Protein 7YVB (pdb70)

Foldseek 3Di:
DCVVVVVVVVVVLVVLVVVLVVLVVLVVQFAKDWDKDWFAPDWAFAFKKKKFWLAFFAQVLVVVCVVPPPCVVVVLLCLLLVWAAEPCNLVSLDVLLVCQQPPVVSVSGGDDCLQWWLFKAAQNHGDDLVQWDWDQFRSRGIMTMGQQCPVDNTHTDPDFDLNHFIKTKTFSNRDDHDPPDDGDDSPVDDRHPAGFMWMAGFHHQADGQSVPRTDTDHFQKAKEKAKAKAKEAADPPPSDPADQAFDPQPHTGGDALVLLVLVVLQVVLCVQAVEGDSNGGHRPDPPHGHQSHPNCSVVLSVPPDPPNDTHHYDCSPRNVSSVVSVVVVVVDVPCCCVSPHHHHSIGMDIDIDMDIGRDDPLVCLLVVLVVSCVVRDPDPCVGLSNQLNVLSVCLVPVCPDQDPVNVVSSVSSSVSNRNTIYMYGYTHNGRTYTYTYMDRPQDPVNSCVVSVVVCVVSVVVVVVCVVVPPD/DCVVVVVVVVVVLVVLVVVLVVLVVLVVQFAKDWDKDWFAPDWAFAFKKKKFWLAFFAQVLVVVCVVPPPCVVVVLLVLLLPFAAEPCNLVSLDVLLVCQQPPVVSVSGGDDCLQWWLFKAAQNHGDDLVQWDWDQFRSRGIMTMGQQCPVDNTHTDPDFDLNHFIKTKTFSNRDDHDPPDDGDDSPVDDRHPAGFMWMAGFHHQADGQSVPRTDTDHFQKAKEKAKAKAKEAADPPPSDPADQAFDPQPHTGGDALVLLVLVVLQVVLCVQAVEGDSNGGHRPDPPHGHQSHPNCSVVLSVPPDPPNDTHHYDCSPRNVSSVVSVVVVVVDVPCCCVSPHHHHSIGMDIDIDMDIGRDDPLVCLLVVLVVSCVVRDPDPCVGLSNQLNVLSVCLVPVCPDQDPVNVVSSVSSSVSNRNTIYMYGYTHNGRTYTYTYMDRPQDPVNSCVVSVVVCVVSVVVVVVCVVVPPD/DCVVVVVVVVVVLVVLVVVLVVLVVLVVQFAKDWDKDWFAPDWAFAFKKKKFWLAFFAQVLVVVCVVPPPCVVVVLLVLLLVWAAEPCNLVSLDVLLVCQQPPVVSVSGGDDCLQWWLFKAAQNHGDDLVQWDWDQFRSRGIMTMGQQCPVDNTHTDPDFDLNHFIKTKTFSNRDDHDPPDDGDDSPVDDRHPAGFMWMAGFHHQADGQSVPRTDTDHFQKAKEKAKAKAKEAADPPPSDPADQAFDPQPHTGGDALVLLVLVVLQVVLCVQAVEGDSNGGHRPDPPHGHQSHPNCSVVLSVPPDPPNDTHHYDCSPRNVSSVVSVVVVVVDVPCCCVSPHHHHSIGMDIDIDMDIGRDDPLVCLLVVLVVSCVVRDPDPCVGLSNQLNVLSVCLVPVCPDQDPVNVVSSVSSSVSNRNTIYMYGYTHNGRTYTYTYMDRPQDPVNSCVVSVVVCVVSVVVVVVCVVVPPD/DDDD/DDDD/DDDD

Organism: Aplysia californica (NCBI:txid6500)

Structure (mmCIF, N/CA/C/O backbone):
data_7YVB
#
_entry.id   7YVB
#
_cell.length_a   1.00
_cell.length_b   1.00
_cell.length_c   1.00
_cell.angle_alpha   90.00
_cell.angle_beta   90.00
_cell.angle_gamma   90.00
#
_symmetry.space_group_name_H-M   'P 1'
#
loop_
_entity.id
_entity.type
_entity.pdbx_description
1 polymer 'FMRFamide-gated Na+ channel'
2 polymer 'Phe-Met-Arg-Phe-amide, PHENYLALANINE AMIDE'
3 branched 2-acetamido-2-deoxy-beta-D-glucopyranose-(1-4)-2-acetamido-2-deoxy-beta-D-glucopyranose
4 non-polymer 2-acetamido-2-deoxy-beta-D-glucopyranose
#
loop_
_atom_site.group_PDB
_atom_site.id
_atom_site.type_symbol
_atom_site.label_atom_id
_atom_site.label_alt_id
_atom_site.label_comp_id
_atom_site.label_asym_id
_atom_site.label_entity_id
_atom_site.label_seq_id
_atom_site.pdbx_PDB_ins_code
_atom_site.Cartn_x
_atom_site.Cartn_y
_atom_site.Cartn_z
_atom_site.occupancy
_atom_site.B_iso_or_equiv
_atom_site.auth_seq_id
_atom_site.auth_comp_id
_atom_site.auth_asym_id
_atom_site.auth_atom_id
_atom_site.pdbx_PDB_model_num
ATOM 1 N N . ARG A 1 91 ? 146.362 128.178 77.368 1.00 127.98 91 ARG A N 1
ATOM 2 C CA . ARG A 1 91 ? 146.542 129.046 78.526 1.00 127.98 91 ARG A CA 1
ATOM 3 C C . ARG A 1 91 ? 145.501 128.745 79.597 1.00 127.98 91 ARG A C 1
ATOM 4 O O . ARG A 1 91 ? 145.703 129.042 80.775 1.00 127.98 91 ARG A O 1
ATOM 12 N N . LYS A 1 92 ? 144.382 128.153 79.176 1.00 127.24 92 LYS A N 1
ATOM 13 C CA . LYS A 1 92 ? 143.293 127.848 80.096 1.00 127.24 92 LYS A CA 1
ATOM 14 C C . LYS A 1 92 ? 143.650 126.756 81.096 1.00 127.24 92 LYS A C 1
ATOM 15 O O . LYS A 1 92 ? 142.934 126.595 82.089 1.00 127.24 92 LYS A O 1
ATOM 21 N N . VAL A 1 93 ? 144.723 125.999 80.856 1.00 124.84 93 VAL A N 1
ATOM 22 C CA . VAL A 1 93 ? 145.141 124.976 81.811 1.00 124.84 93 VAL A CA 1
ATOM 23 C C . VAL A 1 93 ? 145.589 125.618 83.118 1.00 124.84 93 VAL A C 1
ATOM 24 O O . VAL A 1 93 ? 145.217 125.169 84.210 1.00 124.84 93 VAL A O 1
ATOM 28 N N . ILE A 1 94 ? 146.394 126.679 83.027 1.00 122.92 94 ILE A N 1
ATOM 29 C CA . ILE A 1 94 ? 146.808 127.407 84.223 1.00 122.92 94 ILE A CA 1
ATOM 30 C C . ILE A 1 94 ? 145.593 127.996 84.925 1.00 122.92 94 ILE A C 1
ATOM 31 O O . ILE A 1 94 ? 145.498 127.976 86.160 1.00 122.92 94 ILE A O 1
ATOM 36 N N . TRP A 1 95 ? 144.649 128.532 84.148 1.00 123.40 95 TRP A N 1
ATOM 37 C CA . TRP A 1 95 ? 143.417 129.067 84.717 1.00 123.40 95 TRP A CA 1
ATOM 38 C C . TRP A 1 95 ? 142.683 128.005 85.523 1.00 123.40 95 TRP A C 1
ATOM 39 O O . TRP A 1 95 ? 142.303 128.235 86.678 1.00 123.40 95 TRP A O 1
ATOM 50 N N . ALA A 1 96 ? 142.486 126.826 84.930 1.00 121.79 96 ALA A N 1
ATOM 51 C CA . ALA A 1 96 ? 141.768 125.759 85.617 1.00 121.79 96 ALA A CA 1
ATOM 52 C C . ALA A 1 96 ? 142.506 125.311 86.871 1.00 121.79 96 ALA A C 1
ATOM 53 O O . ALA A 1 96 ? 141.886 125.102 87.919 1.00 121.79 96 ALA A O 1
ATOM 55 N N . LEU A 1 97 ? 143.831 125.161 86.788 1.00 118.10 97 LEU A N 1
ATOM 56 C CA . LEU A 1 97 ? 144.589 124.692 87.945 1.00 118.10 97 LEU A CA 1
ATOM 57 C C . LEU A 1 97 ? 144.534 125.694 89.093 1.00 118.10 97 LEU A C 1
ATOM 58 O O . LEU A 1 97 ? 144.315 125.315 90.252 1.00 118.10 97 LEU A O 1
ATOM 63 N N . MET A 1 98 ? 144.725 126.983 88.796 1.00 118.85 98 MET A N 1
ATOM 64 C CA . MET A 1 98 ? 144.699 127.973 89.868 1.00 118.85 98 MET A CA 1
ATOM 65 C C . MET A 1 98 ? 143.294 128.125 90.438 1.00 118.85 98 MET A C 1
ATOM 66 O O . MET A 1 98 ? 143.129 128.316 91.648 1.00 118.85 98 MET A O 1
ATOM 71 N N . VAL A 1 99 ? 142.267 128.023 89.589 1.00 116.27 99 VAL A N 1
ATOM 72 C CA . VAL A 1 99 ? 140.896 128.089 90.080 1.00 116.27 99 VAL A CA 1
ATOM 73 C C . VAL A 1 99 ? 140.599 126.902 90.986 1.00 116.27 99 VAL A C 1
ATOM 74 O O . VAL A 1 99 ? 139.959 127.051 92.030 1.00 116.27 99 VAL A O 1
ATOM 78 N N . ILE A 1 100 ? 141.060 125.709 90.606 1.00 115.17 100 ILE A N 1
ATOM 79 C CA . ILE A 1 100 ? 140.846 124.523 91.430 1.00 115.17 100 ILE A CA 1
ATOM 80 C C . ILE A 1 100 ? 141.551 124.669 92.772 1.00 115.17 100 ILE A C 1
ATOM 81 O O . ILE A 1 100 ? 140.988 124.341 93.825 1.00 115.17 100 ILE A O 1
ATOM 86 N N . ILE A 1 101 ? 142.793 125.159 92.759 1.00 111.84 101 ILE A N 1
ATOM 87 C CA . ILE A 1 101 ? 143.533 125.332 94.008 1.00 111.84 101 ILE A CA 1
ATOM 88 C C . ILE A 1 101 ? 142.830 126.345 94.906 1.00 111.84 101 ILE A C 1
ATOM 89 O O . ILE A 1 101 ? 142.656 126.120 96.111 1.00 111.84 101 ILE A O 1
ATOM 94 N N . GLY A 1 102 ? 142.406 127.471 94.328 1.00 108.69 102 GLY A N 1
ATOM 95 C CA . GLY A 1 102 ? 141.698 128.469 95.110 1.00 108.69 102 GLY A CA 1
ATOM 96 C C . GLY A 1 102 ? 140.381 127.958 95.656 1.00 108.69 102 GLY A C 1
ATOM 97 O O . GLY A 1 102 ? 140.013 128.256 96.794 1.00 108.69 102 GLY A O 1
ATOM 98 N N . PHE A 1 103 ? 139.652 127.182 94.853 1.00 108.92 103 PHE A N 1
ATOM 99 C CA . PHE A 1 103 ? 138.391 126.613 95.312 1.00 108.92 103 PHE A CA 1
ATOM 100 C C . PHE A 1 103 ? 138.613 125.648 96.463 1.00 108.92 103 PHE A C 1
ATOM 101 O O . PHE A 1 103 ? 137.875 125.675 97.452 1.00 108.92 103 PHE A O 1
ATOM 109 N N . THR A 1 104 ? 139.621 124.781 96.349 1.00 105.98 104 THR A N 1
ATOM 110 C CA . THR A 1 104 ? 139.912 123.854 97.435 1.00 105.98 104 THR A CA 1
ATOM 111 C C . THR A 1 104 ? 140.298 124.603 98.702 1.00 105.98 104 THR A C 1
ATOM 112 O O . THR A 1 104 ? 139.832 124.264 99.795 1.00 105.98 104 THR A O 1
ATOM 116 N N . ALA A 1 105 ? 141.131 125.638 98.573 1.00 103.34 105 ALA A N 1
ATOM 117 C CA . ALA A 1 105 ? 141.519 126.421 99.742 1.00 103.34 105 ALA A CA 1
ATOM 118 C C . ALA A 1 105 ? 140.307 127.085 100.386 1.00 103.34 105 ALA A C 1
ATOM 119 O O . ALA A 1 105 ? 140.115 127.009 101.606 1.00 103.34 105 ALA A O 1
ATOM 121 N N . ALA A 1 106 ? 139.466 127.729 99.573 1.00 102.06 106 ALA A N 1
ATOM 122 C CA . ALA A 1 106 ? 138.312 128.442 100.108 1.00 102.06 106 ALA A CA 1
ATOM 123 C C . ALA A 1 106 ? 137.316 127.490 100.756 1.00 102.06 106 ALA A C 1
ATOM 124 O O . ALA A 1 106 ? 136.771 127.787 101.825 1.00 102.06 106 ALA A O 1
ATOM 126 N N . THR A 1 107 ? 137.064 126.336 100.134 1.00 101.67 107 THR A N 1
ATOM 127 C CA . THR A 1 107 ? 136.090 125.417 100.706 1.00 101.67 107 THR A CA 1
ATOM 128 C C . THR A 1 107 ? 136.643 124.698 101.928 1.00 101.67 107 THR A C 1
ATOM 129 O O . THR A 1 107 ? 135.877 124.376 102.839 1.00 101.67 107 THR A O 1
ATOM 133 N N . LEU A 1 108 ? 137.957 124.465 101.993 1.00 99.69 108 LEU A N 1
ATOM 134 C CA . LEU A 1 108 ? 138.537 123.933 103.220 1.00 99.69 108 LEU A CA 1
ATOM 135 C C . LEU A 1 108 ? 138.458 124.956 104.343 1.00 99.69 108 LEU A C 1
ATOM 136 O O . LEU A 1 108 ? 138.202 124.600 105.498 1.00 99.69 108 LEU A O 1
ATOM 141 N N . GLN A 1 109 ? 138.660 126.235 104.020 1.00 97.22 109 GLN A N 1
ATOM 142 C CA . GLN A 1 109 ? 138.489 127.292 105.011 1.00 97.22 109 GLN A CA 1
ATOM 143 C C . GLN A 1 109 ? 137.048 127.361 105.506 1.00 97.22 109 GLN A C 1
ATOM 144 O O . GLN A 1 109 ? 136.798 127.482 106.714 1.00 97.22 109 GLN A O 1
ATOM 150 N N . LEU A 1 110 ? 136.086 127.276 104.586 1.00 97.50 110 LEU A N 1
ATOM 151 C CA . LEU A 1 110 ? 134.680 127.298 104.976 1.00 97.50 110 LEU A CA 1
ATOM 152 C C . LEU A 1 110 ? 134.323 126.076 105.813 1.00 97.50 110 LEU A C 1
ATOM 153 O O . LEU A 1 110 ? 133.549 126.175 106.772 1.00 97.50 110 LEU A O 1
ATOM 158 N N . SER A 1 111 ? 134.867 124.912 105.456 1.00 97.62 111 SER A N 1
ATOM 159 C CA . SER A 1 111 ? 134.631 123.713 106.248 1.00 97.62 111 SER A CA 1
ATOM 160 C C . SER A 1 111 ? 135.234 123.850 107.637 1.00 97.62 111 SER A C 1
ATOM 161 O O . SER A 1 111 ? 134.640 123.406 108.622 1.00 97.62 111 SER A O 1
ATOM 164 N N . LEU A 1 112 ? 136.411 124.469 107.736 1.00 94.29 112 LEU A N 1
ATOM 165 C CA . LEU A 1 112 ? 137.011 124.697 109.044 1.00 94.29 112 LEU A CA 1
ATOM 166 C C . LEU A 1 112 ? 136.131 125.611 109.886 1.00 94.29 112 LEU A C 1
ATOM 167 O O . LEU A 1 112 ? 135.945 125.375 111.085 1.00 94.29 112 LEU A O 1
ATOM 172 N N . LEU A 1 113 ? 135.573 126.657 109.271 1.00 93.43 113 LEU A N 1
ATOM 173 C CA . LEU A 1 113 ? 134.695 127.561 110.013 1.00 93.43 113 LEU A CA 1
ATOM 174 C C . LEU A 1 113 ? 133.427 126.852 110.477 1.00 93.43 113 LEU A C 1
ATOM 175 O O . LEU A 1 113 ? 133.013 126.986 111.636 1.00 93.43 113 LEU A O 1
ATOM 180 N N . VAL A 1 114 ? 132.783 126.101 109.581 1.00 93.87 114 VAL A N 1
ATOM 181 C CA . VAL A 1 114 ? 131.542 125.442 109.971 1.00 93.87 114 VAL A CA 1
ATOM 182 C C . VAL A 1 114 ? 131.824 124.339 110.985 1.00 93.87 114 VAL A C 1
ATOM 183 O O . VAL A 1 114 ? 130.967 124.016 111.814 1.00 93.87 114 VAL A O 1
ATOM 187 N N . ARG A 1 115 ? 133.025 123.757 110.956 1.00 93.98 115 ARG A N 1
ATOM 188 C CA . ARG A 1 115 ? 133.414 122.812 111.995 1.00 93.98 115 ARG A CA 1
ATOM 189 C C . ARG A 1 115 ? 133.595 123.518 113.331 1.00 93.98 115 ARG A C 1
ATOM 190 O O . ARG A 1 115 ? 133.156 123.013 114.371 1.00 93.98 115 ARG A O 1
ATOM 198 N N . LYS A 1 116 ? 134.248 124.682 113.321 1.00 90.56 116 LYS A N 1
ATOM 199 C CA . LYS A 1 116 ? 134.392 125.466 114.543 1.00 90.56 116 LYS A CA 1
ATOM 200 C C . LYS A 1 116 ? 133.032 125.800 115.133 1.00 90.56 116 LYS A C 1
ATOM 201 O O . LYS A 1 116 ? 132.852 125.788 116.356 1.00 90.56 116 LYS A O 1
ATOM 207 N N . TYR A 1 117 ? 132.060 126.102 114.277 1.00 88.22 117 TYR A N 1
ATOM 208 C CA . TYR A 1 117 ? 130.702 126.314 114.763 1.00 88.22 117 TYR A CA 1
ATOM 209 C C . TYR A 1 117 ? 130.068 125.017 115.247 1.00 88.22 117 TYR A C 1
ATOM 210 O O . TYR A 1 117 ? 129.243 125.040 116.167 1.00 88.22 117 TYR A O 1
ATOM 219 N N . LEU A 1 118 ? 130.426 123.885 114.637 1.00 92.09 118 LEU A N 1
ATOM 220 C CA . LEU A 1 118 ? 129.802 122.615 114.997 1.00 92.09 118 LEU A CA 1
ATOM 221 C C . LEU A 1 118 ? 130.139 122.221 116.428 1.00 92.09 118 LEU A C 1
ATOM 222 O O . LEU A 1 118 ? 129.290 121.684 117.148 1.00 92.09 118 LEU A O 1
ATOM 227 N N . GLN A 1 119 ? 131.374 122.461 116.855 1.00 88.06 119 GLN A N 1
ATOM 228 C CA . GLN A 1 119 ? 131.725 122.326 118.265 1.00 88.06 119 GLN A CA 1
ATOM 229 C C . GLN A 1 119 ? 131.211 123.568 118.981 1.00 88.06 119 GLN A C 1
ATOM 230 O O . GLN A 1 119 ? 131.837 124.629 118.946 1.00 88.06 119 GLN A O 1
ATOM 236 N N . PHE A 1 120 ? 130.057 123.440 119.634 1.00 83.65 120 PHE A N 1
ATOM 237 C CA . PHE A 1 120 ? 129.375 124.587 120.231 1.00 83.65 120 PHE A CA 1
ATOM 238 C C . PHE A 1 120 ? 130.137 125.019 121.480 1.00 83.65 120 PHE A C 1
ATOM 239 O O . PHE A 1 120 ? 129.751 124.744 122.617 1.00 83.65 120 PHE A O 1
ATOM 247 N N . GLN A 1 121 ? 131.250 125.710 121.253 1.00 79.79 121 GLN A N 1
ATOM 248 C CA . GLN A 1 121 ? 132.036 126.248 122.348 1.00 79.79 121 GLN A CA 1
ATOM 249 C C . GLN A 1 121 ? 131.304 127.415 123.003 1.00 79.79 121 GLN A C 1
ATOM 250 O O . GLN A 1 121 ? 130.463 128.078 122.392 1.00 79.79 121 GLN A O 1
ATOM 256 N N . VAL A 1 122 ? 131.634 127.658 124.270 1.00 68.07 122 VAL A N 1
ATOM 257 C CA . VAL A 1 122 ? 131.105 128.791 125.011 1.00 68.07 122 VAL A CA 1
ATOM 258 C C . VAL A 1 122 ? 132.257 129.488 125.713 1.00 68.07 122 VAL A C 1
ATOM 259 O O . VAL A 1 122 ? 133.305 128.898 125.981 1.00 68.07 122 VAL A O 1
ATOM 263 N N . VAL A 1 123 ? 132.051 130.766 126.008 1.00 62.59 123 VAL A N 1
ATOM 264 C CA . VAL A 1 123 ? 133.022 131.577 126.732 1.00 62.59 123 VAL A CA 1
ATOM 265 C C . VAL A 1 123 ? 132.284 132.362 127.805 1.00 62.59 123 VAL A C 1
ATOM 266 O O . VAL A 1 123 ? 131.192 132.881 127.561 1.00 62.59 123 VAL A O 1
ATOM 270 N N . GLU A 1 124 ? 132.865 132.437 128.995 1.00 62.87 124 GLU A N 1
ATOM 271 C CA . GLU A 1 124 ? 132.274 133.195 130.085 1.00 62.87 124 GLU A CA 1
ATOM 272 C C . GLU A 1 124 ? 132.780 134.626 130.016 1.00 62.87 124 GLU A C 1
ATOM 273 O O . GLU A 1 124 ? 133.990 134.865 130.064 1.00 62.87 124 GLU A O 1
ATOM 279 N N . LEU A 1 125 ? 131.857 135.571 129.893 1.00 62.02 125 LEU A N 1
ATOM 280 C CA . LEU A 1 125 ? 132.173 136.992 129.869 1.00 62.02 125 LEU A CA 1
ATOM 281 C C . LEU A 1 125 ? 131.703 137.612 131.176 1.00 62.02 125 LEU A C 1
ATOM 282 O O . LEU A 1 125 ? 130.531 137.480 131.542 1.00 62.02 125 LEU A O 1
ATOM 287 N N . SER A 1 126 ? 132.610 138.275 131.882 1.00 60.38 126 SER A N 1
ATOM 288 C CA . SER A 1 126 ? 132.291 138.907 133.154 1.00 60.38 126 SER A CA 1
ATOM 289 C C . SER A 1 126 ? 132.126 140.403 132.947 1.00 60.38 126 SER A C 1
ATOM 290 O O . SER A 1 126 ? 133.012 141.058 132.391 1.00 60.38 126 SER A O 1
ATOM 293 N N . GLU A 1 127 ? 130.997 140.941 133.392 1.00 62.09 127 GLU A N 1
ATOM 294 C CA . GLU A 1 127 ? 130.785 142.380 133.352 1.00 62.09 127 GLU A CA 1
ATOM 295 C C . GLU A 1 127 ? 130.080 142.825 134.621 1.00 62.09 127 GLU A C 1
ATOM 296 O O . GLU A 1 127 ? 129.260 142.100 135.184 1.00 62.09 127 GLU A O 1
ATOM 302 N N . ILE A 1 128 ? 130.403 144.032 135.066 1.00 56.96 128 ILE A N 1
ATOM 303 C CA . ILE A 1 128 ? 129.821 144.593 136.278 1.00 56.96 128 ILE A CA 1
ATOM 304 C C . ILE A 1 128 ? 128.606 145.421 135.878 1.00 56.96 128 ILE A C 1
ATOM 305 O O . ILE A 1 128 ? 128.743 146.500 135.298 1.00 56.96 128 ILE A O 1
ATOM 310 N N . LYS A 1 129 ? 127.414 144.913 136.182 1.00 57.19 129 LYS A N 1
ATOM 311 C CA . LYS A 1 129 ? 126.169 145.619 135.908 1.00 57.19 129 LYS A CA 1
ATOM 312 C C . LYS A 1 129 ? 125.792 146.417 137.148 1.00 57.19 129 LYS A C 1
ATOM 313 O O . LYS A 1 129 ? 125.488 145.841 138.197 1.00 57.19 129 LYS A O 1
ATOM 319 N N . ASP A 1 130 ? 125.808 147.740 137.032 1.00 63.54 130 ASP A N 1
ATOM 320 C CA . ASP A 1 130 ? 125.535 148.617 138.159 1.00 63.54 130 ASP A CA 1
ATOM 321 C C . ASP A 1 130 ? 124.095 149.104 138.204 1.00 63.54 130 ASP A C 1
ATOM 322 O O . ASP A 1 130 ? 123.749 149.884 139.096 1.00 63.54 130 ASP A O 1
ATOM 327 N N . SER A 1 131 ? 123.248 148.668 137.271 1.00 67.04 131 SER A N 1
ATOM 328 C CA . SER A 1 131 ? 121.871 149.131 137.206 1.00 67.04 131 SER A CA 1
ATOM 329 C C . SER A 1 131 ? 120.833 148.042 137.416 1.00 67.04 131 SER A C 1
ATOM 330 O O . SER A 1 131 ? 119.674 148.373 137.686 1.00 67.04 131 SER A O 1
ATOM 333 N N . MET A 1 132 ? 121.199 146.772 137.299 1.00 62.25 132 MET A N 1
ATOM 334 C CA . MET A 1 132 ? 120.217 145.713 137.466 1.00 62.25 132 MET A CA 1
ATOM 335 C C . MET A 1 132 ? 119.843 145.573 138.940 1.00 62.25 132 MET A C 1
ATOM 336 O O . MET A 1 132 ? 120.695 145.741 139.818 1.00 62.25 132 MET A O 1
ATOM 341 N N . PRO A 1 133 ? 118.580 145.281 139.244 1.00 56.55 133 PRO A N 1
ATOM 342 C CA . PRO A 1 133 ? 118.174 145.158 140.647 1.00 56.55 133 PRO A CA 1
ATOM 343 C C . PRO A 1 133 ? 118.779 143.921 141.286 1.00 56.55 133 PRO A C 1
ATOM 344 O O . PRO A 1 133 ? 118.794 142.837 140.699 1.00 56.55 133 PRO A O 1
ATOM 348 N N . VAL A 1 134 ? 119.276 144.091 142.503 1.00 44.66 134 VAL A N 1
ATOM 349 C CA . VAL A 1 134 ? 119.943 143.017 143.224 1.00 44.66 134 VAL A CA 1
ATOM 350 C C . VAL A 1 134 ? 118.923 142.305 144.093 1.00 44.66 134 VAL A C 1
ATOM 351 O O . VAL A 1 134 ? 118.180 142.941 144.849 1.00 44.66 134 VAL A O 1
ATOM 355 N N . GLU A 1 135 ? 118.887 140.984 143.988 1.00 42.26 135 GLU A N 1
ATOM 356 C CA . GLU A 1 135 ? 117.962 140.170 144.757 1.00 42.26 135 GLU A CA 1
ATOM 357 C C . GLU A 1 135 ? 118.613 139.823 146.087 1.00 42.26 135 GLU A C 1
ATOM 358 O O . GLU A 1 135 ? 119.663 139.174 146.115 1.00 42.26 135 GLU A O 1
ATOM 364 N N . TYR A 1 136 ? 118.004 140.263 147.180 1.00 30.74 136 TYR A N 1
ATOM 365 C CA . TYR A 1 136 ? 118.568 139.972 148.486 1.00 30.74 136 TYR A CA 1
ATOM 366 C C . TYR A 1 136 ? 118.568 138.467 148.724 1.00 30.74 136 TYR A C 1
ATOM 367 O O . TYR A 1 136 ? 117.582 137.789 148.416 1.00 30.74 136 TYR A O 1
ATOM 376 N N . PRO A 1 137 ? 119.647 137.913 149.265 1.00 27.11 137 PRO A N 1
ATOM 377 C CA . PRO A 1 137 ? 119.745 136.458 149.390 1.00 27.11 137 PRO A CA 1
ATOM 378 C C . PRO A 1 137 ? 118.772 135.873 150.388 1.00 27.11 137 PRO A C 1
ATOM 379 O O . PRO A 1 137 ? 117.993 136.582 151.028 1.00 27.11 137 PRO A O 1
ATOM 383 N N . SER A 1 138 ? 118.827 134.559 150.520 1.00 27.61 138 SER A N 1
ATOM 384 C CA . SER A 1 138 ? 118.098 133.843 151.547 1.00 27.61 138 SER A CA 1
ATOM 385 C C . SER A 1 138 ? 119.074 133.512 152.663 1.00 27.61 138 SER A C 1
ATOM 386 O O . SER A 1 138 ? 120.157 132.973 152.408 1.00 27.61 138 SER A O 1
ATOM 389 N N . VAL A 1 139 ? 118.706 133.855 153.891 1.00 23.75 139 VAL A N 1
ATOM 390 C CA . VAL A 1 139 ? 119.613 133.764 155.027 1.00 23.75 139 VAL A CA 1
ATOM 391 C C . VAL A 1 139 ? 119.060 132.727 155.988 1.00 23.75 139 VAL A C 1
ATOM 392 O O . VAL A 1 139 ? 118.011 132.938 156.601 1.00 23.75 139 VAL A O 1
ATOM 396 N N . THR A 1 140 ? 119.770 131.620 156.146 1.00 25.08 140 THR A N 1
ATOM 397 C CA . THR A 1 140 ? 119.371 130.562 157.062 1.00 25.08 140 THR A CA 1
ATOM 398 C C . THR A 1 140 ? 120.259 130.622 158.293 1.00 25.08 140 THR A C 1
ATOM 399 O O . THR A 1 140 ? 121.466 130.399 158.197 1.00 25.08 140 THR A O 1
ATOM 403 N N . ILE A 1 141 ? 119.668 130.915 159.441 1.00 24.15 141 ILE A N 1
ATOM 404 C CA . ILE A 1 141 ? 120.394 130.931 160.701 1.00 24.15 141 ILE A CA 1
ATOM 405 C C . ILE A 1 141 ? 120.072 129.655 161.458 1.00 24.15 141 ILE A C 1
ATOM 406 O O . ILE A 1 141 ? 118.911 129.236 161.535 1.00 24.15 141 ILE A O 1
ATOM 411 N N . CYS A 1 142 ? 121.105 129.021 161.987 1.00 31.11 142 CYS A N 1
ATOM 412 C CA . CYS A 1 142 ? 120.988 127.789 162.736 1.00 31.11 142 CYS A CA 1
ATOM 413 C C . CYS A 1 142 ? 121.730 128.025 164.038 1.00 31.11 142 CYS A C 1
ATOM 414 O O . CYS A 1 142 ? 122.658 128.830 164.084 1.00 31.11 142 CYS A O 1
ATOM 417 N N . ASN A 1 143 ? 121.337 127.341 165.096 1.00 29.33 143 ASN A N 1
ATOM 418 C CA . ASN A 1 143 ? 122.115 127.406 166.321 1.00 29.33 143 ASN A CA 1
ATOM 419 C C . ASN A 1 143 ? 123.141 126.283 166.294 1.00 29.33 143 ASN A C 1
ATOM 420 O O . ASN A 1 143 ? 122.783 125.118 166.109 1.00 29.33 143 ASN A O 1
ATOM 425 N N . ILE A 1 144 ? 124.416 126.639 166.464 1.00 27.33 144 ILE A N 1
ATOM 426 C CA . ILE A 1 144 ? 125.477 125.644 166.351 1.00 27.33 144 ILE A CA 1
ATOM 427 C C . ILE A 1 144 ? 125.293 124.549 167.385 1.00 27.33 144 ILE A C 1
ATOM 428 O O . ILE A 1 144 ? 125.599 123.380 167.128 1.00 27.33 144 ILE A O 1
ATOM 433 N N . GLU A 1 145 ? 124.778 124.896 168.559 1.00 31.93 145 GLU A N 1
ATOM 434 C CA . GLU A 1 145 ? 124.373 123.892 169.527 1.00 31.93 145 GLU A CA 1
ATOM 435 C C . GLU A 1 145 ? 122.929 123.512 169.244 1.00 31.93 145 GLU A C 1
ATOM 436 O O . GLU A 1 145 ? 122.032 124.343 169.444 1.00 31.93 145 GLU A O 1
ATOM 442 N N . PRO A 1 146 ? 122.656 122.300 168.780 1.00 30.79 146 PRO A N 1
ATOM 443 C CA . PRO A 1 146 ? 121.295 121.956 168.358 1.00 30.79 146 PRO A CA 1
ATOM 444 C C . PRO A 1 146 ? 120.321 121.925 169.518 1.00 30.79 146 PRO A C 1
ATOM 445 O O . PRO A 1 146 ? 119.250 122.533 169.464 1.00 30.79 146 PRO A O 1
ATOM 449 N N . ILE A 1 147 ? 120.689 121.212 170.572 1.00 33.59 147 ILE A N 1
ATOM 450 C CA . ILE A 1 147 ? 119.829 121.096 171.737 1.00 33.59 147 ILE A CA 1
ATOM 451 C C . ILE A 1 147 ? 119.938 122.356 172.586 1.00 33.59 147 ILE A C 1
ATOM 452 O O . ILE A 1 147 ? 120.882 123.138 172.472 1.00 33.59 147 ILE A O 1
ATOM 457 N N . SER A 1 148 ? 118.950 122.553 173.451 1.00 37.31 148 SER A N 1
ATOM 458 C CA . SER A 1 148 ? 118.955 123.648 174.410 1.00 37.31 148 SER A CA 1
ATOM 459 C C . SER A 1 148 ? 118.986 123.053 175.805 1.00 37.31 148 SER A C 1
ATOM 460 O O . SER A 1 148 ? 118.108 122.263 176.163 1.00 37.31 148 SER A O 1
ATOM 463 N N . LEU A 1 149 ? 119.992 123.434 176.591 1.00 43.94 149 LEU A N 1
ATOM 464 C CA . LEU A 1 149 ? 120.116 122.885 177.934 1.00 43.94 149 LEU A CA 1
ATOM 465 C C . LEU A 1 149 ? 118.975 123.342 178.831 1.00 43.94 149 LEU A C 1
ATOM 466 O O . LEU A 1 149 ? 118.644 122.658 179.805 1.00 43.94 149 LEU A O 1
ATOM 471 N N . ARG A 1 150 ? 118.364 124.486 178.523 1.00 49.05 150 ARG A N 1
ATOM 472 C CA . ARG A 1 150 ? 117.243 124.965 179.323 1.00 49.05 150 ARG A CA 1
ATOM 473 C C . ARG A 1 150 ? 116.046 124.031 179.209 1.00 49.05 150 ARG A C 1
ATOM 474 O O . ARG A 1 150 ? 115.446 123.646 180.219 1.00 49.05 150 ARG A O 1
ATOM 482 N N . LYS A 1 151 ? 115.680 123.656 177.982 1.00 46.05 151 LYS A N 1
ATOM 483 C CA . LYS A 1 151 ? 114.550 122.754 177.798 1.00 46.05 151 LYS A CA 1
ATOM 484 C C . LYS A 1 151 ? 114.859 121.383 178.378 1.00 46.05 151 LYS A C 1
ATOM 485 O O . LYS A 1 151 ? 113.974 120.714 178.920 1.00 46.05 151 LYS A O 1
ATOM 491 N N . ILE A 1 152 ? 116.120 120.964 178.291 1.00 48.14 152 ILE A N 1
ATOM 492 C CA . ILE A 1 152 ? 116.541 119.694 178.870 1.00 48.14 152 ILE A CA 1
ATOM 493 C C . ILE A 1 152 ? 116.349 119.705 180.382 1.00 48.14 152 ILE A C 1
ATOM 494 O O . ILE A 1 152 ? 115.781 118.770 180.966 1.00 48.14 152 ILE A O 1
ATOM 499 N N . ARG A 1 153 ? 116.812 120.771 181.038 1.00 57.72 153 ARG A N 1
ATOM 500 C CA . ARG A 1 153 ? 116.658 120.888 182.483 1.00 57.72 153 ARG A CA 1
ATOM 501 C C . ARG A 1 153 ? 115.190 120.954 182.874 1.00 57.72 153 ARG A C 1
ATOM 502 O O . ARG A 1 153 ? 114.773 120.335 183.861 1.00 57.72 153 ARG A O 1
ATOM 510 N N . LYS A 1 154 ? 114.391 121.698 182.107 1.00 63.14 154 LYS A N 1
ATOM 511 C CA . LYS A 1 154 ? 112.957 121.748 182.362 1.00 63.14 154 LYS A CA 1
ATOM 512 C C . LYS A 1 154 ? 112.343 120.360 182.276 1.00 63.14 154 LYS A C 1
ATOM 513 O O . LYS A 1 154 ? 111.493 119.995 183.096 1.00 63.14 154 LYS A O 1
ATOM 519 N N . ALA A 1 155 ? 112.758 119.576 181.280 1.00 67.75 155 ALA A N 1
ATOM 520 C CA . ALA A 1 155 ? 112.227 118.230 181.121 1.00 67.75 155 ALA A CA 1
ATOM 521 C C . ALA A 1 155 ? 112.581 117.344 182.308 1.00 67.75 155 ALA A C 1
ATOM 522 O O . ALA A 1 155 ? 111.726 116.609 182.812 1.00 67.75 155 ALA A O 1
ATOM 524 N N . TYR A 1 156 ? 113.833 117.396 182.774 1.00 68.18 156 TYR A N 1
ATOM 525 C CA . TYR A 1 156 ? 114.175 116.617 183.967 1.00 68.18 156 TYR A CA 1
ATOM 526 C C . TYR A 1 156 ? 113.397 117.074 185.196 1.00 68.18 156 TYR A C 1
ATOM 527 O O . TYR A 1 156 ? 112.988 116.242 186.014 1.00 68.18 156 TYR A O 1
ATOM 536 N N . ASN A 1 157 ? 113.194 118.383 185.362 1.00 77.12 157 ASN A N 1
ATOM 537 C CA . ASN A 1 157 ? 112.392 118.840 186.496 1.00 77.12 157 ASN A CA 1
ATOM 538 C C . ASN A 1 157 ? 110.962 118.320 186.414 1.00 77.12 157 ASN A C 1
ATOM 539 O O . ASN A 1 157 ? 110.317 118.108 187.448 1.00 77.12 157 ASN A O 1
ATOM 544 N N . LYS A 1 158 ? 110.452 118.114 185.205 1.00 82.79 158 LYS A N 1
ATOM 545 C CA . LYS A 1 158 ? 109.178 117.448 184.991 1.00 82.79 158 LYS A CA 1
ATOM 546 C C . LYS A 1 158 ? 109.426 115.955 184.776 1.00 82.79 158 LYS A C 1
ATOM 547 O O . LYS A 1 158 ? 110.516 115.441 185.038 1.00 82.79 158 LYS A O 1
ATOM 553 N N . ASN A 1 159 ? 108.410 115.232 184.306 1.00 92.84 159 ASN A N 1
ATOM 554 C CA . ASN A 1 159 ? 108.531 113.793 184.102 1.00 92.84 159 ASN A CA 1
ATOM 555 C C . ASN A 1 159 ? 108.185 113.394 182.672 1.00 92.84 159 ASN A C 1
ATOM 556 O O . ASN A 1 159 ? 107.615 112.325 182.443 1.00 92.84 159 ASN A O 1
ATOM 561 N N . GLU A 1 160 ? 108.519 114.240 181.698 1.00 87.93 160 GLU A N 1
ATOM 562 C CA . GLU A 1 160 ? 108.346 113.905 180.291 1.00 87.93 160 GLU A CA 1
ATOM 563 C C . GLU A 1 160 ? 109.673 113.664 179.586 1.00 87.93 160 GLU A C 1
ATOM 564 O O . GLU A 1 160 ? 109.696 113.506 178.361 1.00 87.93 160 GLU A O 1
ATOM 570 N N . SER A 1 161 ? 110.776 113.632 180.327 1.00 69.60 161 SER A N 1
ATOM 571 C CA . SER A 1 161 ? 112.090 113.356 179.770 1.00 69.60 161 SER A CA 1
ATOM 572 C C . SER A 1 161 ? 112.436 111.877 179.801 1.00 69.60 161 SER A C 1
ATOM 573 O O . SER A 1 161 ? 113.563 111.513 179.451 1.00 69.60 161 SER A O 1
ATOM 576 N N . GLN A 1 162 ? 111.492 111.025 180.211 1.00 64.13 162 GLN A N 1
ATOM 577 C CA . GLN A 1 162 ? 111.784 109.610 180.415 1.00 64.13 162 GLN A CA 1
ATOM 578 C C . GLN A 1 162 ? 112.429 108.992 179.184 1.00 64.13 162 GLN A C 1
ATOM 579 O O . GLN A 1 162 ? 113.446 108.297 179.287 1.00 64.13 162 GLN A O 1
ATOM 585 N N . ASN A 1 163 ? 111.866 109.263 178.003 1.00 58.96 163 ASN A N 1
ATOM 586 C CA . ASN A 1 163 ? 112.446 108.741 176.772 1.00 58.96 163 ASN A CA 1
ATOM 587 C C . ASN A 1 163 ? 113.920 109.098 176.681 1.00 58.96 163 ASN A C 1
ATOM 588 O O . ASN A 1 163 ? 114.776 108.220 176.520 1.00 58.96 163 ASN A O 1
ATOM 593 N N . LEU A 1 164 ? 114.238 110.382 176.842 1.00 52.25 164 LEU A N 1
ATOM 594 C CA . LEU A 1 164 ? 115.634 110.796 176.868 1.00 52.25 164 LEU A CA 1
ATOM 595 C C . LEU A 1 164 ? 116.390 110.064 177.966 1.00 52.25 164 LEU A C 1
ATOM 596 O O . LEU A 1 164 ? 117.457 109.489 177.723 1.00 52.25 164 LEU A O 1
ATOM 601 N N . LYS A 1 165 ? 115.824 110.031 179.175 1.00 59.06 165 LYS A N 1
ATOM 602 C CA . LYS A 1 165 ? 116.475 109.309 180.260 1.00 59.06 165 LYS A CA 1
ATOM 603 C C . LYS A 1 165 ? 116.635 107.840 179.919 1.00 59.06 165 LYS A C 1
ATOM 604 O O . LYS A 1 165 ? 117.607 107.207 180.344 1.00 59.06 165 LYS A O 1
ATOM 610 N N . ASP A 1 166 ? 115.696 107.279 179.158 1.00 56.43 166 ASP A N 1
ATOM 611 C CA . ASP A 1 166 ? 115.877 105.922 178.665 1.00 56.43 166 ASP A CA 1
ATOM 612 C C . ASP A 1 166 ? 116.957 105.884 177.596 1.00 56.43 166 ASP A C 1
ATOM 613 O O . ASP A 1 166 ? 117.875 105.056 177.654 1.00 56.43 166 ASP A O 1
ATOM 618 N N . TRP A 1 167 ? 116.890 106.812 176.640 1.00 46.35 167 TRP A N 1
ATOM 619 C CA . TRP A 1 167 ? 117.783 106.766 175.489 1.00 46.35 167 TRP A CA 1
ATOM 620 C C . TRP A 1 167 ? 119.240 106.828 175.920 1.00 46.35 167 TRP A C 1
ATOM 621 O O . TRP A 1 167 ? 120.050 105.983 175.524 1.00 46.35 167 TRP A O 1
ATOM 632 N N . LEU A 1 168 ? 119.588 107.812 176.749 1.00 47.90 168 LEU A N 1
ATOM 633 C CA . LEU A 1 168 ? 120.931 107.849 177.314 1.00 47.90 168 LEU A CA 1
ATOM 634 C C . LEU A 1 168 ? 121.254 106.529 177.992 1.00 47.90 168 LEU A C 1
ATOM 635 O O . LEU A 1 168 ? 122.262 105.886 177.678 1.00 47.90 168 LEU A O 1
ATOM 640 N N . ASN A 1 169 ? 120.359 106.073 178.872 1.00 58.46 169 ASN A N 1
ATOM 641 C CA . ASN A 1 169 ? 120.591 104.829 179.592 1.00 58.46 169 ASN A CA 1
ATOM 642 C C . ASN A 1 169 ? 120.793 103.668 178.637 1.00 58.46 169 ASN A C 1
ATOM 643 O O . ASN A 1 169 ? 121.457 102.686 178.981 1.00 58.46 169 ASN A O 1
ATOM 648 N N . PHE A 1 170 ? 120.269 103.786 177.426 1.00 49.24 170 PHE A N 1
ATOM 649 C CA . PHE A 1 170 ? 120.440 102.733 176.434 1.00 49.24 170 PHE A CA 1
ATOM 650 C C . PHE A 1 170 ? 121.740 102.891 175.674 1.00 49.24 170 PHE A C 1
ATOM 651 O O . PHE A 1 170 ? 122.521 101.948 175.570 1.00 49.24 170 PHE A O 1
ATOM 659 N N . THR A 1 171 ? 121.983 104.084 175.147 1.00 49.01 171 THR A N 1
ATOM 660 C CA . THR A 1 171 ? 123.178 104.309 174.340 1.00 49.01 171 THR A CA 1
ATOM 661 C C . THR A 1 171 ? 124.469 104.180 175.136 1.00 49.01 171 THR A C 1
ATOM 662 O O . THR A 1 171 ? 125.542 104.030 174.556 1.00 49.01 171 THR A O 1
ATOM 666 N N . GLN A 1 172 ? 124.378 104.246 176.458 1.00 53.15 172 GLN A N 1
ATOM 667 C CA . GLN A 1 172 ? 125.580 104.186 177.282 1.00 53.15 172 GLN A CA 1
ATOM 668 C C . GLN A 1 172 ? 125.702 102.871 178.045 1.00 53.15 172 GLN A C 1
ATOM 669 O O . GLN A 1 172 ? 126.581 102.727 178.892 1.00 53.15 172 GLN A O 1
ATOM 675 N N . THR A 1 173 ? 124.828 101.915 177.753 1.00 60.85 173 THR A N 1
ATOM 676 C CA . THR A 1 173 ? 124.914 100.609 178.405 1.00 60.85 173 THR A CA 1
ATOM 677 C C . THR A 1 173 ? 125.302 99.512 177.427 1.00 60.85 173 THR A C 1
ATOM 678 O O . THR A 1 173 ? 126.029 98.588 177.784 1.00 60.85 173 THR A O 1
ATOM 682 N N . PHE A 1 174 ? 124.818 99.609 176.196 1.00 62.67 174 PHE A N 1
ATOM 683 C CA . PHE A 1 174 ? 125.141 98.606 175.192 1.00 62.67 174 PHE A CA 1
ATOM 684 C C . PHE A 1 174 ? 126.266 99.092 174.297 1.00 62.67 174 PHE A C 1
ATOM 685 O O . PHE A 1 174 ? 126.429 100.292 174.096 1.00 62.67 174 PHE A O 1
ATOM 693 N N . HIS A 1 175 ? 127.050 98.163 173.767 1.00 70.98 175 HIS A N 1
ATOM 694 C CA . HIS A 1 175 ? 128.127 98.537 172.867 1.00 70.98 175 HIS A CA 1
ATOM 695 C C . HIS A 1 175 ? 127.595 98.677 171.456 1.00 70.98 175 HIS A C 1
ATOM 696 O O . HIS A 1 175 ? 126.830 97.835 170.992 1.00 70.98 175 HIS A O 1
ATOM 703 N N . PHE A 1 176 ? 127.994 99.740 170.772 1.00 64.92 176 PHE A N 1
ATOM 704 C CA . PHE A 1 176 ? 127.554 99.944 169.402 1.00 64.92 176 PHE A CA 1
ATOM 705 C C . PHE A 1 176 ? 128.730 100.288 168.518 1.00 64.92 176 PHE A C 1
ATOM 706 O O . PHE A 1 176 ? 129.662 100.956 168.959 1.00 64.92 176 PHE A O 1
ATOM 714 N N . LYS A 1 177 ? 128.700 99.839 167.271 1.00 65.00 177 LYS A N 1
ATOM 715 C CA . LYS A 1 177 ? 129.749 100.220 166.342 1.00 65.00 177 LYS A CA 1
ATOM 716 C C . LYS A 1 177 ? 129.578 101.702 166.079 1.00 65.00 177 LYS A C 1
ATOM 717 O O . LYS A 1 177 ? 128.481 102.235 166.247 1.00 65.00 177 LYS A O 1
ATOM 723 N N . ASP A 1 178 ? 130.645 102.381 165.676 1.00 57.00 178 ASP A N 1
ATOM 724 C CA . ASP A 1 178 ? 130.560 103.821 165.493 1.00 57.00 178 ASP A CA 1
ATOM 725 C C . ASP A 1 178 ? 129.983 104.404 166.762 1.00 57.00 178 ASP A C 1
ATOM 726 O O . ASP A 1 178 ? 129.024 105.171 166.726 1.00 57.00 178 ASP A O 1
ATOM 731 N N . MET A 1 179 ? 130.535 104.042 167.836 1.00 52.85 179 MET A N 1
ATOM 732 C CA . MET A 1 179 ? 130.080 104.485 169.147 1.00 52.85 179 MET A CA 1
ATOM 733 C C . MET A 1 179 ? 129.991 106.002 169.209 1.00 52.85 179 MET A C 1
ATOM 734 O O . MET A 1 179 ? 129.142 106.550 169.923 1.00 52.85 179 MET A O 1
ATOM 739 N N . SER A 1 180 ? 130.847 106.693 168.457 1.00 43.38 180 SER A N 1
ATOM 740 C CA . SER A 1 180 ? 130.816 108.149 168.436 1.00 43.38 180 SER A CA 1
ATOM 741 C C . SER A 1 180 ? 129.545 108.677 167.792 1.00 43.38 180 SER A C 1
ATOM 742 O O . SER A 1 180 ? 129.091 109.772 168.137 1.00 43.38 180 SER A O 1
ATOM 745 N N . PHE A 1 181 ? 128.965 107.932 166.851 1.00 43.91 181 PHE A N 1
ATOM 746 C CA . PHE A 1 181 ? 127.745 108.402 166.204 1.00 43.91 181 PHE A CA 1
ATOM 747 C C . PHE A 1 181 ? 126.567 108.391 167.166 1.00 43.91 181 PHE A C 1
ATOM 748 O O . PHE A 1 181 ? 125.825 109.373 167.260 1.00 43.91 181 PHE A O 1
ATOM 756 N N . MET A 1 182 ? 126.364 107.290 167.881 1.00 46.91 182 MET A N 1
ATOM 757 C CA . MET A 1 182 ? 125.226 107.209 168.781 1.00 46.91 182 MET A CA 1
ATOM 758 C C . MET A 1 182 ? 125.549 107.643 170.199 1.00 46.91 182 MET A C 1
ATOM 759 O O . MET A 1 182 ? 124.699 107.509 171.083 1.00 46.91 182 MET A O 1
ATOM 764 N N . ASN A 1 183 ? 126.747 108.158 170.438 1.00 45.22 183 ASN A N 1
ATOM 765 C CA . ASN A 1 183 ? 126.965 109.041 171.570 1.00 45.22 183 ASN A CA 1
ATOM 766 C C . ASN A 1 183 ? 126.767 110.499 171.195 1.00 45.22 183 ASN A C 1
ATOM 767 O O . ASN A 1 183 ? 127.095 111.383 171.989 1.00 45.22 183 ASN A O 1
ATOM 772 N N . SER A 1 184 ? 126.250 110.766 170.001 1.00 37.38 184 SER A N 1
ATOM 773 C CA . SER A 1 184 ? 126.047 112.119 169.520 1.00 37.38 184 SER A CA 1
ATOM 774 C C . SER A 1 184 ? 124.571 112.486 169.595 1.00 37.38 184 SER A C 1
ATOM 775 O O . SER A 1 184 ? 123.731 111.720 170.069 1.00 37.38 184 SER A O 1
ATOM 778 N N . ILE A 1 185 ? 124.257 113.685 169.111 1.00 35.68 185 ILE A N 1
ATOM 779 C CA . ILE A 1 185 ? 122.893 114.188 169.159 1.00 35.68 185 ILE A CA 1
ATOM 780 C C . ILE A 1 185 ? 122.113 113.821 167.902 1.00 35.68 185 ILE A C 1
ATOM 781 O O . ILE A 1 185 ? 120.879 113.727 167.952 1.00 35.68 185 ILE A O 1
ATOM 786 N N . ARG A 1 186 ? 122.799 113.586 166.783 1.00 39.10 186 ARG A N 1
ATOM 787 C CA . ARG A 1 186 ? 122.115 113.176 165.563 1.00 39.10 186 ARG A CA 1
ATOM 788 C C . ARG A 1 186 ? 121.413 111.840 165.747 1.00 39.10 186 ARG A C 1
ATOM 789 O O . ARG A 1 186 ? 120.292 111.648 165.266 1.00 39.10 186 ARG A O 1
ATOM 797 N N . ALA A 1 187 ? 122.061 110.898 166.429 1.00 39.46 187 ALA A N 1
ATOM 798 C CA . ALA A 1 187 ? 121.413 109.624 166.711 1.00 39.46 187 ALA A CA 1
ATOM 799 C C . ALA A 1 187 ? 120.218 109.811 167.630 1.00 39.46 187 ALA A C 1
ATOM 800 O O . ALA A 1 187 ? 119.199 109.128 167.484 1.00 39.46 187 ALA A O 1
ATOM 802 N N . PHE A 1 188 ? 120.331 110.725 168.594 1.00 38.39 188 PHE A N 1
ATOM 803 C CA . PHE A 1 188 ? 119.196 111.039 169.451 1.00 38.39 188 PHE A CA 1
ATOM 804 C C . PHE A 1 188 ? 118.026 111.554 168.629 1.00 38.39 188 PHE A C 1
ATOM 805 O O . PHE A 1 188 ? 116.872 111.197 168.884 1.00 38.39 188 PHE A O 1
ATOM 813 N N . TYR A 1 189 ? 118.305 112.397 167.637 1.00 38.36 189 TYR A N 1
ATOM 814 C CA . TYR A 1 189 ? 117.252 112.859 166.742 1.00 38.36 189 TYR A CA 1
ATOM 815 C C . TYR A 1 189 ? 116.657 111.702 165.954 1.00 38.36 189 TYR A C 1
ATOM 816 O O . TYR A 1 189 ? 115.434 111.565 165.854 1.00 38.36 189 TYR A O 1
ATOM 825 N N . GLU A 1 190 ? 117.513 110.855 165.388 1.00 42.59 190 GLU A N 1
ATOM 826 C CA . GLU A 1 190 ? 117.035 109.818 164.481 1.00 42.59 190 GLU A CA 1
ATOM 827 C C . GLU A 1 190 ? 116.192 108.779 165.205 1.00 42.59 190 GLU A C 1
ATOM 828 O O . GLU A 1 190 ? 115.139 108.371 164.705 1.00 42.59 190 GLU A O 1
ATOM 834 N N . ASN A 1 191 ? 116.629 108.338 166.382 1.00 44.92 191 ASN A N 1
ATOM 835 C CA . ASN A 1 191 ? 115.947 107.228 167.031 1.00 44.92 191 ASN A CA 1
ATOM 836 C C . ASN A 1 191 ? 114.734 107.670 167.828 1.00 44.92 191 ASN A C 1
ATOM 837 O O . ASN A 1 191 ? 113.901 106.829 168.179 1.00 44.92 191 ASN A O 1
ATOM 842 N N . LEU A 1 192 ? 114.619 108.960 168.125 1.00 41.13 192 LEU A N 1
ATOM 843 C CA . LEU A 1 192 ? 113.396 109.511 168.703 1.00 41.13 192 LEU A CA 1
ATOM 844 C C . LEU A 1 192 ? 113.311 110.980 168.291 1.00 41.13 192 LEU A C 1
ATOM 845 O O . LEU A 1 192 ? 113.927 111.850 168.910 1.00 41.13 192 LEU A O 1
ATOM 850 N N . GLY A 1 193 ? 112.562 111.235 167.222 1.00 43.56 193 GLY A N 1
ATOM 851 C CA . GLY A 1 193 ? 112.492 112.551 166.620 1.00 43.56 193 GLY A CA 1
ATOM 852 C C . GLY A 1 193 ? 111.690 113.575 167.391 1.00 43.56 193 GLY A C 1
ATOM 853 O O . GLY A 1 193 ? 112.093 114.736 167.485 1.00 43.56 193 GLY A O 1
ATOM 854 N N . SER A 1 194 ? 110.547 113.160 167.941 1.00 43.83 194 SER A N 1
ATOM 855 C CA . SER A 1 194 ? 109.668 114.105 168.619 1.00 43.83 194 SER A CA 1
ATOM 856 C C . SER A 1 194 ? 110.357 114.741 169.817 1.00 43.83 194 SER A C 1
ATOM 857 O O . SER A 1 194 ? 110.248 115.953 170.037 1.00 43.83 194 SER A O 1
ATOM 860 N N . ASP A 1 195 ? 111.075 113.940 170.604 1.00 44.24 195 ASP A N 1
ATOM 861 C CA . ASP A 1 195 ? 111.792 114.491 171.746 1.00 44.24 195 ASP A CA 1
ATOM 862 C C . ASP A 1 195 ? 112.906 115.424 171.293 1.00 44.24 195 ASP A C 1
ATOM 863 O O . ASP A 1 195 ? 113.162 116.451 171.932 1.00 44.24 195 ASP A O 1
ATOM 868 N N . ALA A 1 196 ? 113.565 115.095 170.182 1.00 38.21 196 ALA A N 1
ATOM 869 C CA . ALA A 1 196 ? 114.586 115.985 169.642 1.00 38.21 196 ALA A CA 1
ATOM 870 C C . ALA A 1 196 ? 113.990 117.327 169.245 1.00 38.21 196 ALA A C 1
ATOM 871 O O . ALA A 1 196 ? 114.591 118.377 169.492 1.00 38.21 196 ALA A O 1
ATOM 873 N N . LYS A 1 197 ? 112.812 117.314 168.620 1.00 40.73 197 LYS A N 1
ATOM 874 C CA . LYS A 1 197 ? 112.129 118.569 168.325 1.00 40.73 197 LYS A CA 1
ATOM 875 C C . LYS A 1 197 ? 111.797 119.321 169.605 1.00 40.73 197 LYS A C 1
ATOM 876 O O . LYS A 1 197 ? 111.979 120.540 169.686 1.00 40.73 197 LYS A O 1
ATOM 882 N N . LYS A 1 198 ? 111.309 118.607 170.619 1.00 40.50 198 LYS A N 1
ATOM 883 C CA . LYS A 1 198 ? 110.954 119.247 171.879 1.00 40.50 198 LYS A CA 1
ATOM 884 C C . LYS A 1 198 ? 112.164 119.814 172.604 1.00 40.50 198 LYS A C 1
ATOM 885 O O . LYS A 1 198 ? 111.999 120.666 173.482 1.00 40.50 198 LYS A O 1
ATOM 891 N N . ILE A 1 199 ? 113.368 119.361 172.265 1.00 36.46 199 ILE A N 1
ATOM 892 C CA . ILE A 1 199 ? 114.577 119.818 172.940 1.00 36.46 199 ILE A CA 1
ATOM 893 C C . ILE A 1 199 ? 115.255 120.916 172.127 1.00 36.46 199 ILE A C 1
ATOM 894 O O . ILE A 1 199 ? 115.954 121.772 172.679 1.00 36.46 199 ILE A O 1
ATOM 899 N N . SER A 1 200 ? 115.028 120.925 170.817 1.00 34.69 200 SER A N 1
ATOM 900 C CA . SER A 1 200 ? 115.724 121.858 169.946 1.00 34.69 200 SER A CA 1
ATOM 901 C C . SER A 1 200 ? 115.309 123.299 170.243 1.00 34.69 200 SER A C 1
ATOM 902 O O . SER A 1 200 ? 114.365 123.566 170.988 1.00 34.69 200 SER A O 1
ATOM 905 N N . HIS A 1 201 ? 116.033 124.237 169.637 1.00 32.85 201 HIS A N 1
ATOM 906 C CA . HIS A 1 201 ? 115.821 125.660 169.878 1.00 32.85 201 HIS A CA 1
ATOM 907 C C . HIS A 1 201 ? 114.623 126.197 169.099 1.00 32.85 201 HIS A C 1
ATOM 908 O O . HIS A 1 201 ? 114.313 125.719 168.006 1.00 32.85 201 HIS A O 1
ATOM 915 N N . ASP A 1 202 ? 113.953 127.199 169.669 1.00 38.17 202 ASP A N 1
ATOM 916 C CA . ASP A 1 202 ? 112.846 127.897 169.029 1.00 38.17 202 ASP A CA 1
ATOM 917 C C . ASP A 1 202 ? 113.273 129.315 168.659 1.00 38.17 202 ASP A C 1
ATOM 918 O O . ASP A 1 202 ? 114.043 129.951 169.381 1.00 38.17 202 ASP A O 1
ATOM 923 N N . LEU A 1 203 ? 112.759 129.806 167.523 1.00 31.84 203 LEU A N 1
ATOM 924 C CA . LEU A 1 203 ? 113.216 131.080 166.968 1.00 31.84 203 LEU A CA 1
ATOM 925 C C . LEU A 1 203 ? 112.877 132.254 167.870 1.00 31.84 203 LEU A C 1
ATOM 926 O O . LEU A 1 203 ? 113.717 133.146 168.067 1.00 31.84 203 LEU A O 1
ATOM 931 N N . ARG A 1 204 ? 111.662 132.254 168.428 1.00 37.60 204 ARG A N 1
ATOM 932 C CA . ARG A 1 204 ? 111.343 133.118 169.558 1.00 37.60 204 ARG A CA 1
ATOM 933 C C . ARG A 1 204 ? 112.509 133.221 170.529 1.00 37.60 204 ARG A C 1
ATOM 934 O O . ARG A 1 204 ? 113.050 134.308 170.748 1.00 37.60 204 ARG A O 1
ATOM 942 N N . ASP A 1 205 ? 112.946 132.097 171.091 1.00 37.53 205 ASP A N 1
ATOM 943 C CA . ASP A 1 205 ? 113.992 132.190 172.105 1.00 37.53 205 ASP A CA 1
ATOM 944 C C . ASP A 1 205 ? 115.332 132.551 171.488 1.00 37.53 205 ASP A C 1
ATOM 945 O O . ASP A 1 205 ? 116.181 133.162 172.146 1.00 37.53 205 ASP A O 1
ATOM 950 N N . LEU A 1 206 ? 115.503 132.215 170.216 1.00 29.68 206 LEU A N 1
ATOM 951 C CA . LEU A 1 206 ? 116.763 132.391 169.519 1.00 29.68 206 LEU A CA 1
ATOM 952 C C . LEU A 1 206 ? 116.901 133.808 168.984 1.00 29.68 206 LEU A C 1
ATOM 953 O O . LEU A 1 206 ? 117.842 134.526 169.330 1.00 29.68 206 LEU A O 1
ATOM 958 N N . LEU A 1 207 ? 115.962 134.227 168.145 1.00 31.08 207 LEU A N 1
ATOM 959 C CA . LEU A 1 207 ? 116.000 135.553 167.547 1.00 31.08 207 LEU A CA 1
ATOM 960 C C . LEU A 1 207 ? 115.361 136.549 168.496 1.00 31.08 207 LEU A C 1
ATOM 961 O O . LEU A 1 207 ? 114.169 136.449 168.801 1.00 31.08 207 LEU A O 1
ATOM 966 N N . ILE A 1 208 ? 116.148 137.509 168.961 1.00 35.05 208 ILE A N 1
ATOM 967 C CA . ILE A 1 208 ? 115.640 138.420 169.969 1.00 35.05 208 ILE A CA 1
ATOM 968 C C . ILE A 1 208 ? 115.219 139.752 169.352 1.00 35.05 208 ILE A C 1
ATOM 969 O O . ILE A 1 208 ? 114.331 140.423 169.883 1.00 35.05 208 ILE A O 1
ATOM 974 N N . HIS A 1 209 ? 115.837 140.150 168.241 1.00 31.40 209 HIS A N 1
ATOM 975 C CA . HIS A 1 209 ? 115.450 141.378 167.550 1.00 31.40 209 HIS A CA 1
ATOM 976 C C . HIS A 1 209 ? 115.828 141.264 166.083 1.00 31.40 209 HIS A C 1
ATOM 977 O O . HIS A 1 209 ? 116.948 140.874 165.768 1.00 31.40 209 HIS A O 1
ATOM 984 N N . CYS A 1 210 ? 114.904 141.599 165.191 1.00 32.17 210 CYS A N 1
ATOM 985 C CA . CYS A 1 210 ? 115.167 141.521 163.762 1.00 32.17 210 CYS A CA 1
ATOM 986 C C . CYS A 1 210 ? 114.766 142.824 163.093 1.00 32.17 210 CYS A C 1
ATOM 987 O O . CYS A 1 210 ? 113.765 143.441 163.465 1.00 32.17 210 CYS A O 1
ATOM 990 N N . ARG A 1 211 ? 115.545 143.233 162.095 1.00 32.28 211 ARG A N 1
ATOM 991 C CA . ARG A 1 211 ? 115.304 144.512 161.433 1.00 32.28 211 ARG A CA 1
ATOM 992 C C . ARG A 1 211 ? 115.843 144.427 160.015 1.00 32.28 211 ARG A C 1
ATOM 993 O O . ARG A 1 211 ? 117.051 144.303 159.823 1.00 32.28 211 ARG A O 1
ATOM 1001 N N . PHE A 1 212 ? 114.957 144.497 159.031 1.00 29.52 212 PHE A N 1
ATOM 1002 C CA . PHE A 1 212 ? 115.334 144.366 157.633 1.00 29.52 212 PHE A CA 1
ATOM 1003 C C . PHE A 1 212 ? 114.909 145.617 156.881 1.00 29.52 212 PHE A C 1
ATOM 1004 O O . PHE A 1 212 ? 113.754 146.039 156.983 1.00 29.52 212 PHE A O 1
ATOM 1012 N N . ASN A 1 213 ? 115.839 146.195 156.122 1.00 30.85 213 ASN A N 1
ATOM 1013 C CA . ASN A 1 213 ? 115.564 147.375 155.303 1.00 30.85 213 ASN A CA 1
ATOM 1014 C C . ASN A 1 213 ? 114.938 148.493 156.128 1.00 30.85 213 ASN A C 1
ATOM 1015 O O . ASN A 1 213 ? 113.968 149.129 155.716 1.00 30.85 213 ASN A O 1
ATOM 1020 N N . ARG A 1 214 ? 115.487 148.716 157.319 1.00 33.24 214 ARG A N 1
ATOM 1021 C CA . ARG A 1 214 ? 115.050 149.765 158.237 1.00 33.24 214 ARG A CA 1
ATOM 1022 C C . ARG A 1 214 ? 113.618 149.570 158.715 1.00 33.24 214 ARG A C 1
ATOM 1023 O O . ARG A 1 214 ? 113.023 150.487 159.286 1.00 33.24 214 ARG A O 1
ATOM 1031 N N . GLU A 1 215 ? 113.049 148.391 158.500 1.00 36.26 215 GLU A N 1
ATOM 1032 C CA . GLU A 1 215 ? 111.716 148.062 158.978 1.00 36.26 215 GLU A CA 1
ATOM 1033 C C . GLU A 1 215 ? 111.799 146.859 159.902 1.00 36.26 215 GLU A C 1
ATOM 1034 O O . GLU A 1 215 ? 112.536 145.908 159.632 1.00 36.26 215 GLU A O 1
ATOM 1040 N N . GLU A 1 216 ? 111.044 146.908 160.994 1.00 40.32 216 GLU A N 1
ATOM 1041 C CA . GLU A 1 216 ? 111.060 145.819 161.957 1.00 40.32 216 GLU A CA 1
ATOM 1042 C C . GLU A 1 216 ? 110.514 144.543 161.335 1.00 40.32 216 GLU A C 1
ATOM 1043 O O . GLU A 1 216 ? 109.522 144.563 160.603 1.00 40.32 216 GLU A O 1
ATOM 1049 N N . CYS A 1 217 ? 111.173 143.429 161.628 1.00 40.84 217 CYS A N 1
ATOM 1050 C CA . CYS A 1 217 ? 110.717 142.113 161.217 1.00 40.84 217 CYS A CA 1
ATOM 1051 C C . CYS A 1 217 ? 110.666 141.211 162.437 1.00 40.84 217 CYS A C 1
ATOM 1052 O O . CYS A 1 217 ? 111.414 141.398 163.399 1.00 40.84 217 CYS A O 1
ATOM 1055 N N . THR A 1 218 ? 109.770 140.239 162.396 1.00 38.86 218 THR A N 1
ATOM 1056 C CA . THR A 1 218 ? 109.537 139.348 163.520 1.00 38.86 218 THR A CA 1
ATOM 1057 C C . THR A 1 218 ? 109.870 137.919 163.108 1.00 38.86 218 THR A C 1
ATOM 1058 O O . THR A 1 218 ? 110.400 137.668 162.025 1.00 38.86 218 THR A O 1
ATOM 1062 N N . THR A 1 219 ? 109.547 136.974 163.989 1.00 40.52 219 THR A N 1
ATOM 1063 C CA . THR A 1 219 ? 109.733 135.566 163.676 1.00 40.52 219 THR A CA 1
ATOM 1064 C C . THR A 1 219 ? 108.834 135.098 162.543 1.00 40.52 219 THR A C 1
ATOM 1065 O O . THR A 1 219 ? 109.055 134.006 162.012 1.00 40.52 219 THR A O 1
ATOM 1069 N N . GLU A 1 220 ? 107.831 135.889 162.165 1.00 46.50 220 GLU A N 1
ATOM 1070 C CA . GLU A 1 220 ? 106.933 135.520 161.081 1.00 46.50 220 GLU A CA 1
ATOM 1071 C C . GLU A 1 220 ? 107.584 135.623 159.711 1.00 46.50 220 GLU A C 1
ATOM 1072 O O . GLU A 1 220 ? 106.975 135.195 158.728 1.00 46.50 220 GLU A O 1
ATOM 1078 N N . ASN A 1 221 ? 108.782 136.190 159.618 1.00 41.66 221 ASN A N 1
ATOM 1079 C CA . ASN A 1 221 ? 109.500 136.291 158.356 1.00 41.66 221 ASN A CA 1
ATOM 1080 C C . ASN A 1 221 ? 110.492 135.160 158.150 1.00 41.66 221 ASN A C 1
ATOM 1081 O O . ASN A 1 221 ? 111.183 135.140 157.129 1.00 41.66 221 ASN A O 1
ATOM 1086 N N . PHE A 1 222 ? 110.574 134.224 159.089 1.00 31.61 222 PHE A N 1
ATOM 1087 C CA . PHE A 1 222 ? 111.499 133.105 159.019 1.00 31.61 222 PHE A CA 1
ATOM 1088 C C . PHE A 1 222 ? 110.710 131.811 158.918 1.00 31.61 222 PHE A C 1
ATOM 1089 O O . PHE A 1 222 ? 109.837 131.548 159.750 1.00 31.61 222 PHE A O 1
ATOM 1097 N N . THR A 1 223 ? 111.017 131.009 157.908 1.00 34.62 223 THR A N 1
ATOM 1098 C CA . THR A 1 223 ? 110.429 129.687 157.776 1.00 34.62 223 THR A CA 1
ATOM 1099 C C . THR A 1 223 ? 111.317 128.677 158.483 1.00 34.62 223 THR A C 1
ATOM 1100 O O . THR A 1 223 ? 112.523 128.624 158.234 1.00 34.62 223 THR A O 1
ATOM 1104 N N . SER A 1 224 ? 110.724 127.897 159.376 1.00 35.74 224 SER A N 1
ATOM 1105 C CA . SER A 1 224 ? 111.481 126.880 160.081 1.00 35.74 224 SER A CA 1
ATOM 1106 C C . SER A 1 224 ? 111.757 125.691 159.171 1.00 35.74 224 SER A C 1
ATOM 1107 O O . SER A 1 224 ? 111.023 125.420 158.219 1.00 35.74 224 SER A O 1
ATOM 1110 N N . SER A 1 225 ? 112.838 124.984 159.474 1.00 32.36 225 SER A N 1
ATOM 1111 C CA . SER A 1 225 ? 113.186 123.751 158.787 1.00 32.36 225 SER A CA 1
ATOM 1112 C C . SER A 1 225 ? 114.093 122.966 159.718 1.00 32.36 225 SER A C 1
ATOM 1113 O O . SER A 1 225 ? 114.583 123.490 160.720 1.00 32.36 225 SER A O 1
ATOM 1116 N N . PHE A 1 226 ? 114.314 121.703 159.385 1.00 33.91 226 PHE A N 1
ATOM 1117 C CA . PHE A 1 226 ? 115.095 120.836 160.250 1.00 33.91 226 PHE A CA 1
ATOM 1118 C C . PHE A 1 226 ? 116.329 120.315 159.535 1.00 33.91 226 PHE A C 1
ATOM 1119 O O . PHE A 1 226 ? 116.309 120.058 158.328 1.00 33.91 226 PHE A O 1
ATOM 1127 N N . ASP A 1 227 ? 117.397 120.170 160.308 1.00 33.45 227 ASP A N 1
ATOM 1128 C CA . ASP A 1 227 ? 118.674 119.664 159.825 1.00 33.45 227 ASP A CA 1
ATOM 1129 C C . ASP A 1 227 ? 119.332 118.929 160.979 1.00 33.45 227 ASP A C 1
ATOM 1130 O O . ASP A 1 227 ? 119.542 119.517 162.045 1.00 33.45 227 ASP A O 1
ATOM 1135 N N . GLY A 1 228 ? 119.633 117.650 160.774 1.00 31.78 228 GLY A N 1
ATOM 1136 C CA . GLY A 1 228 ? 120.364 116.907 161.784 1.00 31.78 228 GLY A CA 1
ATOM 1137 C C . GLY A 1 228 ? 121.713 117.547 162.055 1.00 31.78 228 GLY A C 1
ATOM 1138 O O . GLY A 1 228 ? 122.410 117.972 161.135 1.00 31.78 228 GLY A O 1
ATOM 1139 N N . ASN A 1 229 ? 122.057 117.630 163.345 1.00 33.88 229 ASN A N 1
ATOM 1140 C CA . ASN A 1 229 ? 123.237 118.241 163.968 1.00 33.88 229 ASN A CA 1
ATOM 1141 C C . ASN A 1 229 ? 123.141 119.763 163.951 1.00 33.88 229 ASN A C 1
ATOM 1142 O O . ASN A 1 229 ? 123.975 120.452 164.543 1.00 33.88 229 ASN A O 1
ATOM 1147 N N . TYR A 1 230 ? 122.130 120.289 163.272 1.00 30.31 230 TYR A N 1
ATOM 1148 C CA . TYR A 1 230 ? 121.785 121.707 163.283 1.00 30.31 230 TYR A CA 1
ATOM 1149 C C . TYR A 1 230 ? 120.278 121.832 163.430 1.00 30.31 230 TYR A C 1
ATOM 1150 O O . TYR A 1 230 ? 119.613 122.503 162.642 1.00 30.31 230 TYR A O 1
ATOM 1159 N N . PHE A 1 231 ? 119.732 121.173 164.455 1.00 29.32 231 PHE A N 1
ATOM 1160 C CA . PHE A 1 231 ? 118.339 120.740 164.486 1.00 29.32 231 PHE A CA 1
ATOM 1161 C C . PHE A 1 231 ? 117.365 121.722 163.851 1.00 29.32 231 PHE A C 1
ATOM 1162 O O . PHE A 1 231 ? 116.766 121.425 162.816 1.00 29.32 231 PHE A O 1
ATOM 1170 N N . ASN A 1 232 ? 117.245 122.918 164.407 1.00 29.19 232 ASN A N 1
ATOM 1171 C CA . ASN A 1 232 ? 116.303 123.904 163.899 1.00 29.19 232 ASN A CA 1
ATOM 1172 C C . ASN A 1 232 ? 117.053 124.967 163.115 1.00 29.19 232 ASN A C 1
ATOM 1173 O O . ASN A 1 232 ? 117.995 125.575 163.632 1.00 29.19 232 ASN A O 1
ATOM 1178 N N . CYS A 1 233 ? 116.637 125.189 161.873 1.00 31.11 233 CYS A N 1
ATOM 1179 C CA . CYS A 1 233 ? 117.263 126.171 161.002 1.00 31.11 233 CYS A CA 1
ATOM 1180 C C . CYS A 1 233 ? 116.177 127.050 160.410 1.00 31.11 233 CYS A C 1
ATOM 1181 O O . CYS A 1 233 ? 115.240 126.544 159.789 1.00 31.11 233 CYS A O 1
ATOM 1184 N N . PHE A 1 234 ? 116.302 128.357 160.595 1.00 26.83 234 PHE A N 1
ATOM 1185 C CA . PHE A 1 234 ? 115.253 129.299 160.240 1.00 26.83 234 PHE A CA 1
ATOM 1186 C C . PHE A 1 234 ? 115.721 130.174 159.091 1.00 26.83 234 PHE A C 1
ATOM 1187 O O . PHE A 1 234 ? 116.798 130.769 159.159 1.00 26.83 234 PHE A O 1
ATOM 1195 N N . THR A 1 235 ? 114.906 130.258 158.047 1.00 28.81 235 THR A N 1
ATOM 1196 C CA . THR A 1 235 ? 115.286 130.899 156.797 1.00 28.81 235 THR A CA 1
ATOM 1197 C C . THR A 1 235 ? 114.501 132.191 156.622 1.00 28.81 235 THR A C 1
ATOM 1198 O O . THR A 1 235 ? 113.273 132.169 156.495 1.00 28.81 235 THR A O 1
ATOM 1202 N N . PHE A 1 236 ? 115.214 133.310 156.623 1.00 27.33 236 PHE A N 1
ATOM 1203 C CA . PHE A 1 236 ? 114.667 134.586 156.200 1.00 27.33 236 PHE A CA 1
ATOM 1204 C C . PHE A 1 236 ? 114.790 134.714 154.693 1.00 27.33 236 PHE A C 1
ATOM 1205 O O . PHE A 1 236 ? 115.800 134.315 154.105 1.00 27.33 236 PHE A O 1
ATOM 1213 N N . ASN A 1 237 ? 113.762 135.295 154.074 1.00 32.45 237 ASN A N 1
ATOM 1214 C CA . ASN A 1 237 ? 113.688 135.430 152.622 1.00 32.45 237 ASN A CA 1
ATOM 1215 C C . ASN A 1 237 ? 113.792 134.062 151.954 1.00 32.45 237 ASN A C 1
ATOM 1216 O O . ASN A 1 237 ? 114.540 133.863 150.997 1.00 32.45 237 ASN A O 1
ATOM 1221 N N . GLY A 1 238 ? 113.028 133.111 152.475 1.00 44.28 238 GLY A N 1
ATOM 1222 C CA . GLY A 1 238 ? 113.064 131.754 151.981 1.00 44.28 238 GLY A CA 1
ATOM 1223 C C . GLY A 1 238 ? 112.305 131.507 150.704 1.00 44.28 238 GLY A C 1
ATOM 1224 O O . GLY A 1 238 ? 112.321 130.384 150.195 1.00 44.28 238 GLY A O 1
ATOM 1225 N N . GLY A 1 239 ? 111.634 132.521 150.166 1.00 56.35 239 GLY A N 1
ATOM 1226 C CA . GLY A 1 239 ? 110.903 132.369 148.928 1.00 56.35 239 GLY A CA 1
ATOM 1227 C C . GLY A 1 239 ? 109.537 131.739 149.057 1.00 56.35 239 GLY A C 1
ATOM 1228 O O . GLY A 1 239 ? 108.913 131.444 148.032 1.00 56.35 239 GLY A O 1
ATOM 1229 N N . GLN A 1 240 ? 109.051 131.521 150.277 1.00 61.29 240 GLN A N 1
ATOM 1230 C CA . GLN A 1 240 ? 107.749 130.906 150.505 1.00 61.29 240 GLN A CA 1
ATOM 1231 C C . GLN A 1 240 ? 106.717 131.883 151.047 1.00 61.29 240 GLN A C 1
ATOM 1232 O O . GLN A 1 240 ? 105.614 131.979 150.504 1.00 61.29 240 GLN A O 1
ATOM 1238 N N . LEU A 1 241 ? 107.046 132.605 152.121 1.00 68.30 241 LEU A N 1
ATOM 1239 C CA . LEU A 1 241 ? 106.095 133.549 152.701 1.00 68.30 241 LEU A CA 1
ATOM 1240 C C . LEU A 1 241 ? 105.786 134.689 151.740 1.00 68.30 241 LEU A C 1
ATOM 1241 O O . LEU A 1 241 ? 104.622 135.065 151.562 1.00 68.30 241 LEU A O 1
ATOM 1246 N N . ARG A 1 242 ? 106.814 135.254 151.120 1.00 76.51 242 ARG A N 1
ATOM 1247 C CA . ARG A 1 242 ? 106.673 136.306 150.128 1.00 76.51 242 ARG A CA 1
ATOM 1248 C C . ARG A 1 242 ? 107.386 135.873 148.856 1.00 76.51 242 ARG A C 1
ATOM 1249 O O . ARG A 1 242 ? 108.150 134.906 148.848 1.00 76.51 242 ARG A O 1
ATOM 1257 N N . ASP A 1 243 ? 107.120 136.586 147.762 1.00 79.74 243 ASP A N 1
ATOM 1258 C CA . ASP A 1 243 ? 107.685 136.175 146.483 1.00 79.74 243 ASP A CA 1
ATOM 1259 C C . ASP A 1 243 ? 109.211 136.224 146.497 1.00 79.74 243 ASP A C 1
ATOM 1260 O O . ASP A 1 243 ? 109.854 135.170 146.480 1.00 79.74 243 ASP A O 1
ATOM 1265 N N . GLN A 1 244 ? 109.794 137.418 146.588 1.00 62.82 244 GLN A N 1
ATOM 1266 C CA . GLN A 1 244 ? 111.234 137.616 146.706 1.00 62.82 244 GLN A CA 1
ATOM 1267 C C . GLN A 1 244 ? 111.476 138.983 147.322 1.00 62.82 244 GLN A C 1
ATOM 1268 O O . GLN A 1 244 ? 110.589 139.839 147.346 1.00 62.82 244 GLN A O 1
ATOM 1274 N N . LEU A 1 245 ? 112.693 139.177 147.814 1.00 46.15 245 LEU A N 1
ATOM 1275 C CA . LEU A 1 245 ? 113.100 140.424 148.441 1.00 46.15 245 LEU A CA 1
ATOM 1276 C C . LEU A 1 245 ? 114.229 141.056 147.645 1.00 46.15 245 LEU A C 1
ATOM 1277 O O . LEU A 1 245 ? 115.088 140.353 147.105 1.00 46.15 245 LEU A O 1
ATOM 1282 N N . GLN A 1 246 ? 114.220 142.380 147.561 1.00 44.14 246 GLN A N 1
ATOM 1283 C CA . GLN A 1 246 ? 115.220 143.098 146.792 1.00 44.14 246 GLN A CA 1
ATOM 1284 C C . GLN A 1 246 ? 115.897 144.169 147.636 1.00 44.14 246 GLN A C 1
ATOM 1285 O O . GLN A 1 246 ? 115.256 144.858 148.434 1.00 44.14 246 GLN A O 1
ATOM 1291 N N . MET A 1 247 ? 117.201 144.305 147.435 1.00 39.89 247 MET A N 1
ATOM 1292 C CA . MET A 1 247 ? 117.989 145.421 147.941 1.00 39.89 247 MET A CA 1
ATOM 1293 C C . MET A 1 247 ? 118.114 146.491 146.872 1.00 39.89 247 MET A C 1
ATOM 1294 O O . MET A 1 247 ? 118.623 146.237 145.776 1.00 39.89 247 MET A O 1
ATOM 1299 N N . HIS A 1 248 ? 117.611 147.677 147.192 1.00 43.34 248 HIS A N 1
ATOM 1300 C CA . HIS A 1 248 ? 117.849 148.878 146.417 1.00 43.34 248 HIS A CA 1
ATOM 1301 C C . HIS A 1 248 ? 118.818 149.815 147.120 1.00 43.34 248 HIS A C 1
ATOM 1302 O O . HIS A 1 248 ? 118.992 150.955 146.683 1.00 43.34 248 HIS A O 1
ATOM 1309 N N . ALA A 1 249 ? 119.442 149.364 148.206 1.00 36.85 249 ALA A N 1
ATOM 1310 C CA . ALA A 1 249 ? 120.321 150.209 148.998 1.00 36.85 249 ALA A CA 1
ATOM 1311 C C . ALA A 1 249 ? 121.381 149.345 149.662 1.00 36.85 249 ALA A C 1
ATOM 1312 O O . ALA A 1 249 ? 121.104 148.226 150.097 1.00 36.85 249 ALA A O 1
ATOM 1314 N N . THR A 1 250 ? 122.592 149.880 149.749 1.00 35.81 250 THR A N 1
ATOM 1315 C CA . THR A 1 250 ? 123.729 149.158 150.292 1.00 35.81 250 THR A CA 1
ATOM 1316 C C . THR A 1 250 ? 123.910 149.480 151.770 1.00 35.81 250 THR A C 1
ATOM 1317 O O . THR A 1 250 ? 123.134 150.219 152.378 1.00 35.81 250 THR A O 1
ATOM 1321 N N . GLY A 1 251 ? 124.958 148.911 152.353 1.00 28.46 251 GLY A N 1
ATOM 1322 C CA . GLY A 1 251 ? 125.345 149.228 153.703 1.00 28.46 251 GLY A CA 1
ATOM 1323 C C . GLY A 1 251 ? 124.604 148.406 154.730 1.00 28.46 251 GLY A C 1
ATOM 1324 O O . GLY A 1 251 ? 123.543 147.840 154.462 1.00 28.46 251 GLY A O 1
ATOM 1325 N N . PRO A 1 252 ? 125.157 148.331 155.941 1.00 27.40 252 PRO A N 1
ATOM 1326 C CA . PRO A 1 252 ? 124.507 147.546 156.996 1.00 27.40 252 PRO A CA 1
ATOM 1327 C C . PRO A 1 252 ? 123.231 148.168 157.513 1.00 27.40 252 PRO A C 1
ATOM 1328 O O . PRO A 1 252 ? 122.465 147.481 158.198 1.00 27.40 252 PRO A O 1
ATOM 1332 N N . GLU A 1 253 ? 122.983 149.446 157.231 1.00 35.03 253 GLU A N 1
ATOM 1333 C CA . GLU A 1 253 ? 121.728 150.053 157.654 1.00 35.03 253 GLU A CA 1
ATOM 1334 C C . GLU A 1 253 ? 120.556 149.493 156.865 1.00 35.03 253 GLU A C 1
ATOM 1335 O O . GLU A 1 253 ? 119.497 149.204 157.433 1.00 35.03 253 GLU A O 1
ATOM 1341 N N . ASN A 1 254 ? 120.727 149.333 155.556 1.00 33.96 254 ASN A N 1
ATOM 1342 C CA . ASN A 1 254 ? 119.686 148.794 154.689 1.00 33.96 254 ASN A CA 1
ATOM 1343 C C . ASN A 1 254 ? 120.000 147.323 154.444 1.00 33.96 254 ASN A C 1
ATOM 1344 O O . ASN A 1 254 ? 120.476 146.923 153.384 1.00 33.96 254 ASN A O 1
ATOM 1349 N N . GLY A 1 255 ? 119.725 146.512 155.454 1.00 29.32 255 GLY A N 1
ATOM 1350 C CA . GLY A 1 255 ? 120.032 145.098 155.376 1.00 29.32 255 GLY A CA 1
ATOM 1351 C C . GLY A 1 255 ? 119.510 144.402 156.607 1.00 29.32 255 GLY A C 1
ATOM 1352 O O . GLY A 1 255 ? 118.955 145.026 157.514 1.00 29.32 255 GLY A O 1
ATOM 1353 N N . LEU A 1 256 ? 119.689 143.088 156.627 1.00 24.50 256 LEU A N 1
ATOM 1354 C CA . LEU A 1 256 ? 119.200 142.302 157.749 1.00 24.50 256 LEU A CA 1
ATOM 1355 C C . LEU A 1 256 ? 120.071 142.545 158.971 1.00 24.50 256 LEU A C 1
ATOM 1356 O O . LEU A 1 256 ? 121.297 142.547 158.878 1.00 24.50 256 LEU A O 1
ATOM 1361 N N . SER A 1 257 ? 119.438 142.772 160.116 1.00 26.58 257 SER A N 1
ATOM 1362 C CA . SER A 1 257 ? 120.136 142.890 161.386 1.00 26.58 257 SER A CA 1
ATOM 1363 C C . SER A 1 257 ? 119.417 142.014 162.392 1.00 26.58 257 SER A C 1
ATOM 1364 O O . SER A 1 257 ? 118.214 142.178 162.611 1.00 26.58 257 SER A O 1
ATOM 1367 N N . LEU A 1 258 ? 120.151 141.092 163.001 1.00 27.23 258 LEU A N 1
ATOM 1368 C CA . LEU A 1 258 ? 119.586 140.098 163.901 1.00 27.23 258 LEU A CA 1
ATOM 1369 C C . LEU A 1 258 ? 120.360 140.141 165.204 1.00 27.23 258 LEU A C 1
ATOM 1370 O O . LEU A 1 258 ? 121.539 139.788 165.236 1.00 27.23 258 LEU A O 1
ATOM 1375 N N . ILE A 1 259 ? 119.710 140.570 166.274 1.00 30.01 259 ILE A N 1
ATOM 1376 C CA . ILE A 1 259 ? 120.217 140.339 167.614 1.00 30.01 259 ILE A CA 1
ATOM 1377 C C . ILE A 1 259 ? 119.689 138.977 168.035 1.00 30.01 259 ILE A C 1
ATOM 1378 O O . ILE A 1 259 ? 118.482 138.802 168.220 1.00 30.01 259 ILE A O 1
ATOM 1383 N N . ILE A 1 260 ? 120.597 138.016 168.165 1.00 25.50 260 ILE A N 1
ATOM 1384 C CA . ILE A 1 260 ? 120.280 136.616 168.401 1.00 25.50 260 ILE A CA 1
ATOM 1385 C C . ILE A 1 260 ? 120.905 136.211 169.722 1.00 25.50 260 ILE A C 1
ATOM 1386 O O . ILE A 1 260 ? 122.085 136.485 169.962 1.00 25.50 260 ILE A O 1
ATOM 1391 N N . SER A 1 261 ? 120.126 135.558 170.570 1.00 28.30 261 SER A N 1
ATOM 1392 C CA . SER A 1 261 ? 120.655 134.940 171.774 1.00 28.30 261 SER A CA 1
ATOM 1393 C C . SER A 1 261 ? 120.836 133.458 171.495 1.00 28.30 261 SER A C 1
ATOM 1394 O O . SER A 1 261 ? 119.859 132.750 171.242 1.00 28.30 261 SER A O 1
ATOM 1397 N N . ILE A 1 262 ? 122.085 132.988 171.540 1.00 29.57 262 ILE A N 1
ATOM 1398 C CA . ILE A 1 262 ? 122.351 131.569 171.318 1.00 29.57 262 ILE A CA 1
ATOM 1399 C C . ILE A 1 262 ? 121.823 130.703 172.444 1.00 29.57 262 ILE A C 1
ATOM 1400 O O . ILE A 1 262 ? 121.926 129.473 172.362 1.00 29.57 262 ILE A O 1
ATOM 1405 N N . GLU A 1 263 ? 121.262 131.307 173.489 1.00 38.49 263 GLU A N 1
ATOM 1406 C CA . GLU A 1 263 ? 120.626 130.581 174.583 1.00 38.49 263 GLU A CA 1
ATOM 1407 C C . GLU A 1 263 ? 121.583 129.568 175.195 1.00 38.49 263 GLU A C 1
ATOM 1408 O O . GLU A 1 263 ? 121.194 128.469 175.590 1.00 38.49 263 GLU A O 1
ATOM 1414 N N . LYS A 1 264 ? 122.852 129.945 175.272 1.00 39.88 264 LYS A N 1
ATOM 1415 C CA . LYS A 1 264 ? 123.864 129.099 175.891 1.00 39.88 264 LYS A CA 1
ATOM 1416 C C . LYS A 1 264 ? 123.595 129.085 177.386 1.00 39.88 264 LYS A C 1
ATOM 1417 O O . LYS A 1 264 ? 123.957 130.015 178.109 1.00 39.88 264 LYS A O 1
ATOM 1423 N N . ASP A 1 265 ? 122.929 128.038 177.852 1.00 54.46 265 ASP A N 1
ATOM 1424 C CA . ASP A 1 265 ? 122.515 127.927 179.239 1.00 54.46 265 ASP A CA 1
ATOM 1425 C C . ASP A 1 265 ? 123.397 126.910 179.943 1.00 54.46 265 ASP A C 1
ATOM 1426 O O . ASP A 1 265 ? 123.797 125.906 179.347 1.00 54.46 265 ASP A O 1
ATOM 1431 N N . GLU A 1 266 ? 123.703 127.177 181.204 1.00 62.93 266 GLU A N 1
ATOM 1432 C CA . GLU A 1 266 ? 124.570 126.279 181.945 1.00 62.93 266 GLU A CA 1
ATOM 1433 C C . GLU A 1 266 ? 123.890 124.923 182.117 1.00 62.93 266 GLU A C 1
ATOM 1434 O O . GLU A 1 266 ? 122.669 124.856 182.299 1.00 62.93 266 GLU A O 1
ATOM 1440 N N . PRO A 1 267 ? 124.639 123.830 182.050 1.00 58.66 267 PRO A N 1
ATOM 1441 C CA . PRO A 1 267 ? 124.017 122.501 182.080 1.00 58.66 267 PRO A CA 1
ATOM 1442 C C . PRO A 1 267 ? 123.495 122.115 183.451 1.00 58.66 267 PRO A C 1
ATOM 1443 O O . PRO A 1 267 ? 123.510 122.921 184.385 1.00 58.66 267 PRO A O 1
ATOM 1447 N N . LEU A 1 268 ? 123.029 120.876 183.573 1.00 58.43 268 LEU A N 1
ATOM 1448 C CA . LEU A 1 268 ? 122.594 120.363 184.856 1.00 58.43 268 LEU A CA 1
ATOM 1449 C C . LEU A 1 268 ? 123.785 120.274 185.806 1.00 58.43 268 LEU A C 1
ATOM 1450 O O . LEU A 1 268 ? 124.934 120.190 185.367 1.00 58.43 268 LEU A O 1
ATOM 1455 N N . PRO A 1 269 ? 123.534 120.305 187.116 1.00 61.17 269 PRO A N 1
ATOM 1456 C CA . PRO A 1 269 ? 124.647 120.389 188.078 1.00 61.17 269 PRO A CA 1
ATOM 1457 C C . PRO A 1 269 ? 125.706 119.309 187.922 1.00 61.17 269 PRO A C 1
ATOM 1458 O O . PRO A 1 269 ? 126.893 119.592 188.118 1.00 61.17 269 PRO A O 1
ATOM 1462 N N . GLY A 1 270 ? 125.321 118.084 187.578 1.00 49.96 270 GLY A N 1
ATOM 1463 C CA . GLY A 1 270 ? 126.297 117.020 187.458 1.00 49.96 270 GLY A CA 1
ATOM 1464 C C . GLY A 1 270 ? 126.313 116.369 186.094 1.00 49.96 270 GLY A C 1
ATOM 1465 O O . GLY A 1 270 ? 126.465 115.150 185.982 1.00 49.96 270 GLY A O 1
ATOM 1466 N N . THR A 1 271 ? 126.162 117.171 185.048 1.00 44.74 271 THR A N 1
ATOM 1467 C CA . THR A 1 271 ? 126.011 116.667 183.693 1.00 44.74 271 THR A CA 1
ATOM 1468 C C . THR A 1 271 ? 127.019 117.338 182.775 1.00 44.74 271 THR A C 1
ATOM 1469 O O . THR A 1 271 ? 127.254 118.544 182.873 1.00 44.74 271 THR A O 1
ATOM 1473 N N . TYR A 1 272 ? 127.621 116.547 181.891 1.00 37.55 272 TYR A N 1
ATOM 1474 C CA . TYR A 1 272 ? 128.516 117.062 180.870 1.00 37.55 272 TYR A CA 1
ATOM 1475 C C . TYR A 1 272 ? 128.215 116.364 179.554 1.00 37.55 272 TYR A C 1
ATOM 1476 O O . TYR A 1 272 ? 127.904 115.173 179.526 1.00 37.55 272 TYR A O 1
ATOM 1485 N N . GLY A 1 273 ? 128.301 117.118 178.467 1.00 32.44 273 GLY A N 1
ATOM 1486 C CA . GLY A 1 273 ? 128.072 116.547 177.162 1.00 32.44 273 GLY A CA 1
ATOM 1487 C C . GLY A 1 273 ? 129.249 115.731 176.678 1.00 32.44 273 GLY A C 1
ATOM 1488 O O . GLY A 1 273 ? 130.363 115.849 177.176 1.00 32.44 273 GLY A O 1
ATOM 1489 N N . VAL A 1 274 ? 128.989 114.888 175.686 1.00 32.86 274 VAL A N 1
ATOM 1490 C CA . VAL A 1 274 ? 130.001 114.013 175.111 1.00 32.86 274 VAL A CA 1
ATOM 1491 C C . VAL A 1 274 ? 130.515 114.660 173.837 1.00 32.86 274 VAL A C 1
ATOM 1492 O O . VAL A 1 274 ? 129.743 114.914 172.906 1.00 32.86 274 VAL A O 1
ATOM 1496 N N . TYR A 1 275 ? 131.817 114.921 173.785 1.00 31.63 275 TYR A N 1
ATOM 1497 C CA . TYR A 1 275 ? 132.417 115.523 172.604 1.00 31.63 275 TYR A CA 1
ATOM 1498 C C . TYR A 1 275 ? 132.525 114.475 171.506 1.00 31.63 275 TYR A C 1
ATOM 1499 O O . TYR A 1 275 ? 133.296 113.518 171.626 1.00 31.63 275 TYR A O 1
ATOM 1508 N N . ASN A 1 276 ? 131.756 114.656 170.439 1.00 32.42 276 ASN A N 1
ATOM 1509 C CA . ASN A 1 276 ? 131.801 113.769 169.282 1.00 32.42 276 ASN A CA 1
ATOM 1510 C C . ASN A 1 276 ? 132.995 114.185 168.438 1.00 32.42 276 ASN A C 1
ATOM 1511 O O . ASN A 1 276 ? 132.936 115.171 167.702 1.00 32.42 276 ASN A O 1
ATOM 1516 N N . PHE A 1 277 ? 134.084 113.431 168.539 1.00 33.88 277 PHE A N 1
ATOM 1517 C CA . PHE A 1 277 ? 135.320 113.794 167.862 1.00 33.88 277 PHE A CA 1
ATOM 1518 C C . PHE A 1 277 ? 135.314 113.466 166.380 1.00 33.88 277 PHE A C 1
ATOM 1519 O O . PHE A 1 277 ? 136.232 113.884 165.670 1.00 33.88 277 PHE A O 1
ATOM 1527 N N . GLU A 1 278 ? 134.316 112.731 165.895 1.00 36.93 278 GLU A N 1
ATOM 1528 C CA . GLU A 1 278 ? 134.112 112.550 164.466 1.00 36.93 278 GLU A CA 1
ATOM 1529 C C . GLU A 1 278 ? 133.220 113.632 163.876 1.00 36.93 278 GLU A C 1
ATOM 1530 O O . GLU A 1 278 ? 132.588 113.420 162.834 1.00 36.93 278 GLU A O 1
ATOM 1536 N N . ASN A 1 279 ? 133.160 114.792 164.524 1.00 34.62 279 ASN A N 1
ATOM 1537 C CA . ASN A 1 279 ? 132.293 115.894 164.123 1.00 34.62 279 ASN A CA 1
ATOM 1538 C C . ASN A 1 279 ? 133.121 117.167 164.194 1.00 34.62 279 ASN A C 1
ATOM 1539 O O . ASN A 1 279 ? 133.518 117.589 165.284 1.00 34.62 279 ASN A O 1
ATOM 1544 N N . ASN A 1 280 ? 133.384 117.774 163.043 1.00 31.10 280 ASN A N 1
ATOM 1545 C CA . ASN A 1 280 ? 134.292 118.907 162.955 1.00 31.10 280 ASN A CA 1
ATOM 1546 C C . ASN A 1 280 ? 133.608 120.253 163.140 1.00 31.10 280 ASN A C 1
ATOM 1547 O O . ASN A 1 280 ? 134.290 121.280 163.111 1.00 31.10 280 ASN A O 1
ATOM 1552 N N . ILE A 1 281 ? 132.290 120.287 163.331 1.00 32.34 281 ILE A N 1
ATOM 1553 C CA . ILE A 1 281 ? 131.573 121.558 163.346 1.00 32.34 281 ILE A CA 1
ATOM 1554 C C . ILE A 1 281 ? 130.795 121.809 164.624 1.00 32.34 281 ILE A C 1
ATOM 1555 O O . ILE A 1 281 ? 130.477 122.973 164.923 1.00 32.34 281 ILE A O 1
ATOM 1560 N N . LEU A 1 282 ? 130.452 120.801 165.409 1.00 32.04 282 LEU A N 1
ATOM 1561 C CA . LEU A 1 282 ? 129.568 121.007 166.543 1.00 32.04 282 LEU A CA 1
ATOM 1562 C C . LEU A 1 282 ? 130.383 121.327 167.792 1.00 32.04 282 LEU A C 1
ATOM 1563 O O . LEU A 1 282 ? 131.587 121.584 167.729 1.00 32.04 282 LEU A O 1
ATOM 1568 N N . HIS A 1 283 ? 129.715 121.323 168.946 1.00 30.54 283 HIS A N 1
ATOM 1569 C CA . HIS A 1 283 ? 130.340 121.603 170.237 1.00 30.54 283 HIS A CA 1
ATOM 1570 C C . HIS A 1 283 ? 130.943 122.998 170.274 1.00 30.54 283 HIS A C 1
ATOM 1571 O O . HIS A 1 283 ? 131.956 123.234 170.930 1.00 30.54 283 HIS A O 1
ATOM 1578 N N . SER A 1 284 ? 130.314 123.927 169.569 1.00 26.55 284 SER A N 1
ATOM 1579 C CA . SER A 1 284 ? 130.764 125.303 169.486 1.00 26.55 284 SER A CA 1
ATOM 1580 C C . SER A 1 284 ? 129.593 126.228 169.777 1.00 26.55 284 SER A C 1
ATOM 1581 O O . SER A 1 284 ? 128.438 125.885 169.520 1.00 26.55 284 SER A O 1
ATOM 1584 N N . ALA A 1 285 ? 129.891 127.396 170.333 1.00 26.35 285 ALA A N 1
ATOM 1585 C CA . ALA A 1 285 ? 128.878 128.404 170.611 1.00 26.35 285 ALA A CA 1
ATOM 1586 C C . ALA A 1 285 ? 128.849 129.415 169.481 1.00 26.35 285 ALA A C 1
ATOM 1587 O O . ALA A 1 285 ? 129.891 129.946 169.089 1.00 26.35 285 ALA A O 1
ATOM 1589 N N . GLY A 1 286 ? 127.664 129.677 168.962 1.00 26.59 286 GLY A N 1
ATOM 1590 C CA . GLY A 1 286 ? 127.522 130.666 167.920 1.00 26.59 286 GLY A CA 1
ATOM 1591 C C . GLY A 1 286 ? 126.304 130.366 167.076 1.00 26.59 286 GLY A C 1
ATOM 1592 O O . GLY A 1 286 ? 125.449 129.565 167.441 1.00 26.59 286 GLY A O 1
ATOM 1593 N N . VAL A 1 287 ? 126.257 131.033 165.934 1.00 23.80 287 VAL A N 1
ATOM 1594 C CA . VAL A 1 287 ? 125.174 130.881 164.976 1.00 23.80 287 VAL A CA 1
ATOM 1595 C C . VAL A 1 287 ? 125.783 130.503 163.638 1.00 23.80 287 VAL A C 1
ATOM 1596 O O . VAL A 1 287 ? 126.741 131.136 163.188 1.00 23.80 287 VAL A O 1
ATOM 1600 N N . ARG A 1 288 ? 125.249 129.460 163.019 1.00 26.31 288 ARG A N 1
ATOM 1601 C CA . ARG A 1 288 ? 125.681 129.035 161.696 1.00 26.31 288 ARG A CA 1
ATOM 1602 C C . ARG A 1 288 ? 124.792 129.724 160.671 1.00 26.31 288 ARG A C 1
ATOM 1603 O O . ARG A 1 288 ? 123.586 129.480 160.627 1.00 26.31 288 ARG A O 1
ATOM 1611 N N . VAL A 1 289 ? 125.377 130.585 159.849 1.00 24.11 289 VAL A N 1
ATOM 1612 C CA . VAL A 1 289 ? 124.637 131.405 158.904 1.00 24.11 289 VAL A CA 1
ATOM 1613 C C . VAL A 1 289 ? 124.936 130.903 157.504 1.00 24.11 289 VAL A C 1
ATOM 1614 O O . VAL A 1 289 ? 126.100 130.706 157.145 1.00 24.11 289 VAL A O 1
ATOM 1618 N N . VAL A 1 290 ? 123.890 130.694 156.716 1.00 23.19 290 VAL A N 1
ATOM 1619 C CA . VAL A 1 290 ? 124.017 130.343 155.311 1.00 23.19 290 VAL A CA 1
ATOM 1620 C C . VAL A 1 290 ? 123.413 131.478 154.508 1.00 23.19 290 VAL A C 1
ATOM 1621 O O . VAL A 1 290 ? 122.210 131.739 154.606 1.00 23.19 290 VAL A O 1
ATOM 1625 N N . VAL A 1 291 ? 124.239 132.152 153.724 1.00 25.46 291 VAL A N 1
ATOM 1626 C CA . VAL A 1 291 ? 123.784 133.185 152.807 1.00 25.46 291 VAL A CA 1
ATOM 1627 C C . VAL A 1 291 ? 123.769 132.538 151.432 1.00 25.46 291 VAL A C 1
ATOM 1628 O O . VAL A 1 291 ? 124.806 132.417 150.778 1.00 25.46 291 VAL A O 1
ATOM 1632 N N . HIS A 1 292 ? 122.597 132.102 150.993 1.00 26.52 292 HIS A N 1
ATOM 1633 C CA . HIS A 1 292 ? 122.488 131.323 149.774 1.00 26.52 292 HIS A CA 1
ATOM 1634 C C . HIS A 1 292 ? 121.496 131.970 148.822 1.00 26.52 292 HIS A C 1
ATOM 1635 O O . HIS A 1 292 ? 120.782 132.908 149.176 1.00 26.52 292 HIS A O 1
ATOM 1642 N N . ALA A 1 293 ? 121.487 131.474 147.592 1.00 31.64 293 ALA A N 1
ATOM 1643 C CA . ALA A 1 293 ? 120.632 132.050 146.570 1.00 31.64 293 ALA A CA 1
ATOM 1644 C C . ALA A 1 293 ? 119.176 131.977 147.016 1.00 31.64 293 ALA A C 1
ATOM 1645 O O . ALA A 1 293 ? 118.755 130.968 147.591 1.00 31.64 293 ALA A O 1
ATOM 1647 N N . PRO A 1 294 ? 118.389 133.005 146.736 1.00 34.38 294 PRO A N 1
ATOM 1648 C CA . PRO A 1 294 ? 116.994 132.981 147.178 1.00 34.38 294 PRO A CA 1
ATOM 1649 C C . PRO A 1 294 ? 116.234 131.815 146.559 1.00 34.38 294 PRO A C 1
ATOM 1650 O O . PRO A 1 294 ? 116.363 131.558 145.366 1.00 34.38 294 PRO A O 1
ATOM 1654 N N . GLY A 1 295 ? 115.443 131.123 147.372 1.00 37.11 295 GLY A N 1
ATOM 1655 C CA . GLY A 1 295 ? 114.665 129.991 146.903 1.00 37.11 295 GLY A CA 1
ATOM 1656 C C . GLY A 1 295 ? 115.444 128.697 146.752 1.00 37.11 295 GLY A C 1
ATOM 1657 O O . GLY A 1 295 ? 114.937 127.729 146.189 1.00 37.11 295 GLY A O 1
ATOM 1658 N N . SER A 1 296 ? 116.669 128.669 147.262 1.00 32.75 296 SER A N 1
ATOM 1659 C CA . SER A 1 296 ? 117.513 127.483 147.166 1.00 32.75 296 SER A CA 1
ATOM 1660 C C . SER A 1 296 ? 117.698 126.879 148.542 1.00 32.75 296 SER A C 1
ATOM 1661 O O . SER A 1 296 ? 117.854 127.603 149.517 1.00 32.75 296 SER A O 1
ATOM 1664 N N . MET A 1 297 ? 117.665 125.555 148.632 1.00 36.77 297 MET A N 1
ATOM 1665 C CA . MET A 1 297 ? 117.810 124.901 149.925 1.00 36.77 297 MET A CA 1
ATOM 1666 C C . MET A 1 297 ? 119.165 125.184 150.549 1.00 36.77 297 MET A C 1
ATOM 1667 O O . MET A 1 297 ? 120.195 125.118 149.887 1.00 36.77 297 MET A O 1
ATOM 1672 N N . PRO A 1 298 ? 119.148 125.500 151.836 1.00 32.93 298 PRO A N 1
ATOM 1673 C CA . PRO A 1 298 ? 120.366 125.792 152.588 1.00 32.93 298 PRO A CA 1
ATOM 1674 C C . PRO A 1 298 ? 121.171 124.544 152.911 1.00 32.93 298 PRO A C 1
ATOM 1675 O O . PRO A 1 298 ? 120.604 123.468 153.076 1.00 32.93 298 PRO A O 1
ATOM 1679 N N . SER A 1 299 ? 122.485 124.696 152.997 1.00 33.88 299 SER A N 1
ATOM 1680 C CA . SER A 1 299 ? 123.378 123.596 153.351 1.00 33.88 299 SER A CA 1
ATOM 1681 C C . SER A 1 299 ? 124.174 124.066 154.556 1.00 33.88 299 SER A C 1
ATOM 1682 O O . SER A 1 299 ? 125.340 124.462 154.429 1.00 33.88 299 SER A O 1
ATOM 1685 N N . PRO A 1 300 ? 123.566 124.050 155.743 1.00 30.30 300 PRO A N 1
ATOM 1686 C CA . PRO A 1 300 ? 124.235 124.641 156.912 1.00 30.30 300 PRO A CA 1
ATOM 1687 C C . PRO A 1 300 ? 125.590 124.030 157.199 1.00 30.30 300 PRO A C 1
ATOM 1688 O O . PRO A 1 300 ? 126.505 124.738 157.636 1.00 30.30 300 PRO A O 1
ATOM 1692 N N . VAL A 1 301 ? 125.749 122.733 156.958 1.00 28.81 301 VAL A N 1
ATOM 1693 C CA . VAL A 1 301 ? 127.041 122.095 157.175 1.00 28.81 301 VAL A CA 1
ATOM 1694 C C . VAL A 1 301 ? 128.033 122.539 156.110 1.00 28.81 301 VAL A C 1
ATOM 1695 O O . VAL A 1 301 ? 129.066 123.144 156.413 1.00 28.81 301 VAL A O 1
ATOM 1699 N N . ASP A 1 302 ? 127.719 122.271 154.844 1.00 32.37 302 ASP A N 1
ATOM 1700 C CA . ASP A 1 302 ? 128.697 122.471 153.782 1.00 32.37 302 ASP A CA 1
ATOM 1701 C C . ASP A 1 302 ? 128.899 123.946 153.460 1.00 32.37 302 ASP A C 1
ATOM 1702 O O . ASP A 1 302 ? 130.034 124.389 153.254 1.00 32.37 302 ASP A O 1
ATOM 1707 N N . HIS A 1 303 ? 127.820 124.723 153.410 1.00 30.56 303 HIS A N 1
ATOM 1708 C CA . HIS A 1 303 ? 127.887 126.085 152.905 1.00 30.56 303 HIS A CA 1
ATOM 1709 C C . HIS A 1 303 ? 127.773 127.154 153.978 1.00 30.56 303 HIS A C 1
ATOM 1710 O O . HIS A 1 303 ? 127.947 128.336 153.668 1.00 30.56 303 HIS A O 1
ATOM 1717 N N . GLY A 1 304 ? 127.486 126.786 155.212 1.00 26.46 304 GLY A N 1
ATOM 1718 C CA . GLY A 1 304 ? 127.360 127.777 156.251 1.00 26.46 304 GLY A CA 1
ATOM 1719 C C . GLY A 1 304 ? 128.698 128.254 156.771 1.00 26.46 304 GLY A C 1
ATOM 1720 O O . GLY A 1 304 ? 129.724 127.591 156.647 1.00 26.46 304 GLY A O 1
ATOM 1721 N N . PHE A 1 305 ? 128.674 129.443 157.356 1.00 24.55 305 PHE A N 1
ATOM 1722 C CA . PHE A 1 305 ? 129.803 129.999 158.079 1.00 24.55 305 PHE A CA 1
ATOM 1723 C C . PHE A 1 305 ? 129.336 130.357 159.478 1.00 24.55 305 PHE A C 1
ATOM 1724 O O . PHE A 1 305 ? 128.224 130.850 159.660 1.00 24.55 305 PHE A O 1
ATOM 1732 N N . ASP A 1 306 ? 130.170 130.091 160.467 1.00 28.44 306 ASP A N 1
ATOM 1733 C CA . ASP A 1 306 ? 129.767 130.250 161.852 1.00 28.44 306 ASP A CA 1
ATOM 1734 C C . ASP A 1 306 ? 130.165 131.618 162.389 1.00 28.44 306 ASP A C 1
ATOM 1735 O O . ASP A 1 306 ? 131.069 132.275 161.871 1.00 28.44 306 ASP A O 1
ATOM 1740 N N . ILE A 1 307 ? 129.458 132.046 163.429 1.00 29.01 307 ILE A N 1
ATOM 1741 C CA . ILE A 1 307 ? 129.553 133.406 163.947 1.00 29.01 307 ILE A CA 1
ATOM 1742 C C . ILE A 1 307 ? 129.513 133.363 165.468 1.00 29.01 307 ILE A C 1
ATOM 1743 O O . ILE A 1 307 ? 128.648 132.689 166.041 1.00 29.01 307 ILE A O 1
ATOM 1748 N N . PRO A 1 308 ? 130.410 134.064 166.155 1.00 44.12 308 PRO A N 1
ATOM 1749 C CA . PRO A 1 308 ? 130.574 133.862 167.589 1.00 44.12 308 PRO A CA 1
ATOM 1750 C C . PRO A 1 308 ? 129.662 134.770 168.391 1.00 44.12 308 PRO A C 1
ATOM 1751 O O . PRO A 1 308 ? 129.278 135.851 167.926 1.00 44.12 308 PRO A O 1
ATOM 1755 N N . PRO A 1 309 ? 129.293 134.364 169.601 1.00 31.18 309 PRO A N 1
ATOM 1756 C CA . PRO A 1 309 ? 128.524 135.249 170.476 1.00 31.18 309 PRO A CA 1
ATOM 1757 C C . PRO A 1 309 ? 129.388 136.369 171.026 1.00 31.18 309 PRO A C 1
ATOM 1758 O O . PRO A 1 309 ? 130.616 136.292 171.056 1.00 31.18 309 PRO A O 1
ATOM 1762 N N . GLY A 1 310 ? 128.720 137.427 171.471 1.00 31.03 310 GLY A N 1
ATOM 1763 C CA . GLY A 1 310 ? 129.416 138.566 172.022 1.00 31.03 310 GLY A CA 1
ATOM 1764 C C . GLY A 1 310 ? 130.088 139.451 171.006 1.00 31.03 310 GLY A C 1
ATOM 1765 O O . GLY A 1 310 ? 130.879 140.316 171.390 1.00 31.03 310 GLY A O 1
ATOM 1766 N N . TYR A 1 311 ? 129.811 139.257 169.725 1.00 44.12 311 TYR A N 1
ATOM 1767 C CA . TYR A 1 311 ? 130.386 140.081 168.679 1.00 44.12 311 TYR A CA 1
ATOM 1768 C C . TYR A 1 311 ? 129.306 140.439 167.678 1.00 44.12 311 TYR A C 1
ATOM 1769 O O . TYR A 1 311 ? 128.512 139.587 167.279 1.00 44.12 311 TYR A O 1
ATOM 1778 N N . SER A 1 312 ? 129.278 141.705 167.287 1.00 44.12 312 SER A N 1
ATOM 1779 C CA . SER A 1 312 ? 128.496 142.132 166.138 1.00 44.12 312 SER A CA 1
ATOM 1780 C C . SER A 1 312 ? 129.299 141.799 164.895 1.00 44.12 312 SER A C 1
ATOM 1781 O O . SER A 1 312 ? 130.351 142.394 164.652 1.00 44.12 312 SER A O 1
ATOM 1784 N N . SER A 1 313 ? 128.829 140.831 164.125 1.00 29.05 313 SER A N 1
ATOM 1785 C CA . SER A 1 313 ? 129.504 140.395 162.917 1.00 29.05 313 SER A CA 1
ATOM 1786 C C . SER A 1 313 ? 128.722 140.890 161.713 1.00 29.05 313 SER A C 1
ATOM 1787 O O . SER A 1 313 ? 127.519 140.637 161.598 1.00 29.05 313 SER A O 1
ATOM 1790 N N . SER A 1 314 ? 129.401 141.614 160.838 1.00 26.20 314 SER A N 1
ATOM 1791 C CA . SER A 1 314 ? 128.811 142.188 159.644 1.00 26.20 314 SER A CA 1
ATOM 1792 C C . SER A 1 314 ? 129.298 141.389 158.448 1.00 26.20 314 SER A C 1
ATOM 1793 O O . SER A 1 314 ? 130.507 141.252 158.238 1.00 26.20 314 SER A O 1
ATOM 1796 N N . VAL A 1 315 ? 128.357 140.860 157.686 1.00 23.87 315 VAL A N 1
ATOM 1797 C CA . VAL A 1 315 ? 128.611 140.073 156.495 1.00 23.87 315 VAL A CA 1
ATOM 1798 C C . VAL A 1 315 ? 128.203 140.943 155.319 1.00 23.87 315 VAL A C 1
ATOM 1799 O O . VAL A 1 315 ? 127.014 141.081 155.009 1.00 23.87 315 VAL A O 1
ATOM 1803 N N . GLY A 1 316 ? 129.191 141.552 154.668 1.00 28.49 316 GLY A N 1
ATOM 1804 C CA . GLY A 1 316 ? 128.939 142.330 153.477 1.00 28.49 316 GLY A CA 1
ATOM 1805 C C . GLY A 1 316 ? 128.986 141.419 152.272 1.00 28.49 316 GLY A C 1
ATOM 1806 O O . GLY A 1 316 ? 129.918 140.627 152.119 1.00 28.49 316 GLY A O 1
ATOM 1807 N N . LEU A 1 317 ? 127.980 141.532 151.417 1.00 27.33 317 LEU A N 1
ATOM 1808 C CA . LEU A 1 317 ? 127.815 140.630 150.291 1.00 27.33 317 LEU A CA 1
ATOM 1809 C C . LEU A 1 317 ? 128.033 141.367 148.982 1.00 27.33 317 LEU A C 1
ATOM 1810 O O . LEU A 1 317 ? 127.568 142.496 148.808 1.00 27.33 317 LEU A O 1
ATOM 1815 N N . LYS A 1 318 ? 128.745 140.724 148.070 1.00 30.67 318 LYS A N 1
ATOM 1816 C CA . LYS A 1 318 ? 128.840 141.166 146.687 1.00 30.67 318 LYS A CA 1
ATOM 1817 C C . LYS A 1 318 ? 128.162 140.118 145.821 1.00 30.67 318 LYS A C 1
ATOM 1818 O O . LYS A 1 318 ? 128.517 138.936 145.880 1.00 30.67 318 LYS A O 1
ATOM 1824 N N . ALA A 1 319 ? 127.191 140.550 145.023 1.00 36.34 319 ALA A N 1
ATOM 1825 C CA . ALA A 1 319 ? 126.334 139.628 144.290 1.00 36.34 319 ALA A CA 1
ATOM 1826 C C . ALA A 1 319 ? 126.966 139.230 142.963 1.00 36.34 319 ALA A C 1
ATOM 1827 O O . ALA A 1 319 ? 127.392 140.090 142.183 1.00 36.34 319 ALA A O 1
ATOM 1829 N N . LEU A 1 320 ? 127.030 137.924 142.712 1.00 40.25 320 LEU A N 1
ATOM 1830 C CA . LEU A 1 320 ? 127.523 137.365 141.464 1.00 40.25 320 LEU A CA 1
ATOM 1831 C C . LEU A 1 320 ? 126.386 136.634 140.781 1.00 40.25 320 LEU A C 1
ATOM 1832 O O . LEU A 1 320 ? 125.791 135.729 141.368 1.00 40.25 320 LEU A O 1
ATOM 1837 N N . LEU A 1 321 ? 126.124 136.981 139.533 1.00 47.88 321 LEU A N 1
ATOM 1838 C CA . LEU A 1 321 ? 125.071 136.350 138.752 1.00 47.88 321 LEU A CA 1
ATOM 1839 C C . LEU A 1 321 ? 125.723 135.573 137.622 1.00 47.88 321 LEU A C 1
ATOM 1840 O O . LEU A 1 321 ? 126.282 136.169 136.701 1.00 47.88 321 LEU A O 1
ATOM 1845 N N . HIS A 1 322 ? 125.655 134.255 137.687 1.00 52.98 322 HIS A N 1
ATOM 1846 C CA . HIS A 1 322 ? 126.227 133.398 136.661 1.00 52.98 322 HIS A CA 1
ATOM 1847 C C . HIS A 1 322 ? 125.082 132.861 135.811 1.00 52.98 322 HIS A C 1
ATOM 1848 O O . HIS A 1 322 ? 124.287 132.040 136.274 1.00 52.98 322 HIS A O 1
ATOM 1855 N N . THR A 1 323 ? 124.995 133.331 134.573 1.00 54.13 323 THR A N 1
ATOM 1856 C CA . THR A 1 323 ? 123.970 132.881 133.644 1.00 54.13 323 THR A CA 1
ATOM 1857 C C . THR A 1 323 ? 124.606 131.944 132.631 1.00 54.13 323 THR A C 1
ATOM 1858 O O . THR A 1 323 ? 125.636 132.274 132.034 1.00 54.13 323 THR A O 1
ATOM 1862 N N . ARG A 1 324 ? 124.006 130.775 132.456 1.00 52.86 324 ARG A N 1
ATOM 1863 C CA . ARG A 1 324 ? 124.533 129.751 131.574 1.00 52.86 324 ARG A CA 1
ATOM 1864 C C . ARG A 1 324 ? 123.663 129.631 130.333 1.00 52.86 324 ARG A C 1
ATOM 1865 O O . ARG A 1 324 ? 122.598 130.242 130.223 1.00 52.86 324 ARG A O 1
ATOM 1873 N N . LEU A 1 325 ? 124.136 128.826 129.391 1.00 61.81 325 LEU A N 1
ATOM 1874 C CA . LEU A 1 325 ? 123.457 128.613 128.125 1.00 61.81 325 LEU A CA 1
ATOM 1875 C C . LEU A 1 325 ? 122.794 127.246 128.119 1.00 61.81 325 LEU A C 1
ATOM 1876 O O . LEU A 1 325 ? 123.391 126.251 128.539 1.00 61.81 325 LEU A O 1
ATOM 1881 N N . SER A 1 326 ? 121.557 127.206 127.643 1.00 69.10 326 SER A N 1
ATOM 1882 C CA . SER A 1 326 ? 120.818 125.961 127.508 1.00 69.10 326 SER A CA 1
ATOM 1883 C C . SER A 1 326 ? 121.279 125.242 126.242 1.00 69.10 326 SER A C 1
ATOM 1884 O O . SER A 1 326 ? 122.319 125.561 125.661 1.00 69.10 326 SER A O 1
ATOM 1887 N N . GLU A 1 327 ? 120.516 124.243 125.816 1.00 79.34 327 GLU A N 1
ATOM 1888 C CA . GLU A 1 327 ? 120.826 123.552 124.575 1.00 79.34 327 GLU A CA 1
ATOM 1889 C C . GLU A 1 327 ? 120.795 124.541 123.412 1.00 79.34 327 GLU A C 1
ATOM 1890 O O . GLU A 1 327 ? 119.978 125.470 123.409 1.00 79.34 327 GLU A O 1
ATOM 1896 N N . PRO A 1 328 ? 121.662 124.374 122.403 1.00 78.04 328 PRO A N 1
ATOM 1897 C CA . PRO A 1 328 ? 122.622 123.277 122.274 1.00 78.04 328 PRO A CA 1
ATOM 1898 C C . PRO A 1 328 ? 123.996 123.580 122.860 1.00 78.04 328 PRO A C 1
ATOM 1899 O O . PRO A 1 328 ? 124.857 122.702 122.871 1.00 78.04 328 PRO A O 1
ATOM 1903 N N . TYR A 1 329 ? 124.200 124.810 123.332 1.00 76.42 329 TYR A N 1
ATOM 1904 C CA . TYR A 1 329 ? 125.516 125.193 123.831 1.00 76.42 329 TYR A CA 1
ATOM 1905 C C . TYR A 1 329 ? 125.833 124.503 125.150 1.00 76.42 329 TYR A C 1
ATOM 1906 O O . TYR A 1 329 ? 126.966 124.059 125.368 1.00 76.42 329 TYR A O 1
ATOM 1915 N N . GLY A 1 330 ? 124.852 124.403 126.038 1.00 75.96 330 GLY A N 1
ATOM 1916 C CA . GLY A 1 330 ? 125.039 123.708 127.293 1.00 75.96 330 GLY A CA 1
ATOM 1917 C C . GLY A 1 330 ? 123.878 122.787 127.595 1.00 75.96 330 GLY A C 1
ATOM 1918 O O . GLY A 1 330 ? 123.128 122.413 126.690 1.00 75.96 330 GLY A O 1
ATOM 1919 N N . ASN A 1 331 ? 123.713 122.414 128.863 1.00 74.38 331 ASN A N 1
ATOM 1920 C CA . ASN A 1 331 ? 122.598 121.552 129.230 1.00 74.38 331 ASN A CA 1
ATOM 1921 C C . ASN A 1 331 ? 121.913 121.999 130.517 1.00 74.38 331 ASN A C 1
ATOM 1922 O O . ASN A 1 331 ? 121.207 121.199 131.136 1.00 74.38 331 ASN A O 1
ATOM 1927 N N . CYS A 1 332 ? 122.086 123.253 130.923 1.00 67.53 332 CYS A N 1
ATOM 1928 C CA . CYS A 1 332 ? 121.388 123.769 132.090 1.00 67.53 332 CYS A CA 1
ATOM 1929 C C . CYS A 1 332 ? 119.887 123.820 131.841 1.00 67.53 332 CYS A C 1
ATOM 1930 O O . CYS A 1 332 ? 119.427 123.936 130.704 1.00 67.53 332 CYS A O 1
ATOM 1933 N N . THR A 1 333 ? 119.119 123.733 132.925 1.00 66.01 333 THR A N 1
ATOM 1934 C CA . THR A 1 333 ? 117.675 123.903 132.860 1.00 66.01 333 THR A CA 1
ATOM 1935 C C . THR A 1 333 ? 117.211 124.785 134.006 1.00 66.01 333 THR A C 1
ATOM 1936 O O . THR A 1 333 ? 117.829 124.838 135.070 1.00 66.01 333 THR A O 1
ATOM 1940 N N . GLU A 1 334 ? 116.100 125.474 133.770 1.00 69.32 334 GLU A N 1
ATOM 1941 C CA . GLU A 1 334 ? 115.450 126.290 134.792 1.00 69.32 334 GLU A CA 1
ATOM 1942 C C . GLU A 1 334 ? 114.433 125.473 135.579 1.00 69.32 334 GLU A C 1
ATOM 1943 O O . GLU A 1 334 ? 113.274 125.854 135.725 1.00 69.32 334 GLU A O 1
ATOM 1949 N N . ASP A 1 335 ? 114.872 124.332 136.096 1.00 64.75 335 ASP A N 1
ATOM 1950 C CA . ASP A 1 335 ? 113.999 123.431 136.829 1.00 64.75 335 ASP A CA 1
ATOM 1951 C C . ASP A 1 335 ? 113.994 123.811 138.307 1.00 64.75 335 ASP A C 1
ATOM 1952 O O . ASP A 1 335 ? 114.497 124.864 138.706 1.00 64.75 335 ASP A O 1
ATOM 1957 N N . SER A 1 336 ? 113.413 122.951 139.137 1.00 57.91 336 SER A N 1
ATOM 1958 C CA . SER A 1 336 ? 113.352 123.180 140.572 1.00 57.91 336 SER A CA 1
ATOM 1959 C C . SER A 1 336 ? 113.521 121.852 141.286 1.00 57.91 336 SER A C 1
ATOM 1960 O O . SER A 1 336 ? 112.898 120.857 140.905 1.00 57.91 336 SER A O 1
ATOM 1963 N N . LEU A 1 337 ? 114.364 121.837 142.312 1.00 55.12 337 LEU A N 1
ATOM 1964 C CA . LEU A 1 337 ? 114.576 120.626 143.081 1.00 55.12 337 LEU A CA 1
ATOM 1965 C C . LEU A 1 337 ? 113.345 120.313 143.921 1.00 55.12 337 LEU A C 1
ATOM 1966 O O . LEU A 1 337 ? 112.528 121.187 144.221 1.00 55.12 337 LEU A O 1
ATOM 1971 N N . GLU A 1 338 ? 113.211 119.045 144.304 1.00 60.77 338 GLU A N 1
ATOM 1972 C CA . GLU A 1 338 ? 112.032 118.610 145.042 1.00 60.77 338 GLU A CA 1
ATOM 1973 C C . GLU A 1 338 ? 112.283 118.518 146.542 1.00 60.77 338 GLU A C 1
ATOM 1974 O O . GLU A 1 338 ? 111.640 119.233 147.314 1.00 60.77 338 GLU A O 1
ATOM 1980 N N . GLY A 1 339 ? 113.218 117.671 146.964 1.00 61.65 339 GLY A N 1
ATOM 1981 C CA . GLY A 1 339 ? 113.495 117.520 148.384 1.00 61.65 339 GLY A CA 1
ATOM 1982 C C . GLY A 1 339 ? 112.230 117.362 149.198 1.00 61.65 339 GLY A C 1
ATOM 1983 O O . GLY A 1 339 ? 111.297 116.650 148.813 1.00 61.65 339 GLY A O 1
ATOM 1984 N N . ILE A 1 340 ? 112.193 118.037 150.346 1.00 63.37 340 ILE A N 1
ATOM 1985 C CA . ILE A 1 340 ? 110.942 118.181 151.082 1.00 63.37 340 ILE A CA 1
ATOM 1986 C C . ILE A 1 340 ? 110.029 119.182 150.392 1.00 63.37 340 ILE A C 1
ATOM 1987 O O . ILE A 1 340 ? 108.828 118.944 150.227 1.00 63.37 340 ILE A O 1
ATOM 1992 N N . GLN A 1 341 ? 110.589 120.313 149.973 1.00 58.31 341 GLN A N 1
ATOM 1993 C CA . GLN A 1 341 ? 109.824 121.401 149.388 1.00 58.31 341 GLN A CA 1
ATOM 1994 C C . GLN A 1 341 ? 110.549 121.920 148.158 1.00 58.31 341 GLN A C 1
ATOM 1995 O O . GLN A 1 341 ? 111.774 121.827 148.058 1.00 58.31 341 GLN A O 1
ATOM 2001 N N . THR A 1 342 ? 109.781 122.476 147.225 1.00 53.31 342 THR A N 1
ATOM 2002 C CA . THR A 1 342 ? 110.335 122.948 145.963 1.00 53.31 342 THR A CA 1
ATOM 2003 C C . THR A 1 342 ? 111.416 123.997 146.185 1.00 53.31 342 THR A C 1
ATOM 2004 O O . THR A 1 342 ? 111.135 125.100 146.664 1.00 53.31 342 THR A O 1
ATOM 2008 N N . TYR A 1 343 ? 112.652 123.659 145.839 1.00 47.53 343 TYR A N 1
ATOM 2009 C CA . TYR A 1 343 ? 113.792 124.549 145.978 1.00 47.53 343 TYR A CA 1
ATOM 2010 C C . TYR A 1 343 ? 114.251 125.015 144.606 1.00 47.53 343 TYR A C 1
ATOM 2011 O O . TYR A 1 343 ? 114.135 124.287 143.617 1.00 47.53 343 TYR A O 1
ATOM 2020 N N . ARG A 1 344 ? 114.775 126.234 144.549 1.00 45.95 344 ARG A N 1
ATOM 2021 C CA . ARG A 1 344 ? 115.420 126.690 143.329 1.00 45.95 344 ARG A CA 1
ATOM 2022 C C . ARG A 1 344 ? 116.659 125.849 143.071 1.00 45.95 344 ARG A C 1
ATOM 2023 O O . ARG A 1 344 ? 117.411 125.525 143.993 1.00 45.95 344 ARG A O 1
ATOM 2031 N N . ASN A 1 345 ? 116.868 125.485 141.812 1.00 51.34 345 ASN A N 1
ATOM 2032 C CA . ASN A 1 345 ? 117.897 124.508 141.493 1.00 51.34 345 ASN A CA 1
ATOM 2033 C C . ASN A 1 345 ? 119.288 125.091 141.699 1.00 51.34 345 ASN A C 1
ATOM 2034 O O . ASN A 1 345 ? 119.604 126.172 141.195 1.00 51.34 345 ASN A O 1
ATOM 2039 N N . THR A 1 346 ? 120.111 124.372 142.453 1.00 46.67 346 THR A N 1
ATOM 2040 C CA . THR A 1 346 ? 121.543 124.605 142.522 1.00 46.67 346 THR A CA 1
ATOM 2041 C C . THR A 1 346 ? 122.239 123.262 142.386 1.00 46.67 346 THR A C 1
ATOM 2042 O O . THR A 1 346 ? 121.720 122.235 142.827 1.00 46.67 346 THR A O 1
ATOM 2046 N N . PHE A 1 347 ? 123.413 123.274 141.757 1.00 49.13 347 PHE A N 1
ATOM 2047 C CA . PHE A 1 347 ? 124.075 122.016 141.433 1.00 49.13 347 PHE A CA 1
ATOM 2048 C C . PHE A 1 347 ? 124.421 121.225 142.686 1.00 49.13 347 PHE A C 1
ATOM 2049 O O . PHE A 1 347 ? 124.207 120.009 142.738 1.00 49.13 347 PHE A O 1
ATOM 2057 N N . PHE A 1 348 ? 124.958 121.895 143.706 1.00 41.44 348 PHE A N 1
ATOM 2058 C CA . PHE A 1 348 ? 125.346 121.186 144.919 1.00 41.44 348 PHE A CA 1
ATOM 2059 C C . PHE A 1 348 ? 124.137 120.596 145.630 1.00 41.44 348 PHE A C 1
ATOM 2060 O O . PHE A 1 348 ? 124.186 119.461 146.117 1.00 41.44 348 PHE A O 1
ATOM 2068 N N . ALA A 1 349 ? 123.051 121.361 145.722 1.00 42.63 349 ALA A N 1
ATOM 2069 C CA . ALA A 1 349 ? 121.859 120.862 146.392 1.00 42.63 349 ALA A CA 1
ATOM 2070 C C . ALA A 1 349 ? 121.292 119.656 145.664 1.00 42.63 349 ALA A C 1
ATOM 2071 O O . ALA A 1 349 ? 120.846 118.688 146.292 1.00 42.63 349 ALA A O 1
ATOM 2073 N N . CYS A 1 350 ? 121.306 119.692 144.335 1.00 51.75 350 CYS A N 1
ATOM 2074 C CA . CYS A 1 350 ? 120.833 118.547 143.574 1.00 51.75 350 CYS A CA 1
ATOM 2075 C C . CYS A 1 350 ? 121.747 117.346 143.752 1.00 51.75 350 CYS A C 1
ATOM 2076 O O . CYS A 1 350 ? 121.278 116.204 143.785 1.00 51.75 350 CYS A O 1
ATOM 2079 N N . LEU A 1 351 ? 123.056 117.579 143.846 1.00 47.91 351 LEU A N 1
ATOM 2080 C CA . LEU A 1 351 ? 123.967 116.479 144.133 1.00 47.91 351 LEU A CA 1
ATOM 2081 C C . LEU A 1 351 ? 123.652 115.854 145.482 1.00 47.91 351 LEU A C 1
ATOM 2082 O O . LEU A 1 351 ? 123.668 114.629 145.623 1.00 47.91 351 LEU A O 1
ATOM 2087 N N . GLN A 1 352 ? 123.366 116.682 146.486 1.00 44.64 352 GLN A N 1
ATOM 2088 C CA . GLN A 1 352 ? 122.999 116.148 147.794 1.00 44.64 352 GLN A CA 1
ATOM 2089 C C . GLN A 1 352 ? 121.709 115.345 147.721 1.00 44.64 352 GLN A C 1
ATOM 2090 O O . GLN A 1 352 ? 121.598 114.275 148.330 1.00 44.64 352 GLN A O 1
ATOM 2096 N N . LEU A 1 353 ? 120.721 115.842 146.977 1.00 48.28 353 LEU A N 1
ATOM 2097 C CA . LEU A 1 353 ? 119.465 115.109 146.856 1.00 48.28 353 LEU A CA 1
ATOM 2098 C C . LEU A 1 353 ? 119.662 113.778 146.144 1.00 48.28 353 LEU A C 1
ATOM 2099 O O . LEU A 1 353 ? 119.084 112.763 146.546 1.00 48.28 353 LEU A O 1
ATOM 2104 N N . CYS A 1 354 ? 120.470 113.754 145.081 1.00 56.26 354 CYS A N 1
ATOM 2105 C CA . CYS A 1 354 ? 120.670 112.490 144.382 1.00 56.26 354 CYS A CA 1
ATOM 2106 C C . CYS A 1 354 ? 121.543 111.546 145.195 1.00 56.26 354 CYS A C 1
ATOM 2107 O O . CYS A 1 354 ? 121.391 110.328 145.089 1.00 56.26 354 CYS A O 1
ATOM 2110 N N . LYS A 1 355 ? 122.433 112.081 146.034 1.00 46.63 355 LYS A N 1
ATOM 2111 C CA . LYS A 1 355 ? 123.134 111.238 146.996 1.00 46.63 355 LYS A CA 1
ATOM 2112 C C . LYS A 1 355 ? 122.157 110.601 147.967 1.00 46.63 355 LYS A C 1
ATOM 2113 O O . LYS A 1 355 ? 122.268 109.413 148.283 1.00 46.63 355 LYS A O 1
ATOM 2119 N N . GLN A 1 356 ? 121.196 111.382 148.457 1.00 44.99 356 GLN A N 1
ATOM 2120 C CA . GLN A 1 356 ? 120.200 110.837 149.370 1.00 44.99 356 GLN A CA 1
ATOM 2121 C C . GLN A 1 356 ? 119.360 109.768 148.687 1.00 44.99 356 GLN A C 1
ATOM 2122 O O . GLN A 1 356 ? 119.040 108.740 149.289 1.00 44.99 356 GLN A O 1
ATOM 2128 N N . ARG A 1 357 ? 118.995 109.993 147.425 1.00 53.45 357 ARG A N 1
ATOM 2129 C CA . ARG A 1 357 ? 118.223 108.994 146.692 1.00 53.45 357 ARG A CA 1
ATOM 2130 C C . ARG A 1 357 ? 119.034 107.725 146.450 1.00 53.45 357 ARG A C 1
ATOM 2131 O O . ARG A 1 357 ? 118.510 106.612 146.578 1.00 53.45 357 ARG A O 1
ATOM 2139 N N . ARG A 1 358 ? 120.313 107.869 146.096 1.00 53.23 358 ARG A N 1
ATOM 2140 C CA . ARG A 1 358 ? 121.174 106.702 145.936 1.00 53.23 358 ARG A CA 1
ATOM 2141 C C . ARG A 1 358 ? 121.305 105.942 147.243 1.00 53.23 358 ARG A C 1
ATOM 2142 O O . ARG A 1 358 ? 121.334 104.707 147.254 1.00 53.23 358 ARG A O 1
ATOM 2150 N N . LEU A 1 359 ? 121.409 106.664 148.353 1.00 50.58 359 LEU A N 1
ATOM 2151 C CA . LEU A 1 359 ? 121.485 106.018 149.654 1.00 50.58 359 LEU A CA 1
ATOM 2152 C C . LEU A 1 359 ? 120.190 105.289 149.979 1.00 50.58 359 LEU A C 1
ATOM 2153 O O . LEU A 1 359 ? 120.215 104.197 150.553 1.00 50.58 359 LEU A O 1
ATOM 2158 N N . ILE A 1 360 ? 119.050 105.881 149.620 1.00 51.88 360 ILE A N 1
ATOM 2159 C CA . ILE A 1 360 ? 117.757 105.240 149.833 1.00 51.88 360 ILE A CA 1
ATOM 2160 C C . ILE A 1 360 ? 117.636 103.976 148.993 1.00 51.88 360 ILE A C 1
ATOM 2161 O O . ILE A 1 360 ? 117.007 102.998 149.411 1.00 51.88 360 ILE A O 1
ATOM 2166 N N . ARG A 1 361 ? 118.218 103.974 147.797 1.00 56.48 361 ARG A N 1
ATOM 2167 C CA . ARG A 1 361 ? 118.134 102.793 146.946 1.00 56.48 361 ARG A CA 1
ATOM 2168 C C . ARG A 1 361 ? 119.077 101.689 147.412 1.00 56.48 361 ARG A C 1
ATOM 2169 O O . ARG A 1 361 ? 118.663 100.536 147.563 1.00 56.48 361 ARG A O 1
ATOM 2177 N N . GLU A 1 362 ? 120.351 102.023 147.637 1.00 59.55 362 GLU A N 1
ATOM 2178 C CA . GLU A 1 362 ? 121.344 101.003 147.969 1.00 59.55 362 GLU A CA 1
ATOM 2179 C C . GLU A 1 362 ? 121.019 100.324 149.293 1.00 59.55 362 GLU A C 1
ATOM 2180 O O . GLU A 1 362 ? 120.966 99.092 149.376 1.00 59.55 362 GLU A O 1
ATOM 2186 N N . CYS A 1 363 ? 120.806 101.110 150.340 1.00 61.32 363 CYS A N 1
ATOM 2187 C CA . CYS A 1 363 ? 120.306 100.607 151.608 1.00 61.32 363 CYS A CA 1
ATOM 2188 C C . CYS A 1 363 ? 118.920 101.181 151.852 1.00 61.32 363 CYS A C 1
ATOM 2189 O O . CYS A 1 363 ? 118.593 102.270 151.379 1.00 61.32 363 CYS A O 1
ATOM 2192 N N . LYS A 1 364 ? 118.107 100.455 152.609 1.00 64.03 364 LYS A N 1
ATOM 2193 C CA . LYS A 1 364 ? 116.699 100.808 152.709 1.00 64.03 364 LYS A CA 1
ATOM 2194 C C . LYS A 1 364 ? 116.470 101.872 153.773 1.00 64.03 364 LYS A C 1
ATOM 2195 O O . LYS A 1 364 ? 115.376 101.970 154.336 1.00 64.03 364 LYS A O 1
ATOM 2201 N N . CYS A 1 365 ? 117.496 102.669 154.061 1.00 54.00 365 CYS A N 1
ATOM 2202 C CA . CYS A 1 365 ? 117.360 103.736 155.042 1.00 54.00 365 CYS A CA 1
ATOM 2203 C C . CYS A 1 365 ? 117.777 105.080 154.460 1.00 54.00 365 CYS A C 1
ATOM 2204 O O . CYS A 1 365 ? 118.066 105.190 153.266 1.00 54.00 365 CYS A O 1
ATOM 2207 N N . LYS A 1 366 ? 117.819 106.103 155.307 1.00 47.96 366 LYS A N 1
ATOM 2208 C CA . LYS A 1 366 ? 118.033 107.479 154.892 1.00 47.96 366 LYS A CA 1
ATOM 2209 C C . LYS A 1 366 ? 118.967 108.151 155.887 1.00 47.96 366 LYS A C 1
ATOM 2210 O O . LYS A 1 366 ? 118.989 107.799 157.067 1.00 47.96 366 LYS A O 1
ATOM 2216 N N . SER A 1 367 ? 119.747 109.116 155.412 1.00 43.06 367 SER A N 1
ATOM 2217 C CA . SER A 1 367 ? 120.723 109.789 156.256 1.00 43.06 367 SER A CA 1
ATOM 2218 C C . SER A 1 367 ? 120.211 111.152 156.690 1.00 43.06 367 SER A C 1
ATOM 2219 O O . SER A 1 367 ? 119.669 111.911 155.883 1.00 43.06 367 SER A O 1
ATOM 2222 N N . SER A 1 368 ? 120.391 111.456 157.973 1.00 42.48 368 SER A N 1
ATOM 2223 C CA . SER A 1 368 ? 120.048 112.773 158.486 1.00 42.48 368 SER A CA 1
ATOM 2224 C C . SER A 1 368 ? 121.091 113.824 158.138 1.00 42.48 368 SER A C 1
ATOM 2225 O O . SER A 1 368 ? 120.816 115.019 158.277 1.00 42.48 368 SER A O 1
ATOM 2228 N N . ALA A 1 369 ? 122.279 113.408 157.696 1.00 43.13 369 ALA A N 1
ATOM 2229 C CA . ALA A 1 369 ? 123.266 114.370 157.221 1.00 43.13 369 ALA A CA 1
ATOM 2230 C C . ALA A 1 369 ? 122.834 114.998 155.904 1.00 43.13 369 ALA A C 1
ATOM 2231 O O . ALA A 1 369 ? 123.052 116.193 155.676 1.00 43.13 369 ALA A O 1
ATOM 2233 N N . LEU A 1 370 ? 122.229 114.212 155.030 1.00 42.36 370 LEU A N 1
ATOM 2234 C CA . LEU A 1 370 ? 121.785 114.662 153.720 1.00 42.36 370 LEU A CA 1
ATOM 2235 C C . LEU A 1 370 ? 120.400 115.281 153.820 1.00 42.36 370 LEU A C 1
ATOM 2236 O O . LEU A 1 370 ? 119.711 115.136 154.831 1.00 42.36 370 LEU A O 1
ATOM 2241 N N . PRO A 1 371 ? 119.966 116.009 152.791 1.00 45.02 371 PRO A N 1
ATOM 2242 C CA . PRO A 1 371 ? 118.617 116.585 152.819 1.00 45.02 371 PRO A CA 1
ATOM 2243 C C . PRO A 1 371 ? 117.549 115.517 152.994 1.00 45.02 371 PRO A C 1
ATOM 2244 O O . PRO A 1 371 ? 117.650 114.415 152.453 1.00 45.02 371 PRO A O 1
ATOM 2248 N N . ASP A 1 372 ? 116.520 115.857 153.762 1.00 55.10 372 ASP A N 1
ATOM 2249 C CA . ASP A 1 372 ? 115.430 114.929 154.013 1.00 55.10 372 ASP A CA 1
ATOM 2250 C C . ASP A 1 372 ? 114.593 114.738 152.754 1.00 55.10 372 ASP A C 1
ATOM 2251 O O . ASP A 1 372 ? 114.534 115.609 151.883 1.00 55.10 372 ASP A O 1
ATOM 2256 N N . LEU A 1 373 ? 113.942 113.580 152.660 1.00 57.63 373 LEU A N 1
ATOM 2257 C CA . LEU A 1 373 ? 113.170 113.258 151.467 1.00 57.63 373 LEU A CA 1
ATOM 2258 C C . LEU A 1 373 ? 111.750 112.825 151.803 1.00 57.63 373 LEU A C 1
ATOM 2259 O O . LEU A 1 373 ? 110.837 113.009 150.992 1.00 57.63 373 LEU A O 1
ATOM 2264 N N . SER A 1 374 ? 111.557 112.249 152.989 1.00 66.15 374 SER A N 1
ATOM 2265 C CA . SER A 1 374 ? 110.242 111.814 153.459 1.00 66.15 374 SER A CA 1
ATOM 2266 C C . SER A 1 374 ? 109.593 110.847 152.467 1.00 66.15 374 SER A C 1
ATOM 2267 O O . SER A 1 374 ? 108.548 111.122 151.875 1.00 66.15 374 SER A O 1
ATOM 2270 N N . VAL A 1 375 ? 110.241 109.701 152.290 1.00 71.70 375 VAL A N 1
ATOM 2271 C CA . VAL A 1 375 ? 109.761 108.644 151.409 1.00 71.70 375 VAL A CA 1
ATOM 2272 C C . VAL A 1 375 ? 109.323 107.476 152.279 1.00 71.70 375 VAL A C 1
ATOM 2273 O O . VAL A 1 375 ? 110.124 106.933 153.048 1.00 71.70 375 VAL A O 1
ATOM 2277 N N . GLU A 1 376 ? 108.056 107.096 152.172 1.00 84.51 376 GLU A N 1
ATOM 2278 C CA . GLU A 1 376 ? 107.563 105.935 152.895 1.00 84.51 376 GLU A CA 1
ATOM 2279 C C . GLU A 1 376 ? 107.999 104.661 152.184 1.00 84.51 376 GLU A C 1
ATOM 2280 O O . GLU A 1 376 ? 108.005 104.595 150.952 1.00 84.51 376 GLU A O 1
ATOM 2286 N N . ASN A 1 377 ? 108.381 103.650 152.959 1.00 83.11 377 ASN A N 1
ATOM 2287 C CA . ASN A 1 377 ? 108.398 103.716 154.415 1.00 83.11 377 ASN A CA 1
ATOM 2288 C C . ASN A 1 377 ? 109.828 103.852 154.925 1.00 83.11 377 ASN A C 1
ATOM 2289 O O . ASN A 1 377 ? 110.186 103.291 155.959 1.00 83.11 377 ASN A O 1
ATOM 2294 N N . ILE A 1 378 ? 110.645 104.597 154.180 1.00 66.58 378 ILE A N 1
ATOM 2295 C CA . ILE A 1 378 ? 112.060 104.722 154.504 1.00 66.58 378 ILE A CA 1
ATOM 2296 C C . ILE A 1 378 ? 112.224 105.549 155.770 1.00 66.58 378 ILE A C 1
ATOM 2297 O O . ILE A 1 378 ? 111.624 106.621 155.916 1.00 66.58 378 ILE A O 1
ATOM 2302 N N . THR A 1 379 ? 113.041 105.054 156.690 1.00 58.32 379 THR A N 1
ATOM 2303 C CA . THR A 1 379 ? 113.373 105.753 157.920 1.00 58.32 379 THR A CA 1
ATOM 2304 C C . THR A 1 379 ? 114.848 106.136 157.899 1.00 58.32 379 THR A C 1
ATOM 2305 O O . THR A 1 379 ? 115.559 105.908 156.919 1.00 58.32 379 THR A O 1
ATOM 2309 N N . PHE A 1 380 ? 115.307 106.724 158.997 1.00 47.53 380 PHE A N 1
ATOM 2310 C CA . PHE A 1 380 ? 116.684 107.179 159.086 1.00 47.53 380 PHE A CA 1
ATOM 2311 C C . PHE A 1 380 ? 117.634 106.007 159.271 1.00 47.53 380 PHE A C 1
ATOM 2312 O O . PHE A 1 380 ? 117.325 105.042 159.973 1.00 47.53 380 PHE A O 1
ATOM 2320 N N . CYS A 1 381 ? 118.794 106.089 158.627 1.00 52.84 381 CYS A N 1
ATOM 2321 C CA . CYS A 1 381 ? 119.870 105.163 158.936 1.00 52.84 381 CYS A CA 1
ATOM 2322 C C . CYS A 1 381 ? 120.342 105.392 160.362 1.00 52.84 381 CYS A C 1
ATOM 2323 O O . CYS A 1 381 ? 120.340 106.515 160.867 1.00 52.84 381 CYS A O 1
ATOM 2326 N N . GLY A 1 382 ? 120.754 104.315 161.015 1.00 49.09 382 GLY A N 1
ATOM 2327 C CA . GLY A 1 382 ? 121.082 104.420 162.417 1.00 49.09 382 GLY A CA 1
ATOM 2328 C C . GLY A 1 382 ? 119.884 104.468 163.329 1.00 49.09 382 GLY A C 1
ATOM 2329 O O . GLY A 1 382 ? 120.003 104.931 164.466 1.00 49.09 382 GLY A O 1
ATOM 2330 N N . VAL A 1 383 ? 118.727 104.019 162.861 1.00 48.35 383 VAL A N 1
ATOM 2331 C CA . VAL A 1 383 ? 117.561 103.847 163.716 1.00 48.35 383 VAL A CA 1
ATOM 2332 C C . VAL A 1 383 ? 117.545 102.409 164.203 1.00 48.35 383 VAL A C 1
ATOM 2333 O O . VAL A 1 383 ? 117.451 101.475 163.401 1.00 48.35 383 VAL A O 1
ATOM 2337 N N . ILE A 1 384 ? 117.656 102.227 165.513 1.00 51.42 384 ILE A N 1
ATOM 2338 C CA . ILE A 1 384 ? 117.460 100.914 166.114 1.00 51.42 384 ILE A CA 1
ATOM 2339 C C . ILE A 1 384 ? 115.975 100.798 166.424 1.00 51.42 384 ILE A C 1
ATOM 2340 O O . ILE A 1 384 ? 115.501 101.387 167.405 1.00 51.42 384 ILE A O 1
ATOM 2345 N N . PRO A 1 385 ? 115.207 100.067 165.614 1.00 55.88 385 PRO A N 1
ATOM 2346 C CA . PRO A 1 385 ? 113.744 100.114 165.750 1.00 55.88 385 PRO A CA 1
ATOM 2347 C C . PRO A 1 385 ? 113.238 99.680 167.110 1.00 55.88 385 PRO A C 1
ATOM 2348 O O . PRO A 1 385 ? 112.242 100.231 167.593 1.00 55.88 385 PRO A O 1
ATOM 2352 N N . ASP A 1 386 ? 113.894 98.716 167.748 1.00 60.96 386 ASP A N 1
ATOM 2353 C CA . ASP A 1 386 ? 113.443 98.175 169.023 1.00 60.96 386 ASP A CA 1
ATOM 2354 C C . ASP A 1 386 ? 114.351 98.592 170.174 1.00 60.96 386 ASP A C 1
ATOM 2355 O O . ASP A 1 386 ? 114.496 97.855 171.152 1.00 60.96 386 ASP A O 1
ATOM 2360 N N . TRP A 1 387 ? 114.970 99.770 170.072 1.00 52.33 387 TRP A N 1
ATOM 2361 C CA . TRP A 1 387 ? 115.905 100.190 171.109 1.00 52.33 387 TRP A CA 1
ATOM 2362 C C . TRP A 1 387 ? 115.215 100.328 172.457 1.00 52.33 387 TRP A C 1
ATOM 2363 O O . TRP A 1 387 ? 115.824 100.044 173.492 1.00 52.33 387 TRP A O 1
ATOM 2374 N N . LYS A 1 388 ? 113.952 100.755 172.470 1.00 59.71 388 LYS A N 1
ATOM 2375 C CA . LYS A 1 388 ? 113.207 100.781 173.723 1.00 59.71 388 LYS A CA 1
ATOM 2376 C C . LYS A 1 388 ? 113.046 99.378 174.289 1.00 59.71 388 LYS A C 1
ATOM 2377 O O . LYS A 1 388 ? 113.173 99.169 175.500 1.00 59.71 388 LYS A O 1
ATOM 2383 N N . ASP A 1 389 ? 112.765 98.402 173.424 1.00 68.31 389 ASP A N 1
ATOM 2384 C CA . ASP A 1 389 ? 112.640 97.023 173.881 1.00 68.31 389 ASP A CA 1
ATOM 2385 C C . ASP A 1 389 ? 113.984 96.464 174.326 1.00 68.31 389 ASP A C 1
ATOM 2386 O O . ASP A 1 389 ? 114.050 95.680 175.278 1.00 68.31 389 ASP A O 1
ATOM 2391 N N . ILE A 1 390 ? 115.065 96.841 173.643 1.00 65.09 390 ILE A N 1
ATOM 2392 C CA . ILE A 1 390 ? 116.389 96.373 174.037 1.00 65.09 390 ILE A CA 1
ATOM 2393 C C . ILE A 1 390 ? 116.762 96.926 175.406 1.00 65.09 390 ILE A C 1
ATOM 2394 O O . ILE A 1 390 ? 117.250 96.196 176.277 1.00 65.09 390 ILE A O 1
ATOM 2399 N N . ARG A 1 391 ? 116.539 98.224 175.617 1.00 65.94 391 ARG A N 1
ATOM 2400 C CA . ARG A 1 391 ? 116.837 98.821 176.914 1.00 65.94 391 ARG A CA 1
ATOM 2401 C C . ARG A 1 391 ? 115.972 98.211 178.005 1.00 65.94 391 ARG A C 1
ATOM 2402 O O . ARG A 1 391 ? 116.461 97.908 179.099 1.00 65.94 391 ARG A O 1
ATOM 2410 N N . ARG A 1 392 ? 114.684 98.021 177.729 1.00 77.84 392 ARG A N 1
ATOM 2411 C CA . ARG A 1 392 ? 113.820 97.341 178.680 1.00 77.84 392 ARG A CA 1
ATOM 2412 C C . ARG A 1 392 ? 114.174 95.864 178.688 1.00 77.84 392 ARG A C 1
ATOM 2413 O O . ARG A 1 392 ? 113.651 95.080 177.891 1.00 77.84 392 ARG A O 1
ATOM 2421 N N . ASN A 1 393 ? 115.053 95.476 179.606 1.00 89.99 393 ASN A N 1
ATOM 2422 C CA . ASN A 1 393 ? 115.620 94.132 179.638 1.00 89.99 393 ASN A CA 1
ATOM 2423 C C . ASN A 1 393 ? 114.584 93.140 180.175 1.00 89.99 393 ASN A C 1
ATOM 2424 O O . ASN A 1 393 ? 114.755 92.498 181.211 1.00 89.99 393 ASN A O 1
ATOM 2429 N N . VAL A 1 394 ? 113.477 93.037 179.434 1.00 92.18 394 VAL A N 1
ATOM 2430 C CA . VAL A 1 394 ? 112.363 92.193 179.858 1.00 92.18 394 VAL A CA 1
ATOM 2431 C C . VAL A 1 394 ? 112.782 90.729 179.888 1.00 92.18 394 VAL A C 1
ATOM 2432 O O . VAL A 1 394 ? 112.373 89.968 180.773 1.00 92.18 394 VAL A O 1
ATOM 2436 N N . THR A 1 395 ? 113.602 90.313 178.930 1.00 96.12 395 THR A N 1
ATOM 2437 C CA . THR A 1 395 ? 114.208 88.992 178.917 1.00 96.12 395 THR A CA 1
ATOM 2438 C C . THR A 1 395 ? 115.714 89.159 178.786 1.00 96.12 395 THR A C 1
ATOM 2439 O O . THR A 1 395 ? 116.191 89.938 177.956 1.00 96.12 395 THR A O 1
ATOM 2443 N N . GLY A 1 396 ? 116.459 88.429 179.609 1.00 94.51 396 GLY A N 1
ATOM 2444 C CA . GLY A 1 396 ? 117.875 88.695 179.760 1.00 94.51 396 GLY A CA 1
ATOM 2445 C C . GLY A 1 396 ? 118.790 88.148 178.683 1.00 94.51 396 GLY A C 1
ATOM 2446 O O . GLY A 1 396 ? 119.860 87.619 178.996 1.00 94.51 396 GLY A O 1
ATOM 2447 N N . GLU A 1 397 ? 118.402 88.268 177.417 1.00 93.00 397 GLU A N 1
ATOM 2448 C CA . GLU A 1 397 ? 119.300 87.905 176.330 1.00 93.00 397 GLU A CA 1
ATOM 2449 C C . GLU A 1 397 ? 120.217 89.051 175.931 1.00 93.00 397 GLU A C 1
ATOM 2450 O O . GLU A 1 397 ? 121.082 88.864 175.070 1.00 93.00 397 GLU A O 1
ATOM 2456 N N . TYR A 1 398 ? 120.047 90.224 176.532 1.00 84.41 398 TYR A N 1
ATOM 2457 C CA . TYR A 1 398 ? 120.851 91.400 176.214 1.00 84.41 398 TYR A CA 1
ATOM 2458 C C . TYR A 1 398 ? 121.832 91.612 177.362 1.00 84.41 398 TYR A C 1
ATOM 2459 O O . TYR A 1 398 ? 121.528 92.278 178.350 1.00 84.41 398 TYR A O 1
ATOM 2468 N N . LYS A 1 399 ? 123.021 91.033 177.224 1.00 88.55 399 LYS A N 1
ATOM 2469 C CA . LYS A 1 399 ? 124.041 91.158 178.254 1.00 88.55 399 LYS A CA 1
ATOM 2470 C C . LYS A 1 399 ? 124.562 92.586 178.334 1.00 88.55 399 LYS A C 1
ATOM 2471 O O . LYS A 1 399 ? 124.472 93.362 177.380 1.00 88.55 399 LYS A O 1
ATOM 2477 N N . MET A 1 400 ? 125.095 92.933 179.501 1.00 89.19 400 MET A N 1
ATOM 2478 C CA . MET A 1 400 ? 125.693 94.245 179.688 1.00 89.19 400 MET A CA 1
ATOM 2479 C C . MET A 1 400 ? 126.842 94.445 178.710 1.00 89.19 400 MET A C 1
ATOM 2480 O O . MET A 1 400 ? 127.634 93.532 178.462 1.00 89.19 400 MET A O 1
ATOM 2485 N N . ASN A 1 401 ? 126.916 95.646 178.140 1.00 82.58 401 ASN A N 1
ATOM 2486 C CA . ASN A 1 401 ? 127.961 96.034 177.197 1.00 82.58 401 ASN A CA 1
ATOM 2487 C C . ASN A 1 401 ? 127.964 95.165 175.941 1.00 82.58 401 ASN A C 1
ATOM 2488 O O . ASN A 1 401 ? 128.986 95.060 175.257 1.00 82.58 401 ASN A O 1
ATOM 2493 N N . GLN A 1 402 ? 126.836 94.541 175.617 1.00 77.08 402 GLN A N 1
ATOM 2494 C CA . GLN A 1 402 ? 126.755 93.702 174.430 1.00 77.08 402 GLN A CA 1
ATOM 2495 C C . GLN A 1 402 ? 126.681 94.556 173.170 1.00 77.08 402 GLN A C 1
ATOM 2496 O O . GLN A 1 402 ? 126.089 95.636 173.158 1.00 77.08 402 GLN A O 1
ATOM 2502 N N . THR A 1 403 ? 127.296 94.061 172.100 1.00 69.61 403 THR A N 1
ATOM 2503 C CA . THR A 1 403 ? 127.237 94.755 170.823 1.00 69.61 403 THR A CA 1
ATOM 2504 C C . THR A 1 403 ? 125.828 94.706 170.248 1.00 69.61 403 THR A C 1
ATOM 2505 O O . THR A 1 403 ? 125.125 93.698 170.362 1.00 69.61 403 THR A O 1
ATOM 2509 N N . ILE A 1 404 ? 125.417 95.804 169.633 1.00 61.21 404 ILE A N 1
ATOM 2510 C CA . ILE A 1 404 ? 124.124 95.922 168.965 1.00 61.21 404 ILE A CA 1
ATOM 2511 C C . ILE A 1 404 ? 124.388 96.077 167.473 1.00 61.21 404 ILE A C 1
ATOM 2512 O O . ILE A 1 404 ? 125.222 96.905 167.089 1.00 61.21 404 ILE A O 1
ATOM 2517 N N . PRO A 1 405 ? 123.716 95.307 166.606 1.00 62.14 405 PRO A N 1
ATOM 2518 C CA . PRO A 1 405 ? 124.139 95.216 165.200 1.00 62.14 405 PRO A CA 1
ATOM 2519 C C . PRO A 1 405 ? 124.210 96.538 164.449 1.00 62.14 405 PRO A C 1
ATOM 2520 O O . PRO A 1 405 ? 125.287 96.912 163.974 1.00 62.14 405 PRO A O 1
ATOM 2524 N N . THR A 1 406 ? 123.094 97.256 164.348 1.00 60.59 406 THR A N 1
ATOM 2525 C CA . THR A 1 406 ? 123.000 98.490 163.564 1.00 60.59 406 THR A CA 1
ATOM 2526 C C . THR A 1 406 ? 123.530 98.281 162.144 1.00 60.59 406 THR A C 1
ATOM 2527 O O . THR A 1 406 ? 124.513 98.887 161.718 1.00 60.59 406 THR A O 1
ATOM 2531 N N . ILE A 1 407 ? 122.855 97.391 161.415 1.00 58.15 407 ILE A N 1
ATOM 2532 C CA . ILE A 1 407 ? 123.264 97.081 160.049 1.00 58.15 407 ILE A CA 1
ATOM 2533 C C . ILE A 1 407 ? 123.065 98.284 159.138 1.00 58.15 407 ILE A C 1
ATOM 2534 O O . ILE A 1 407 ? 123.924 98.598 158.303 1.00 58.15 407 ILE A O 1
ATOM 2539 N N . SER A 1 408 ? 121.930 98.971 159.275 1.00 55.42 408 SER A N 1
ATOM 2540 C CA . SER A 1 408 ? 121.629 100.091 158.391 1.00 55.42 408 SER A CA 1
ATOM 2541 C C . SER A 1 408 ? 122.640 101.215 158.558 1.00 55.42 408 SER A C 1
ATOM 2542 O O . SER A 1 408 ? 123.027 101.860 157.578 1.00 55.42 408 SER A O 1
ATOM 2545 N N . LEU A 1 409 ? 123.076 101.471 159.792 1.00 52.22 409 LEU A N 1
ATOM 2546 C CA . LEU A 1 409 ? 124.082 102.503 160.016 1.00 52.22 409 LEU A CA 1
ATOM 2547 C C . LEU A 1 409 ? 125.393 102.154 159.325 1.00 52.22 409 LEU A C 1
ATOM 2548 O O . LEU A 1 409 ? 126.028 103.017 158.709 1.00 52.22 409 LEU A O 1
ATOM 2553 N N . ALA A 1 410 ? 125.815 100.892 159.413 1.00 55.76 410 ALA A N 1
ATOM 2554 C CA . ALA A 1 410 ? 127.044 100.479 158.746 1.00 55.76 410 ALA A CA 1
ATOM 2555 C C . ALA A 1 410 ? 126.917 100.589 157.234 1.00 55.76 410 ALA A C 1
ATOM 2556 O O . ALA A 1 410 ? 127.857 101.021 156.556 1.00 55.76 410 ALA A O 1
ATOM 2558 N N . CYS A 1 411 ? 125.767 100.197 156.683 1.00 58.53 411 CYS A N 1
ATOM 2559 C CA . CYS A 1 411 ? 125.577 100.306 155.240 1.00 58.53 411 CYS A CA 1
ATOM 2560 C C . CYS A 1 411 ? 125.588 101.762 154.795 1.00 58.53 411 CYS A C 1
ATOM 2561 O O . CYS A 1 411 ? 126.158 102.098 153.749 1.00 58.53 411 CYS A O 1
ATOM 2564 N N . GLU A 1 412 ? 124.956 102.640 155.575 1.00 56.37 412 GLU A N 1
ATOM 2565 C CA . GLU A 1 412 ? 124.985 104.063 155.265 1.00 56.37 412 GLU A CA 1
ATOM 2566 C C . GLU A 1 412 ? 126.402 104.606 155.323 1.00 56.37 412 GLU A C 1
ATOM 2567 O O . GLU A 1 412 ? 126.797 105.410 154.476 1.00 56.37 412 GLU A O 1
ATOM 2573 N N . ALA A 1 413 ? 127.181 104.183 156.319 1.00 54.28 413 ALA A N 1
ATOM 2574 C CA . ALA A 1 413 ? 128.569 104.621 156.398 1.00 54.28 413 ALA A CA 1
ATOM 2575 C C . ALA A 1 413 ? 129.359 104.152 155.186 1.00 54.28 413 ALA A C 1
ATOM 2576 O O . ALA A 1 413 ? 130.156 104.910 154.625 1.00 54.28 413 ALA A O 1
ATOM 2578 N N . ARG A 1 414 ? 129.138 102.909 154.758 1.00 52.28 414 ARG A N 1
ATOM 2579 C CA . ARG A 1 414 ? 129.838 102.384 153.590 1.00 52.28 414 ARG A CA 1
ATOM 2580 C C . ARG A 1 414 ? 129.502 103.187 152.340 1.00 52.28 414 ARG A C 1
ATOM 2581 O O . ARG A 1 414 ? 130.397 103.609 151.595 1.00 52.28 414 ARG A O 1
ATOM 2589 N N . VAL A 1 415 ? 128.211 103.415 152.098 1.00 50.39 415 VAL A N 1
ATOM 2590 C CA . VAL A 1 415 ? 127.807 104.125 150.890 1.00 50.39 415 VAL A CA 1
ATOM 2591 C C . VAL A 1 415 ? 128.267 105.575 150.940 1.00 50.39 415 VAL A C 1
ATOM 2592 O O . VAL A 1 415 ? 128.689 106.139 149.926 1.00 50.39 415 VAL A O 1
ATOM 2596 N N . GLN A 1 416 ? 128.196 106.204 152.115 1.00 53.01 416 GLN A N 1
ATOM 2597 C CA . GLN A 1 416 ? 128.658 107.579 152.245 1.00 53.01 416 GLN A CA 1
ATOM 2598 C C . GLN A 1 416 ? 130.156 107.683 152.012 1.00 53.01 416 GLN A C 1
ATOM 2599 O O . GLN A 1 416 ? 130.624 108.632 151.381 1.00 53.01 416 GLN A O 1
ATOM 2605 N N . LYS A 1 417 ? 130.929 106.723 152.523 1.00 49.76 417 LYS A N 1
ATOM 2606 C CA . LYS A 1 417 ? 132.362 106.714 152.257 1.00 49.76 417 LYS A CA 1
ATOM 2607 C C . LYS A 1 417 ? 132.639 106.567 150.769 1.00 49.76 417 LYS A C 1
ATOM 2608 O O . LYS A 1 417 ? 133.481 107.281 150.210 1.00 49.76 417 LYS A O 1
ATOM 2614 N N . GLN A 1 418 ? 131.926 105.654 150.108 1.00 52.39 418 GLN A N 1
ATOM 2615 C CA . GLN A 1 418 ? 132.144 105.447 148.681 1.00 52.39 418 GLN A CA 1
ATOM 2616 C C . GLN A 1 418 ? 131.774 106.690 147.881 1.00 52.39 418 GLN A C 1
ATOM 2617 O O . GLN A 1 418 ? 132.441 107.023 146.895 1.00 52.39 418 GLN A O 1
ATOM 2623 N N . LEU A 1 419 ? 130.719 107.392 148.291 1.00 48.38 419 LEU A N 1
ATOM 2624 C CA . LEU A 1 419 ? 130.308 108.602 147.587 1.00 48.38 419 LEU A CA 1
ATOM 2625 C C . LEU A 1 419 ? 131.250 109.767 147.864 1.00 48.38 419 LEU A C 1
ATOM 2626 O O . LEU A 1 419 ? 131.498 110.591 146.979 1.00 48.38 419 LEU A O 1
ATOM 2631 N N . ASN A 1 420 ? 131.773 109.858 149.086 1.00 47.31 420 ASN A N 1
ATOM 2632 C CA . ASN A 1 420 ? 132.649 110.962 149.449 1.00 47.31 420 ASN A CA 1
ATOM 2633 C C . ASN A 1 420 ? 134.047 110.795 148.881 1.00 47.31 420 ASN A C 1
ATOM 2634 O O . ASN A 1 420 ? 134.738 111.792 148.653 1.00 47.31 420 ASN A O 1
ATOM 2639 N N . ASN A 1 421 ? 134.488 109.561 148.656 1.00 50.87 421 ASN A N 1
ATOM 2640 C CA . ASN A 1 421 ? 135.819 109.310 148.130 1.00 50.87 421 ASN A CA 1
ATOM 2641 C C . ASN A 1 421 ? 135.824 109.056 146.630 1.00 50.87 421 ASN A C 1
ATOM 2642 O O . ASN A 1 421 ? 136.860 108.666 146.084 1.00 50.87 421 ASN A O 1
ATOM 2647 N N . ASP A 1 422 ? 134.700 109.268 145.951 1.00 55.32 422 ASP A N 1
ATOM 2648 C CA . ASP A 1 422 ? 134.634 109.035 144.510 1.00 55.32 422 ASP A CA 1
ATOM 2649 C C . ASP A 1 422 ? 133.537 109.904 143.922 1.00 55.32 422 ASP A C 1
ATOM 2650 O O . ASP A 1 422 ? 132.384 109.818 144.353 1.00 55.32 422 ASP A O 1
ATOM 2655 N N . ARG A 1 423 ? 133.886 110.724 142.936 1.00 55.15 423 ARG A N 1
ATOM 2656 C CA . ARG A 1 423 ? 132.950 111.653 142.320 1.00 55.15 423 ARG A CA 1
ATOM 2657 C C . ARG A 1 423 ? 132.275 111.087 141.080 1.00 55.15 423 ARG A C 1
ATOM 2658 O O . ARG A 1 423 ? 131.571 111.827 140.387 1.00 55.15 423 ARG A O 1
ATOM 2666 N N . SER A 1 424 ? 132.481 109.805 140.775 1.00 61.03 424 SER A N 1
ATOM 2667 C CA . SER A 1 424 ? 131.897 109.238 139.565 1.00 61.03 424 SER A CA 1
ATOM 2668 C C . SER A 1 424 ? 130.377 109.231 139.621 1.00 61.03 424 SER A C 1
ATOM 2669 O O . SER A 1 424 ? 129.720 109.237 138.574 1.00 61.03 424 SER A O 1
ATOM 2672 N N . TYR A 1 425 ? 129.799 109.217 140.823 1.00 58.85 425 TYR A N 1
ATOM 2673 C CA . TYR A 1 425 ? 128.348 109.263 140.944 1.00 58.85 425 TYR A CA 1
ATOM 2674 C C . TYR A 1 425 ? 127.769 110.563 140.408 1.00 58.85 425 TYR A C 1
ATOM 2675 O O . TYR A 1 425 ? 126.581 110.606 140.073 1.00 58.85 425 TYR A O 1
ATOM 2684 N N . GLU A 1 426 ? 128.576 111.624 140.332 1.00 64.20 426 GLU A N 1
ATOM 2685 C CA . GLU A 1 426 ? 128.053 112.929 139.944 1.00 64.20 426 GLU A CA 1
ATOM 2686 C C . GLU A 1 426 ? 127.469 112.914 138.541 1.00 64.20 426 GLU A C 1
ATOM 2687 O O . GLU A 1 426 ? 126.598 113.730 138.227 1.00 64.20 426 GLU A O 1
ATOM 2693 N N . THR A 1 427 ? 127.938 112.013 137.684 1.00 67.40 427 THR A N 1
ATOM 2694 C CA . THR A 1 427 ? 127.422 111.918 136.327 1.00 67.40 427 THR A CA 1
ATOM 2695 C C . THR A 1 427 ? 126.308 110.892 136.183 1.00 67.40 427 THR A C 1
ATOM 2696 O O . THR A 1 427 ? 125.695 110.817 135.114 1.00 67.40 427 THR A O 1
ATOM 2700 N N . GLU A 1 428 ? 126.027 110.106 137.223 1.00 69.43 428 GLU A N 1
ATOM 2701 C CA . GLU A 1 428 ? 124.939 109.139 137.146 1.00 69.43 428 GLU A CA 1
ATOM 2702 C C . GLU A 1 428 ? 123.596 109.808 137.412 1.00 69.43 428 GLU A C 1
ATOM 2703 O O . GLU A 1 428 ? 122.715 109.820 136.546 1.00 69.43 428 GLU A O 1
ATOM 2709 N N . CYS A 1 429 ? 123.457 110.396 138.594 1.00 74.45 429 CYS A N 1
ATOM 2710 C CA . CYS A 1 429 ? 122.237 111.121 138.908 1.00 74.45 429 CYS A CA 1
ATOM 2711 C C . CYS A 1 429 ? 122.186 112.355 138.037 1.00 74.45 429 CYS A C 1
ATOM 2712 O O . CYS A 1 429 ? 121.214 113.109 138.072 1.00 74.45 429 CYS A O 1
ATOM 2715 N N . GLY A 1 430 ? 123.235 112.567 137.251 1.00 77.16 430 GLY A N 1
ATOM 2716 C CA . GLY A 1 430 ? 123.268 113.701 136.344 1.00 77.16 430 GLY A CA 1
ATOM 2717 C C . GLY A 1 430 ? 122.899 115.035 136.949 1.00 77.16 430 GLY A C 1
ATOM 2718 O O . GLY A 1 430 ? 123.699 115.619 137.680 1.00 77.16 430 GLY A O 1
ATOM 2719 N N . CYS A 1 431 ? 121.701 115.526 136.647 1.00 78.90 431 CYS A N 1
ATOM 2720 C CA . CYS A 1 431 ? 121.272 116.843 137.125 1.00 78.90 431 CYS A CA 1
ATOM 2721 C C . CYS A 1 431 ? 122.110 117.915 136.440 1.00 78.90 431 CYS A C 1
ATOM 2722 O O . CYS A 1 431 ? 123.160 117.617 135.872 1.00 78.90 431 CYS A O 1
ATOM 2725 N N . TYR A 1 432 ? 121.659 119.162 136.477 1.00 71.37 432 TYR A N 1
ATOM 2726 C CA . TYR A 1 432 ? 122.373 120.205 135.749 1.00 71.37 432 TYR A CA 1
ATOM 2727 C C . TYR A 1 432 ? 122.515 121.498 136.521 1.00 71.37 432 TYR A C 1
ATOM 2728 O O . TYR A 1 432 ? 121.734 121.778 137.428 1.00 71.37 432 TYR A O 1
ATOM 2737 N N . GLN A 1 433 ? 123.510 122.294 136.155 1.00 57.28 433 GLN A N 1
ATOM 2738 C CA . GLN A 1 433 ? 123.684 123.584 136.794 1.00 57.28 433 GLN A CA 1
ATOM 2739 C C . GLN A 1 433 ? 122.485 124.453 136.485 1.00 57.28 433 GLN A C 1
ATOM 2740 O O . GLN A 1 433 ? 121.934 124.384 135.391 1.00 57.28 433 GLN A O 1
ATOM 2746 N N . PRO A 1 434 ? 122.067 125.277 137.449 1.00 55.05 434 PRO A N 1
ATOM 2747 C CA . PRO A 1 434 ? 120.973 126.197 137.143 1.00 55.05 434 PRO A CA 1
ATOM 2748 C C . PRO A 1 434 ? 121.400 127.162 136.051 1.00 55.05 434 PRO A C 1
ATOM 2749 O O . PRO A 1 434 ? 122.474 127.753 136.153 1.00 55.05 434 PRO A O 1
ATOM 2753 N N . CYS A 1 435 ? 120.423 127.338 134.951 1.00 59.70 435 CYS A N 1
ATOM 2754 C CA . CYS A 1 435 ? 120.768 128.272 133.886 1.00 59.70 435 CYS A CA 1
ATOM 2755 C C . CYS A 1 435 ? 121.137 129.638 134.446 1.00 59.70 435 CYS A C 1
ATOM 2756 O O . CYS A 1 435 ? 122.041 130.301 133.928 1.00 59.70 435 CYS A O 1
ATOM 2759 N N . SER A 1 436 ? 120.455 130.075 135.499 1.00 53.29 436 SER A N 1
ATOM 2760 C CA . SER A 1 436 ? 120.771 131.324 136.178 1.00 53.29 436 SER A CA 1
ATOM 2761 C C . SER A 1 436 ? 121.004 131.027 137.649 1.00 53.29 436 SER A C 1
ATOM 2762 O O . SER A 1 436 ? 120.121 130.488 138.324 1.00 53.29 436 SER A O 1
ATOM 2765 N N . GLU A 1 437 ? 122.183 131.383 138.144 1.00 49.57 437 GLU A N 1
ATOM 2766 C CA . GLU A 1 437 ? 122.569 131.124 139.519 1.00 49.57 437 GLU A CA 1
ATOM 2767 C C . GLU A 1 437 ? 123.044 132.421 140.153 1.00 49.57 437 GLU A C 1
ATOM 2768 O O . GLU A 1 437 ? 123.627 133.276 139.485 1.00 49.57 437 GLU A O 1
ATOM 2774 N N . THR A 1 438 ? 122.783 132.569 141.446 1.00 39.38 438 THR A N 1
ATOM 2775 C CA . THR A 1 438 ? 123.218 133.739 142.195 1.00 39.38 438 THR A CA 1
ATOM 2776 C C . THR A 1 438 ? 124.074 133.279 143.363 1.00 39.38 438 THR A C 1
ATOM 2777 O O . THR A 1 438 ? 123.633 132.464 144.179 1.00 39.38 438 THR A O 1
ATOM 2781 N N . SER A 1 439 ? 125.290 133.792 143.437 1.00 34.48 439 SER A N 1
ATOM 2782 C CA . SER A 1 439 ? 126.210 133.524 144.528 1.00 34.48 439 SER A CA 1
ATOM 2783 C C . SER A 1 439 ? 126.629 134.847 145.154 1.00 34.48 439 SER A C 1
ATOM 2784 O O . SER A 1 439 ? 126.317 135.924 144.649 1.00 34.48 439 SER A O 1
ATOM 2787 N N . TYR A 1 440 ? 127.341 134.764 146.272 1.00 30.99 440 TYR A N 1
ATOM 2788 C CA . TYR A 1 440 ? 127.729 135.958 147.004 1.00 30.99 440 TYR A CA 1
ATOM 2789 C C . TYR A 1 440 ? 129.143 135.804 147.528 1.00 30.99 440 TYR A C 1
ATOM 2790 O O . TYR A 1 440 ? 129.462 134.799 148.168 1.00 30.99 440 TYR A O 1
ATOM 2799 N N . LEU A 1 441 ? 129.984 136.792 147.252 1.00 32.06 441 LEU A N 1
ATOM 2800 C CA . LEU A 1 441 ? 131.234 136.924 147.986 1.00 32.06 441 LEU A CA 1
ATOM 2801 C C . LEU A 1 441 ? 130.936 137.617 149.304 1.00 32.06 441 LEU A C 1
ATOM 2802 O O . LEU A 1 441 ? 130.509 138.775 149.315 1.00 32.06 441 LEU A O 1
ATOM 2807 N N . LYS A 1 442 ? 131.137 136.913 150.407 1.00 29.58 442 LYS A N 1
ATOM 2808 C CA . LYS A 1 442 ? 130.872 137.468 151.721 1.00 29.58 442 LYS A CA 1
ATOM 2809 C C . LYS A 1 442 ? 132.177 137.856 152.396 1.00 29.58 442 LYS A C 1
ATOM 2810 O O . LYS A 1 442 ? 133.157 137.108 152.367 1.00 29.58 442 LYS A O 1
ATOM 2816 N N . SER A 1 443 ? 132.191 139.052 152.968 1.00 27.89 443 SER A N 1
ATOM 2817 C CA . SER A 1 443 ? 133.285 139.521 153.808 1.00 27.89 443 SER A CA 1
ATOM 2818 C C . SER A 1 443 ? 132.716 139.697 155.205 1.00 27.89 443 SER A C 1
ATOM 2819 O O . SER A 1 443 ? 131.832 140.533 155.419 1.00 27.89 443 SER A O 1
ATOM 2822 N N . VAL A 1 444 ? 133.200 138.891 156.142 1.00 24.61 444 VAL A N 1
ATOM 2823 C CA . VAL A 1 444 ? 132.709 138.887 157.511 1.00 24.61 444 VAL A CA 1
ATOM 2824 C C . VAL A 1 444 ? 133.713 139.629 158.374 1.00 24.61 444 VAL A C 1
ATOM 2825 O O . VAL A 1 444 ? 134.902 139.295 158.385 1.00 24.61 444 VAL A O 1
ATOM 2829 N N . SER A 1 445 ? 133.237 140.636 159.095 1.00 23.69 445 SER A N 1
ATOM 2830 C CA . SER A 1 445 ? 134.072 141.404 160.004 1.00 23.69 445 SER A CA 1
ATOM 2831 C C . SER A 1 445 ? 133.336 141.548 161.321 1.00 23.69 445 SER A C 1
ATOM 2832 O O . SER A 1 445 ? 132.179 141.967 161.339 1.00 23.69 445 SER A O 1
ATOM 2835 N N . LEU A 1 446 ? 133.996 141.209 162.415 1.00 26.23 446 LEU A N 1
ATOM 2836 C CA . LEU A 1 446 ? 133.345 141.197 163.711 1.00 26.23 446 LEU A CA 1
ATOM 2837 C C . LEU A 1 446 ? 133.878 142.326 164.579 1.00 26.23 446 LEU A C 1
ATOM 2838 O O . LEU A 1 446 ? 134.964 142.858 164.351 1.00 26.23 446 LEU A O 1
ATOM 2843 N N . SER A 1 447 ? 133.082 142.695 165.576 1.00 30.49 447 SER A N 1
ATOM 2844 C CA . SER A 1 447 ? 133.465 143.734 166.515 1.00 30.49 447 SER A CA 1
ATOM 2845 C C . SER A 1 447 ? 132.856 143.417 167.871 1.00 30.49 447 SER A C 1
ATOM 2846 O O . SER A 1 447 ? 131.868 142.693 167.971 1.00 30.49 447 SER A O 1
ATOM 2849 N N . TYR A 1 448 ? 133.457 143.966 168.916 1.00 44.12 448 TYR A N 1
ATOM 2850 C CA . TYR A 1 448 ? 133.032 143.660 170.276 1.00 44.12 448 TYR A CA 1
ATOM 2851 C C . TYR A 1 448 ? 131.685 144.316 170.547 1.00 44.12 448 TYR A C 1
ATOM 2852 O O . TYR A 1 448 ? 131.573 145.544 170.535 1.00 44.12 448 TYR A O 1
ATOM 2861 N N . TRP A 1 449 ? 130.665 143.502 170.798 1.00 24.37 449 TRP A N 1
ATOM 2862 C CA . TRP A 1 449 ? 129.313 143.993 170.965 1.00 24.37 449 TRP A CA 1
ATOM 2863 C C . TRP A 1 449 ? 128.614 143.236 172.083 1.00 24.37 449 TRP A C 1
ATOM 2864 O O . TRP A 1 449 ? 128.840 142.031 172.249 1.00 24.37 449 TRP A O 1
ATOM 2875 N N . PRO A 1 450 ? 127.764 143.909 172.867 1.00 41.66 450 PRO A N 1
ATOM 2876 C CA . PRO A 1 450 ? 127.572 145.358 172.845 1.00 41.66 450 PRO A CA 1
ATOM 2877 C C . PRO A 1 450 ? 128.468 146.058 173.850 1.00 41.66 450 PRO A C 1
ATOM 2878 O O . PRO A 1 450 ? 128.938 145.413 174.781 1.00 41.66 450 PRO A O 1
ATOM 2882 N N . LEU A 1 451 ? 128.708 147.353 173.664 1.00 28.97 451 LEU A N 1
ATOM 2883 C CA . LEU A 1 451 ? 129.431 148.114 174.670 1.00 28.97 451 LEU A CA 1
ATOM 2884 C C . LEU A 1 451 ? 128.738 148.020 176.016 1.00 28.97 451 LEU A C 1
ATOM 2885 O O . LEU A 1 451 ? 127.511 147.964 176.108 1.00 28.97 451 LEU A O 1
ATOM 2890 N N . GLU A 1 452 ? 129.549 148.004 177.071 1.00 33.12 452 GLU A N 1
ATOM 2891 C CA . GLU A 1 452 ? 129.018 147.979 178.424 1.00 33.12 452 GLU A CA 1
ATOM 2892 C C . GLU A 1 452 ? 128.150 149.194 178.707 1.00 33.12 452 GLU A C 1
ATOM 2893 O O . GLU A 1 452 ? 127.295 149.145 179.596 1.00 33.12 452 GLU A O 1
ATOM 2899 N N . PHE A 1 453 ? 128.356 150.281 177.965 1.00 34.86 453 PHE A N 1
ATOM 2900 C CA . PHE A 1 453 ? 127.525 151.469 178.111 1.00 34.86 453 PHE A CA 1
ATOM 2901 C C . PHE A 1 453 ? 126.078 151.184 177.728 1.00 34.86 453 PHE A C 1
ATOM 2902 O O . PHE A 1 453 ? 125.147 151.633 178.404 1.00 34.86 453 PHE A O 1
ATOM 2910 N N . TYR A 1 454 ? 125.869 150.438 176.648 1.00 29.67 454 TYR A N 1
ATOM 2911 C CA . TYR A 1 454 ? 124.540 150.245 176.086 1.00 29.67 454 TYR A CA 1
ATOM 2912 C C . TYR A 1 454 ? 123.898 148.923 176.479 1.00 29.67 454 TYR A C 1
ATOM 2913 O O . TYR A 1 454 ? 122.792 148.628 176.014 1.00 29.67 454 TYR A O 1
ATOM 2922 N N . GLN A 1 455 ? 124.550 148.130 177.326 1.00 32.56 455 GLN A N 1
ATOM 2923 C CA . GLN A 1 455 ? 124.026 146.808 177.646 1.00 32.56 455 GLN A CA 1
ATOM 2924 C C . GLN A 1 455 ? 122.725 146.894 178.434 1.00 32.56 455 GLN A C 1
ATOM 2925 O O . GLN A 1 455 ? 121.804 146.104 178.205 1.00 32.56 455 GLN A O 1
ATOM 2931 N N . LEU A 1 456 ? 122.627 147.840 179.368 1.00 37.66 456 LEU A N 1
ATOM 2932 C CA . LEU A 1 456 ? 121.392 147.975 180.133 1.00 37.66 456 LEU A CA 1
ATOM 2933 C C . LEU A 1 456 ? 120.231 148.402 179.249 1.00 37.66 456 LEU A C 1
ATOM 2934 O O . LEU A 1 456 ? 119.130 147.844 179.343 1.00 37.66 456 LEU A O 1
ATOM 2939 N N . SER A 1 457 ? 120.452 149.400 178.394 1.00 37.75 457 SER A N 1
ATOM 2940 C CA . SER A 1 457 ? 119.381 149.864 177.523 1.00 37.75 457 SER A CA 1
ATOM 2941 C C . SER A 1 457 ? 118.975 148.778 176.547 1.00 37.75 457 SER A C 1
ATOM 2942 O O . SER A 1 457 ? 117.807 148.689 176.159 1.00 37.75 457 SER A O 1
ATOM 2945 N N . ALA A 1 458 ? 119.928 147.946 176.133 1.00 37.69 458 ALA A N 1
ATOM 2946 C CA . ALA A 1 458 ? 119.567 146.776 175.350 1.00 37.69 458 ALA A CA 1
ATOM 2947 C C . ALA A 1 458 ? 118.659 145.851 176.149 1.00 37.69 458 ALA A C 1
ATOM 2948 O O . ALA A 1 458 ? 117.493 145.643 175.783 1.00 37.69 458 ALA A O 1
ATOM 2950 N N . LEU A 1 459 ? 119.148 145.359 177.288 1.00 43.31 459 LEU A N 1
ATOM 2951 C CA . LEU A 1 459 ? 118.428 144.338 178.042 1.00 43.31 459 LEU A CA 1
ATOM 2952 C C . LEU A 1 459 ? 117.020 144.796 178.390 1.00 43.31 459 LEU A C 1
ATOM 2953 O O . LEU A 1 459 ? 116.080 143.988 178.401 1.00 43.31 459 LEU A O 1
ATOM 2958 N N . GLU A 1 460 ? 116.853 146.090 178.674 1.00 49.17 460 GLU A N 1
ATOM 2959 C CA . GLU A 1 460 ? 115.522 146.601 178.977 1.00 49.17 460 GLU A CA 1
ATOM 2960 C C . GLU A 1 460 ? 114.553 146.314 177.842 1.00 49.17 460 GLU A C 1
ATOM 2961 O O . GLU A 1 460 ? 113.456 145.794 178.073 1.00 49.17 460 GLU A O 1
ATOM 2967 N N . ARG A 1 461 ? 114.942 146.615 176.604 1.00 51.95 461 ARG A N 1
ATOM 2968 C CA . ARG A 1 461 ? 114.017 146.386 175.502 1.00 51.95 461 ARG A CA 1
ATOM 2969 C C . ARG A 1 461 ? 113.859 144.902 175.214 1.00 51.95 461 ARG A C 1
ATOM 2970 O O . ARG A 1 461 ? 112.759 144.448 174.864 1.00 51.95 461 ARG A O 1
ATOM 2978 N N . PHE A 1 462 ? 114.939 144.123 175.345 1.00 53.28 462 PHE A N 1
ATOM 2979 C CA . PHE A 1 462 ? 114.785 142.696 175.068 1.00 53.28 462 PHE A CA 1
ATOM 2980 C C . PHE A 1 462 ? 113.761 142.072 176.010 1.00 53.28 462 PHE A C 1
ATOM 2981 O O . PHE A 1 462 ? 112.907 141.286 175.577 1.00 53.28 462 PHE A O 1
ATOM 2989 N N . PHE A 1 463 ? 113.803 142.433 177.295 1.00 63.60 463 PHE A N 1
ATOM 2990 C CA . PHE A 1 463 ? 112.727 142.024 178.196 1.00 63.60 463 PHE A CA 1
ATOM 2991 C C . PHE A 1 463 ? 111.382 142.596 177.780 1.00 63.60 463 PHE A C 1
ATOM 2992 O O . PHE A 1 463 ? 110.399 141.857 177.658 1.00 63.60 463 PHE A O 1
ATOM 3000 N N . SER A 1 464 ? 111.314 143.909 177.556 1.00 62.96 464 SER A N 1
ATOM 3001 C CA . SER A 1 464 ? 110.024 144.552 177.337 1.00 62.96 464 SER A CA 1
ATOM 3002 C C . SER A 1 464 ? 109.317 143.964 176.124 1.00 62.96 464 SER A C 1
ATOM 3003 O O . SER A 1 464 ? 108.096 144.095 175.982 1.00 62.96 464 SER A O 1
ATOM 3006 N N . GLN A 1 465 ? 110.068 143.318 175.233 1.00 67.80 465 GLN A N 1
ATOM 3007 C CA . GLN A 1 465 ? 109.425 142.766 174.047 1.00 67.80 465 GLN A CA 1
ATOM 3008 C C . GLN A 1 465 ? 109.240 141.253 174.138 1.00 67.80 465 GLN A C 1
ATOM 3009 O O . GLN A 1 465 ? 108.244 140.725 173.631 1.00 67.80 465 GLN A O 1
ATOM 3015 N N . LYS A 1 466 ? 110.167 140.523 174.775 1.00 75.60 466 LYS A N 1
ATOM 3016 C CA . LYS A 1 466 ? 110.187 139.078 174.576 1.00 75.60 466 LYS A CA 1
ATOM 3017 C C . LYS A 1 466 ? 110.077 138.203 175.819 1.00 75.60 466 LYS A C 1
ATOM 3018 O O . LYS A 1 466 ? 109.668 137.044 175.684 1.00 75.60 466 LYS A O 1
ATOM 3024 N N . ASN A 1 467 ? 110.425 138.682 177.009 1.00 90.80 467 ASN A N 1
ATOM 3025 C CA . ASN A 1 467 ? 110.520 137.780 178.155 1.00 90.80 467 ASN A CA 1
ATOM 3026 C C . ASN A 1 467 ? 109.593 138.207 179.285 1.00 90.80 467 ASN A C 1
ATOM 3027 O O . ASN A 1 467 ? 109.900 139.177 179.999 1.00 90.80 467 ASN A O 1
ATOM 3032 N N . PRO A 1 468 ? 108.457 137.533 179.485 1.00 107.72 468 PRO A N 1
ATOM 3033 C CA . PRO A 1 468 ? 107.630 137.814 180.666 1.00 107.72 468 PRO A CA 1
ATOM 3034 C C . PRO A 1 468 ? 107.886 136.865 181.831 1.00 107.72 468 PRO A C 1
ATOM 3035 O O . PRO A 1 468 ? 107.368 137.086 182.929 1.00 107.72 468 PRO A O 1
ATOM 3039 N N . THR A 1 469 ? 108.672 135.812 181.617 1.00 113.31 469 THR A N 1
ATOM 3040 C CA . THR A 1 469 ? 108.788 134.733 182.596 1.00 113.31 469 THR A CA 1
ATOM 3041 C C . THR A 1 469 ? 110.258 134.359 182.768 1.00 113.31 469 THR A C 1
ATOM 3042 O O . THR A 1 469 ? 111.158 135.074 182.317 1.00 113.31 469 THR A O 1
ATOM 3046 N N . ASP A 1 470 ? 110.491 133.224 183.435 1.00 105.69 470 ASP A N 1
ATOM 3047 C CA . ASP A 1 470 ? 111.826 132.641 183.603 1.00 105.69 470 ASP A CA 1
ATOM 3048 C C . ASP A 1 470 ? 112.780 133.586 184.331 1.00 105.69 470 ASP A C 1
ATOM 3049 O O . ASP A 1 470 ? 113.735 134.103 183.749 1.00 105.69 470 ASP A O 1
ATOM 3054 N N . GLN A 1 471 ? 112.508 133.832 185.613 1.00 103.23 471 GLN A N 1
ATOM 3055 C CA . GLN A 1 471 ? 113.409 134.614 186.452 1.00 103.23 471 GLN A CA 1
ATOM 3056 C C . GLN A 1 471 ? 114.805 134.003 186.479 1.00 103.23 471 GLN A C 1
ATOM 3057 O O . GLN A 1 471 ? 115.802 134.728 186.570 1.00 103.23 471 GLN A O 1
ATOM 3063 N N . GLN A 1 472 ? 114.892 132.676 186.402 1.00 100.14 472 GLN A N 1
ATOM 3064 C CA . GLN A 1 472 ? 116.184 131.992 186.331 1.00 100.14 472 GLN A CA 1
ATOM 3065 C C . GLN A 1 472 ? 116.690 132.015 184.889 1.00 100.14 472 GLN A C 1
ATOM 3066 O O . GLN A 1 472 ? 116.825 130.993 184.215 1.00 100.14 472 GLN A O 1
ATOM 3072 N N . HIS A 1 473 ? 117.019 133.358 184.370 1.00 72.34 473 HIS A N 1
ATOM 3073 C CA . HIS A 1 473 ? 117.541 133.543 183.019 1.00 72.34 473 HIS A CA 1
ATOM 3074 C C . HIS A 1 473 ? 118.737 134.481 183.026 1.00 72.34 473 HIS A C 1
ATOM 3075 O O . HIS A 1 473 ? 118.848 135.342 183.898 1.00 72.34 473 HIS A O 1
ATOM 3082 N N . PHE A 1 474 ? 119.634 134.323 182.059 1.00 64.90 474 PHE A N 1
ATOM 3083 C CA . PHE A 1 474 ? 120.843 135.143 182.030 1.00 64.90 474 PHE A CA 1
ATOM 3084 C C . PHE A 1 474 ? 120.513 136.622 181.885 1.00 64.90 474 PHE A C 1
ATOM 3085 O O . PHE A 1 474 ? 121.073 137.455 182.592 1.00 64.90 474 PHE A O 1
ATOM 3093 N N . MET A 1 475 ? 119.601 136.950 180.979 1.00 62.32 475 MET A N 1
ATOM 3094 C CA . MET A 1 475 ? 119.242 138.343 180.764 1.00 62.32 475 MET A CA 1
ATOM 3095 C C . MET A 1 475 ? 118.687 138.928 182.047 1.00 62.32 475 MET A C 1
ATOM 3096 O O . MET A 1 475 ? 118.921 140.095 182.353 1.00 62.32 475 MET A O 1
ATOM 3101 N N . LYS A 1 476 ? 117.936 138.055 182.784 1.00 62.60 476 LYS A N 1
ATOM 3102 C CA . LYS A 1 476 ? 117.445 138.661 184.013 1.00 62.60 476 LYS A CA 1
ATOM 3103 C C . LYS A 1 476 ? 118.523 138.907 185.052 1.00 62.60 476 LYS A C 1
ATOM 3104 O O . LYS A 1 476 ? 118.541 139.980 185.663 1.00 62.60 476 LYS A O 1
ATOM 3110 N N . ILE A 1 477 ? 119.417 137.942 185.263 1.00 57.58 477 ILE A N 1
ATOM 3111 C CA . ILE A 1 477 ? 120.496 138.154 186.210 1.00 57.58 477 ILE A CA 1
ATOM 3112 C C . ILE A 1 477 ? 121.412 139.284 185.745 1.00 57.58 477 ILE A C 1
ATOM 3113 O O . ILE A 1 477 ? 121.843 140.111 186.555 1.00 57.58 477 ILE A O 1
ATOM 3118 N N . ALA A 1 478 ? 121.726 139.349 184.455 1.00 52.95 478 ALA A N 1
ATOM 3119 C CA . ALA A 1 478 ? 122.497 140.468 183.933 1.00 52.95 478 ALA A CA 1
ATOM 3120 C C . ALA A 1 478 ? 121.785 141.803 184.093 1.00 52.95 478 ALA A C 1
ATOM 3121 O O . ALA A 1 478 ? 122.425 142.797 184.469 1.00 52.95 478 ALA A O 1
ATOM 3123 N N . GLN A 1 479 ? 120.480 141.849 183.825 1.00 55.15 479 GLN A N 1
ATOM 3124 C CA . GLN A 1 479 ? 119.742 143.096 183.964 1.00 55.15 479 GLN A CA 1
ATOM 3125 C C . GLN A 1 479 ? 119.671 143.551 185.411 1.00 55.15 479 GLN A C 1
ATOM 3126 O O . GLN A 1 479 ? 119.676 144.755 185.670 1.00 55.15 479 GLN A O 1
ATOM 3132 N N . ASP A 1 480 ? 119.607 142.619 186.362 1.00 56.41 480 ASP A N 1
ATOM 3133 C CA . ASP A 1 480 ? 119.643 143.014 187.766 1.00 56.41 480 ASP A CA 1
ATOM 3134 C C . ASP A 1 480 ? 120.931 143.753 188.104 1.00 56.41 480 ASP A C 1
ATOM 3135 O O . ASP A 1 480 ? 120.890 144.823 188.727 1.00 56.41 480 ASP A O 1
ATOM 3140 N N . PHE A 1 481 ? 122.074 143.207 187.685 1.00 51.48 481 PHE A N 1
ATOM 3141 C CA . PHE A 1 481 ? 123.363 143.850 187.903 1.00 51.48 481 PHE A CA 1
ATOM 3142 C C . PHE A 1 481 ? 123.412 145.225 187.259 1.00 51.48 481 PHE A C 1
ATOM 3143 O O . PHE A 1 481 ? 123.790 146.210 187.906 1.00 51.48 481 PHE A O 1
ATOM 3151 N N . LEU A 1 482 ? 123.025 145.308 185.989 1.00 47.19 482 LEU A N 1
ATOM 3152 C CA . LEU A 1 482 ? 123.120 146.582 185.290 1.00 47.19 482 LEU A CA 1
ATOM 3153 C C . LEU A 1 482 ? 122.175 147.620 185.884 1.00 47.19 482 LEU A C 1
ATOM 3154 O O . LEU A 1 482 ? 122.531 148.800 185.985 1.00 47.19 482 LEU A O 1
ATOM 3159 N N . SER A 1 483 ? 120.977 147.203 186.295 1.00 53.50 483 SER A N 1
ATOM 3160 C CA . SER A 1 483 ? 120.021 148.144 186.858 1.00 53.50 483 SER A CA 1
ATOM 3161 C C . SER A 1 483 ? 120.443 148.615 188.239 1.00 53.50 483 SER A C 1
ATOM 3162 O O . SER A 1 483 ? 120.167 149.761 188.608 1.00 53.50 483 SER A O 1
ATOM 3165 N N . ARG A 1 484 ? 121.095 147.760 189.026 1.00 55.51 484 ARG A N 1
ATOM 3166 C CA . ARG A 1 484 ? 121.621 148.265 190.286 1.00 55.51 484 ARG A CA 1
ATOM 3167 C C . ARG A 1 484 ? 122.854 149.131 190.086 1.00 55.51 484 ARG A C 1
ATOM 3168 O O . ARG A 1 484 ? 123.148 149.970 190.942 1.00 55.51 484 ARG A O 1
ATOM 3176 N N . LEU A 1 485 ? 123.576 148.952 188.981 1.00 56.35 485 LEU A N 1
ATOM 3177 C CA . LEU A 1 485 ? 124.639 149.897 188.655 1.00 56.35 485 LEU A CA 1
ATOM 3178 C C . LEU A 1 485 ? 124.082 151.261 188.274 1.00 56.35 485 LEU A C 1
ATOM 3179 O O . LEU A 1 485 ? 124.579 152.290 188.742 1.00 56.35 485 LEU A O 1
ATOM 3184 N N . ALA A 1 486 ? 123.058 151.291 187.425 1.00 56.90 486 ALA A N 1
ATOM 3185 C CA . ALA A 1 486 ? 122.535 152.548 186.912 1.00 56.90 486 ALA A CA 1
ATOM 3186 C C . ALA A 1 486 ? 121.603 153.255 187.883 1.00 56.90 486 ALA A C 1
ATOM 3187 O O . ALA A 1 486 ? 121.285 154.428 187.664 1.00 56.90 486 ALA A O 1
ATOM 3189 N N . HIS A 1 487 ? 121.156 152.583 188.939 1.00 67.57 487 HIS A N 1
ATOM 3190 C CA . HIS A 1 487 ? 120.280 153.179 189.946 1.00 67.57 487 HIS A CA 1
ATOM 3191 C C . HIS A 1 487 ? 120.830 152.870 191.331 1.00 67.57 487 HIS A C 1
ATOM 3192 O O . HIS A 1 487 ? 120.239 152.093 192.090 1.00 67.57 487 HIS A O 1
ATOM 3199 N N . PRO A 1 488 ? 121.974 153.457 191.689 1.00 81.08 488 PRO A N 1
ATOM 3200 C CA . PRO A 1 488 ? 122.521 153.216 193.033 1.00 81.08 488 PRO A CA 1
ATOM 3201 C C . PRO A 1 488 ? 121.619 153.715 194.146 1.00 81.08 488 PRO A C 1
ATOM 3202 O O . PRO A 1 488 ? 121.585 153.104 195.223 1.00 81.08 488 PRO A O 1
ATOM 3206 N N . GLN A 1 489 ? 120.887 154.803 193.914 1.00 96.15 489 GLN A N 1
ATOM 3207 C CA . GLN A 1 489 ? 120.006 155.404 194.914 1.00 96.15 489 GLN A CA 1
ATOM 3208 C C . GLN A 1 489 ? 120.746 155.714 196.213 1.00 96.15 489 GLN A C 1
ATOM 3209 O O . GLN A 1 489 ? 121.254 156.819 196.401 1.00 96.15 489 GLN A O 1
ATOM 3215 N N . THR A 1 506 ? 132.040 160.197 190.038 1.00 103.04 506 THR A N 1
ATOM 3216 C CA . THR A 1 506 ? 132.993 159.393 190.790 1.00 103.04 506 THR A CA 1
ATOM 3217 C C . THR A 1 506 ? 133.549 158.265 189.937 1.00 103.04 506 THR A C 1
ATOM 3218 O O . THR A 1 506 ? 133.742 158.428 188.733 1.00 103.04 506 THR A O 1
ATOM 3222 N N . SER A 1 507 ? 133.795 157.115 190.552 1.00 85.33 507 SER A N 1
ATOM 3223 C CA . SER A 1 507 ? 134.314 155.971 189.811 1.00 85.33 507 SER A CA 1
ATOM 3224 C C . SER A 1 507 ? 133.700 154.672 190.304 1.00 85.33 507 SER A C 1
ATOM 3225 O O . SER A 1 507 ? 133.319 154.560 191.468 1.00 85.33 507 SER A O 1
ATOM 3228 N N . TYR A 1 508 ? 133.607 153.687 189.420 1.00 78.88 508 TYR A N 1
ATOM 3229 C CA . TYR A 1 508 ? 133.032 152.403 189.797 1.00 78.88 508 TYR A CA 1
ATOM 3230 C C . TYR A 1 508 ? 133.818 151.752 190.915 1.00 78.88 508 TYR A C 1
ATOM 3231 O O . TYR A 1 508 ? 135.046 151.705 190.869 1.00 78.88 508 TYR A O 1
ATOM 3240 N N . SER A 1 509 ? 133.117 151.244 191.920 1.00 81.57 509 SER A N 1
ATOM 3241 C CA . SER A 1 509 ? 133.791 150.542 192.999 1.00 81.57 509 SER A CA 1
ATOM 3242 C C . SER A 1 509 ? 134.215 149.180 192.487 1.00 81.57 509 SER A C 1
ATOM 3243 O O . SER A 1 509 ? 133.769 148.746 191.428 1.00 81.57 509 SER A O 1
ATOM 3246 N N . LEU A 1 510 ? 135.070 148.499 193.235 1.00 81.44 510 LEU A N 1
ATOM 3247 C CA . LEU A 1 510 ? 135.499 147.172 192.829 1.00 81.44 510 LEU A CA 1
ATOM 3248 C C . LEU A 1 510 ? 134.282 146.287 192.632 1.00 81.44 510 LEU A C 1
ATOM 3249 O O . LEU A 1 510 ? 134.182 145.581 191.632 1.00 81.44 510 LEU A O 1
ATOM 3254 N N . SER A 1 511 ? 133.350 146.329 193.577 1.00 76.75 511 SER A N 1
ATOM 3255 C CA . SER A 1 511 ? 132.131 145.545 193.445 1.00 76.75 511 SER A CA 1
ATOM 3256 C C . SER A 1 511 ? 131.343 146.019 192.242 1.00 76.75 511 SER A C 1
ATOM 3257 O O . SER A 1 511 ? 130.917 145.213 191.418 1.00 76.75 511 SER A O 1
ATOM 3260 N N . GLU A 1 512 ? 131.152 147.328 192.131 1.00 75.27 512 GLU A N 1
ATOM 3261 C CA . GLU A 1 512 ? 130.457 147.865 190.974 1.00 75.27 512 GLU A CA 1
ATOM 3262 C C . GLU A 1 512 ? 131.138 147.362 189.723 1.00 75.27 512 GLU A C 1
ATOM 3263 O O . GLU A 1 512 ? 130.479 146.960 188.766 1.00 75.27 512 GLU A O 1
ATOM 3269 N N . LYS A 1 513 ? 132.465 147.375 189.731 1.00 69.72 513 LYS A N 1
ATOM 3270 C CA . LYS A 1 513 ? 133.201 146.869 188.580 1.00 69.72 513 LYS A CA 1
ATOM 3271 C C . LYS A 1 513 ? 132.961 145.379 188.390 1.00 69.72 513 LYS A C 1
ATOM 3272 O O . LYS A 1 513 ? 132.810 144.909 187.257 1.00 69.72 513 LYS A O 1
ATOM 3278 N N . GLU A 1 514 ? 132.925 144.618 189.486 1.00 65.79 514 GLU A N 1
ATOM 3279 C CA . GLU A 1 514 ? 132.643 143.191 189.379 1.00 65.79 514 GLU A CA 1
ATOM 3280 C C . GLU A 1 514 ? 131.254 142.943 188.806 1.00 65.79 514 GLU A C 1
ATOM 3281 O O . GLU A 1 514 ? 131.072 142.051 187.972 1.00 65.79 514 GLU A O 1
ATOM 3287 N N . MET A 1 515 ? 130.259 143.710 189.253 1.00 59.57 515 MET A N 1
ATOM 3288 C CA . MET A 1 515 ? 128.908 143.549 188.724 1.00 59.57 515 MET A CA 1
ATOM 3289 C C . MET A 1 515 ? 128.860 143.874 187.238 1.00 59.57 515 MET A C 1
ATOM 3290 O O . MET A 1 515 ? 128.242 143.146 186.451 1.00 59.57 515 MET A O 1
ATOM 3295 N N . ALA A 1 516 ? 129.505 144.970 186.837 1.00 51.20 516 ALA A N 1
ATOM 3296 C CA . ALA A 1 516 ? 129.523 145.337 185.425 1.00 51.20 516 ALA A CA 1
ATOM 3297 C C . ALA A 1 516 ? 130.187 144.253 184.593 1.00 51.20 516 ALA A C 1
ATOM 3298 O O . ALA A 1 516 ? 129.699 143.888 183.517 1.00 51.20 516 ALA A O 1
ATOM 3300 N N . LYS A 1 517 ? 131.298 143.711 185.089 1.00 51.72 517 LYS A N 1
ATOM 3301 C CA . LYS A 1 517 ? 132.001 142.671 184.354 1.00 51.72 517 LYS A CA 1
ATOM 3302 C C . LYS A 1 517 ? 131.173 141.396 184.263 1.00 51.72 517 LYS A C 1
ATOM 3303 O O . LYS A 1 517 ? 131.125 140.767 183.207 1.00 51.72 517 LYS A O 1
ATOM 3309 N N . GLU A 1 518 ? 130.507 140.999 185.345 1.00 51.72 518 GLU A N 1
ATOM 3310 C CA . GLU A 1 518 ? 129.714 139.777 185.283 1.00 51.72 518 GLU A CA 1
ATOM 3311 C C . GLU A 1 518 ? 128.529 139.937 184.338 1.00 51.72 518 GLU A C 1
ATOM 3312 O O . GLU A 1 518 ? 128.202 139.015 183.577 1.00 51.72 518 GLU A O 1
ATOM 3318 N N . ALA A 1 519 ? 127.890 141.109 184.345 1.00 44.16 519 ALA A N 1
ATOM 3319 C CA . ALA A 1 519 ? 126.825 141.358 183.381 1.00 44.16 519 ALA A CA 1
ATOM 3320 C C . ALA A 1 519 ? 127.350 141.297 181.953 1.00 44.16 519 ALA A C 1
ATOM 3321 O O . ALA A 1 519 ? 126.705 140.716 181.070 1.00 44.16 519 ALA A O 1
ATOM 3323 N N . SER A 1 520 ? 128.518 141.895 181.704 1.00 40.71 520 SER A N 1
ATOM 3324 C CA . SER A 1 520 ? 129.061 141.900 180.351 1.00 40.71 520 SER A CA 1
ATOM 3325 C C . SER A 1 520 ? 129.417 140.494 179.888 1.00 40.71 520 SER A C 1
ATOM 3326 O O . SER A 1 520 ? 129.148 140.132 178.740 1.00 40.71 520 SER A O 1
ATOM 3329 N N . ASP A 1 521 ? 130.019 139.683 180.762 1.00 46.16 521 ASP A N 1
ATOM 3330 C CA . ASP A 1 521 ? 130.310 138.296 180.400 1.00 46.16 521 ASP A CA 1
ATOM 3331 C C . ASP A 1 521 ? 129.044 137.505 180.110 1.00 46.16 521 ASP A C 1
ATOM 3332 O O . ASP A 1 521 ? 128.993 136.761 179.129 1.00 46.16 521 ASP A O 1
ATOM 3337 N N . LEU A 1 522 ? 128.005 137.647 180.934 1.00 39.03 522 LEU A N 1
ATOM 3338 C CA . LEU A 1 522 ? 126.765 136.939 180.620 1.00 39.03 522 LEU A CA 1
ATOM 3339 C C . LEU A 1 522 ? 126.220 137.352 179.257 1.00 39.03 522 LEU A C 1
ATOM 3340 O O . LEU A 1 522 ? 125.970 136.501 178.386 1.00 39.03 522 LEU A O 1
ATOM 3345 N N . ILE A 1 523 ? 126.072 138.659 179.040 1.00 34.11 523 ILE A N 1
ATOM 3346 C CA . ILE A 1 523 ? 125.471 139.143 177.804 1.00 34.11 523 ILE A CA 1
ATOM 3347 C C . ILE A 1 523 ? 126.292 138.701 176.603 1.00 34.11 523 ILE A C 1
ATOM 3348 O O . ILE A 1 523 ? 125.746 138.256 175.590 1.00 34.11 523 ILE A O 1
ATOM 3353 N N . ARG A 1 524 ? 127.616 138.795 176.700 1.00 28.94 524 ARG A N 1
ATOM 3354 C CA . ARG A 1 524 ? 128.455 138.516 175.545 1.00 28.94 524 ARG A CA 1
ATOM 3355 C C . ARG A 1 524 ? 128.717 137.026 175.390 1.00 28.94 524 ARG A C 1
ATOM 3356 O O . ARG A 1 524 ? 129.259 136.587 174.371 1.00 28.94 524 ARG A O 1
ATOM 3364 N N . GLN A 1 525 ? 128.358 136.230 176.392 1.00 35.05 525 GLN A N 1
ATOM 3365 C CA . GLN A 1 525 ? 128.359 134.789 176.195 1.00 35.05 525 GLN A CA 1
ATOM 3366 C C . GLN A 1 525 ? 127.088 134.344 175.499 1.00 35.05 525 GLN A C 1
ATOM 3367 O O . GLN A 1 525 ? 127.080 133.327 174.800 1.00 35.05 525 GLN A O 1
ATOM 3373 N N . ASN A 1 526 ? 126.001 135.090 175.674 1.00 34.53 526 ASN A N 1
ATOM 3374 C CA . ASN A 1 526 ? 124.725 134.656 175.125 1.00 34.53 526 ASN A CA 1
ATOM 3375 C C . ASN A 1 526 ? 124.279 135.416 173.885 1.00 34.53 526 ASN A C 1
ATOM 3376 O O . ASN A 1 526 ? 123.582 134.838 173.051 1.00 34.53 526 ASN A O 1
ATOM 3381 N N . LEU A 1 527 ? 124.665 136.676 173.723 1.00 44.12 527 LEU A N 1
ATOM 3382 C CA . LEU A 1 527 ? 124.067 137.529 172.707 1.00 44.12 527 LEU A CA 1
ATOM 3383 C C . LEU A 1 527 ? 125.061 137.811 171.593 1.00 44.12 527 LEU A C 1
ATOM 3384 O O . LEU A 1 527 ? 126.273 137.852 171.806 1.00 44.12 527 LEU A O 1
ATOM 3389 N N . LEU A 1 528 ? 124.527 138.009 170.393 1.00 44.12 528 LEU A N 1
ATOM 3390 C CA . LEU A 1 528 ? 125.347 138.430 169.268 1.00 44.12 528 LEU A CA 1
ATOM 3391 C C . LEU A 1 528 ? 124.509 139.217 168.275 1.00 44.12 528 LEU A C 1
ATOM 3392 O O . LEU A 1 528 ? 123.332 138.916 168.073 1.00 44.12 528 LEU A O 1
ATOM 3397 N N . ARG A 1 529 ? 125.095 140.220 167.643 1.00 44.12 529 ARG A N 1
ATOM 3398 C CA . ARG A 1 529 ? 124.439 140.909 166.547 1.00 44.12 529 ARG A CA 1
ATOM 3399 C C . ARG A 1 529 ? 125.026 140.413 165.240 1.00 44.12 529 ARG A C 1
ATOM 3400 O O . ARG A 1 529 ? 126.226 140.157 165.146 1.00 44.12 529 ARG A O 1
ATOM 3408 N N . LEU A 1 530 ? 124.172 140.257 164.242 1.00 25.66 530 LEU A N 1
ATOM 3409 C CA . LEU A 1 530 ? 124.576 139.784 162.928 1.00 25.66 530 LEU A CA 1
ATOM 3410 C C . LEU A 1 530 ? 123.932 140.692 161.897 1.00 25.66 530 LEU A C 1
ATOM 3411 O O . LEU A 1 530 ? 122.708 140.707 161.761 1.00 25.66 530 LEU A O 1
ATOM 3416 N N . ASN A 1 531 ? 124.745 141.458 161.188 1.00 26.23 531 ASN A N 1
ATOM 3417 C CA . ASN A 1 531 ? 124.269 142.248 160.065 1.00 26.23 531 ASN A CA 1
ATOM 3418 C C . ASN A 1 531 ? 124.645 141.518 158.792 1.00 26.23 531 ASN A C 1
ATOM 3419 O O . ASN A 1 531 ? 125.752 140.999 158.683 1.00 26.23 531 ASN A O 1
ATOM 3424 N N . ILE A 1 532 ? 123.709 141.430 157.859 1.00 23.96 532 ILE A N 1
ATOM 3425 C CA . ILE A 1 532 ? 123.958 140.856 156.545 1.00 23.96 532 ILE A CA 1
ATOM 3426 C C . ILE A 1 532 ? 123.451 141.850 155.519 1.00 23.96 532 ILE A C 1
ATOM 3427 O O . ILE A 1 532 ? 122.268 142.208 155.530 1.00 23.96 532 ILE A O 1
ATOM 3432 N N . TYR A 1 533 ? 124.340 142.300 154.641 1.00 25.61 533 TYR A N 1
ATOM 3433 C CA . TYR A 1 533 ? 123.999 143.410 153.773 1.00 25.61 533 TYR A CA 1
ATOM 3434 C C . TYR A 1 533 ? 124.784 143.304 152.481 1.00 25.61 533 TYR A C 1
ATOM 3435 O O . TYR A 1 533 ? 125.756 142.554 152.379 1.00 25.61 533 TYR A O 1
ATOM 3444 N N . LEU A 1 534 ? 124.347 144.073 151.495 1.00 29.68 534 LEU A N 1
ATOM 3445 C CA . LEU A 1 534 ? 125.051 144.187 150.230 1.00 29.68 534 LEU A CA 1
ATOM 3446 C C . LEU A 1 534 ? 126.041 145.340 150.336 1.00 29.68 534 LEU A C 1
ATOM 3447 O O . LEU A 1 534 ? 125.644 146.473 150.617 1.00 29.68 534 LEU A O 1
ATOM 3452 N N . GLU A 1 535 ? 127.328 145.050 150.138 1.00 37.20 535 GLU A N 1
ATOM 3453 C CA . GLU A 1 535 ? 128.319 146.119 150.109 1.00 37.20 535 GLU A CA 1
ATOM 3454 C C . GLU A 1 535 ? 128.070 147.055 148.936 1.00 37.20 535 GLU A C 1
ATOM 3455 O O . GLU A 1 535 ? 128.137 148.281 149.079 1.00 37.20 535 GLU A O 1
ATOM 3461 N N . ASP A 1 536 ? 127.769 146.495 147.769 1.00 42.26 536 ASP A N 1
ATOM 3462 C CA . ASP A 1 536 ? 127.505 147.290 146.582 1.00 42.26 536 ASP A CA 1
ATOM 3463 C C . ASP A 1 536 ? 126.412 146.612 145.775 1.00 42.26 536 ASP A C 1
ATOM 3464 O O . ASP A 1 536 ? 126.267 145.388 145.808 1.00 42.26 536 ASP A O 1
ATOM 3469 N N . LEU A 1 537 ? 125.653 147.418 145.042 1.00 47.04 537 LEU A N 1
ATOM 3470 C CA . LEU A 1 537 ? 124.574 146.925 144.201 1.00 47.04 537 LEU A CA 1
ATOM 3471 C C . LEU A 1 537 ? 125.035 146.612 142.789 1.00 47.04 537 LEU A C 1
ATOM 3472 O O . LEU A 1 537 ? 124.202 146.327 141.924 1.00 47.04 537 LEU A O 1
ATOM 3477 N N . SER A 1 538 ? 126.336 146.672 142.535 1.00 48.45 538 SER A N 1
ATOM 3478 C CA . SER A 1 538 ? 126.888 146.295 141.242 1.00 48.45 538 SER A CA 1
ATOM 3479 C C . SER A 1 538 ? 127.032 144.780 141.201 1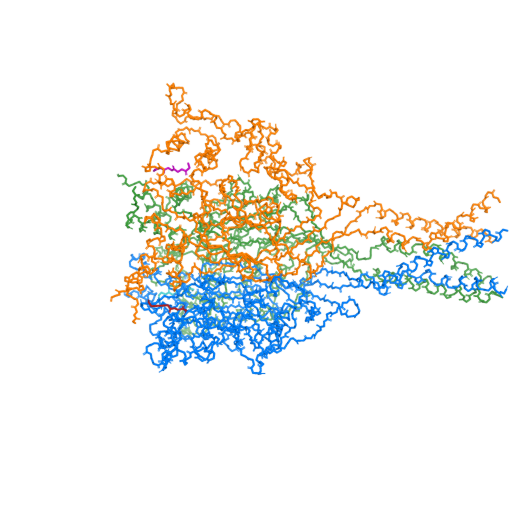.00 48.45 538 SER A C 1
ATOM 3480 O O . SER A 1 538 ? 127.912 144.213 141.856 1.00 48.45 538 SER A O 1
ATOM 3483 N N . VAL A 1 539 ? 126.171 144.122 140.438 1.00 47.55 539 VAL A N 1
ATOM 3484 C CA . VAL A 1 539 ? 126.215 142.672 140.317 1.00 47.55 539 VAL A CA 1
ATOM 3485 C C . VAL A 1 539 ? 127.267 142.293 139.287 1.00 47.55 539 VAL A C 1
ATOM 3486 O O . VAL A 1 539 ? 127.275 142.815 138.167 1.00 47.55 539 VAL A O 1
ATOM 3490 N N . VAL A 1 540 ? 128.163 141.388 139.660 1.00 48.28 540 VAL A N 1
ATOM 3491 C CA . VAL A 1 540 ? 129.165 140.876 138.733 1.00 48.28 540 VAL A CA 1
ATOM 3492 C C . VAL A 1 540 ? 128.537 139.703 137.995 1.00 48.28 540 VAL A C 1
ATOM 3493 O O . VAL A 1 540 ? 128.287 138.651 138.585 1.00 48.28 540 VAL A O 1
ATOM 3497 N N . GLU A 1 541 ? 128.263 139.880 136.708 1.00 55.43 541 GLU A N 1
ATOM 3498 C CA . GLU A 1 541 ? 127.546 138.889 135.923 1.00 55.43 541 GLU A CA 1
ATOM 3499 C C . GLU A 1 541 ? 128.523 138.155 135.018 1.00 55.43 541 GLU A C 1
ATOM 3500 O O . GLU A 1 541 ? 129.193 138.774 134.185 1.00 55.43 541 GLU A O 1
ATOM 3506 N N . TYR A 1 542 ? 128.608 136.844 135.202 1.00 56.93 542 TYR A N 1
ATOM 3507 C CA . TYR A 1 542 ? 129.341 135.946 134.317 1.00 56.93 542 TYR A CA 1
ATOM 3508 C C . TYR A 1 542 ? 128.316 135.308 133.388 1.00 56.93 542 TYR A C 1
ATOM 3509 O O . TYR A 1 542 ? 127.567 134.417 133.792 1.00 56.93 542 TYR A O 1
ATOM 3518 N N . ARG A 1 543 ? 128.276 135.769 132.147 1.00 61.86 543 ARG A N 1
ATOM 3519 C CA . ARG A 1 543 ? 127.324 135.273 131.166 1.00 61.86 543 ARG A CA 1
ATOM 3520 C C . ARG A 1 543 ? 128.041 134.355 130.190 1.00 61.86 543 ARG A C 1
ATOM 3521 O O . ARG A 1 543 ? 129.099 134.710 129.664 1.00 61.86 543 ARG A O 1
ATOM 3529 N N . GLN A 1 544 ? 127.478 133.174 129.963 1.00 58.03 544 GLN A N 1
ATOM 3530 C CA . GLN A 1 544 ? 128.035 132.268 128.972 1.00 58.03 544 GLN A CA 1
ATOM 3531 C C . GLN A 1 544 ? 127.534 132.664 127.594 1.00 58.03 544 GLN A C 1
ATOM 3532 O O . GLN A 1 544 ? 126.326 132.769 127.370 1.00 58.03 544 GLN A O 1
ATOM 3538 N N . LEU A 1 545 ? 128.464 132.891 126.674 1.00 63.44 545 LEU A N 1
ATOM 3539 C CA . LEU A 1 545 ? 128.144 133.339 125.336 1.00 63.44 545 LEU A CA 1
ATOM 3540 C C . LEU A 1 545 ? 128.699 132.365 124.309 1.00 63.44 545 LEU A C 1
ATOM 3541 O O . LEU A 1 545 ? 129.753 131.758 124.526 1.00 63.44 545 LEU A O 1
ATOM 3546 N N . PRO A 1 546 ? 128.010 132.191 123.184 1.00 66.84 546 PRO A N 1
ATOM 3547 C CA . PRO A 1 546 ? 128.539 131.332 122.118 1.00 66.84 546 PRO A CA 1
ATOM 3548 C C . PRO A 1 546 ? 129.874 131.861 121.620 1.00 66.84 546 PRO A C 1
ATOM 3549 O O . PRO A 1 546 ? 129.991 133.018 121.215 1.00 66.84 546 PRO A O 1
ATOM 3553 N N . ALA A 1 547 ? 130.891 131.001 121.666 1.00 71.76 547 ALA A N 1
ATOM 3554 C CA . ALA A 1 547 ? 132.211 131.406 121.199 1.00 71.76 547 ALA A CA 1
ATOM 3555 C C . ALA A 1 547 ? 132.181 131.745 119.718 1.00 71.76 547 ALA A C 1
ATOM 3556 O O . ALA A 1 547 ? 132.806 132.717 119.282 1.00 71.76 547 ALA A O 1
ATOM 3558 N N . TYR A 1 548 ? 131.455 130.959 118.930 1.00 86.97 548 TYR A N 1
ATOM 3559 C CA . TYR A 1 548 ? 131.297 131.205 117.502 1.00 86.97 548 TYR A CA 1
ATOM 3560 C C . TYR A 1 548 ? 129.797 131.236 117.231 1.00 86.97 548 TYR A C 1
ATOM 3561 O O . TYR A 1 548 ? 129.171 130.202 116.984 1.00 86.97 548 TYR A O 1
ATOM 3570 N N . GLY A 1 549 ? 129.222 132.428 117.306 1.00 90.51 549 GLY A N 1
ATOM 3571 C CA . GLY A 1 549 ? 127.809 132.586 117.061 1.00 90.51 549 GLY A CA 1
ATOM 3572 C C . GLY A 1 549 ? 127.455 132.331 115.613 1.00 90.51 549 GLY A C 1
ATOM 3573 O O . GLY A 1 549 ? 128.276 132.430 114.702 1.00 90.51 549 GLY A O 1
ATOM 3574 N N . LEU A 1 550 ? 126.187 131.982 115.406 1.00 93.29 550 LEU A N 1
ATOM 3575 C CA . LEU A 1 550 ? 125.715 131.707 114.056 1.00 93.29 550 LEU A CA 1
ATOM 3576 C C . LEU A 1 550 ? 125.801 132.957 113.190 1.00 93.29 550 LEU A C 1
ATOM 3577 O O . LEU A 1 550 ? 126.183 132.887 112.016 1.00 93.29 550 LEU A O 1
ATOM 3582 N N . ALA A 1 551 ? 125.463 134.114 113.762 1.00 94.54 551 ALA A N 1
ATOM 3583 C CA . ALA A 1 551 ? 125.661 135.374 113.057 1.00 94.54 551 ALA A CA 1
ATOM 3584 C C . ALA A 1 551 ? 127.126 135.568 112.694 1.00 94.54 551 ALA A C 1
ATOM 3585 O O . ALA A 1 551 ? 127.443 136.099 111.625 1.00 94.54 551 ALA A O 1
ATOM 3587 N N . ASP A 1 552 ? 128.037 135.134 113.566 1.00 94.30 552 ASP A N 1
ATOM 3588 C CA . ASP A 1 552 ? 129.457 135.202 113.237 1.00 94.30 552 ASP A CA 1
ATOM 3589 C C . ASP A 1 552 ? 129.802 134.269 112.084 1.00 94.30 552 ASP A C 1
ATOM 3590 O O . ASP A 1 552 ? 130.599 134.626 111.209 1.00 94.30 552 ASP A O 1
ATOM 3595 N N . LEU A 1 553 ? 129.219 133.068 112.068 1.00 94.41 553 LEU A N 1
ATOM 3596 C CA . LEU A 1 553 ? 129.437 132.154 110.951 1.00 94.41 553 LEU A CA 1
ATOM 3597 C C . LEU A 1 553 ? 128.996 132.781 109.641 1.00 94.41 553 LEU A C 1
ATOM 3598 O O . LEU A 1 553 ? 129.715 132.722 108.637 1.00 94.41 553 LEU A O 1
ATOM 3603 N N . PHE A 1 554 ? 127.795 133.362 109.627 1.00 97.91 554 PHE A N 1
ATOM 3604 C CA . PHE A 1 554 ? 127.324 134.039 108.424 1.00 97.91 554 PHE A CA 1
ATOM 3605 C C . PHE A 1 554 ? 128.234 135.202 108.041 1.00 97.91 554 PHE A C 1
ATOM 3606 O O . PHE A 1 554 ? 128.593 135.353 106.867 1.00 97.91 554 PHE A O 1
ATOM 3614 N N . ALA A 1 555 ? 128.659 136.004 109.020 1.00 95.49 555 ALA A N 1
ATOM 3615 C CA . ALA A 1 555 ? 129.548 137.124 108.729 1.00 95.49 555 ALA A CA 1
ATOM 3616 C C . ALA A 1 555 ? 130.894 136.661 108.190 1.00 95.49 555 ALA A C 1
ATOM 3617 O O . ALA A 1 555 ? 131.566 137.412 107.479 1.00 95.49 555 ALA A O 1
ATOM 3619 N N . ASP A 1 556 ? 131.314 135.444 108.528 1.00 97.00 556 ASP A N 1
ATOM 3620 C CA . ASP A 1 556 ? 132.616 134.953 108.102 1.00 97.00 556 ASP A CA 1
ATOM 3621 C C . ASP A 1 556 ? 132.566 134.068 106.864 1.00 97.00 556 ASP A C 1
ATOM 3622 O O . ASP A 1 556 ? 133.619 133.801 106.279 1.00 97.00 556 ASP A O 1
ATOM 3627 N N . ILE A 1 557 ? 131.390 133.595 106.456 1.00 99.65 557 ILE A N 1
ATOM 3628 C CA . ILE A 1 557 ? 131.296 132.774 105.263 1.00 99.65 557 ILE A CA 1
ATOM 3629 C C . ILE A 1 557 ? 130.652 133.505 104.090 1.00 99.65 557 ILE A C 1
ATOM 3630 O O . ILE A 1 557 ? 131.063 133.276 102.947 1.00 99.65 557 ILE A O 1
ATOM 3635 N N . GLY A 1 558 ? 129.684 134.398 104.331 1.00 104.01 558 GLY A N 1
ATOM 3636 C CA . GLY A 1 558 ? 128.849 134.889 103.244 1.00 104.01 558 GLY A CA 1
ATOM 3637 C C . GLY A 1 558 ? 129.627 135.551 102.123 1.00 104.01 558 GLY A C 1
ATOM 3638 O O . GLY A 1 558 ? 129.320 135.354 100.945 1.00 104.01 558 GLY A O 1
ATOM 3639 N N . GLY A 1 559 ? 130.642 136.345 102.470 1.00 107.57 559 GLY A N 1
ATOM 3640 C CA . GLY A 1 559 ? 131.408 137.036 101.444 1.00 107.57 559 GLY A CA 1
ATOM 3641 C C . GLY A 1 559 ? 132.065 136.086 100.463 1.00 107.57 559 GLY A C 1
ATOM 3642 O O . GLY A 1 559 ? 132.031 136.306 99.249 1.00 107.57 559 GLY A O 1
ATOM 3643 N N . THR A 1 560 ? 132.673 135.016 100.974 1.00 109.93 560 THR A N 1
ATOM 3644 C CA . THR A 1 560 ? 133.204 133.971 100.107 1.00 109.93 560 THR A CA 1
ATOM 3645 C C . THR A 1 560 ? 132.082 133.242 99.381 1.00 109.93 560 THR A C 1
ATOM 3646 O O . THR A 1 560 ? 132.100 133.113 98.151 1.00 109.93 560 THR A O 1
ATOM 3650 N N . LEU A 1 561 ? 131.070 132.808 100.132 1.00 109.55 561 LEU A N 1
ATOM 3651 C CA . LEU A 1 561 ? 130.082 131.866 99.623 1.00 109.55 561 LEU A CA 1
ATOM 3652 C C . LEU A 1 561 ? 129.290 132.457 98.463 1.00 109.55 561 LEU A C 1
ATOM 3653 O O . LEU A 1 561 ? 128.990 131.754 97.489 1.00 109.55 561 LEU A O 1
ATOM 3658 N N . GLY A 1 562 ? 128.961 133.750 98.541 1.00 111.86 562 GLY A N 1
ATOM 3659 C CA . GLY A 1 562 ? 128.172 134.371 97.487 1.00 111.86 562 GLY A CA 1
ATOM 3660 C C . GLY A 1 562 ? 128.823 134.276 96.120 1.00 111.86 562 GLY A C 1
ATOM 3661 O O . GLY A 1 562 ? 128.158 133.980 95.125 1.00 111.86 562 GLY A O 1
ATOM 3662 N N . LEU A 1 563 ? 130.129 134.538 96.050 1.00 116.17 563 LEU A N 1
ATOM 3663 C CA . LEU A 1 563 ? 130.857 134.410 94.791 1.00 116.17 563 LEU A CA 1
ATOM 3664 C C . LEU A 1 563 ? 131.180 132.955 94.462 1.00 116.17 563 LEU A C 1
ATOM 3665 O O . LEU A 1 563 ? 131.168 132.560 93.290 1.00 116.17 563 LEU A O 1
ATOM 3670 N N . TRP A 1 564 ? 131.470 132.136 95.469 1.00 116.56 564 TRP A N 1
ATOM 3671 C CA . TRP A 1 564 ? 132.022 130.817 95.166 1.00 116.56 564 TRP A CA 1
ATOM 3672 C C . TRP A 1 564 ? 130.958 129.759 94.867 1.00 116.56 564 TRP A C 1
ATOM 3673 O O . TRP A 1 564 ? 131.257 128.801 94.147 1.00 116.56 564 TRP A O 1
ATOM 3684 N N . MET A 1 565 ? 129.710 129.922 95.322 1.00 118.08 565 MET A N 1
ATOM 3685 C CA . MET A 1 565 ? 128.657 129.094 94.742 1.00 118.08 565 MET A CA 1
ATOM 3686 C C . MET A 1 565 ? 128.458 129.399 93.271 1.00 118.08 565 MET A C 1
ATOM 3687 O O . MET A 1 565 ? 128.221 128.483 92.467 1.00 118.08 565 MET A O 1
ATOM 3692 N N . GLY A 1 566 ? 128.545 130.677 92.908 1.00 117.06 566 GLY A N 1
ATOM 3693 C CA . GLY A 1 566 ? 128.462 131.044 91.502 1.00 117.06 566 GLY A CA 1
ATOM 3694 C C . GLY A 1 566 ? 129.596 130.462 90.683 1.00 117.06 566 GLY A C 1
ATOM 3695 O O . GLY A 1 566 ? 129.385 129.970 89.569 1.00 117.06 566 GLY A O 1
ATOM 3696 N N . ILE A 1 567 ? 130.813 130.484 91.232 1.00 118.47 567 ILE A N 1
ATOM 3697 C CA . ILE A 1 567 ? 131.927 129.895 90.488 1.00 118.47 567 ILE A CA 1
ATOM 3698 C C . ILE A 1 567 ? 131.800 128.375 90.445 1.00 118.47 567 ILE A C 1
ATOM 3699 O O . ILE A 1 567 ? 132.255 127.740 89.490 1.00 118.47 567 ILE A O 1
ATOM 3704 N N . SER A 1 568 ? 131.173 127.761 91.456 1.00 117.75 568 SER A N 1
ATOM 3705 C CA . SER A 1 568 ? 130.872 126.333 91.361 1.00 117.75 568 SER A CA 1
ATOM 3706 C C . SER A 1 568 ? 129.893 126.056 90.226 1.00 117.75 568 SER A C 1
ATOM 3707 O O . SER A 1 568 ? 130.030 125.061 89.504 1.00 117.75 568 SER A O 1
ATOM 3710 N N . VAL A 1 569 ? 128.890 126.921 90.065 1.00 120.75 569 VAL A N 1
ATOM 3711 C CA . VAL A 1 569 ? 127.974 126.785 88.934 1.00 120.75 569 VAL A CA 1
ATOM 3712 C C . VAL A 1 569 ? 128.734 126.930 87.618 1.00 120.75 569 VAL A C 1
ATOM 3713 O O . VAL A 1 569 ? 128.471 126.211 86.642 1.00 120.75 569 VAL A O 1
ATOM 3717 N N . LEU A 1 570 ? 129.688 127.865 87.574 1.00 120.60 570 LEU A N 1
ATOM 3718 C CA . LEU A 1 570 ? 130.552 128.004 86.403 1.00 120.60 570 LEU A CA 1
ATOM 3719 C C . LEU A 1 570 ? 131.308 126.715 86.118 1.00 120.60 570 LEU A C 1
ATOM 3720 O O . LEU A 1 570 ? 131.414 126.289 84.961 1.00 120.60 570 LEU A O 1
ATOM 3725 N N . THR A 1 571 ? 131.867 126.098 87.161 1.00 122.94 571 THR A N 1
ATOM 3726 C CA . THR A 1 571 ? 132.594 124.847 86.981 1.00 122.94 571 THR A CA 1
ATOM 3727 C C . THR A 1 571 ? 131.676 123.760 86.444 1.00 122.94 571 THR A C 1
ATOM 3728 O O . THR A 1 571 ? 132.067 122.992 85.565 1.00 122.94 571 THR A O 1
ATOM 3732 N N . ILE A 1 572 ? 130.446 123.691 86.953 1.00 127.01 572 ILE A N 1
ATOM 3733 C CA . ILE A 1 572 ? 129.479 122.713 86.451 1.00 127.01 572 ILE A CA 1
ATOM 3734 C C . ILE A 1 572 ? 129.257 122.907 84.954 1.00 127.01 572 ILE A C 1
ATOM 3735 O O . ILE A 1 572 ? 129.424 121.978 84.143 1.00 127.01 572 ILE A O 1
ATOM 3740 N N . MET A 1 573 ? 128.931 124.144 84.564 1.00 131.75 573 MET A N 1
ATOM 3741 C CA . MET A 1 573 ? 128.618 124.429 83.167 1.00 131.75 573 MET A CA 1
ATOM 3742 C C . MET A 1 573 ? 129.810 124.130 82.268 1.00 131.75 573 MET A C 1
ATOM 3743 O O . MET A 1 573 ? 129.651 123.576 81.174 1.00 131.75 573 MET A O 1
ATOM 3748 N N . GLU A 1 574 ? 131.014 124.489 82.715 1.00 130.94 574 GLU A N 1
ATOM 3749 C CA . GLU A 1 574 ? 132.210 124.214 81.928 1.00 130.94 574 GLU A CA 1
ATOM 3750 C C . GLU A 1 574 ? 132.545 122.727 81.915 1.00 130.94 574 GLU A C 1
ATOM 3751 O O . GLU A 1 574 ? 133.192 122.247 80.977 1.00 130.94 574 GLU A O 1
ATOM 3757 N N . LEU A 1 575 ? 132.102 121.981 82.928 1.00 131.75 575 LEU A N 1
ATOM 3758 C CA . LEU A 1 575 ? 132.495 120.582 83.048 1.00 131.75 575 LEU A CA 1
ATOM 3759 C C . LEU A 1 575 ? 131.644 119.672 82.172 1.00 131.75 575 LEU A C 1
ATOM 3760 O O . LEU A 1 575 ? 132.162 119.041 81.244 1.00 131.75 575 LEU A O 1
ATOM 3765 N N . MET A 1 576 ? 130.336 119.583 82.430 1.00 134.96 576 MET A N 1
ATOM 3766 C CA . MET A 1 576 ? 129.571 118.601 81.662 1.00 134.96 576 MET A CA 1
ATOM 3767 C C . MET A 1 576 ? 128.745 119.222 80.542 1.00 134.96 576 MET A C 1
ATOM 3768 O O . MET A 1 576 ? 127.869 118.549 79.989 1.00 134.96 576 MET A O 1
ATOM 3773 N N . GLU A 1 577 ? 129.012 120.472 80.183 1.00 135.90 577 GLU A N 1
ATOM 3774 C CA . GLU A 1 577 ? 128.418 121.062 78.988 1.00 135.90 577 GLU A CA 1
ATOM 3775 C C . GLU A 1 577 ? 129.432 121.944 78.268 1.00 135.90 577 GLU A C 1
ATOM 3776 O O . GLU A 1 577 ? 130.548 121.513 77.978 1.00 135.90 577 GLU A O 1
ATOM 3782 N N . ARG B 1 91 ? 139.864 149.493 77.368 1.00 127.98 91 ARG B N 1
ATOM 3783 C CA . ARG B 1 91 ? 139.023 149.215 78.526 1.00 127.98 91 ARG B CA 1
ATOM 3784 C C . ARG B 1 91 ? 139.804 148.464 79.597 1.00 127.98 91 ARG B C 1
ATOM 3785 O O . ARG B 1 91 ? 139.446 148.491 80.775 1.00 127.98 91 ARG B O 1
ATOM 3793 N N . LYS B 1 92 ? 140.876 147.791 79.176 1.00 127.24 92 LYS B N 1
ATOM 3794 C CA . LYS B 1 92 ? 141.685 147.001 80.096 1.00 127.24 92 LYS B CA 1
ATOM 3795 C C . LYS B 1 92 ? 142.452 147.856 81.096 1.00 127.24 92 LYS B C 1
ATOM 3796 O O . LYS B 1 92 ? 142.949 147.316 82.089 1.00 127.24 92 LYS B O 1
ATOM 3802 N N . VAL B 1 93 ? 142.571 149.163 80.856 1.00 124.84 93 VAL B N 1
ATOM 3803 C CA . VAL B 1 93 ? 143.248 150.037 81.811 1.00 124.84 93 VAL B CA 1
ATOM 3804 C C . VAL B 1 93 ? 142.468 150.104 83.118 1.00 124.84 93 VAL B C 1
ATOM 3805 O O . VAL B 1 93 ? 143.043 150.006 84.210 1.00 124.84 93 VAL B O 1
ATOM 3809 N N . ILE B 1 94 ? 141.147 150.271 83.027 1.00 122.92 94 ILE B N 1
ATOM 3810 C CA . ILE B 1 94 ? 140.309 150.265 84.223 1.00 122.92 94 ILE B CA 1
ATOM 3811 C C . ILE B 1 94 ? 140.407 148.918 84.925 1.00 122.92 94 ILE B C 1
ATOM 3812 O O . ILE B 1 94 ? 140.471 148.846 86.160 1.00 122.92 94 ILE B O 1
ATOM 3817 N N . TRP B 1 95 ? 140.414 147.833 84.148 1.00 123.40 95 TRP B N 1
ATOM 3818 C CA . TRP B 1 95 ? 140.567 146.498 84.717 1.00 123.40 95 TRP B CA 1
ATOM 3819 C C . TRP B 1 95 ? 141.854 146.394 85.523 1.00 123.40 95 TRP B C 1
ATOM 3820 O O . TRP B 1 95 ? 141.845 145.950 86.678 1.00 123.40 95 TRP B O 1
ATOM 3831 N N . ALA B 1 96 ? 142.973 146.813 84.930 1.00 121.79 96 ALA B N 1
ATOM 3832 C CA . ALA B 1 96 ? 144.256 146.724 85.617 1.00 121.79 96 ALA B CA 1
ATOM 3833 C C . ALA B 1 96 ? 144.275 147.587 86.871 1.00 121.79 96 ALA B C 1
ATOM 3834 O O . ALA B 1 96 ? 144.766 147.155 87.919 1.00 121.79 96 ALA B O 1
ATOM 3836 N N . LEU B 1 97 ? 143.743 148.810 86.788 1.00 118.10 97 LEU B N 1
ATOM 3837 C CA . LEU B 1 97 ? 143.770 149.701 87.945 1.00 118.10 97 LEU B CA 1
ATOM 3838 C C . LEU B 1 97 ? 142.930 149.152 89.093 1.00 118.10 97 LEU B C 1
ATOM 3839 O O . LEU B 1 97 ? 143.367 149.152 90.252 1.00 118.10 97 LEU B O 1
ATOM 3844 N N . MET B 1 98 ? 141.718 148.673 88.796 1.00 118.85 98 MET B N 1
ATOM 3845 C CA . MET B 1 98 ? 140.873 148.156 89.868 1.00 118.85 98 MET B CA 1
ATOM 3846 C C . MET B 1 98 ? 141.444 146.863 90.438 1.00 118.85 98 MET B C 1
ATOM 3847 O O . MET B 1 98 ? 141.361 146.625 91.648 1.00 118.85 98 MET B O 1
ATOM 3852 N N . VAL B 1 99 ? 142.046 146.025 89.589 1.00 116.27 99 VAL B N 1
ATOM 3853 C CA . VAL B 1 99 ? 142.675 144.804 90.080 1.00 116.27 99 VAL B CA 1
ATOM 3854 C C . VAL B 1 99 ? 143.851 145.140 90.986 1.00 116.27 99 VAL B C 1
ATOM 3855 O O . VAL B 1 99 ? 144.042 144.512 92.030 1.00 116.27 99 VAL B O 1
ATOM 3859 N N . ILE B 1 100 ? 144.654 146.136 90.606 1.00 115.17 100 ILE B N 1
ATOM 3860 C CA . ILE B 1 100 ? 145.788 146.544 91.430 1.00 115.17 100 ILE B CA 1
ATOM 3861 C C . ILE B 1 100 ? 145.309 147.081 92.772 1.00 115.17 100 ILE B C 1
ATOM 3862 O O . ILE B 1 100 ? 145.874 146.758 93.825 1.00 115.17 100 ILE B O 1
ATOM 3867 N N . ILE B 1 101 ? 144.263 147.912 92.759 1.00 111.84 101 ILE B N 1
ATOM 3868 C CA . ILE B 1 101 ? 143.744 148.466 94.008 1.00 111.84 101 ILE B CA 1
ATOM 3869 C C . ILE B 1 101 ? 143.218 147.351 94.906 1.00 111.84 101 ILE B C 1
ATOM 3870 O O . ILE B 1 101 ? 143.500 147.313 96.111 1.00 111.84 101 ILE B O 1
ATOM 3875 N N . GLY B 1 102 ? 142.455 146.421 94.328 1.00 108.69 102 GLY B N 1
ATOM 3876 C CA . GLY B 1 102 ? 141.944 145.309 95.110 1.00 108.69 102 GLY B CA 1
ATOM 3877 C C . GLY B 1 102 ? 143.045 144.424 95.656 1.00 108.69 102 GLY B C 1
ATOM 3878 O O . GLY B 1 102 ? 142.971 143.956 96.794 1.00 108.69 102 GLY B O 1
ATOM 3879 N N . PHE B 1 103 ? 144.082 144.180 94.853 1.00 108.92 103 PHE B N 1
ATOM 3880 C CA . PHE B 1 103 ? 145.205 143.373 95.312 1.00 108.92 103 PHE B CA 1
ATOM 3881 C C . PHE B 1 103 ? 145.930 144.048 96.463 1.00 108.92 103 PHE B C 1
ATOM 3882 O O . PHE B 1 103 ? 146.276 143.395 97.452 1.00 108.92 103 PHE B O 1
ATOM 3890 N N . THR B 1 104 ? 146.177 145.354 96.349 1.00 105.98 104 THR B N 1
ATOM 3891 C CA . THR B 1 104 ? 146.834 146.070 97.435 1.00 105.98 104 THR B CA 1
ATOM 3892 C C . THR B 1 104 ? 145.992 146.029 98.702 1.00 105.98 104 THR B C 1
ATOM 3893 O O . THR B 1 104 ? 146.519 145.795 99.795 1.00 105.98 104 THR B O 1
ATOM 3897 N N . ALA B 1 105 ? 144.680 146.233 98.573 1.00 103.34 105 ALA B N 1
ATOM 3898 C CA . ALA B 1 105 ? 143.808 146.178 99.742 1.00 103.34 105 ALA B CA 1
ATOM 3899 C C . ALA B 1 105 ? 143.839 144.796 100.386 1.00 103.34 105 ALA B C 1
ATOM 3900 O O . ALA B 1 105 ? 144.000 144.668 101.606 1.00 103.34 105 ALA B O 1
ATOM 3902 N N . ALA B 1 106 ? 143.701 143.746 99.573 1.00 102.06 106 ALA B N 1
ATOM 3903 C CA . ALA B 1 106 ? 143.661 142.390 100.108 1.00 102.06 106 ALA B CA 1
ATOM 3904 C C . ALA B 1 106 ? 144.983 142.003 100.756 1.00 102.06 106 ALA B C 1
ATOM 3905 O O . ALA B 1 106 ? 144.999 141.383 101.825 1.00 102.06 106 ALA B O 1
ATOM 3907 N N . THR B 1 107 ? 146.109 142.362 100.134 1.00 101.67 107 THR B N 1
ATOM 3908 C CA . THR B 1 107 ? 147.392 141.978 100.706 1.00 101.67 107 THR B CA 1
ATOM 3909 C C . THR B 1 107 ? 147.738 142.816 101.928 1.00 101.67 107 THR B C 1
ATOM 3910 O O . THR B 1 107 ? 148.400 142.314 102.839 1.00 101.67 107 THR B O 1
ATOM 3914 N N . LEU B 1 108 ? 147.283 144.071 101.993 1.00 99.69 108 LEU B N 1
ATOM 3915 C CA . LEU B 1 108 ? 147.453 144.839 103.220 1.00 99.69 108 LEU B CA 1
ATOM 3916 C C . LEU B 1 108 ? 146.607 144.259 104.343 1.00 99.69 108 LEU B C 1
ATOM 3917 O O . LEU B 1 108 ? 147.043 144.216 105.498 1.00 99.69 108 LEU B O 1
ATOM 3922 N N . GLN B 1 109 ? 145.398 143.795 104.020 1.00 97.22 109 GLN B N 1
ATOM 3923 C CA . GLN B 1 109 ? 144.568 143.118 105.011 1.00 97.22 109 GLN B CA 1
ATOM 3924 C C . GLN B 1 109 ? 145.229 141.836 105.506 1.00 97.22 109 GLN B C 1
ATOM 3925 O O . GLN B 1 109 ? 145.249 141.559 106.714 1.00 97.22 109 GLN B O 1
ATOM 3931 N N . LEU B 1 110 ? 145.784 141.045 104.586 1.00 97.50 110 LEU B N 1
ATOM 3932 C CA . LEU B 1 110 ? 146.468 139.816 104.976 1.00 97.50 110 LEU B CA 1
ATOM 3933 C C . LEU B 1 110 ? 147.704 140.118 105.813 1.00 97.50 110 LEU B C 1
ATOM 3934 O O . LEU B 1 110 ? 148.006 139.398 106.772 1.00 97.50 110 LEU B O 1
ATOM 3939 N N . SER B 1 111 ? 148.440 141.171 105.456 1.00 97.62 111 SER B N 1
ATOM 3940 C CA . SER B 1 111 ? 149.597 141.567 106.248 1.00 97.62 111 SER B CA 1
ATOM 3941 C C . SER B 1 111 ? 149.177 142.020 107.637 1.00 97.62 111 SER B C 1
ATOM 3942 O O . SER B 1 111 ? 149.858 141.728 108.622 1.00 97.62 111 SER B O 1
ATOM 3945 N N . LEU B 1 112 ? 148.052 142.730 107.736 1.00 94.29 112 LEU B N 1
ATOM 3946 C CA . LEU B 1 112 ? 147.555 143.136 109.044 1.00 94.29 112 LEU B CA 1
ATOM 3947 C C . LEU B 1 112 ? 147.203 141.917 109.886 1.00 94.29 112 LEU B C 1
ATOM 3948 O O . LEU B 1 112 ? 147.500 141.873 111.085 1.00 94.29 112 LEU B O 1
ATOM 3953 N N . LEU B 1 113 ? 146.576 140.910 109.271 1.00 93.43 113 LEU B N 1
ATOM 3954 C CA . LEU B 1 113 ? 146.232 139.698 110.013 1.00 93.43 113 LEU B CA 1
ATOM 3955 C C . LEU B 1 113 ? 147.480 138.954 110.477 1.00 93.43 113 LEU B C 1
ATOM 3956 O O . LEU B 1 113 ? 147.571 138.529 111.636 1.00 93.43 113 LEU B O 1
ATOM 3961 N N . VAL B 1 114 ? 148.453 138.772 109.581 1.00 93.87 114 VAL B N 1
ATOM 3962 C CA . VAL B 1 114 ? 149.644 138.027 109.971 1.00 93.87 114 VAL B CA 1
ATOM 3963 C C . VAL B 1 114 ? 150.458 138.823 110.985 1.00 93.87 114 VAL B C 1
ATOM 3964 O O . VAL B 1 114 ? 151.166 138.242 111.814 1.00 93.87 114 VAL B O 1
ATOM 3968 N N . ARG B 1 115 ? 150.362 140.154 110.956 1.00 93.98 115 ARG B N 1
ATOM 3969 C CA . ARG B 1 115 ? 150.986 140.963 111.995 1.00 93.98 115 ARG B CA 1
ATOM 3970 C C . ARG B 1 115 ? 150.284 140.767 113.331 1.00 93.98 115 ARG B C 1
ATOM 3971 O O . ARG B 1 115 ? 150.940 140.639 114.371 1.00 93.98 115 ARG B O 1
ATOM 3979 N N . LYS B 1 116 ? 148.949 140.750 113.321 1.00 90.56 116 LYS B N 1
ATOM 3980 C CA . LYS B 1 116 ? 148.198 140.483 114.543 1.00 90.56 116 LYS B CA 1
ATOM 3981 C C . LYS B 1 116 ? 148.589 139.138 115.133 1.00 90.56 116 LYS B C 1
ATOM 3982 O O . LYS B 1 116 ? 148.689 138.988 116.356 1.00 90.56 116 LYS B O 1
ATOM 3988 N N . TYR B 1 117 ? 148.813 138.145 114.277 1.00 88.22 117 TYR B N 1
ATOM 3989 C CA . TYR B 1 117 ? 149.309 136.863 114.763 1.00 88.22 117 TYR B CA 1
ATOM 3990 C C . TYR B 1 117 ? 150.749 136.963 115.247 1.00 88.22 117 TYR B C 1
ATOM 3991 O O . TYR B 1 117 ? 151.142 136.237 116.167 1.00 88.22 117 TYR B O 1
ATOM 4000 N N . LEU B 1 118 ? 151.550 137.839 114.637 1.00 92.09 118 LEU B N 1
ATOM 4001 C CA . LEU B 1 118 ? 152.962 137.933 114.997 1.00 92.09 118 LEU B CA 1
ATOM 4002 C C . LEU B 1 118 ? 153.135 138.422 116.428 1.00 92.09 118 LEU B C 1
ATOM 4003 O O . LEU B 1 118 ? 154.024 137.956 117.148 1.00 92.09 118 LEU B O 1
ATOM 4008 N N . GLN B 1 119 ? 152.310 139.372 116.855 1.00 88.06 119 GLN B N 1
ATOM 4009 C CA . GLN B 1 119 ? 152.251 139.743 118.265 1.00 88.06 119 GLN B CA 1
ATOM 4010 C C . GLN B 1 119 ? 151.432 138.677 118.981 1.00 88.06 119 GLN B C 1
ATOM 4011 O O . GLN B 1 119 ? 150.200 138.689 118.946 1.00 88.06 119 GLN B O 1
ATOM 4017 N N . PHE B 1 120 ? 152.120 137.742 119.634 1.00 83.65 120 PHE B N 1
ATOM 4018 C CA . PHE B 1 120 ? 151.468 136.578 120.231 1.00 83.65 120 PHE B CA 1
ATOM 4019 C C . PHE B 1 120 ? 150.713 137.022 121.480 1.00 83.65 120 PHE B C 1
ATOM 4020 O O . PHE B 1 120 ? 151.144 136.825 122.617 1.00 83.65 120 PHE B O 1
ATOM 4028 N N . GLN B 1 121 ? 149.558 137.640 121.253 1.00 79.79 121 GLN B N 1
ATOM 4029 C CA . GLN B 1 121 ? 148.699 138.052 122.348 1.00 79.79 121 GLN B CA 1
ATOM 4030 C C . GLN B 1 121 ? 148.054 136.834 123.003 1.00 79.79 121 GLN B C 1
ATOM 4031 O O . GLN B 1 121 ? 147.901 135.774 122.392 1.00 79.79 121 GLN B O 1
ATOM 4037 N N . VAL B 1 122 ? 147.679 136.999 124.270 1.00 68.07 122 VAL B N 1
ATOM 4038 C CA . VAL B 1 122 ? 146.962 135.974 125.011 1.00 68.07 122 VAL B CA 1
ATOM 4039 C C . VAL B 1 122 ? 145.782 136.623 125.713 1.00 68.07 122 VAL B C 1
ATOM 4040 O O . VAL B 1 122 ? 145.769 137.826 125.981 1.00 68.07 122 VAL B O 1
ATOM 4044 N N . VAL B 1 123 ? 144.779 135.806 126.008 1.00 62.59 123 VAL B N 1
ATOM 4045 C CA . VAL B 1 123 ? 143.591 136.241 126.732 1.00 62.59 123 VAL B CA 1
ATOM 4046 C C . VAL B 1 123 ? 143.280 135.209 127.805 1.00 62.59 123 VAL B C 1
ATOM 4047 O O . VAL B 1 123 ? 143.377 134.004 127.561 1.00 62.59 123 VAL B O 1
ATOM 4051 N N . GLU B 1 124 ? 142.925 135.675 128.995 1.00 62.87 124 GLU B N 1
ATOM 4052 C CA . GLU B 1 124 ? 142.564 134.784 130.085 1.00 62.87 124 GLU B CA 1
ATOM 4053 C C . GLU B 1 124 ? 141.071 134.507 130.016 1.00 62.87 124 GLU B C 1
ATOM 4054 O O . GLU B 1 124 ? 140.259 135.435 130.064 1.00 62.87 124 GLU B O 1
ATOM 4060 N N . LEU B 1 125 ? 140.714 133.235 129.893 1.00 62.02 125 LEU B N 1
ATOM 4061 C CA . LEU B 1 125 ? 139.326 132.798 129.869 1.00 62.02 125 LEU B CA 1
ATOM 4062 C C . LEU B 1 125 ? 139.024 132.081 131.176 1.00 62.02 125 LEU B C 1
ATOM 4063 O O . LEU B 1 125 ? 139.724 131.132 131.542 1.00 62.02 125 LEU B O 1
ATOM 4068 N N . SER B 1 126 ? 137.996 132.535 131.882 1.00 60.38 126 SER B N 1
ATOM 4069 C CA . SER B 1 126 ? 137.608 131.943 133.154 1.00 60.38 126 SER B CA 1
ATOM 4070 C C . SER B 1 126 ? 136.395 131.052 132.947 1.00 60.38 126 SER B C 1
ATOM 4071 O O . SER B 1 126 ? 135.385 131.492 132.391 1.00 60.38 126 SER B O 1
ATOM 4074 N N . GLU B 1 127 ? 136.494 129.805 133.392 1.00 62.09 127 GLU B N 1
ATOM 4075 C CA . GLU B 1 127 ? 135.354 128.902 133.352 1.00 62.09 127 GLU B CA 1
ATOM 4076 C C . GLU B 1 127 ? 135.321 128.069 134.621 1.00 62.09 127 GLU B C 1
ATOM 4077 O O . GLU B 1 127 ? 136.359 127.722 135.184 1.00 62.09 127 GLU B O 1
ATOM 4083 N N . ILE B 1 128 ? 134.114 127.745 135.066 1.00 56.96 128 ILE B N 1
ATOM 4084 C CA . ILE B 1 128 ? 133.919 126.961 136.278 1.00 56.96 128 ILE B CA 1
ATOM 4085 C C . ILE B 1 128 ? 133.810 125.495 135.878 1.00 56.96 128 ILE B C 1
ATOM 4086 O O . ILE B 1 128 ? 132.807 125.074 135.298 1.00 56.96 128 ILE B O 1
ATOM 4091 N N . LYS B 1 129 ? 134.846 124.716 136.182 1.00 57.19 129 LYS B N 1
ATOM 4092 C CA . LYS B 1 129 ? 134.857 123.285 135.908 1.00 57.19 129 LYS B CA 1
ATOM 4093 C C . LYS B 1 129 ? 134.354 122.560 137.148 1.00 57.19 129 LYS B C 1
ATOM 4094 O O . LYS B 1 1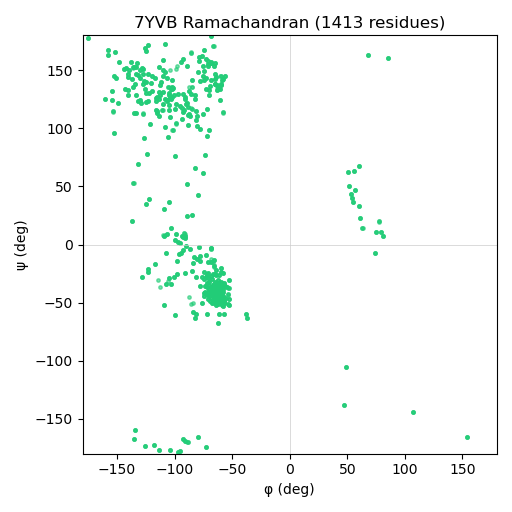29 ? 135.005 122.584 138.197 1.00 57.19 129 LYS B O 1
ATOM 4100 N N . ASP B 1 130 ? 133.200 121.912 137.032 1.00 63.54 130 ASP B N 1
ATOM 4101 C CA . ASP B 1 130 ? 132.577 121.237 138.159 1.00 63.54 130 ASP B CA 1
ATOM 4102 C C . ASP B 1 130 ? 132.876 119.747 138.204 1.00 63.54 130 ASP B C 1
ATOM 4103 O O . ASP B 1 130 ? 132.373 119.057 139.096 1.00 63.54 130 ASP B O 1
ATOM 4108 N N . SER B 1 131 ? 133.677 119.231 137.271 1.00 67.04 131 SER B N 1
ATOM 4109 C CA . SER B 1 131 ? 133.964 117.807 137.206 1.00 67.04 131 SER B CA 1
ATOM 4110 C C . SER B 1 131 ? 135.426 117.453 137.416 1.00 67.04 131 SER B C 1
ATOM 4111 O O . SER B 1 131 ? 135.719 116.283 137.686 1.00 67.04 131 SER B O 1
ATOM 4114 N N . MET B 1 132 ? 136.343 118.405 137.299 1.00 62.25 132 MET B N 1
ATOM 4115 C CA . MET B 1 132 ? 137.751 118.084 137.466 1.00 62.25 132 MET B CA 1
ATOM 4116 C C . MET B 1 132 ? 138.059 117.830 138.940 1.00 62.25 132 MET B C 1
ATOM 4117 O O . MET B 1 132 ? 137.488 118.484 139.818 1.00 62.25 132 MET B O 1
ATOM 4122 N N . PRO B 1 133 ? 138.944 116.882 139.244 1.00 56.55 133 PRO B N 1
ATOM 4123 C CA . PRO B 1 133 ? 139.253 116.592 140.647 1.00 56.55 133 PRO B CA 1
ATOM 4124 C C . PRO B 1 133 ? 140.022 117.734 141.286 1.00 56.55 133 PRO B C 1
ATOM 4125 O O . PRO B 1 133 ? 140.953 118.289 140.699 1.00 56.55 133 PRO B O 1
ATOM 4129 N N . VAL B 1 134 ? 139.626 118.080 142.503 1.00 44.66 134 VAL B N 1
ATOM 4130 C CA . VAL B 1 134 ? 140.223 119.194 143.224 1.00 44.66 134 VAL B CA 1
ATOM 4131 C C . VAL B 1 134 ? 141.350 118.667 144.093 1.00 44.66 134 VAL B C 1
ATOM 4132 O O . VAL B 1 134 ? 141.170 117.706 144.849 1.00 44.66 134 VAL B O 1
ATOM 4136 N N . GLU B 1 135 ? 142.512 119.296 143.988 1.00 42.26 135 GLU B N 1
ATOM 4137 C CA . GLU B 1 135 ? 143.679 118.902 144.757 1.00 42.26 135 GLU B CA 1
ATOM 4138 C C . GLU B 1 135 ? 143.654 119.640 146.087 1.00 42.26 135 GLU B C 1
ATOM 4139 O O . GLU B 1 135 ? 143.691 120.873 146.115 1.00 42.26 135 GLU B O 1
ATOM 4145 N N . TYR B 1 136 ? 143.578 118.892 147.180 1.00 30.74 136 TYR B N 1
ATOM 4146 C CA . TYR B 1 136 ? 143.548 119.526 148.486 1.00 30.74 136 TYR B CA 1
ATOM 4147 C C . TYR B 1 136 ? 144.851 120.279 148.724 1.00 30.74 136 TYR B C 1
ATOM 4148 O O . TYR B 1 136 ? 145.931 119.764 148.416 1.00 30.74 136 TYR B O 1
ATOM 4157 N N . PRO B 1 137 ? 144.791 121.490 149.265 1.00 27.11 137 PRO B N 1
ATOM 4158 C CA . PRO B 1 137 ? 146.002 122.302 149.390 1.00 27.11 137 PRO B CA 1
ATOM 4159 C C . PRO B 1 137 ? 146.995 121.752 150.388 1.00 27.11 137 PRO B C 1
ATOM 4160 O O . PRO B 1 137 ? 146.771 120.723 151.028 1.00 27.11 137 PRO B O 1
ATOM 4164 N N . SER B 1 138 ? 148.106 122.457 150.520 1.00 27.61 138 SER B N 1
ATOM 4165 C CA . SER B 1 138 ? 149.090 122.184 151.547 1.00 27.61 138 SER B CA 1
ATOM 4166 C C . SER B 1 138 ? 148.889 123.194 152.663 1.00 27.61 138 SER B C 1
ATOM 4167 O O . SER B 1 138 ? 148.814 124.402 152.408 1.00 27.61 138 SER B O 1
ATOM 4170 N N . VAL B 1 139 ? 148.776 122.704 153.891 1.00 23.75 139 VAL B N 1
ATOM 4171 C CA . VAL B 1 139 ? 148.401 123.535 155.027 1.00 23.75 139 VAL B CA 1
ATOM 4172 C C . VAL B 1 139 ? 149.576 123.575 155.988 1.00 23.75 139 VAL B C 1
ATOM 4173 O O . VAL B 1 139 ? 149.918 122.561 156.601 1.00 23.75 139 VAL B O 1
ATOM 4177 N N . THR B 1 140 ? 150.180 124.743 156.146 1.00 25.08 140 THR B N 1
ATOM 4178 C CA . THR B 1 140 ? 151.295 124.926 157.062 1.00 25.08 140 THR B CA 1
ATOM 4179 C C . THR B 1 140 ? 150.799 125.666 158.293 1.00 25.08 140 THR B C 1
ATOM 4180 O O . THR B 1 140 ? 150.389 126.822 158.197 1.00 25.08 140 THR B O 1
ATOM 4184 N N . ILE B 1 141 ? 150.841 125.007 159.441 1.00 24.15 141 ILE B N 1
ATOM 4185 C CA . ILE B 1 141 ? 150.464 125.628 160.701 1.00 24.15 141 ILE B CA 1
ATOM 4186 C C . ILE B 1 141 ? 151.730 125.987 161.458 1.00 24.15 141 ILE B C 1
ATOM 4187 O O . ILE B 1 141 ? 152.674 125.191 161.535 1.00 24.15 141 ILE B O 1
ATOM 4192 N N . CYS B 1 142 ? 151.763 127.199 161.987 1.00 31.11 142 CYS B N 1
ATOM 4193 C CA . CYS B 1 142 ? 152.888 127.713 162.736 1.00 31.11 142 CYS B CA 1
ATOM 4194 C C . CYS B 1 142 ? 152.313 128.238 164.038 1.00 31.11 142 CYS B C 1
ATOM 4195 O O . CYS B 1 142 ? 151.152 128.639 164.084 1.00 31.11 142 CYS B O 1
ATOM 4198 N N . ASN B 1 143 ? 153.102 128.240 165.096 1.00 29.33 143 ASN B N 1
ATOM 4199 C CA . ASN B 1 143 ? 152.657 128.881 166.321 1.00 29.33 143 ASN B CA 1
ATOM 4200 C C . ASN B 1 143 ? 153.116 130.331 166.294 1.00 29.33 143 ASN B C 1
ATOM 4201 O O . ASN B 1 143 ? 154.304 130.603 166.109 1.00 29.33 143 ASN B O 1
ATOM 4206 N N . ILE B 1 144 ? 152.170 131.257 166.464 1.00 27.33 144 ILE B N 1
ATOM 4207 C CA . ILE B 1 144 ? 152.501 132.673 166.351 1.00 27.33 144 ILE B CA 1
ATOM 4208 C C . ILE B 1 144 ? 153.542 133.062 167.385 1.00 27.33 144 ILE B C 1
ATOM 4209 O O . ILE B 1 144 ? 154.401 133.911 167.128 1.00 27.33 144 ILE B O 1
ATOM 4214 N N . GLU B 1 145 ? 153.499 132.442 168.559 1.00 31.93 145 GLU B N 1
ATOM 4215 C CA . GLU B 1 145 ? 154.571 132.593 169.527 1.00 31.93 145 GLU B CA 1
ATOM 4216 C C . GLU B 1 145 ? 155.622 131.533 169.244 1.00 31.93 145 GLU B C 1
ATOM 4217 O O . GLU B 1 145 ? 155.351 130.340 169.444 1.00 31.93 145 GLU B O 1
ATOM 4223 N N . PRO B 1 146 ? 156.808 131.902 168.780 1.00 30.79 146 PRO B N 1
ATOM 4224 C CA . PRO B 1 146 ? 157.786 130.896 168.358 1.00 30.79 146 PRO B CA 1
ATOM 4225 C C . PRO B 1 146 ? 158.300 130.068 169.518 1.00 30.79 146 PRO B C 1
ATOM 4226 O O . PRO B 1 146 ? 158.309 128.836 169.464 1.00 30.79 146 PRO B O 1
ATOM 4230 N N . ILE B 1 147 ? 158.734 130.743 170.572 1.00 33.59 147 ILE B N 1
ATOM 4231 C CA . ILE B 1 147 ? 159.264 130.056 171.737 1.00 33.59 147 ILE B CA 1
ATOM 4232 C C . ILE B 1 147 ? 158.118 129.521 172.586 1.00 33.59 147 ILE B C 1
ATOM 4233 O O . ILE B 1 147 ? 156.969 129.947 172.472 1.00 33.59 147 ILE B O 1
ATOM 4238 N N . SER B 1 148 ? 158.442 128.566 173.451 1.00 37.31 148 SER B N 1
ATOM 4239 C CA . SER B 1 148 ? 157.491 128.023 174.410 1.00 37.31 148 SER B CA 1
ATOM 4240 C C . SER B 1 148 ? 157.991 128.348 175.805 1.00 37.31 148 SER B C 1
ATOM 4241 O O . SER B 1 148 ? 159.114 127.982 176.163 1.00 37.31 148 SER B O 1
ATOM 4244 N N . LEU B 1 149 ? 157.158 129.028 176.591 1.00 43.94 149 LEU B N 1
ATOM 4245 C CA . LEU B 1 149 ? 157.571 129.410 177.934 1.00 43.94 149 LEU B CA 1
ATOM 4246 C C . LEU B 1 149 ? 157.746 128.194 178.831 1.00 43.94 149 LEU B C 1
ATOM 4247 O O . LEU B 1 149 ? 158.504 128.249 179.805 1.00 43.94 149 LEU B O 1
ATOM 4252 N N . ARG B 1 150 ? 157.061 127.092 178.523 1.00 49.05 150 ARG B N 1
ATOM 4253 C CA . ARG B 1 150 ? 157.206 125.882 179.323 1.00 49.05 150 ARG B CA 1
ATOM 4254 C C . ARG B 1 150 ? 158.614 125.312 179.209 1.00 49.05 150 ARG B C 1
ATOM 4255 O O . ARG B 1 150 ? 159.247 124.985 180.219 1.00 49.05 150 ARG B O 1
ATOM 4263 N N . LYS B 1 151 ? 159.122 125.183 177.982 1.00 46.05 151 LYS B N 1
ATOM 4264 C CA . LYS B 1 151 ? 160.468 124.655 177.798 1.00 46.05 151 LYS B CA 1
ATOM 4265 C C . LYS B 1 151 ? 161.501 125.608 178.378 1.00 46.05 151 LYS B C 1
ATOM 4266 O O . LYS B 1 151 ? 162.522 125.177 178.920 1.00 46.05 151 LYS B O 1
ATOM 4272 N N . ILE B 1 152 ? 161.233 126.910 178.291 1.00 48.14 152 ILE B N 1
ATOM 4273 C CA . ILE B 1 152 ? 162.122 127.910 178.870 1.00 48.14 152 ILE B CA 1
ATOM 4274 C C . ILE B 1 152 ? 162.209 127.738 180.382 1.00 48.14 152 ILE B C 1
ATOM 4275 O O . ILE B 1 152 ? 163.303 127.713 180.966 1.00 48.14 152 ILE B O 1
ATOM 4280 N N . ARG B 1 153 ? 161.054 127.606 181.038 1.00 57.72 153 ARG B N 1
ATOM 4281 C CA . ARG B 1 153 ? 161.030 127.414 182.483 1.00 57.72 153 ARG B CA 1
ATOM 4282 C C . ARG B 1 153 ? 161.707 126.110 182.874 1.00 57.72 153 ARG B C 1
ATOM 4283 O O . ARG B 1 153 ? 162.451 126.058 183.861 1.00 57.72 153 ARG B O 1
ATOM 4291 N N . LYS B 1 154 ? 161.462 125.046 182.107 1.00 63.14 154 LYS B N 1
ATOM 4292 C CA . LYS B 1 154 ? 162.135 123.779 182.362 1.00 63.14 154 LYS B CA 1
ATOM 4293 C C . LYS B 1 154 ? 163.645 123.941 182.276 1.00 63.14 154 LYS B C 1
ATOM 4294 O O . LYS B 1 154 ? 164.386 123.387 183.096 1.00 63.14 154 LYS B O 1
ATOM 4300 N N . ALA B 1 155 ? 164.116 124.692 181.280 1.00 67.75 155 ALA B N 1
ATOM 4301 C CA . ALA B 1 155 ? 165.547 124.906 181.121 1.00 67.75 155 ALA B CA 1
ATOM 4302 C C . ALA B 1 155 ? 166.137 125.655 182.308 1.00 67.75 155 ALA B C 1
ATOM 4303 O O . ALA B 1 155 ? 167.201 125.282 182.812 1.00 67.75 155 ALA B O 1
ATOM 4305 N N . TYR B 1 156 ? 165.466 126.713 182.774 1.00 68.18 156 TYR B N 1
ATOM 4306 C CA . TYR B 1 156 ? 165.970 127.399 183.967 1.00 68.18 156 TYR B CA 1
ATOM 4307 C C . TYR B 1 156 ? 165.963 126.497 185.196 1.00 68.18 156 TYR B C 1
ATOM 4308 O O . TYR B 1 156 ? 166.888 126.559 186.014 1.00 68.18 156 TYR B O 1
ATOM 4317 N N . ASN B 1 157 ? 164.931 125.667 185.362 1.00 77.12 157 ASN B N 1
ATOM 4318 C CA . ASN B 1 157 ? 164.936 124.743 186.496 1.00 77.12 157 ASN B CA 1
ATOM 4319 C C . ASN B 1 157 ? 166.102 123.765 186.414 1.00 77.12 157 ASN B C 1
ATOM 4320 O O . ASN B 1 157 ? 166.608 123.312 187.448 1.00 77.12 157 ASN B O 1
ATOM 4325 N N . LYS B 1 158 ? 166.535 123.426 185.205 1.00 82.79 158 LYS B N 1
ATOM 4326 C CA . LYS B 1 158 ? 167.749 122.656 184.991 1.00 82.79 158 LYS B CA 1
ATOM 4327 C C . LYS B 1 158 ? 168.918 123.617 184.776 1.00 82.79 158 LYS B C 1
ATOM 4328 O O . LYS B 1 158 ? 168.818 124.818 185.038 1.00 82.79 158 LYS B O 1
ATOM 4334 N N . ASN B 1 159 ? 170.052 123.099 184.306 1.00 92.84 159 ASN B N 1
ATOM 4335 C CA . ASN B 1 159 ? 171.238 123.923 184.102 1.00 92.84 159 ASN B CA 1
ATOM 4336 C C . ASN B 1 159 ? 171.756 123.823 182.672 1.00 92.84 159 ASN B C 1
ATOM 4337 O O . ASN B 1 159 ? 172.967 123.864 182.443 1.00 92.84 159 ASN B O 1
ATOM 4342 N N . GLU B 1 160 ? 170.857 123.689 181.698 1.00 87.93 160 GLU B N 1
ATOM 4343 C CA . GLU B 1 160 ? 171.233 123.707 180.291 1.00 87.93 160 GLU B CA 1
ATOM 4344 C C . GLU B 1 160 ? 170.778 124.977 179.586 1.00 87.93 160 GLU B C 1
ATOM 4345 O O . GLU B 1 160 ? 170.904 125.076 178.361 1.00 87.93 160 GLU B O 1
ATOM 4351 N N . SER B 1 161 ? 170.255 125.948 180.327 1.00 69.60 161 SER B N 1
ATOM 4352 C CA . SER B 1 161 ? 169.837 127.224 179.770 1.00 69.60 161 SER B CA 1
ATOM 4353 C C . SER B 1 161 ? 170.945 128.263 179.801 1.00 69.60 161 SER B C 1
ATOM 4354 O O . SER B 1 161 ? 170.696 129.421 179.451 1.00 69.60 161 SER B O 1
ATOM 4357 N N . GLN B 1 162 ? 172.154 127.872 180.211 1.00 64.13 162 GLN B N 1
ATOM 4358 C CA . GLN B 1 162 ? 173.234 128.832 180.415 1.00 64.13 162 GLN B CA 1
ATOM 4359 C C . GLN B 1 162 ? 173.447 129.700 179.184 1.00 64.13 162 GLN B C 1
ATOM 4360 O O . GLN B 1 162 ? 173.540 130.928 179.287 1.00 64.13 162 GLN B O 1
ATOM 4366 N N . ASN B 1 163 ? 173.493 129.076 178.003 1.00 58.96 163 ASN B N 1
ATOM 4367 C CA . ASN B 1 163 ? 173.655 129.840 176.772 1.00 58.96 163 ASN B CA 1
ATOM 4368 C C . ASN B 1 163 ? 172.609 130.938 176.681 1.00 58.96 163 ASN B C 1
ATOM 4369 O O . ASN B 1 163 ? 172.942 132.118 176.520 1.00 58.96 163 ASN B O 1
ATOM 4374 N N . LEU B 1 164 ? 171.338 130.571 176.842 1.00 52.25 164 LEU B N 1
ATOM 4375 C CA . LEU B 1 164 ? 170.282 131.573 176.868 1.00 52.25 164 LEU B CA 1
ATOM 4376 C C . LEU B 1 164 ? 170.538 132.594 177.966 1.00 52.25 164 LEU B C 1
ATOM 4377 O O . LEU B 1 164 ? 170.502 133.805 177.723 1.00 52.25 164 LEU B O 1
ATOM 4382 N N . LYS B 1 165 ? 170.849 132.120 179.175 1.00 59.06 165 LYS B N 1
ATOM 4383 C CA . LYS B 1 165 ? 171.149 133.045 180.260 1.00 59.06 165 LYS B CA 1
ATOM 4384 C C . LYS B 1 165 ? 172.341 133.918 179.919 1.00 59.06 165 LYS B C 1
ATOM 4385 O O . LYS B 1 165 ? 172.403 135.076 180.344 1.00 59.06 165 LYS B O 1
ATOM 4391 N N . ASP B 1 166 ? 173.297 133.385 179.158 1.00 56.43 166 ASP B N 1
ATOM 4392 C CA . ASP B 1 166 ? 174.381 134.221 178.665 1.00 56.43 166 ASP B CA 1
ATOM 4393 C C . ASP B 1 166 ? 173.874 135.175 177.596 1.00 56.43 166 ASP B C 1
ATOM 4394 O O . ASP B 1 166 ? 174.132 136.384 177.654 1.00 56.43 166 ASP B O 1
ATOM 4399 N N . TRP B 1 167 ? 173.104 134.653 176.640 1.00 46.35 167 TRP B N 1
ATOM 4400 C CA . TRP B 1 167 ? 172.697 135.449 175.489 1.00 46.35 167 TRP B CA 1
ATOM 4401 C C . TRP B 1 167 ? 171.915 136.680 175.920 1.00 46.35 167 TRP B C 1
ATOM 4402 O O . TRP B 1 167 ? 172.242 137.804 175.524 1.00 46.35 167 TRP B O 1
ATOM 4413 N N . LEU B 1 168 ? 170.889 136.489 176.749 1.00 47.90 168 LEU B N 1
ATOM 4414 C CA . LEU B 1 168 ? 170.185 137.634 177.314 1.00 47.90 168 LEU B CA 1
ATOM 4415 C C . LEU B 1 168 ? 171.167 138.574 177.992 1.00 47.90 168 LEU B C 1
ATOM 4416 O O . LEU B 1 168 ? 171.220 139.768 177.678 1.00 47.90 168 LEU B O 1
ATOM 4421 N N . ASN B 1 169 ? 172.009 138.027 178.872 1.00 58.46 169 ASN B N 1
ATOM 4422 C CA . ASN B 1 169 ? 172.971 138.850 179.592 1.00 58.46 169 ASN B CA 1
ATOM 4423 C C . ASN B 1 169 ? 173.875 139.605 178.637 1.00 58.46 169 ASN B C 1
ATOM 4424 O O . ASN B 1 169 ? 174.394 140.671 178.981 1.00 58.46 169 ASN B O 1
ATOM 4429 N N . PHE B 1 170 ? 174.037 139.090 177.426 1.00 49.24 170 PHE B N 1
ATOM 4430 C CA . PHE B 1 170 ? 174.868 139.763 176.435 1.00 49.24 170 PHE B CA 1
ATOM 4431 C C . PHE B 1 170 ? 174.084 140.779 175.629 1.00 49.24 170 PHE B C 1
ATOM 4432 O O . PHE B 1 170 ? 174.547 141.898 175.423 1.00 49.24 170 PHE B O 1
ATOM 4440 N N . THR B 1 171 ? 172.896 140.403 175.177 1.00 49.01 171 THR B N 1
ATOM 4441 C CA . THR B 1 171 ? 172.116 141.293 174.319 1.00 49.01 171 THR B CA 1
ATOM 4442 C C . THR B 1 171 ? 171.596 142.533 175.037 1.00 49.01 171 THR B C 1
ATOM 4443 O O . THR B 1 171 ? 171.109 143.462 174.398 1.00 49.01 171 THR B O 1
ATOM 4447 N N . GLN B 1 172 ? 171.684 142.547 176.359 1.00 53.15 172 GLN B N 1
ATOM 4448 C CA . GLN B 1 172 ? 171.209 143.696 177.119 1.00 53.15 172 GLN B CA 1
ATOM 4449 C C . GLN B 1 172 ? 172.356 144.546 177.659 1.00 53.15 172 GLN B C 1
ATOM 4450 O O . GLN B 1 172 ? 172.221 145.760 177.792 1.00 53.15 172 GLN B O 1
ATOM 4456 N N . THR B 1 173 ? 173.484 143.915 177.967 1.00 60.85 173 THR B N 1
ATOM 4457 C CA . THR B 1 173 ? 174.626 144.649 178.505 1.00 60.85 173 THR B CA 1
ATOM 4458 C C . THR B 1 173 ? 175.266 145.577 177.482 1.00 60.85 173 THR B C 1
ATOM 4459 O O . THR B 1 173 ? 175.630 146.704 177.811 1.00 60.85 173 THR B O 1
ATOM 4463 N N . PHE B 1 174 ? 175.408 145.114 176.246 1.00 62.67 174 PHE B N 1
ATOM 4464 C CA . PHE B 1 174 ? 176.073 145.922 175.227 1.00 62.67 174 PHE B CA 1
ATOM 4465 C C . PHE B 1 174 ? 175.085 146.656 174.338 1.00 62.67 174 PHE B C 1
ATOM 4466 O O . PHE B 1 174 ? 173.948 146.220 174.175 1.00 62.67 174 PHE B O 1
ATOM 4474 N N . HIS B 1 175 ? 175.514 147.776 173.767 1.00 70.98 175 HIS B N 1
ATOM 4475 C CA . HIS B 1 175 ? 174.652 148.522 172.867 1.00 70.98 175 HIS B CA 1
ATOM 4476 C C . HIS B 1 175 ? 174.797 147.991 171.456 1.00 70.98 175 HIS B C 1
ATOM 4477 O O . HIS B 1 175 ? 175.908 147.750 170.992 1.00 70.98 175 HIS B O 1
ATOM 4484 N N . PHE B 1 176 ? 173.676 147.805 170.772 1.00 64.92 176 PHE B N 1
ATOM 4485 C CA . PHE B 1 176 ? 173.720 147.322 169.402 1.00 64.92 176 PHE B CA 1
ATOM 4486 C C . PHE B 1 176 ? 172.834 148.169 168.518 1.00 64.92 176 PHE B C 1
ATOM 4487 O O . PHE B 1 176 ? 171.789 148.642 168.959 1.00 64.92 176 PHE B O 1
ATOM 4495 N N . LYS B 1 177 ? 173.238 148.367 167.271 1.00 65.00 177 LYS B N 1
ATOM 4496 C CA . LYS B 1 177 ? 172.383 149.085 166.342 1.00 65.00 177 LYS B CA 1
ATOM 4497 C C . LYS B 1 177 ? 171.185 148.196 166.079 1.00 65.00 177 LYS B C 1
ATOM 4498 O O . LYS B 1 177 ? 171.272 146.979 166.247 1.00 65.00 177 LYS B O 1
ATOM 4504 N N . ASP B 1 178 ? 170.064 148.781 165.676 1.00 57.00 178 ASP B N 1
ATOM 4505 C CA . ASP B 1 178 ? 168.859 147.987 165.493 1.00 57.00 178 ASP B CA 1
ATOM 4506 C C . ASP B 1 178 ? 168.643 147.196 166.762 1.00 57.00 178 ASP B C 1
ATOM 4507 O O . ASP B 1 178 ? 168.458 145.982 166.726 1.00 57.00 178 ASP B O 1
ATOM 4512 N N . MET B 1 179 ? 168.680 147.855 167.836 1.00 52.85 179 MET B N 1
ATOM 4513 C CA . MET B 1 179 ? 168.524 147.239 169.147 1.00 52.85 179 MET B CA 1
ATOM 4514 C C . MET B 1 179 ? 167.255 146.404 169.209 1.00 52.85 179 MET B C 1
ATOM 4515 O O . MET B 1 179 ? 167.205 145.394 169.923 1.00 52.85 179 MET B O 1
ATOM 4520 N N . SER B 1 180 ? 166.229 146.799 168.457 1.00 43.38 180 SER B N 1
ATOM 4521 C CA . SER B 1 180 ? 164.983 146.045 168.436 1.00 43.38 180 SER B CA 1
ATOM 4522 C C . SER B 1 180 ? 165.161 144.680 167.792 1.00 43.38 180 SER B C 1
ATOM 4523 O O . SER B 1 180 ? 164.440 143.739 168.137 1.00 43.38 180 SER B O 1
ATOM 4526 N N . PHE B 1 181 ? 166.097 144.550 166.851 1.00 43.91 181 PHE B N 1
ATOM 4527 C CA . PHE B 1 181 ? 166.299 143.259 166.204 1.00 43.91 181 PHE B CA 1
ATOM 4528 C C . PHE B 1 181 ? 166.898 142.244 167.166 1.00 43.91 181 PHE B C 1
ATOM 4529 O O . PHE B 1 181 ? 166.419 141.110 167.260 1.00 43.91 181 PHE B O 1
ATOM 4537 N N . MET B 1 182 ? 167.953 142.619 167.881 1.00 46.91 182 MET B N 1
ATOM 4538 C CA . MET B 1 182 ? 168.592 141.674 168.781 1.00 46.91 182 MET B CA 1
ATOM 4539 C C . MET B 1 182 ? 168.055 141.736 170.199 1.00 46.91 182 MET B C 1
ATOM 4540 O O . MET B 1 182 ? 168.596 141.067 171.083 1.00 46.91 182 MET B O 1
ATOM 4545 N N . ASN B 1 183 ? 167.010 142.516 170.438 1.00 45.22 183 ASN B N 1
ATOM 4546 C CA . ASN B 1 183 ? 166.136 142.264 171.570 1.00 45.22 183 ASN B CA 1
ATOM 4547 C C . ASN B 1 183 ? 164.972 141.363 171.195 1.00 45.22 183 ASN B C 1
ATOM 4548 O O . ASN B 1 183 ? 164.043 141.205 171.989 1.00 45.22 183 ASN B O 1
ATOM 4553 N N . SER B 1 184 ? 165.000 140.782 170.001 1.00 37.38 184 SER B N 1
ATOM 4554 C CA . SER B 1 184 ? 163.929 139.930 169.520 1.00 37.38 184 SER B CA 1
ATOM 4555 C C . SER B 1 184 ? 164.350 138.468 169.595 1.00 37.38 184 SER B C 1
ATOM 4556 O O . SER B 1 184 ? 165.433 138.123 170.069 1.00 37.38 184 SER B O 1
ATOM 4559 N N . ILE B 1 185 ? 163.468 137.596 169.111 1.00 35.68 185 ILE B N 1
ATOM 4560 C CA . ILE B 1 185 ? 163.715 136.164 169.159 1.00 35.68 185 ILE B CA 1
ATOM 4561 C C . ILE B 1 185 ? 164.422 135.672 167.902 1.00 35.68 185 ILE B C 1
ATOM 4562 O O . ILE B 1 185 ? 165.121 134.650 167.952 1.00 35.68 185 ILE B O 1
ATOM 4567 N N . ARG B 1 186 ? 164.283 136.383 166.783 1.00 39.10 186 ARG B N 1
ATOM 4568 C CA . ARG B 1 186 ? 164.980 135.996 165.563 1.00 39.10 186 ARG B CA 1
ATOM 4569 C C . ARG B 1 186 ? 166.488 136.056 165.747 1.00 39.10 186 ARG B C 1
ATOM 4570 O O . ARG B 1 186 ? 167.215 135.181 165.266 1.00 39.10 186 ARG B O 1
ATOM 4578 N N . ALA B 1 187 ? 166.980 137.088 166.429 1.00 39.46 187 ALA B N 1
ATOM 4579 C CA . ALA B 1 187 ? 168.407 137.164 166.711 1.00 39.46 187 ALA B CA 1
ATOM 4580 C C . ALA B 1 187 ? 168.843 136.036 167.630 1.00 39.46 187 ALA B C 1
ATOM 4581 O O . ALA B 1 187 ? 169.944 135.495 167.484 1.00 39.46 187 ALA B O 1
ATOM 4583 N N . PHE B 1 188 ? 167.995 135.676 168.594 1.00 38.39 188 PHE B N 1
ATOM 4584 C CA . PHE B 1 188 ? 168.290 134.536 169.451 1.00 38.39 188 PHE B CA 1
ATOM 4585 C C . PHE B 1 188 ? 168.429 133.266 168.629 1.00 38.39 188 PHE B C 1
ATOM 4586 O O . PHE B 1 188 ? 169.315 132.445 168.884 1.00 38.39 188 PHE B O 1
ATOM 4594 N N . TYR B 1 189 ? 167.560 133.086 167.637 1.00 38.36 189 TYR B N 1
ATOM 4595 C CA . TYR B 1 189 ? 167.686 131.943 166.742 1.00 38.36 189 TYR B CA 1
ATOM 4596 C C . TYR B 1 189 ? 168.986 132.006 165.954 1.00 38.36 189 TYR B C 1
ATOM 4597 O O . TYR B 1 189 ? 169.716 131.015 165.854 1.00 38.36 189 TYR B O 1
ATOM 4606 N N . GLU B 1 190 ? 169.291 133.171 165.388 1.00 42.59 190 GLU B N 1
ATOM 4607 C CA . GLU B 1 190 ? 170.428 133.275 164.481 1.00 42.59 190 GLU B CA 1
ATOM 4608 C C . GLU B 1 190 ? 171.749 133.065 165.205 1.00 42.59 190 GLU B C 1
ATOM 4609 O O . GLU B 1 190 ? 172.629 132.357 164.705 1.00 42.59 190 GLU B O 1
ATOM 4615 N N . ASN B 1 191 ? 171.913 133.664 166.382 1.00 44.92 191 ASN B N 1
ATOM 4616 C CA . ASN B 1 191 ? 173.215 133.628 167.031 1.00 44.92 191 ASN B CA 1
ATOM 4617 C C . ASN B 1 191 ? 173.439 132.357 167.828 1.00 44.92 191 ASN B C 1
ATOM 4618 O O . ASN B 1 191 ? 174.584 132.056 168.179 1.00 44.92 191 ASN B O 1
ATOM 4623 N N . LEU B 1 192 ? 172.379 131.612 168.125 1.00 41.13 192 LEU B N 1
ATOM 4624 C CA . LEU B 1 192 ? 172.514 130.277 168.703 1.00 41.13 192 LEU B CA 1
ATOM 4625 C C . LEU B 1 192 ? 171.284 129.469 168.291 1.00 41.13 192 LEU B C 1
ATOM 4626 O O . LEU B 1 192 ? 170.222 129.568 168.910 1.00 41.13 192 LEU B O 1
ATOM 4631 N N . GLY B 1 193 ? 171.438 128.693 167.222 1.00 43.56 193 GLY B N 1
ATOM 4632 C CA . GLY B 1 193 ? 170.333 127.975 166.620 1.00 43.56 193 GLY B CA 1
ATOM 4633 C C . GLY B 1 193 ? 169.847 126.768 167.391 1.00 43.56 193 GLY B C 1
ATOM 4634 O O . GLY B 1 193 ? 168.640 126.537 167.485 1.00 43.56 193 GLY B O 1
ATOM 4635 N N . SER B 1 194 ? 170.778 125.986 167.941 1.00 43.83 194 SER B N 1
ATOM 4636 C CA . SER B 1 194 ? 170.399 124.752 168.619 1.00 43.83 194 SER B CA 1
ATOM 4637 C C . SER B 1 194 ? 169.504 125.031 169.817 1.00 43.83 194 SER B C 1
ATOM 4638 O O . SER B 1 194 ? 168.509 124.330 170.037 1.00 43.83 194 SER B O 1
ATOM 4641 N N . ASP B 1 195 ? 169.838 126.053 170.604 1.00 44.24 195 ASP B N 1
ATOM 4642 C CA . ASP B 1 195 ? 169.003 126.398 171.746 1.00 44.24 195 ASP B CA 1
ATOM 4643 C C . ASP B 1 195 ? 167.638 126.897 171.293 1.00 44.24 195 ASP B C 1
ATOM 4644 O O . ASP B 1 195 ? 166.620 126.605 171.932 1.00 44.24 195 ASP B O 1
ATOM 4649 N N . ALA B 1 196 ? 167.593 127.632 170.182 1.00 38.21 196 ALA B N 1
ATOM 4650 C CA . ALA B 1 196 ? 166.312 128.071 169.642 1.00 38.21 196 ALA B CA 1
ATOM 4651 C C . ALA B 1 196 ? 165.448 126.884 169.245 1.00 38.21 196 ALA B C 1
ATOM 4652 O O . ALA B 1 196 ? 164.238 126.879 169.492 1.00 38.21 196 ALA B O 1
ATOM 4654 N N . LYS B 1 197 ? 166.048 125.870 168.620 1.00 40.73 197 LYS B N 1
ATOM 4655 C CA . LYS B 1 197 ? 165.303 124.651 168.325 1.00 40.73 197 LYS B CA 1
ATOM 4656 C C . LYS B 1 197 ? 164.817 123.988 169.605 1.00 40.73 197 LYS B C 1
ATOM 4657 O O . LYS B 1 197 ? 163.671 123.536 169.686 1.00 40.73 197 LYS B O 1
ATOM 4663 N N . LYS B 1 198 ? 165.680 123.922 170.619 1.00 40.50 198 LYS B N 1
ATOM 4664 C CA . LYS B 1 198 ? 165.303 123.295 171.879 1.00 40.50 198 LYS B CA 1
ATOM 4665 C C . LYS B 1 198 ? 164.207 124.059 172.604 1.00 40.50 198 LYS B C 1
ATOM 4666 O O . LYS B 1 198 ? 163.552 123.490 173.482 1.00 40.50 198 LYS B O 1
ATOM 4672 N N . ILE B 1 199 ? 163.997 125.328 172.265 1.00 36.46 199 ILE B N 1
ATOM 4673 C CA . ILE B 1 199 ? 162.997 126.147 172.940 1.00 36.46 199 ILE B CA 1
ATOM 4674 C C . ILE B 1 199 ? 161.707 126.185 172.127 1.00 36.46 199 ILE B C 1
ATOM 4675 O O . ILE B 1 199 ? 160.616 126.362 172.679 1.00 36.46 199 ILE B O 1
ATOM 4680 N N . SER B 1 200 ? 161.813 125.984 170.817 1.00 34.69 200 SER B N 1
ATOM 4681 C CA . SER B 1 200 ? 160.657 126.120 169.946 1.00 34.69 200 SER B CA 1
ATOM 4682 C C . SER B 1 200 ? 159.616 125.040 170.243 1.00 34.69 200 SER B C 1
ATOM 4683 O O . SER B 1 200 ? 159.857 124.089 170.988 1.00 34.69 200 SER B O 1
ATOM 4686 N N . HIS B 1 201 ? 158.442 125.198 169.637 1.00 32.85 201 HIS B N 1
ATOM 4687 C CA . HIS B 1 201 ? 157.316 124.303 169.878 1.00 32.85 201 HIS B CA 1
ATOM 4688 C C . HIS B 1 201 ? 157.450 122.997 169.099 1.00 32.85 201 HIS B C 1
ATOM 4689 O O . HIS B 1 201 ? 158.019 122.968 168.006 1.00 32.85 201 HIS B O 1
ATOM 4696 N N . ASP B 1 202 ? 156.917 121.916 169.669 1.00 38.17 202 ASP B N 1
ATOM 4697 C CA . ASP B 1 202 ? 156.866 120.608 169.029 1.00 38.17 202 ASP B CA 1
ATOM 4698 C C . ASP B 1 202 ? 155.424 120.269 168.659 1.00 38.17 202 ASP B C 1
ATOM 4699 O O . ASP B 1 202 ? 154.488 120.618 169.381 1.00 38.17 202 ASP B O 1
ATOM 4704 N N . LEU B 1 203 ? 155.256 119.578 167.523 1.00 31.84 203 LEU B N 1
ATOM 4705 C CA . LEU B 1 203 ? 153.924 119.337 166.968 1.00 31.84 203 LEU B CA 1
ATOM 4706 C C . LEU B 1 203 ? 153.077 118.457 167.870 1.00 31.84 203 LEU B C 1
ATOM 4707 O O . LEU B 1 203 ? 151.885 118.738 168.067 1.00 31.84 203 LEU B O 1
ATOM 4712 N N . ARG B 1 204 ? 153.685 117.404 168.428 1.00 37.60 204 ARG B N 1
ATOM 4713 C CA . ARG B 1 204 ? 153.096 116.696 169.558 1.00 37.60 204 ARG B CA 1
ATOM 4714 C C . ARG B 1 204 ? 152.424 117.654 170.529 1.00 37.60 204 ARG B C 1
ATOM 4715 O O . ARG B 1 204 ? 151.212 117.579 170.748 1.00 37.60 204 ARG B O 1
ATOM 4723 N N . ASP B 1 205 ? 153.178 118.595 171.091 1.00 37.53 205 ASP B N 1
ATOM 4724 C CA . ASP B 1 205 ? 152.575 119.454 172.105 1.00 37.53 205 ASP B CA 1
ATOM 4725 C C . ASP B 1 205 ? 151.592 120.434 171.488 1.00 37.53 205 ASP B C 1
ATOM 4726 O O . ASP B 1 205 ? 150.639 120.864 172.146 1.00 37.53 205 ASP B O 1
ATOM 4731 N N . LEU B 1 206 ? 151.798 120.750 170.216 1.00 29.68 206 LEU B N 1
ATOM 4732 C CA . LEU B 1 206 ? 151.015 121.753 169.519 1.00 29.68 206 LEU B CA 1
ATOM 4733 C C . LEU B 1 206 ? 149.719 121.164 168.984 1.00 29.68 206 LEU B C 1
ATOM 4734 O O . LEU B 1 206 ? 148.627 121.620 169.330 1.00 29.68 206 LEU B O 1
ATOM 4739 N N . LEU B 1 207 ? 149.826 120.142 168.145 1.00 31.08 207 LEU B N 1
ATOM 4740 C CA . LEU B 1 207 ? 148.659 119.512 167.547 1.00 31.08 207 LEU B CA 1
ATOM 4741 C C . LEU B 1 207 ? 148.115 118.460 168.496 1.00 31.08 207 LEU B C 1
ATOM 4742 O O . LEU B 1 207 ? 148.798 117.478 168.801 1.00 31.08 207 LEU B O 1
ATOM 4747 N N . ILE B 1 208 ? 146.891 118.662 168.961 1.00 35.05 208 ILE B N 1
ATOM 4748 C CA . ILE B 1 208 ? 146.356 117.766 169.969 1.00 35.05 208 ILE B CA 1
ATOM 4749 C C . ILE B 1 208 ? 145.413 116.736 169.352 1.00 35.05 208 ILE B C 1
ATOM 4750 O O . ILE B 1 208 ? 145.275 115.631 169.883 1.00 35.05 208 ILE B O 1
ATOM 4755 N N . HIS B 1 209 ? 144.759 117.072 168.241 1.00 31.40 209 HIS B N 1
ATOM 4756 C CA . HIS B 1 209 ? 143.889 116.123 167.550 1.00 31.40 209 HIS B CA 1
ATOM 4757 C C . HIS B 1 209 ? 143.799 116.507 166.083 1.00 31.40 209 HIS B C 1
ATOM 4758 O O . HIS B 1 209 ? 143.576 117.672 165.768 1.00 31.40 209 HIS B O 1
ATOM 4765 N N . CYS B 1 210 ? 143.971 115.539 165.191 1.00 32.17 210 CYS B N 1
ATOM 4766 C CA . CYS B 1 210 ? 143.907 115.806 163.762 1.00 32.17 210 CYS B CA 1
ATOM 4767 C C . CYS B 1 210 ? 142.979 114.807 163.093 1.00 32.17 210 CYS B C 1
ATOM 4768 O O . CYS B 1 210 ? 142.945 113.632 163.465 1.00 32.17 210 CYS B O 1
ATOM 4771 N N . ARG B 1 211 ? 142.235 115.278 162.095 1.00 32.28 211 ARG B N 1
ATOM 4772 C CA . ARG B 1 211 ? 141.248 114.429 161.433 1.00 32.28 211 ARG B CA 1
ATOM 4773 C C . ARG B 1 211 ? 141.052 114.939 160.015 1.00 32.28 211 ARG B C 1
ATOM 4774 O O . ARG B 1 211 ? 140.555 116.047 159.823 1.00 32.28 211 ARG B O 1
ATOM 4782 N N . PHE B 1 212 ? 141.434 114.136 159.031 1.00 29.52 212 PHE B N 1
ATOM 4783 C CA . PHE B 1 212 ? 141.359 114.528 157.633 1.00 29.52 212 PHE B CA 1
ATOM 4784 C C . PHE B 1 212 ? 140.488 113.535 156.881 1.00 29.52 212 PHE B C 1
ATOM 4785 O O . PHE B 1 212 ? 140.700 112.324 156.983 1.00 29.52 212 PHE B O 1
ATOM 4793 N N . ASN B 1 213 ? 139.523 114.051 156.122 1.00 30.85 213 ASN B N 1
ATOM 4794 C CA . ASN B 1 213 ? 138.638 113.223 155.303 1.00 30.85 213 ASN B CA 1
ATOM 4795 C C . ASN B 1 213 ? 137.983 112.122 156.128 1.00 30.85 213 ASN B C 1
ATOM 4796 O O . ASN B 1 213 ? 137.917 110.964 155.716 1.00 30.85 213 ASN B O 1
ATOM 4801 N N . ARG B 1 214 ? 137.516 112.486 157.319 1.00 33.24 214 ARG B N 1
ATOM 4802 C CA . ARG B 1 214 ? 136.826 111.583 158.237 1.00 33.24 214 ARG B CA 1
ATOM 4803 C C . ARG B 1 214 ? 137.710 110.440 158.715 1.00 33.24 214 ARG B C 1
ATOM 4804 O O . ARG B 1 214 ? 137.214 109.466 159.286 1.00 33.24 214 ARG B O 1
ATOM 4812 N N . GLU B 1 215 ? 139.016 110.537 158.500 1.00 36.26 215 GLU B N 1
ATOM 4813 C CA . GLU B 1 215 ? 139.967 109.547 158.978 1.00 36.26 215 GLU B CA 1
ATOM 4814 C C . GLU B 1 215 ? 140.968 110.220 159.902 1.00 36.26 215 GLU B C 1
ATOM 4815 O O . GLU B 1 215 ? 141.423 111.334 159.632 1.00 36.26 215 GLU B O 1
ATOM 4821 N N . GLU B 1 216 ? 141.303 109.542 160.994 1.00 40.32 216 GLU B N 1
ATOM 4822 C CA . GLU B 1 216 ? 142.238 110.100 161.957 1.00 40.32 216 GLU B CA 1
ATOM 4823 C C . GLU B 1 216 ? 143.616 110.266 161.335 1.00 40.32 216 GLU B C 1
ATOM 4824 O O . GLU B 1 216 ? 144.095 109.396 160.603 1.00 40.32 216 GLU B O 1
ATOM 4830 N N . CYS B 1 217 ? 144.251 111.393 161.628 1.00 40.84 217 CYS B N 1
ATOM 4831 C CA . CYS B 1 217 ? 145.619 111.656 161.217 1.00 40.84 217 CYS B CA 1
ATOM 4832 C C . CYS B 1 217 ? 146.426 112.063 162.437 1.00 40.84 217 CYS B C 1
ATOM 4833 O O . CYS B 1 217 ? 145.890 112.618 163.399 1.00 40.84 217 CYS B O 1
ATOM 4836 N N . THR B 1 218 ? 147.715 111.773 162.396 1.00 38.86 218 THR B N 1
ATOM 4837 C CA . THR B 1 218 ? 148.603 112.017 163.520 1.00 38.86 218 THR B CA 1
ATOM 4838 C C . THR B 1 218 ? 149.674 113.020 163.108 1.00 38.86 218 THR B C 1
ATOM 4839 O O . THR B 1 218 ? 149.627 113.604 162.025 1.00 38.86 218 THR B O 1
ATOM 4843 N N . THR B 1 219 ? 150.654 113.213 163.989 1.00 40.52 219 THR B N 1
ATOM 4844 C CA . THR B 1 219 ? 151.781 114.078 163.676 1.00 40.52 219 THR B CA 1
ATOM 4845 C C . THR B 1 219 ? 152.636 113.533 162.543 1.00 40.52 219 THR B C 1
ATOM 4846 O O . THR B 1 219 ? 153.471 114.271 162.012 1.00 40.52 219 THR B O 1
ATOM 4850 N N . GLU B 1 220 ? 152.452 112.269 162.165 1.00 46.50 220 GLU B N 1
ATOM 4851 C CA . GLU B 1 220 ? 153.221 111.676 161.081 1.00 46.50 220 GLU B CA 1
ATOM 4852 C C . GLU B 1 220 ? 152.806 112.188 159.711 1.00 46.50 220 GLU B C 1
ATOM 4853 O O . GLU B 1 220 ? 153.481 111.875 158.728 1.00 46.50 220 GLU B O 1
ATOM 4859 N N . ASN B 1 221 ? 151.716 112.942 159.618 1.00 41.66 221 ASN B N 1
ATOM 4860 C CA . ASN B 1 221 ? 151.269 113.513 158.356 1.00 41.66 221 ASN B CA 1
ATOM 4861 C C . ASN B 1 221 ? 151.753 114.938 158.150 1.00 41.66 221 ASN B C 1
ATOM 4862 O O . ASN B 1 221 ? 151.425 115.546 157.129 1.00 41.66 221 ASN B O 1
ATOM 4867 N N . PHE B 1 222 ? 152.522 115.477 159.089 1.00 31.61 222 PHE B N 1
ATOM 4868 C CA . PHE B 1 222 ? 153.029 116.838 159.019 1.00 31.61 222 PHE B CA 1
ATOM 4869 C C . PHE B 1 222 ? 154.544 116.801 158.918 1.00 31.61 222 PHE B C 1
ATOM 4870 O O . PHE B 1 222 ? 155.208 116.177 159.750 1.00 31.61 222 PHE B O 1
ATOM 4878 N N . THR B 1 223 ? 155.085 117.468 157.908 1.00 34.62 223 THR B N 1
ATOM 4879 C CA . THR B 1 223 ? 156.524 117.620 157.776 1.00 34.62 223 THR B CA 1
ATOM 4880 C C . THR B 1 223 ? 156.955 118.894 158.483 1.00 34.62 223 THR B C 1
ATOM 4881 O O . THR B 1 223 ? 156.398 119.965 158.234 1.00 34.62 223 THR B O 1
ATOM 4885 N N . SER B 1 224 ? 157.927 118.770 159.376 1.00 35.74 224 SER B N 1
ATOM 4886 C CA . SER B 1 224 ? 158.429 119.935 160.081 1.00 35.74 224 SER B CA 1
ATOM 4887 C C . SER B 1 224 ? 159.321 120.768 159.171 1.00 35.74 224 SER B C 1
ATOM 4888 O O . SER B 1 224 ? 159.922 120.268 158.219 1.00 35.74 224 SER B O 1
ATOM 4891 N N . SER B 1 225 ? 159.393 122.058 159.474 1.00 32.36 225 SER B N 1
ATOM 4892 C CA . SER B 1 225 ? 160.286 122.976 158.787 1.00 32.36 225 SER B CA 1
ATOM 4893 C C . SER B 1 225 ? 160.513 124.154 159.718 1.00 32.36 225 SER B C 1
ATOM 4894 O O . SER B 1 225 ? 159.814 124.316 160.720 1.00 32.36 225 SER B O 1
ATOM 4897 N N . PHE B 1 226 ? 161.496 124.976 159.385 1.00 33.91 226 PHE B N 1
ATOM 4898 C CA . PHE B 1 226 ? 161.856 126.086 160.250 1.00 33.91 226 PHE B CA 1
ATOM 4899 C C . PHE B 1 226 ? 161.691 127.416 159.535 1.00 33.91 226 PHE B C 1
ATOM 4900 O O . PHE B 1 226 ? 161.923 127.527 158.328 1.00 33.91 226 PHE B O 1
ATOM 4908 N N . ASP B 1 227 ? 161.282 128.413 160.308 1.00 33.45 227 ASP B N 1
ATOM 4909 C CA . ASP B 1 227 ? 161.082 129.772 159.825 1.00 33.45 227 ASP B CA 1
ATOM 4910 C C . ASP B 1 227 ? 161.389 130.709 160.979 1.00 33.45 227 ASP B C 1
ATOM 4911 O O . ASP B 1 227 ? 160.775 130.597 162.045 1.00 33.45 227 ASP B O 1
ATOM 4916 N N . GLY B 1 228 ? 162.346 131.609 160.774 1.00 31.78 228 GLY B N 1
ATOM 4917 C CA . GLY B 1 228 ? 162.624 132.614 161.784 1.00 31.78 228 GLY B CA 1
ATOM 4918 C C . GLY B 1 228 ? 161.396 133.462 162.055 1.00 31.78 228 GLY B C 1
ATOM 4919 O O . GLY B 1 228 ? 160.679 133.853 161.135 1.00 31.78 228 GLY B O 1
ATOM 4920 N N . ASN B 1 229 ? 161.152 133.719 163.345 1.00 33.88 229 ASN B N 1
ATOM 4921 C CA . ASN B 1 229 ? 160.033 134.435 163.968 1.00 33.88 229 ASN B CA 1
ATOM 4922 C C . ASN B 1 229 ? 158.763 133.591 163.951 1.00 33.88 229 ASN B C 1
ATOM 4923 O O . ASN B 1 229 ? 157.749 133.969 164.543 1.00 33.88 229 ASN B O 1
ATOM 4928 N N . TYR B 1 230 ? 158.813 132.452 163.272 1.00 30.31 230 TYR B N 1
ATOM 4929 C CA . TYR B 1 230 ? 157.757 131.445 163.283 1.00 30.31 230 TYR B CA 1
ATOM 4930 C C . TYR B 1 230 ? 158.402 130.077 163.430 1.00 30.31 230 TYR B C 1
ATOM 4931 O O . TYR B 1 230 ? 158.154 129.166 162.642 1.00 30.31 230 TYR B O 1
ATOM 4940 N N . PHE B 1 231 ? 159.246 129.934 164.455 1.00 29.32 231 PHE B N 1
ATOM 4941 C CA . PHE B 1 231 ? 160.317 128.944 164.486 1.00 29.32 231 PHE B CA 1
ATOM 4942 C C . PHE B 1 231 ? 159.954 127.609 163.851 1.00 29.32 231 PHE B C 1
ATOM 4943 O O . PHE B 1 231 ? 160.511 127.239 162.816 1.00 29.32 231 PHE B O 1
ATOM 4951 N N . ASN B 1 232 ? 158.978 126.907 164.407 1.00 29.19 232 ASN B N 1
ATOM 4952 C CA . ASN B 1 232 ? 158.595 125.599 163.899 1.00 29.19 232 ASN B CA 1
ATOM 4953 C C . ASN B 1 232 ? 157.300 125.717 163.115 1.00 29.19 232 ASN B C 1
ATOM 4954 O O . ASN B 1 232 ? 156.302 126.228 163.632 1.00 29.19 232 ASN B O 1
ATOM 4959 N N . CYS B 1 233 ? 157.316 125.245 161.873 1.00 31.11 233 CYS B N 1
ATOM 4960 C CA . CYS B 1 233 ? 156.152 125.296 161.002 1.00 31.11 233 CYS B CA 1
ATOM 4961 C C . CYS B 1 233 ? 155.934 123.916 160.410 1.00 31.11 233 CYS B C 1
ATOM 4962 O O . CYS B 1 233 ? 156.841 123.358 159.789 1.00 31.11 233 CYS B O 1
ATOM 4965 N N . PHE B 1 234 ? 154.739 123.371 160.595 1.00 26.83 234 PHE B N 1
ATOM 4966 C CA . PHE B 1 234 ? 154.448 121.992 160.240 1.00 26.83 234 PHE B CA 1
ATOM 4967 C C . PHE B 1 234 ? 153.456 121.959 159.091 1.00 26.83 234 PHE B C 1
ATOM 4968 O O . PHE B 1 234 ? 152.403 122.595 159.159 1.00 26.83 234 PHE B O 1
ATOM 4976 N N . THR B 1 235 ? 153.791 121.212 158.047 1.00 28.81 235 THR B N 1
ATOM 4977 C CA . THR B 1 235 ? 153.046 121.220 156.797 1.00 28.81 235 THR B CA 1
ATOM 4978 C C . THR B 1 235 ? 152.320 119.894 156.622 1.00 28.81 235 THR B C 1
ATOM 4979 O O . THR B 1 235 ? 152.953 118.842 156.495 1.00 28.81 235 THR B O 1
ATOM 4983 N N . PHE B 1 236 ? 150.994 119.952 156.623 1.00 27.33 236 PHE B N 1
ATOM 4984 C CA . PHE B 1 236 ? 150.162 118.841 156.200 1.00 27.33 236 PHE B CA 1
ATOM 4985 C C . PHE B 1 236 ? 149.990 118.883 154.693 1.00 27.33 236 PHE B C 1
ATOM 4986 O O . PHE B 1 236 ? 149.831 119.957 154.105 1.00 27.33 236 PHE B O 1
ATOM 4994 N N . ASN B 1 237 ? 150.001 117.702 154.074 1.00 32.45 237 ASN B N 1
ATOM 4995 C CA . ASN B 1 237 ? 149.921 117.571 152.622 1.00 32.45 237 ASN B CA 1
ATOM 4996 C C . ASN B 1 237 ? 151.054 118.345 151.954 1.00 32.45 237 ASN B C 1
ATOM 4997 O O . ASN B 1 237 ? 150.852 119.092 150.997 1.00 32.45 237 ASN B O 1
ATOM 5002 N N . GLY B 1 238 ? 152.259 118.159 152.475 1.00 44.28 238 GLY B N 1
ATOM 5003 C CA . GLY B 1 238 ? 153.417 118.868 151.981 1.00 44.28 238 GLY B CA 1
ATOM 5004 C C . GLY B 1 238 ? 154.010 118.335 150.704 1.00 44.28 238 GLY B C 1
ATOM 5005 O O . GLY B 1 238 ? 154.974 118.910 150.195 1.00 44.28 238 GLY B O 1
ATOM 5006 N N . GLY B 1 239 ? 153.467 117.247 150.166 1.00 56.35 239 GLY B N 1
ATOM 5007 C CA . GLY B 1 239 ? 153.964 116.689 148.928 1.00 56.35 239 GLY B CA 1
ATOM 5008 C C . GLY B 1 239 ? 155.193 115.821 149.057 1.00 56.35 239 GLY B C 1
ATOM 5009 O O . GLY B 1 239 ? 155.761 115.429 148.032 1.00 56.35 239 GLY B O 1
ATOM 5010 N N . GLN B 1 240 ? 155.625 115.510 150.277 1.00 61.29 240 GLN B N 1
ATOM 5011 C CA . GLN B 1 240 ? 156.808 114.690 150.505 1.00 61.29 240 GLN B CA 1
ATOM 5012 C C . GLN B 1 240 ? 156.478 113.307 151.047 1.00 61.29 240 GLN B C 1
ATOM 5013 O O . GLN B 1 240 ? 156.947 112.304 150.504 1.00 61.29 240 GLN B O 1
ATOM 5019 N N . LEU B 1 241 ? 155.689 113.231 152.121 1.00 68.30 241 LEU B N 1
ATOM 5020 C CA . LEU B 1 241 ? 155.347 111.936 152.701 1.00 68.30 241 LEU B CA 1
ATOM 5021 C C . LEU B 1 241 ? 154.514 111.098 151.740 1.00 68.30 241 LEU B C 1
ATOM 5022 O O . LEU B 1 241 ? 154.770 109.902 151.562 1.00 68.30 241 LEU B O 1
ATOM 5027 N N . ARG B 1 242 ? 153.510 111.706 151.120 1.00 76.51 242 ARG B N 1
ATOM 5028 C CA . ARG B 1 242 ? 152.670 111.058 150.128 1.00 76.51 242 ARG B CA 1
ATOM 5029 C C . ARG B 1 242 ? 152.688 111.892 148.856 1.00 76.51 242 ARG B C 1
ATOM 5030 O O . ARG B 1 242 ? 153.144 113.037 148.848 1.00 76.51 242 ARG B O 1
ATOM 5038 N N . ASP B 1 243 ? 152.204 111.305 147.762 1.00 79.74 243 ASP B N 1
ATOM 5039 C CA . ASP B 1 243 ? 152.277 112.000 146.483 1.00 79.74 243 ASP B CA 1
ATOM 5040 C C . ASP B 1 243 ? 151.472 113.297 146.497 1.00 79.74 243 ASP B C 1
ATOM 5041 O O . ASP B 1 243 ? 152.063 114.381 146.480 1.00 79.74 243 ASP B O 1
ATOM 5046 N N . GLN B 1 244 ? 150.146 113.205 146.588 1.00 62.82 244 GLN B N 1
ATOM 5047 C CA . GLN B 1 244 ? 149.255 114.353 146.706 1.00 62.82 244 GLN B CA 1
ATOM 5048 C C . GLN B 1 244 ? 147.950 113.879 147.322 1.00 62.82 244 GLN B C 1
ATOM 5049 O O . GLN B 1 244 ? 147.652 112.683 147.346 1.00 62.82 244 GLN B O 1
ATOM 5055 N N . LEU B 1 245 ? 147.174 114.836 147.814 1.00 46.15 245 LEU B N 1
ATOM 5056 C CA . LEU B 1 245 ? 145.890 114.565 148.441 1.00 46.15 245 LEU B CA 1
ATOM 5057 C C . LEU B 1 245 ? 144.778 115.226 147.645 1.00 46.15 245 LEU B C 1
ATOM 5058 O O . LEU B 1 245 ? 144.958 116.322 147.105 1.00 46.15 245 LEU B O 1
ATOM 5063 N N . GLN B 1 246 ? 143.636 114.557 147.561 1.00 44.14 246 GLN B N 1
ATOM 5064 C CA . GLN B 1 246 ? 142.514 115.064 146.792 1.00 44.14 246 GLN B CA 1
ATOM 5065 C C . GLN B 1 246 ? 141.248 115.114 147.636 1.00 44.14 246 GLN B C 1
ATOM 5066 O O . GLN B 1 246 ? 140.972 114.215 148.434 1.00 44.14 246 GLN B O 1
ATOM 5072 N N . MET B 1 247 ? 140.479 116.176 147.435 1.00 39.89 247 MET B N 1
ATOM 5073 C CA . MET B 1 247 ? 139.118 116.300 147.941 1.00 39.89 247 MET B CA 1
ATOM 5074 C C . MET B 1 247 ? 138.129 115.873 146.872 1.00 39.89 247 MET B C 1
ATOM 5075 O O . MET B 1 247 ? 138.094 116.441 145.776 1.00 39.89 247 MET B O 1
ATOM 5080 N N . HIS B 1 248 ? 137.353 114.845 147.192 1.00 43.34 248 HIS B N 1
ATOM 5081 C CA . HIS B 1 248 ? 136.194 114.450 146.417 1.00 43.34 248 HIS B CA 1
ATOM 5082 C C . HIS B 1 248 ? 134.898 114.821 147.120 1.00 43.34 248 HIS B C 1
ATOM 5083 O O . HIS B 1 248 ? 133.824 114.402 146.683 1.00 43.34 248 HIS B O 1
ATOM 5090 N N . ALA B 1 249 ? 134.977 115.587 148.206 1.00 36.85 249 ALA B N 1
ATOM 5091 C CA . ALA B 1 249 ? 133.806 115.926 148.998 1.00 36.85 249 ALA B CA 1
ATOM 5092 C C . ALA B 1 249 ? 134.024 117.276 149.662 1.00 36.85 249 ALA B C 1
ATOM 5093 O O . ALA B 1 249 ? 135.131 117.595 150.097 1.00 36.85 249 ALA B O 1
ATOM 5095 N N . THR B 1 250 ? 132.955 118.057 149.749 1.00 35.81 250 THR B N 1
ATOM 5096 C CA . THR B 1 250 ? 133.012 119.403 150.292 1.00 35.81 250 THR B CA 1
ATOM 5097 C C . THR B 1 250 ? 132.642 119.398 151.770 1.00 35.81 250 THR B C 1
ATOM 5098 O O . THR B 1 250 ? 132.390 118.357 152.378 1.00 35.81 250 THR B O 1
ATOM 5102 N N . GLY B 1 251 ? 132.611 120.590 152.353 1.00 28.46 251 GLY B N 1
ATOM 5103 C CA . GLY B 1 251 ? 132.143 120.767 153.703 1.00 28.46 251 GLY B CA 1
ATOM 5104 C C . GLY B 1 251 ? 133.225 120.536 154.730 1.00 28.46 251 GLY B C 1
ATOM 5105 O O . GLY B 1 251 ? 134.246 119.901 154.462 1.00 28.46 251 GLY B O 1
ATOM 5106 N N . PRO B 1 252 ? 133.014 121.053 155.941 1.00 27.40 252 PRO B N 1
ATOM 5107 C CA . PRO B 1 252 ? 134.019 120.882 156.996 1.00 27.40 252 PRO B CA 1
ATOM 5108 C C . PRO B 1 252 ? 134.118 119.466 157.513 1.00 27.40 252 PRO B C 1
ATOM 5109 O O . PRO B 1 252 ? 135.096 119.146 158.198 1.00 27.40 252 PRO B O 1
ATOM 5113 N N . GLU B 1 253 ? 133.135 118.613 157.231 1.00 35.03 253 GLU B N 1
ATOM 5114 C CA . GLU B 1 253 ? 133.237 117.222 157.654 1.00 35.03 253 GLU B CA 1
ATOM 5115 C C . GLU B 1 253 ? 134.308 116.487 156.865 1.00 35.03 253 GLU B C 1
ATOM 5116 O O . GLU B 1 253 ? 135.088 115.715 157.433 1.00 35.03 253 GLU B O 1
ATOM 5122 N N . ASN B 1 254 ? 134.361 116.715 155.556 1.00 33.96 254 ASN B N 1
ATOM 5123 C CA . ASN B 1 254 ? 135.348 116.083 154.689 1.00 33.96 254 ASN B CA 1
ATOM 5124 C C . ASN B 1 254 ? 136.465 117.091 154.444 1.00 33.96 254 ASN B C 1
ATOM 5125 O O . ASN B 1 254 ? 136.574 117.703 153.384 1.00 33.96 254 ASN B O 1
ATOM 5130 N N . GLY B 1 255 ? 137.305 117.258 155.454 1.00 29.32 255 GLY B N 1
ATOM 5131 C CA . GLY B 1 255 ? 138.376 118.231 155.376 1.00 29.32 255 GLY B CA 1
ATOM 5132 C C . GLY B 1 255 ? 139.240 118.127 156.607 1.00 29.32 255 GLY B C 1
ATOM 5133 O O . GLY B 1 255 ? 138.977 117.334 157.514 1.00 29.32 255 GLY B O 1
ATOM 5134 N N . LEU B 1 256 ? 140.289 118.939 156.627 1.00 24.50 256 LEU B N 1
ATOM 5135 C CA . LEU B 1 256 ? 141.214 118.908 157.749 1.00 24.50 256 LEU B CA 1
ATOM 5136 C C . LEU B 1 256 ? 140.568 119.541 158.971 1.00 24.50 256 LEU B C 1
ATOM 5137 O O . LEU B 1 256 ? 139.953 120.602 158.878 1.00 24.50 256 LEU B O 1
ATOM 5142 N N . SER B 1 257 ? 140.688 118.880 160.116 1.00 26.58 257 SER B N 1
ATOM 5143 C CA . SER B 1 257 ? 140.236 119.425 161.386 1.00 26.58 257 SER B CA 1
ATOM 5144 C C . SER B 1 257 ? 141.355 119.240 162.392 1.00 26.58 257 SER B C 1
ATOM 5145 O O . SER B 1 257 ? 141.814 118.116 162.611 1.00 26.58 257 SER B O 1
ATOM 5148 N N . LEU B 1 258 ? 141.786 120.337 163.001 1.00 27.23 258 LEU B N 1
ATOM 5149 C CA . LEU B 1 258 ? 142.929 120.345 163.901 1.00 27.23 258 LEU B CA 1
ATOM 5150 C C . LEU B 1 258 ? 142.505 120.993 165.204 1.00 27.23 258 LEU B C 1
ATOM 5151 O O . LEU B 1 258 ? 142.221 122.191 165.236 1.00 27.23 258 LEU B O 1
ATOM 5156 N N . ILE B 1 259 ? 142.459 120.216 166.274 1.00 30.01 259 ILE B N 1
ATOM 5157 C CA . ILE B 1 259 ? 142.405 120.771 167.614 1.00 30.01 259 ILE B CA 1
ATOM 5158 C C . ILE B 1 259 ? 143.849 120.994 168.035 1.00 30.01 259 ILE B C 1
ATOM 5159 O O . ILE B 1 259 ? 144.604 120.037 168.220 1.00 30.01 259 ILE B O 1
ATOM 5164 N N . ILE B 1 260 ? 144.227 122.261 168.165 1.00 25.50 260 ILE B N 1
ATOM 5165 C CA . ILE B 1 260 ? 145.598 122.687 168.401 1.00 25.50 260 ILE B CA 1
ATOM 5166 C C . ILE B 1 260 ? 145.636 123.430 169.722 1.00 25.50 260 ILE B C 1
ATOM 5167 O O . ILE B 1 260 ? 144.809 124.315 169.962 1.00 25.50 260 ILE B O 1
ATOM 5172 N N . SER B 1 261 ? 146.591 123.082 170.570 1.00 28.30 261 SER B N 1
ATOM 5173 C CA . SER B 1 261 ? 146.862 123.849 171.774 1.00 28.30 261 SER B CA 1
ATOM 5174 C C . SER B 1 261 ? 148.055 124.747 171.495 1.00 28.30 261 SER B C 1
ATOM 5175 O O . SER B 1 261 ? 149.156 124.255 171.242 1.00 28.30 261 SER B O 1
ATOM 5178 N N . ILE B 1 262 ? 147.837 126.064 171.540 1.00 29.57 262 ILE B N 1
ATOM 5179 C CA . ILE B 1 262 ? 148.933 127.004 171.318 1.00 29.57 262 ILE B CA 1
ATOM 5180 C C . ILE B 1 262 ? 149.947 126.979 172.444 1.00 29.57 262 ILE B C 1
ATOM 5181 O O . ILE B 1 262 ? 150.961 127.684 172.362 1.00 29.57 262 ILE B O 1
ATOM 5186 N N . GLU B 1 263 ? 149.705 126.192 173.489 1.00 38.49 263 GLU B N 1
ATOM 5187 C CA . GLU B 1 263 ? 150.651 126.004 174.583 1.00 38.49 263 GLU B CA 1
ATOM 5188 C C . GLU B 1 263 ? 151.050 127.339 175.195 1.00 38.49 263 GLU B C 1
ATOM 5189 O O . GLU B 1 263 ? 152.196 127.552 175.590 1.00 38.49 263 GLU B O 1
ATOM 5195 N N . LYS B 1 264 ? 150.089 128.250 175.272 1.00 39.88 264 LYS B N 1
ATOM 5196 C CA . LYS B 1 264 ? 150.316 129.549 175.891 1.00 39.88 264 LYS B CA 1
ATOM 5197 C C . LYS B 1 264 ? 150.462 129.323 177.386 1.00 39.88 264 LYS B C 1
ATOM 5198 O O . LYS B 1 264 ? 149.476 129.172 178.109 1.00 39.88 264 LYS B O 1
ATOM 5204 N N . ASP B 1 265 ? 151.702 129.270 177.852 1.00 54.46 265 ASP B N 1
ATOM 5205 C CA . ASP B 1 265 ? 152.005 128.967 179.239 1.00 54.46 265 ASP B CA 1
ATOM 5206 C C . ASP B 1 265 ? 152.445 130.239 179.943 1.00 54.46 265 ASP B C 1
ATOM 5207 O O . ASP B 1 265 ? 153.115 131.088 179.347 1.00 54.46 265 ASP B O 1
ATOM 5212 N N . GLU B 1 266 ? 152.061 130.371 181.204 1.00 62.93 266 GLU B N 1
ATOM 5213 C CA . GLU B 1 266 ? 152.405 131.570 181.945 1.00 62.93 266 GLU B CA 1
ATOM 5214 C C . GLU B 1 266 ? 153.919 131.660 182.117 1.00 62.93 266 GLU B C 1
ATOM 5215 O O . GLU B 1 266 ? 154.588 130.636 182.299 1.00 62.93 266 GLU B O 1
ATOM 5221 N N . PRO B 1 267 ? 154.491 132.855 182.050 1.00 58.66 267 PRO B N 1
ATOM 5222 C CA . PRO B 1 267 ? 155.953 132.981 182.080 1.00 58.66 267 PRO B CA 1
ATOM 5223 C C . PRO B 1 267 ? 156.549 132.721 183.451 1.00 58.66 267 PRO B C 1
ATOM 5224 O O . PRO B 1 267 ? 155.843 132.331 184.385 1.00 58.66 267 PRO B O 1
ATOM 5228 N N . LEU B 1 268 ? 157.855 132.937 183.573 1.00 58.43 268 LEU B N 1
ATOM 5229 C CA . LEU B 1 268 ? 158.516 132.817 184.856 1.00 58.43 268 LEU B CA 1
ATOM 5230 C C . LEU B 1 268 ? 157.998 133.893 185.806 1.00 58.43 268 LEU B C 1
ATOM 5231 O O . LEU B 1 268 ? 157.496 134.930 185.367 1.00 58.43 268 LEU B O 1
ATOM 5236 N N . PRO B 1 269 ? 158.097 133.660 187.116 1.00 61.17 269 PRO B N 1
ATOM 5237 C CA . PRO B 1 269 ? 157.467 134.582 188.078 1.00 61.17 269 PRO B CA 1
ATOM 5238 C C . PRO B 1 269 ? 157.873 136.039 187.922 1.00 61.17 269 PRO B C 1
ATOM 5239 O O . PRO B 1 269 ? 157.035 136.926 188.118 1.00 61.17 269 PRO B O 1
ATOM 5243 N N . GLY B 1 270 ? 159.127 136.318 187.578 1.00 49.96 270 GLY B N 1
ATOM 5244 C CA . GLY B 1 270 ? 159.560 137.696 187.458 1.00 49.96 270 GLY B CA 1
ATOM 5245 C C . GLY B 1 270 ? 160.116 138.035 186.094 1.00 49.96 270 GLY B C 1
ATOM 5246 O O . GLY B 1 270 ? 161.096 138.776 185.982 1.00 49.96 270 GLY B O 1
ATOM 5247 N N . THR B 1 271 ? 159.497 137.503 185.048 1.00 44.74 271 THR B N 1
ATOM 5248 C CA . THR B 1 271 ? 160.009 137.624 183.693 1.00 44.74 271 THR B CA 1
ATOM 5249 C C . THR B 1 271 ? 158.924 138.162 182.775 1.00 44.74 271 THR B C 1
ATOM 5250 O O . THR B 1 271 ? 157.762 137.762 182.873 1.00 44.74 271 THR B O 1
ATOM 5254 N N . TYR B 1 272 ? 159.308 139.079 181.891 1.00 37.55 272 TYR B N 1
ATOM 5255 C CA . TYR B 1 272 ? 158.414 139.596 180.870 1.00 37.55 272 TYR B CA 1
ATOM 5256 C C . TYR B 1 272 ? 159.169 139.685 179.554 1.00 37.55 272 TYR B C 1
ATOM 5257 O O . TYR B 1 272 ? 160.356 140.011 179.526 1.00 37.55 272 TYR B O 1
ATOM 5266 N N . GLY B 1 273 ? 158.473 139.382 178.467 1.00 32.44 273 GLY B N 1
ATOM 5267 C CA . GLY B 1 273 ? 159.082 139.469 177.162 1.00 32.44 273 GLY B CA 1
ATOM 5268 C C . GLY B 1 273 ? 159.200 140.897 176.678 1.00 32.44 273 GLY B C 1
ATOM 5269 O O . GLY B 1 273 ? 158.541 141.802 177.176 1.00 32.44 273 GLY B O 1
ATOM 5270 N N . VAL B 1 274 ? 160.060 141.093 175.686 1.00 32.86 274 VAL B N 1
ATOM 5271 C CA . VAL B 1 274 ? 160.312 142.407 175.111 1.00 32.86 274 VAL B CA 1
ATOM 5272 C C . VAL B 1 274 ? 159.495 142.528 173.837 1.00 32.86 274 VAL B C 1
ATOM 5273 O O . VAL B 1 274 ? 159.661 141.733 172.906 1.00 32.86 274 VAL B O 1
ATOM 5277 N N . TYR B 1 275 ? 158.618 143.526 173.785 1.00 31.63 275 TYR B N 1
ATOM 5278 C CA . TYR B 1 275 ? 157.797 143.744 172.604 1.00 31.63 275 TYR B CA 1
ATOM 5279 C C . TYR B 1 275 ? 158.650 144.362 171.506 1.00 31.63 275 TYR B C 1
ATOM 5280 O O . TYR B 1 275 ? 159.093 145.508 171.626 1.00 31.63 275 TYR B O 1
ATOM 5289 N N . ASN B 1 276 ? 158.878 143.605 170.439 1.00 32.42 276 ASN B N 1
ATOM 5290 C CA . ASN B 1 276 ? 159.624 144.088 169.282 1.00 32.42 276 ASN B CA 1
ATOM 5291 C C . ASN B 1 276 ? 158.666 144.914 168.438 1.00 32.42 276 ASN B C 1
ATOM 5292 O O . ASN B 1 276 ? 157.842 144.370 167.702 1.00 32.42 276 ASN B O 1
ATOM 5297 N N . PHE B 1 277 ? 158.775 146.234 168.539 1.00 33.88 277 PHE B N 1
ATOM 5298 C CA . PHE B 1 277 ? 157.842 147.123 167.862 1.00 33.88 277 PHE B CA 1
ATOM 5299 C C . PHE B 1 277 ? 158.129 147.282 166.380 1.00 33.88 277 PHE B C 1
ATOM 5300 O O . PHE B 1 277 ? 157.308 147.868 165.670 1.00 33.88 277 PHE B O 1
ATOM 5308 N N . GLU B 1 278 ? 159.265 146.785 165.895 1.00 36.93 278 GLU B N 1
ATOM 5309 C CA . GLU B 1 278 ? 159.524 146.699 164.466 1.00 36.93 278 GLU B CA 1
ATOM 5310 C C . GLU B 1 278 ? 159.033 145.385 163.876 1.00 36.93 278 GLU B C 1
ATOM 5311 O O . GLU B 1 278 ? 159.532 144.944 162.834 1.00 36.93 278 GLU B O 1
ATOM 5317 N N . ASN B 1 279 ? 158.058 144.753 164.524 1.00 34.62 279 ASN B N 1
ATOM 5318 C CA . ASN B 1 279 ? 157.537 143.451 164.123 1.00 34.62 279 ASN B CA 1
ATOM 5319 C C . ASN B 1 279 ? 156.021 143.532 164.194 1.00 34.62 279 ASN B C 1
ATOM 5320 O O . ASN B 1 279 ? 155.457 143.665 165.284 1.00 34.62 279 ASN B O 1
ATOM 5325 N N . ASN B 1 280 ? 155.364 143.456 163.043 1.00 31.10 280 ASN B N 1
ATOM 5326 C CA . ASN B 1 280 ? 153.928 143.676 162.955 1.00 31.10 280 ASN B CA 1
ATOM 5327 C C . ASN B 1 280 ? 153.105 142.411 163.140 1.00 31.10 280 ASN B C 1
ATOM 5328 O O . ASN B 1 280 ? 151.874 142.488 163.111 1.00 31.10 280 ASN B O 1
ATOM 5333 N N . ILE B 1 281 ? 153.734 141.252 163.331 1.00 32.34 281 ILE B N 1
ATOM 5334 C CA . ILE B 1 281 ? 152.992 139.996 163.346 1.00 32.34 281 ILE B CA 1
ATOM 5335 C C . ILE B 1 281 ? 153.164 139.196 164.624 1.00 32.34 281 ILE B C 1
ATOM 5336 O O . ILE B 1 281 ? 152.315 138.339 164.923 1.00 32.34 281 ILE B O 1
ATOM 5341 N N . LEU B 1 282 ? 154.208 139.403 165.409 1.00 32.04 282 LEU B N 1
ATOM 5342 C CA . LEU B 1 282 ? 154.472 138.535 166.543 1.00 32.04 282 LEU B CA 1
ATOM 5343 C C . LEU B 1 282 ? 153.787 139.081 167.792 1.00 32.04 282 LEU B C 1
ATOM 5344 O O . LEU B 1 282 ? 152.963 139.995 167.729 1.00 32.04 282 LEU B O 1
ATOM 5349 N N . HIS B 1 283 ? 154.125 138.504 168.946 1.00 30.54 283 HIS B N 1
ATOM 5350 C CA . HIS B 1 283 ? 153.570 138.905 170.237 1.00 30.54 283 HIS B CA 1
ATOM 5351 C C . HIS B 1 283 ? 152.060 138.730 170.274 1.00 30.54 283 HIS B C 1
ATOM 5352 O O . HIS B 1 283 ? 151.349 139.489 170.930 1.00 30.54 283 HIS B O 1
ATOM 5359 N N . SER B 1 284 ? 151.570 137.721 169.569 1.00 26.55 284 SER B N 1
ATOM 5360 C CA . SER B 1 284 ? 150.153 137.423 169.486 1.00 26.55 284 SER B CA 1
ATOM 5361 C C . SER B 1 284 ? 149.938 135.946 169.777 1.00 26.55 284 SER B C 1
ATOM 5362 O O . SER B 1 284 ? 150.812 135.117 169.520 1.00 26.55 284 SER B O 1
ATOM 5365 N N . ALA B 1 285 ? 148.777 135.620 170.333 1.00 26.35 285 ALA B N 1
ATOM 5366 C CA . ALA B 1 285 ? 148.411 134.239 170.611 1.00 26.35 285 ALA B CA 1
ATOM 5367 C C . ALA B 1 285 ? 147.550 133.708 169.481 1.00 26.35 285 ALA B C 1
ATOM 5368 O O . ALA B 1 285 ? 146.569 134.345 169.089 1.00 26.35 285 ALA B O 1
ATOM 5370 N N . GLY B 1 286 ? 147.915 132.551 168.962 1.00 26.59 286 GLY B N 1
ATOM 5371 C CA . GLY B 1 286 ? 147.130 131.933 167.920 1.00 26.59 286 GLY B CA 1
ATOM 5372 C C . GLY B 1 286 ? 147.999 131.029 167.076 1.00 26.59 286 GLY B C 1
ATOM 5373 O O . GLY B 1 286 ? 149.120 130.689 167.441 1.00 26.59 286 GLY B O 1
ATOM 5374 N N . VAL B 1 287 ? 147.444 130.654 165.934 1.00 23.80 287 VAL B N 1
ATOM 5375 C CA . VAL B 1 287 ? 148.118 129.793 164.976 1.00 23.80 287 VAL B CA 1
ATOM 5376 C C . VAL B 1 287 ? 148.140 130.509 163.638 1.00 23.80 287 VAL B C 1
ATOM 5377 O O . VAL B 1 287 ? 147.113 131.022 163.188 1.00 23.80 287 VAL B O 1
ATOM 5381 N N . ARG B 1 288 ? 149.311 130.568 163.019 1.00 26.31 288 ARG B N 1
ATOM 5382 C CA . ARG B 1 288 ? 149.463 131.155 161.696 1.00 26.31 288 ARG B CA 1
ATOM 5383 C C . ARG B 1 288 ? 149.311 130.040 160.671 1.00 26.31 288 ARG B C 1
ATOM 5384 O O . ARG B 1 288 ? 150.125 129.118 160.627 1.00 26.31 288 ARG B O 1
ATOM 5392 N N . VAL B 1 289 ? 148.272 130.116 159.849 1.00 24.11 289 VAL B N 1
ATOM 5393 C CA . VAL B 1 289 ? 147.932 129.065 158.904 1.00 24.11 289 VAL B CA 1
ATOM 5394 C C . VAL B 1 289 ? 148.218 129.575 157.504 1.00 24.11 289 VAL B C 1
ATOM 5395 O O . VAL B 1 289 ? 147.806 130.682 157.145 1.00 24.11 289 VAL B O 1
ATOM 5399 N N . VAL B 1 290 ? 148.922 128.774 156.716 1.00 23.19 290 VAL B N 1
ATOM 5400 C CA . VAL B 1 290 ? 149.162 129.060 155.311 1.00 23.19 290 VAL B CA 1
ATOM 5401 C C . VAL B 1 290 ? 148.481 127.969 154.508 1.00 23.19 290 VAL B C 1
ATOM 5402 O O . VAL B 1 290 ? 148.857 126.797 154.606 1.00 23.19 290 VAL B O 1
ATOM 5406 N N . VAL B 1 291 ? 147.484 128.347 153.724 1.00 25.46 291 VAL B N 1
ATOM 5407 C CA . VAL B 1 291 ? 146.817 127.437 152.807 1.00 25.46 291 VAL B CA 1
ATOM 5408 C C . VAL B 1 291 ? 147.385 127.747 151.432 1.00 25.46 291 VAL B C 1
ATOM 5409 O O . VAL B 1 291 ? 146.971 128.706 150.778 1.00 25.46 291 VAL B O 1
ATOM 5413 N N . HIS B 1 292 ? 148.349 126.950 150.993 1.00 26.52 292 HIS B N 1
ATOM 5414 C CA . HIS B 1 292 ? 149.078 127.245 149.774 1.00 26.52 292 HIS B CA 1
ATOM 5415 C C . HIS B 1 292 ? 149.013 126.063 148.822 1.00 26.52 292 HIS B C 1
ATOM 5416 O O . HIS B 1 292 ? 148.558 124.975 149.176 1.00 26.52 292 HIS B O 1
ATOM 5423 N N . ALA B 1 293 ? 149.448 126.303 147.592 1.00 31.64 293 ALA B N 1
ATOM 5424 C CA . ALA B 1 293 ? 149.376 125.275 146.570 1.00 31.64 293 ALA B CA 1
ATOM 5425 C C . ALA B 1 293 ? 150.167 124.050 147.016 1.00 31.64 293 ALA B C 1
ATOM 5426 O O . ALA B 1 293 ? 151.252 124.190 147.591 1.00 31.64 293 ALA B O 1
ATOM 5428 N N . PRO B 1 294 ? 149.671 122.855 146.736 1.00 34.38 294 PRO B N 1
ATOM 5429 C CA . PRO B 1 294 ? 150.389 121.658 147.178 1.00 34.38 294 PRO B CA 1
ATOM 5430 C C . PRO B 1 294 ? 151.779 121.583 146.559 1.00 34.38 294 PRO B C 1
ATOM 5431 O O . PRO B 1 294 ? 151.937 121.823 145.366 1.00 34.38 294 PRO B O 1
ATOM 5435 N N . GLY B 1 295 ? 152.774 121.244 147.372 1.00 37.11 295 GLY B N 1
ATOM 5436 C CA . GLY B 1 295 ? 154.143 121.136 146.903 1.00 37.11 295 GLY B CA 1
ATOM 5437 C C . GLY B 1 295 ? 154.874 122.458 146.752 1.00 37.11 295 GLY B C 1
ATOM 5438 O O . GLY B 1 295 ? 155.966 122.503 146.189 1.00 37.11 295 GLY B O 1
ATOM 5439 N N . SER B 1 296 ? 154.286 123.533 147.262 1.00 32.75 296 SER B N 1
ATOM 5440 C CA . SER B 1 296 ? 154.891 124.857 147.166 1.00 32.75 296 SER B CA 1
ATOM 5441 C C . SER B 1 296 ? 155.321 125.319 148.542 1.00 32.75 296 SER B C 1
ATOM 5442 O O . SER B 1 296 ? 154.616 125.092 149.517 1.00 32.75 296 SER B O 1
ATOM 5445 N N . MET B 1 297 ? 156.485 125.953 148.632 1.00 36.77 297 MET B N 1
ATOM 5446 C CA . MET B 1 297 ? 156.978 126.405 149.925 1.00 36.77 297 MET B CA 1
ATOM 5447 C C . MET B 1 297 ? 156.056 127.437 150.549 1.00 36.77 297 MET B C 1
ATOM 5448 O O . MET B 1 297 ? 155.598 128.362 149.887 1.00 36.77 297 MET B O 1
ATOM 5453 N N . PRO B 1 298 ? 155.791 127.264 151.836 1.00 32.93 298 PRO B N 1
ATOM 5454 C CA . PRO B 1 298 ? 154.929 128.173 152.588 1.00 32.93 298 PRO B CA 1
ATOM 5455 C C . PRO B 1 298 ? 155.607 129.494 152.911 1.00 32.93 298 PRO B C 1
ATOM 5456 O O . PRO B 1 298 ? 156.822 129.541 153.076 1.00 32.93 298 PRO B O 1
ATOM 5460 N N . SER B 1 299 ? 154.818 130.556 152.997 1.00 33.88 299 SER B N 1
ATOM 5461 C CA . SER B 1 299 ? 155.325 131.880 153.351 1.00 33.88 299 SER B CA 1
ATOM 5462 C C . SER B 1 299 ? 154.520 132.334 154.556 1.00 33.88 299 SER B C 1
ATOM 5463 O O . SER B 1 299 ? 153.594 133.146 154.429 1.00 33.88 299 SER B O 1
ATOM 5466 N N . PRO B 1 300 ? 154.837 131.815 155.743 1.00 30.30 300 PRO B N 1
ATOM 5467 C CA . PRO B 1 300 ? 153.991 132.099 156.912 1.00 30.30 300 PRO B CA 1
ATOM 5468 C C . PRO B 1 300 ? 153.843 133.578 157.199 1.00 30.30 300 PRO B C 1
ATOM 5469 O O . PRO B 1 300 ? 152.772 134.017 157.636 1.00 30.30 300 PRO B O 1
ATOM 5473 N N . VAL B 1 301 ? 154.886 134.364 156.958 1.00 28.81 301 VAL B N 1
ATOM 5474 C CA . VAL B 1 301 ? 154.793 135.802 157.175 1.00 28.81 301 VAL B CA 1
ATOM 5475 C C . VAL B 1 301 ? 153.912 136.439 156.110 1.00 28.81 301 VAL B C 1
ATOM 5476 O O . VAL B 1 301 ? 152.872 137.032 156.413 1.00 28.81 301 VAL B O 1
ATOM 5480 N N . ASP B 1 302 ? 154.302 136.302 154.844 1.00 32.37 302 ASP B N 1
ATOM 5481 C CA . ASP B 1 302 ? 153.639 137.049 153.782 1.00 32.37 302 ASP B CA 1
ATOM 5482 C C . ASP B 1 302 ? 152.261 136.486 153.460 1.00 32.37 302 ASP B C 1
ATOM 5483 O O . ASP B 1 302 ? 151.310 137.247 153.254 1.00 32.37 302 ASP B O 1
ATOM 5488 N N . HIS B 1 303 ? 152.128 135.163 153.410 1.00 30.56 303 HIS B N 1
ATOM 5489 C CA . HIS B 1 303 ? 150.915 134.540 152.905 1.00 30.56 303 HIS B CA 1
ATOM 5490 C C . HIS B 1 303 ? 150.046 133.907 153.978 1.00 30.56 303 HIS B C 1
ATOM 5491 O O . HIS B 1 303 ? 148.935 133.467 153.668 1.00 30.56 303 HIS B O 1
ATOM 5498 N N . GLY B 1 304 ? 150.508 133.842 155.212 1.00 26.46 304 GLY B N 1
ATOM 5499 C CA . GLY B 1 304 ? 149.713 133.238 156.251 1.00 26.46 304 GLY B CA 1
ATOM 5500 C C . GLY B 1 304 ? 148.631 134.158 156.771 1.00 26.46 304 GLY B C 1
ATOM 5501 O O . GLY B 1 304 ? 148.692 135.378 156.647 1.00 26.46 304 GLY B O 1
ATOM 5502 N N . PHE B 1 305 ? 147.613 133.543 157.356 1.00 24.55 305 PHE B N 1
ATOM 5503 C CA . PHE B 1 305 ? 146.567 134.242 158.079 1.00 24.55 305 PHE B CA 1
ATOM 5504 C C . PHE B 1 305 ? 146.490 133.659 159.478 1.00 24.55 305 PHE B C 1
ATOM 5505 O O . PHE B 1 305 ? 146.619 132.449 159.660 1.00 24.55 305 PHE B O 1
ATOM 5513 N N . ASP B 1 306 ? 146.304 134.514 160.467 1.00 28.44 306 ASP B N 1
ATOM 5514 C CA . ASP B 1 306 ? 146.368 134.086 161.852 1.00 28.44 306 ASP B CA 1
ATOM 5515 C C . ASP B 1 306 ? 144.984 133.746 162.389 1.00 28.44 306 ASP B C 1
ATOM 5516 O O . ASP B 1 306 ? 143.963 134.201 161.871 1.00 28.44 306 ASP B O 1
ATOM 5521 N N . ILE B 1 307 ? 144.967 132.920 163.429 1.00 29.01 307 ILE B N 1
ATOM 5522 C CA . ILE B 1 307 ? 143.741 132.322 163.947 1.00 29.01 307 ILE B CA 1
ATOM 5523 C C . ILE B 1 307 ? 143.799 132.309 165.468 1.00 29.01 307 ILE B C 1
ATOM 5524 O O . ILE B 1 307 ? 144.815 131.897 166.041 1.00 29.01 307 ILE B O 1
ATOM 5529 N N . PRO B 1 308 ? 142.743 132.736 166.155 1.00 44.12 308 PRO B N 1
ATOM 5530 C CA . PRO B 1 308 ? 142.836 132.979 167.589 1.00 44.12 308 PRO B CA 1
ATOM 5531 C C . PRO B 1 308 ? 142.506 131.735 168.391 1.00 44.12 308 PRO B C 1
ATOM 5532 O O . PRO B 1 308 ? 141.761 130.862 167.926 1.00 44.12 308 PRO B O 1
ATOM 5536 N N . PRO B 1 309 ? 143.042 131.618 169.601 1.00 31.18 309 PRO B N 1
ATOM 5537 C CA . PRO B 1 309 ? 142.660 130.510 170.476 1.00 31.18 309 PRO B CA 1
ATOM 5538 C C . PRO B 1 309 ? 141.258 130.698 171.026 1.00 31.18 309 PRO B C 1
ATOM 5539 O O . PRO B 1 309 ? 140.711 131.800 171.056 1.00 31.18 309 PRO B O 1
ATOM 5543 N N . GLY B 1 310 ? 140.676 129.590 171.471 1.00 31.03 310 GLY B N 1
ATOM 5544 C CA . GLY B 1 310 ? 139.341 129.624 172.022 1.00 31.03 310 GLY B CA 1
ATOM 5545 C C . GLY B 1 310 ? 138.239 129.763 171.006 1.00 31.03 310 GLY B C 1
ATOM 5546 O O . GLY B 1 310 ? 137.094 130.016 171.390 1.00 31.03 310 GLY B O 1
ATOM 5547 N N . TYR B 1 311 ? 138.545 129.620 169.725 1.00 44.12 311 TYR B N 1
ATOM 5548 C CA . TYR B 1 311 ? 137.544 129.706 168.679 1.00 44.12 311 TYR B CA 1
ATOM 5549 C C . TYR B 1 311 ? 137.774 128.592 167.678 1.00 44.12 311 TYR B C 1
ATOM 5550 O O . TYR B 1 311 ? 138.909 128.330 167.279 1.00 44.12 311 TYR B O 1
ATOM 5559 N N . SER B 1 312 ? 136.692 127.935 167.287 1.00 44.12 312 SER B N 1
ATOM 5560 C CA . SER B 1 312 ? 136.713 127.044 166.138 1.00 44.12 312 SER B CA 1
ATOM 5561 C C . SER B 1 312 ? 136.600 127.906 164.895 1.00 44.12 312 SER B C 1
ATOM 5562 O O . SER B 1 312 ? 135.559 128.519 164.652 1.00 44.12 312 SER B O 1
ATOM 5565 N N . SER B 1 313 ? 137.673 127.983 164.125 1.00 29.05 313 SER B N 1
ATOM 5566 C CA . SER B 1 313 ? 137.713 128.785 162.917 1.00 29.05 313 SER B CA 1
ATOM 5567 C C . SER B 1 313 ? 137.676 127.861 161.713 1.00 29.05 313 SER B C 1
ATOM 5568 O O . SER B 1 313 ? 138.496 126.945 161.598 1.00 29.05 313 SER B O 1
ATOM 5571 N N . SER B 1 314 ? 136.709 128.087 160.838 1.00 26.20 314 SER B N 1
ATOM 5572 C CA . SER B 1 314 ? 136.507 127.289 159.644 1.00 26.20 314 SER B CA 1
ATOM 5573 C C . SER B 1 314 ? 136.955 128.110 158.448 1.00 26.20 314 SER B C 1
ATOM 5574 O O . SER B 1 314 ? 136.470 129.226 158.238 1.00 26.20 314 SER B O 1
ATOM 5577 N N . VAL B 1 315 ? 137.884 127.560 157.686 1.00 23.87 315 VAL B N 1
ATOM 5578 C CA . VAL B 1 315 ? 138.439 128.173 156.495 1.00 23.87 315 VAL B CA 1
ATOM 5579 C C . VAL B 1 315 ? 137.889 127.385 155.319 1.00 23.87 315 VAL B C 1
ATOM 5580 O O . VAL B 1 315 ? 138.364 126.286 155.009 1.00 23.87 315 VAL B O 1
ATOM 5584 N N . GLY B 1 316 ? 136.868 127.936 154.668 1.00 28.49 316 GLY B N 1
ATOM 5585 C CA . GLY B 1 316 ? 136.320 127.329 153.477 1.00 28.49 316 GLY B CA 1
ATOM 5586 C C . GLY B 1 316 ? 137.085 127.825 152.272 1.00 28.49 316 GLY B C 1
ATOM 5587 O O . GLY B 1 316 ? 137.305 129.028 152.119 1.00 28.49 316 GLY B O 1
ATOM 5588 N N . LEU B 1 317 ? 137.491 126.897 151.417 1.00 27.33 317 LEU B N 1
ATOM 5589 C CA . LEU B 1 317 ? 138.354 127.205 150.291 1.00 27.33 317 LEU B CA 1
ATOM 5590 C C . LEU B 1 317 ? 137.607 127.025 148.982 1.00 27.33 317 LEU B C 1
ATOM 5591 O O . LEU B 1 317 ? 136.862 126.058 148.808 1.00 27.33 317 LEU B O 1
ATOM 5596 N N . LYS B 1 318 ? 137.808 127.964 148.070 1.00 30.67 318 LYS B N 1
ATOM 5597 C CA . LYS B 1 318 ? 137.378 127.825 146.687 1.00 30.67 318 LYS B CA 1
ATOM 5598 C C . LYS B 1 318 ? 138.624 127.762 145.821 1.00 30.67 318 LYS B C 1
ATOM 5599 O O . LYS B 1 318 ? 139.470 128.660 145.880 1.00 30.67 318 LYS B O 1
ATOM 5605 N N . ALA B 1 319 ? 138.735 126.705 145.023 1.00 36.34 319 ALA B N 1
ATOM 5606 C CA . ALA B 1 319 ? 139.962 126.424 144.290 1.00 36.34 319 ALA B CA 1
ATOM 5607 C C . ALA B 1 319 ? 139.991 127.170 142.963 1.00 36.34 319 ALA B C 1
ATOM 5608 O O . ALA B 1 319 ? 139.033 127.109 142.183 1.00 36.34 319 ALA B O 1
ATOM 5610 N N . LEU B 1 320 ? 141.090 127.878 142.712 1.00 40.25 320 LEU B N 1
ATOM 5611 C CA . LEU B 1 320 ? 141.328 128.585 141.464 1.00 40.25 320 LEU B CA 1
ATOM 5612 C C . LEU B 1 320 ? 142.529 127.966 140.781 1.00 40.25 320 LEU B C 1
ATOM 5613 O O . LEU B 1 320 ? 143.611 127.903 141.368 1.00 40.25 320 LEU B O 1
ATOM 5618 N N . LEU B 1 321 ? 142.360 127.565 139.533 1.00 47.88 321 LEU B N 1
ATOM 5619 C CA . LEU B 1 321 ? 143.433 126.969 138.752 1.00 47.88 321 LEU B CA 1
ATOM 5620 C C . LEU B 1 321 ? 143.780 127.922 137.622 1.00 47.88 321 LEU B C 1
ATOM 5621 O O . LEU B 1 321 ? 142.984 128.108 136.701 1.00 47.88 321 LEU B O 1
ATOM 5626 N N . HIS B 1 322 ? 144.955 128.522 137.687 1.00 52.98 322 HIS B N 1
ATOM 5627 C CA . HIS B 1 322 ? 145.411 129.446 136.661 1.00 52.98 322 HIS B CA 1
ATOM 5628 C C . HIS B 1 322 ? 146.449 128.723 135.811 1.00 52.98 322 HIS B C 1
ATOM 5629 O O . HIS B 1 322 ? 147.557 128.445 136.274 1.00 52.98 322 HIS B O 1
ATOM 5636 N N . THR B 1 323 ? 146.085 128.413 134.573 1.00 54.13 323 THR B N 1
ATOM 5637 C CA . THR B 1 323 ? 146.988 127.750 133.644 1.00 54.13 323 THR B CA 1
ATOM 5638 C C . THR B 1 323 ? 147.481 128.769 132.631 1.00 54.13 323 THR B C 1
ATOM 5639 O O . THR B 1 323 ? 146.680 129.496 132.034 1.00 54.13 323 THR B O 1
ATOM 5643 N N . ARG B 1 324 ? 148.793 128.834 132.456 1.00 52.86 324 ARG B N 1
ATOM 5644 C CA . ARG B 1 324 ? 149.417 129.802 131.574 1.00 52.86 324 ARG B CA 1
ATOM 5645 C C . ARG B 1 324 ? 149.956 129.109 130.333 1.00 52.86 324 ARG B C 1
ATOM 5646 O O . ARG B 1 324 ? 149.959 127.881 130.223 1.00 52.86 324 ARG B O 1
ATOM 5654 N N . LEU B 1 325 ? 150.416 129.921 129.391 1.00 61.81 325 LEU B N 1
ATOM 5655 C CA . LEU B 1 325 ? 150.940 129.440 128.125 1.00 61.81 325 LEU B CA 1
ATOM 5656 C C . LEU B 1 325 ? 152.456 129.549 128.119 1.00 61.81 325 LEU B C 1
ATOM 5657 O O . LEU B 1 325 ? 153.019 130.563 128.539 1.00 61.81 325 LEU B O 1
ATOM 5662 N N . SER B 1 326 ? 153.109 128.498 127.643 1.00 69.10 326 SER B N 1
ATOM 5663 C CA . SER B 1 326 ? 154.556 128.480 127.508 1.00 69.10 326 SER B CA 1
ATOM 5664 C C . SER B 1 326 ? 154.949 129.239 126.242 1.00 69.10 326 SER B C 1
ATOM 5665 O O . SER B 1 326 ? 154.152 129.980 125.661 1.00 69.10 326 SER B O 1
ATOM 5668 N N . GLU B 1 327 ? 156.195 129.078 125.816 1.00 79.34 327 GLU B N 1
ATOM 5669 C CA . GLU B 1 327 ? 156.639 129.692 124.575 1.00 79.34 327 GLU B CA 1
ATOM 5670 C C . GLU B 1 327 ? 155.798 129.170 123.412 1.00 79.34 327 GLU B C 1
ATOM 5671 O O . GLU B 1 327 ? 155.402 127.998 123.409 1.00 79.34 327 GLU B O 1
ATOM 5677 N N . PRO B 1 328 ? 155.509 130.005 122.403 1.00 78.04 328 PRO B N 1
ATOM 5678 C CA . PRO B 1 328 ? 155.979 131.384 122.274 1.00 78.04 328 PRO B CA 1
ATOM 5679 C C . PRO B 1 328 ? 155.029 132.423 122.860 1.00 78.04 328 PRO B C 1
ATOM 5680 O O . PRO B 1 328 ? 155.359 133.607 122.871 1.00 78.04 328 PRO B O 1
ATOM 5684 N N . TYR B 1 329 ? 153.862 131.985 123.332 1.00 76.42 329 TYR B N 1
ATOM 5685 C CA . TYR B 1 329 ? 152.873 132.933 123.831 1.00 76.42 329 TYR B CA 1
ATOM 5686 C C . TYR B 1 329 ? 153.312 133.552 125.150 1.00 76.42 329 TYR B C 1
ATOM 5687 O O . TYR B 1 329 ? 153.130 134.755 125.368 1.00 76.42 329 TYR B O 1
ATOM 5696 N N . GLY B 1 330 ? 153.889 132.753 126.038 1.00 75.96 330 GLY B N 1
ATOM 5697 C CA . GLY B 1 330 ? 154.397 133.262 127.293 1.00 75.96 330 GLY B CA 1
ATOM 5698 C C . GLY B 1 330 ? 155.775 132.717 127.595 1.00 75.96 330 GLY B C 1
ATOM 5699 O O . GLY B 1 330 ? 156.474 132.255 126.690 1.00 75.96 330 GLY B O 1
ATOM 5700 N N . ASN B 1 331 ? 156.181 132.761 128.863 1.00 74.38 331 ASN B N 1
ATOM 5701 C CA . ASN B 1 331 ? 157.485 132.226 129.230 1.00 74.38 331 ASN B CA 1
ATOM 5702 C C . ASN B 1 331 ? 157.440 131.409 130.517 1.00 74.38 331 ASN B C 1
ATOM 5703 O O . ASN B 1 331 ? 158.486 131.198 131.136 1.00 74.38 331 ASN B O 1
ATOM 5708 N N . CYS B 1 332 ? 156.268 130.932 130.923 1.00 67.53 332 CYS B N 1
ATOM 5709 C CA . CYS B 1 332 ? 156.170 130.070 132.090 1.00 67.53 332 CYS B CA 1
ATOM 5710 C C . CYS B 1 332 ? 156.876 128.744 131.841 1.00 67.53 332 CYS B C 1
ATOM 5711 O O . CYS B 1 332 ? 157.006 128.288 130.704 1.00 67.53 332 CYS B O 1
ATOM 5714 N N . THR B 1 333 ? 157.335 128.123 132.925 1.00 66.01 333 THR B N 1
ATOM 5715 C CA . THR B 1 333 ? 157.910 126.787 132.860 1.00 66.01 333 THR B CA 1
ATOM 5716 C C . THR B 1 333 ? 157.378 125.944 134.006 1.00 66.01 333 THR B C 1
ATOM 5717 O O . THR B 1 333 ? 157.023 126.453 135.070 1.00 66.01 333 THR B O 1
ATOM 5721 N N . GLU B 1 334 ? 157.337 124.638 133.770 1.00 69.32 334 GLU B N 1
ATOM 5722 C CA . GLU B 1 334 ? 156.956 123.667 134.792 1.00 69.32 334 GLU B CA 1
ATOM 5723 C C . GLU B 1 334 ? 158.172 123.195 135.579 1.00 69.32 334 GLU B C 1
ATOM 5724 O O . GLU B 1 334 ? 158.421 122.000 135.725 1.00 69.32 334 GLU B O 1
ATOM 5730 N N . ASP B 1 335 ? 158.940 124.145 136.096 1.00 64.75 335 ASP B N 1
ATOM 5731 C CA . ASP B 1 335 ? 160.157 123.840 136.829 1.00 64.75 335 ASP B CA 1
ATOM 5732 C C . ASP B 1 335 ? 159.830 123.645 138.307 1.00 64.75 335 ASP B C 1
ATOM 5733 O O . ASP B 1 335 ? 158.667 123.554 138.706 1.00 64.75 335 ASP B O 1
ATOM 5738 N N . SER B 1 336 ? 160.866 123.572 139.137 1.00 57.91 336 SER B N 1
ATOM 5739 C CA . SER B 1 336 ? 160.698 123.405 140.572 1.00 57.91 336 SER B CA 1
ATOM 5740 C C . SER B 1 336 ? 161.763 124.215 141.286 1.00 57.91 336 SER B C 1
ATOM 5741 O O . SER B 1 336 ? 162.937 124.173 140.905 1.00 57.91 336 SER B O 1
ATOM 5744 N N . LEU B 1 337 ? 161.355 124.953 142.312 1.00 55.12 337 LEU B N 1
ATOM 5745 C CA . LEU B 1 337 ? 162.298 125.742 143.081 1.00 55.12 337 LEU B CA 1
ATOM 5746 C C . LEU B 1 337 ? 163.184 124.832 143.921 1.00 55.12 337 LEU B C 1
ATOM 5747 O O . LEU B 1 337 ? 162.836 123.688 144.221 1.00 55.12 337 LEU B O 1
ATOM 5752 N N . GLU B 1 338 ? 164.349 125.350 144.304 1.00 60.77 338 GLU B N 1
ATOM 5753 C CA . GLU B 1 338 ? 165.316 124.547 145.042 1.00 60.77 338 GLU B CA 1
ATOM 5754 C C . GLU B 1 338 ? 165.270 124.810 146.542 1.00 60.77 338 GLU B C 1
ATOM 5755 O O . GLU B 1 338 ? 164.972 123.896 147.314 1.00 60.77 338 GLU B O 1
ATOM 5761 N N . GLY B 1 339 ? 165.536 126.043 146.964 1.00 61.65 339 GLY B N 1
ATOM 5762 C CA . GLY B 1 339 ? 165.528 126.359 148.384 1.00 61.65 339 GLY B CA 1
ATOM 5763 C C . GLY B 1 339 ? 166.297 125.342 149.198 1.00 61.65 339 GLY B C 1
ATOM 5764 O O . GLY B 1 339 ? 167.380 124.890 148.813 1.00 61.65 339 GLY B O 1
ATOM 5765 N N . ILE B 1 340 ? 165.731 124.973 150.346 1.00 63.37 340 ILE B N 1
ATOM 5766 C CA . ILE B 1 340 ? 166.232 123.817 151.082 1.00 63.37 340 ILE B CA 1
ATOM 5767 C C . ILE B 1 340 ? 165.822 122.526 150.392 1.00 63.37 340 ILE B C 1
ATOM 5768 O O . ILE B 1 340 ? 166.628 121.605 150.227 1.00 63.37 340 ILE B O 1
ATOM 5773 N N . GLN B 1 341 ? 164.562 122.446 149.973 1.00 58.31 341 GLN B N 1
ATOM 5774 C CA . GLN B 1 341 ? 164.003 121.239 149.388 1.00 58.31 341 GLN B CA 1
ATOM 5775 C C . GLN B 1 341 ? 163.191 121.607 148.158 1.00 58.31 341 GLN B C 1
ATOM 5776 O O . GLN B 1 341 ? 162.659 122.715 148.058 1.00 58.31 341 GLN B O 1
ATOM 5782 N N . THR B 1 342 ? 163.093 120.664 147.225 1.00 53.31 342 THR B N 1
ATOM 5783 C CA . THR B 1 342 ? 162.407 120.908 145.963 1.00 53.31 342 THR B CA 1
ATOM 5784 C C . THR B 1 342 ? 160.958 121.320 146.185 1.00 53.31 342 THR B C 1
ATOM 5785 O O . THR B 1 342 ? 160.144 120.525 146.664 1.00 53.31 342 THR B O 1
ATOM 5789 N N . TYR B 1 343 ? 160.633 122.559 145.839 1.00 47.53 343 TYR B N 1
ATOM 5790 C CA . TYR B 1 343 ? 159.292 123.101 145.978 1.00 47.53 343 TYR B CA 1
ATOM 5791 C C . TYR B 1 343 ? 158.659 123.266 144.606 1.00 47.53 343 TYR B C 1
ATOM 5792 O O . TYR B 1 343 ? 159.348 123.529 143.617 1.00 47.53 343 TYR B O 1
ATOM 5801 N N . ARG B 1 344 ? 157.342 123.110 144.549 1.00 45.95 344 ARG B N 1
ATOM 5802 C CA . ARG B 1 344 ? 156.624 123.441 143.329 1.00 45.95 344 ARG B CA 1
ATOM 5803 C C . ARG B 1 344 ? 156.733 124.934 143.071 1.00 45.95 344 ARG B C 1
ATOM 5804 O O . ARG B 1 344 ? 156.638 125.748 143.993 1.00 45.95 344 ARG B O 1
ATOM 5812 N N . ASN B 1 345 ? 156.944 125.297 141.812 1.00 51.34 345 ASN B N 1
ATOM 5813 C CA . ASN B 1 345 ? 157.275 126.677 141.493 1.00 51.34 345 ASN B CA 1
ATOM 5814 C C . ASN B 1 345 ? 156.075 127.590 141.699 1.00 51.34 345 ASN B C 1
ATOM 5815 O O . ASN B 1 345 ? 154.981 127.323 141.195 1.00 51.34 345 ASN B O 1
ATOM 5820 N N . THR B 1 346 ? 156.286 128.662 142.453 1.00 46.67 346 THR B N 1
ATOM 5821 C CA . THR B 1 346 ? 155.368 129.786 142.522 1.00 46.67 346 THR B CA 1
ATOM 5822 C C . THR B 1 346 ? 156.183 131.060 142.386 1.00 46.67 346 THR B C 1
ATOM 5823 O O . THR B 1 346 ? 157.332 131.124 142.827 1.00 46.67 346 THR B O 1
ATOM 5827 N N . PHE B 1 347 ? 155.586 132.071 141.757 1.00 49.13 347 PHE B N 1
ATOM 5828 C CA . PHE B 1 347 ? 156.344 133.273 141.433 1.00 49.13 347 PHE B CA 1
ATOM 5829 C C . PHE B 1 347 ? 156.856 133.968 142.686 1.00 49.13 347 PHE B C 1
ATOM 5830 O O . PHE B 1 347 ? 158.017 134.391 142.738 1.00 49.13 347 PHE B O 1
ATOM 5838 N N . PHE B 1 348 ? 156.008 134.098 143.706 1.00 41.44 348 PHE B N 1
ATOM 5839 C CA . PHE B 1 348 ? 156.428 134.789 144.919 1.00 41.44 348 PHE B CA 1
ATOM 5840 C C . PHE B 1 348 ? 157.543 134.037 145.630 1.00 41.44 348 PHE B C 1
ATOM 5841 O O . PHE B 1 348 ? 158.502 134.647 146.117 1.00 41.44 348 PHE B O 1
ATOM 5849 N N . ALA B 1 349 ? 157.424 132.714 145.722 1.00 42.63 349 ALA B N 1
ATOM 5850 C CA . ALA B 1 349 ? 158.452 131.931 146.392 1.00 42.63 349 ALA B CA 1
ATOM 5851 C C . ALA B 1 349 ? 159.780 132.043 145.664 1.00 42.63 349 ALA B C 1
ATOM 5852 O O . ALA B 1 349 ? 160.841 132.141 146.292 1.00 42.63 349 ALA B O 1
ATOM 5854 N N . CYS B 1 350 ? 159.742 132.037 144.335 1.00 51.75 350 CYS B N 1
ATOM 5855 C CA . CYS B 1 350 ? 160.970 132.200 143.574 1.00 51.75 350 CYS B CA 1
ATOM 5856 C C . CYS B 1 350 ? 161.553 133.592 143.752 1.00 51.75 350 CYS B C 1
ATOM 5857 O O . CYS B 1 350 ? 162.776 133.757 143.785 1.00 51.75 350 CYS B O 1
ATOM 5860 N N . LEU B 1 351 ? 160.696 134.609 143.846 1.00 47.91 351 LEU B N 1
ATOM 5861 C CA . LEU B 1 351 ? 161.194 135.948 144.133 1.00 47.91 351 LEU B CA 1
ATOM 5862 C C . LEU B 1 351 ? 161.892 135.988 145.482 1.00 47.91 351 LEU B C 1
ATOM 5863 O O . LEU B 1 351 ? 162.945 136.614 145.623 1.00 47.91 351 LEU B O 1
ATOM 5868 N N . GLN B 1 352 ? 161.318 135.326 146.486 1.00 44.64 352 GLN B N 1
ATOM 5869 C CA . GLN B 1 352 ? 161.964 135.275 147.794 1.00 44.64 352 GLN B CA 1
ATOM 5870 C C . GLN B 1 352 ? 163.305 134.560 147.721 1.00 44.64 352 GLN B C 1
ATOM 5871 O O . GLN B 1 352 ? 164.287 134.999 148.330 1.00 44.64 352 GLN B O 1
ATOM 5877 N N . LEU B 1 353 ? 163.368 133.456 146.977 1.00 48.28 353 LEU B N 1
ATOM 5878 C CA . LEU B 1 353 ? 164.631 132.734 146.856 1.00 48.28 353 LEU B CA 1
ATOM 5879 C C . LEU B 1 353 ? 165.685 133.570 146.144 1.00 48.28 353 LEU B C 1
ATOM 5880 O O . LEU B 1 353 ? 166.853 133.577 146.546 1.00 48.28 353 LEU B O 1
ATOM 5885 N N . CYS B 1 354 ? 165.302 134.282 145.081 1.00 56.26 354 CYS B N 1
ATOM 5886 C CA . CYS B 1 354 ? 166.297 135.087 144.382 1.00 56.26 354 CYS B CA 1
ATOM 5887 C C . CYS B 1 354 ? 166.678 136.315 145.195 1.00 56.26 354 CYS B C 1
ATOM 5888 O O . CYS B 1 354 ? 167.809 136.793 145.089 1.00 56.26 354 CYS B O 1
ATOM 5891 N N . LYS B 1 355 ? 165.769 136.819 146.034 1.00 46.63 355 LYS B N 1
ATOM 5892 C CA . LYS B 1 355 ? 166.149 137.847 146.996 1.00 46.63 355 LYS B CA 1
ATOM 5893 C C . LYS B 1 355 ? 167.189 137.320 147.967 1.00 46.63 355 LYS B C 1
ATOM 5894 O O . LYS B 1 355 ? 168.162 138.010 148.283 1.00 46.63 355 LYS B O 1
ATOM 5900 N N . GLN B 1 356 ? 166.993 136.097 148.457 1.00 44.99 356 GLN B N 1
ATOM 5901 C CA . GLN B 1 356 ? 167.963 135.507 149.370 1.00 44.99 356 GLN B CA 1
ATOM 5902 C C . GLN B 1 356 ? 169.309 135.314 148.687 1.00 44.99 356 GLN B C 1
ATOM 5903 O O . GLN B 1 356 ? 170.359 135.551 149.289 1.00 44.99 356 GLN B O 1
ATOM 5909 N N . ARG B 1 357 ? 169.297 134.885 147.425 1.00 53.45 357 ARG B N 1
ATOM 5910 C CA . ARG B 1 357 ? 170.548 134.716 146.692 1.00 53.45 357 ARG B CA 1
ATOM 5911 C C . ARG B 1 357 ? 171.241 136.053 146.450 1.00 53.45 357 ARG B C 1
ATOM 5912 O O . ARG B 1 357 ? 172.467 136.156 146.578 1.00 53.45 357 ARG B O 1
ATOM 5920 N N . ARG B 1 358 ? 170.477 137.089 146.096 1.00 53.23 358 ARG B N 1
ATOM 5921 C CA . ARG B 1 358 ? 171.057 138.418 145.936 1.00 53.23 358 ARG B CA 1
ATOM 5922 C C . ARG B 1 358 ? 171.650 138.911 147.243 1.00 53.23 358 ARG B C 1
ATOM 5923 O O . ARG B 1 358 ? 172.705 139.554 147.254 1.00 53.23 358 ARG B O 1
ATOM 5931 N N . LEU B 1 359 ? 170.973 138.640 148.353 1.00 50.58 359 LEU B N 1
ATOM 5932 C CA . LEU B 1 359 ? 171.494 139.029 149.654 1.00 50.58 359 LEU B CA 1
ATOM 5933 C C . LEU B 1 359 ? 172.773 138.272 149.979 1.00 50.58 359 LEU B C 1
ATOM 5934 O O . LEU B 1 359 ? 173.706 138.840 150.553 1.00 50.58 359 LEU B O 1
ATOM 5939 N N . ILE B 1 360 ? 172.830 136.989 149.620 1.00 51.88 360 ILE B N 1
ATOM 5940 C CA . ILE B 1 360 ? 174.032 136.190 149.833 1.00 51.88 360 ILE B CA 1
ATOM 5941 C C . ILE B 1 360 ? 175.187 136.717 148.993 1.00 51.88 360 ILE B C 1
ATOM 5942 O O . ILE B 1 360 ? 176.348 136.661 149.411 1.00 51.88 360 ILE B O 1
ATOM 5947 N N . ARG B 1 361 ? 174.898 137.222 147.797 1.00 56.48 361 ARG B N 1
ATOM 5948 C CA . ARG B 1 361 ? 175.963 137.740 146.946 1.00 56.48 361 ARG B CA 1
ATOM 5949 C C . ARG B 1 361 ? 176.447 139.108 147.412 1.00 56.48 361 ARG B C 1
ATOM 5950 O O . ARG B 1 361 ? 177.653 139.326 147.563 1.00 56.48 361 ARG B O 1
ATOM 5958 N N . GLU B 1 362 ? 175.521 140.045 147.637 1.00 59.55 362 GLU B N 1
ATOM 5959 C CA . GLU B 1 362 ? 175.908 141.415 147.969 1.00 59.55 362 GLU B CA 1
ATOM 5960 C C . GLU B 1 362 ? 176.658 141.473 149.293 1.00 59.55 362 GLU B C 1
ATOM 5961 O O . GLU B 1 362 ? 177.752 142.043 149.376 1.00 59.55 362 GLU B O 1
ATOM 5967 N N . CYS B 1 363 ? 176.084 140.895 150.340 1.00 61.32 363 CYS B N 1
ATOM 5968 C CA . CYS B 1 363 ? 176.770 140.714 151.608 1.00 61.32 363 CYS B CA 1
ATOM 5969 C C . CYS B 1 363 ? 176.966 139.226 151.852 1.00 61.32 363 CYS B C 1
ATOM 5970 O O . CYS B 1 363 ? 176.186 138.399 151.379 1.00 61.32 363 CYS B O 1
ATOM 5973 N N . LYS B 1 364 ? 178.001 138.885 152.609 1.00 64.03 364 LYS B N 1
ATOM 5974 C CA . LYS B 1 364 ? 178.399 137.489 152.709 1.00 64.03 364 LYS B CA 1
ATOM 5975 C C . LYS B 1 364 ? 177.592 136.759 153.773 1.00 64.03 364 LYS B C 1
ATOM 5976 O O . LYS B 1 364 ? 178.054 135.763 154.336 1.00 64.03 364 LYS B O 1
ATOM 5982 N N . CYS B 1 365 ? 176.389 137.249 154.061 1.00 54.00 365 CYS B N 1
ATOM 5983 C CA . CYS B 1 365 ? 175.533 136.598 155.042 1.00 54.00 365 CYS B CA 1
ATOM 5984 C C . CYS B 1 365 ? 174.160 136.287 154.460 1.00 54.00 365 CYS B C 1
ATOM 5985 O O . CYS B 1 365 ? 173.921 136.482 153.266 1.00 54.00 365 CYS B O 1
ATOM 5988 N N . LYS B 1 366 ? 173.253 135.812 155.307 1.00 47.96 366 LYS B N 1
ATOM 5989 C CA . LYS B 1 366 ? 171.955 135.309 154.892 1.00 47.96 366 LYS B CA 1
ATOM 5990 C C . LYS B 1 366 ? 170.906 135.782 155.887 1.00 47.96 366 LYS B C 1
ATOM 5991 O O . LYS B 1 366 ? 171.200 135.977 157.067 1.00 47.96 366 LYS B O 1
ATOM 5997 N N . SER B 1 367 ? 169.680 135.975 155.412 1.00 43.06 367 SER B N 1
ATOM 5998 C CA . SER B 1 367 ? 168.609 136.484 156.256 1.00 43.06 367 SER B CA 1
ATOM 5999 C C . SER B 1 367 ? 167.685 135.359 156.690 1.00 43.06 367 SER B C 1
ATOM 6000 O O . SER B 1 367 ? 167.299 134.510 155.883 1.00 43.06 367 SER B O 1
ATOM 6003 N N . SER B 1 368 ? 167.332 135.363 157.973 1.00 42.48 368 SER B N 1
ATOM 6004 C CA . SER B 1 368 ? 166.363 134.407 158.486 1.00 42.48 368 SER B CA 1
ATOM 6005 C C . SER B 1 368 ? 164.931 134.785 158.138 1.00 42.48 368 SER B C 1
ATOM 6006 O O . SER B 1 368 ? 164.033 133.949 158.277 1.00 42.48 368 SER B O 1
ATOM 6009 N N . ALA B 1 369 ? 164.697 136.022 157.696 1.00 43.13 369 ALA B N 1
ATOM 6010 C CA . ALA B 1 369 ? 163.371 136.396 157.221 1.00 43.13 369 ALA B CA 1
ATOM 6011 C C . ALA B 1 369 ? 163.043 135.708 155.904 1.00 43.13 369 ALA B C 1
ATOM 6012 O O . ALA B 1 369 ? 161.899 135.299 155.676 1.00 43.13 369 ALA B O 1
ATOM 6014 N N . LEU B 1 370 ? 164.026 135.577 155.030 1.00 42.36 370 LEU B N 1
ATOM 6015 C CA . LEU B 1 370 ? 163.858 134.967 153.720 1.00 42.36 370 LEU B CA 1
ATOM 6016 C C . LEU B 1 370 ? 164.015 133.458 153.820 1.00 42.36 370 LEU B C 1
ATOM 6017 O O . LEU B 1 370 ? 164.485 132.934 154.831 1.00 42.36 370 LEU B O 1
ATOM 6022 N N . PRO B 1 371 ? 163.601 132.718 152.791 1.00 45.02 371 PRO B N 1
ATOM 6023 C CA . PRO B 1 371 ? 163.777 131.262 152.819 1.00 45.02 371 PRO B CA 1
ATOM 6024 C C . PRO B 1 371 ? 165.236 130.871 152.994 1.00 45.02 371 PRO B C 1
ATOM 6025 O O . PRO B 1 371 ? 166.140 131.510 152.453 1.00 45.02 371 PRO B O 1
ATOM 6029 N N . ASP B 1 372 ? 165.456 129.810 153.762 1.00 55.10 372 ASP B N 1
ATOM 6030 C CA . ASP B 1 372 ? 166.804 129.330 154.013 1.00 55.10 372 ASP B CA 1
ATOM 6031 C C . ASP B 1 372 ? 167.388 128.701 152.754 1.00 55.10 372 ASP B C 1
ATOM 6032 O O . ASP B 1 372 ? 166.664 128.214 151.883 1.00 55.10 372 ASP B O 1
ATOM 6037 N N . LEU B 1 373 ? 168.717 128.716 152.660 1.00 57.63 373 LEU B N 1
ATOM 6038 C CA . LEU B 1 373 ? 169.382 128.208 151.467 1.00 57.63 373 LEU B CA 1
ATOM 6039 C C . LEU B 1 373 ? 170.467 127.195 151.803 1.00 57.63 373 LEU B C 1
ATOM 6040 O O . LEU B 1 373 ? 170.764 126.312 150.992 1.00 57.63 373 LEU B O 1
ATOM 6045 N N . SER B 1 374 ? 171.062 127.316 152.989 1.00 66.15 374 SER B N 1
ATOM 6046 C CA . SER B 1 374 ? 172.096 126.395 153.459 1.00 66.15 374 SER B CA 1
ATOM 6047 C C . SER B 1 374 ? 173.258 126.316 152.467 1.00 66.15 374 SER B C 1
ATOM 6048 O O . SER B 1 374 ? 173.542 125.273 151.875 1.00 66.15 374 SER B O 1
ATOM 6051 N N . VAL B 1 375 ? 173.927 127.450 152.290 1.00 71.70 375 VAL B N 1
ATOM 6052 C CA . VAL B 1 375 ? 175.082 127.563 151.409 1.00 71.70 375 VAL B CA 1
ATOM 6053 C C . VAL B 1 375 ? 176.312 127.768 152.279 1.00 71.70 375 VAL B C 1
ATOM 6054 O O . VAL B 1 375 ? 176.382 128.733 153.048 1.00 71.70 375 VAL B O 1
ATOM 6058 N N . GLU B 1 376 ? 177.275 126.860 152.172 1.00 84.51 376 GLU B N 1
ATOM 6059 C CA . GLU B 1 376 ? 178.527 127.014 152.895 1.00 84.51 376 GLU B CA 1
ATOM 6060 C C . GLU B 1 376 ? 179.412 128.029 152.184 1.00 84.51 376 GLU B C 1
ATOM 6061 O O . GLU B 1 376 ? 179.466 128.067 150.952 1.00 84.51 376 GLU B O 1
ATOM 6067 N N . ASN B 1 377 ? 180.097 128.865 152.959 1.00 83.11 377 ASN B N 1
ATOM 6068 C CA . ASN B 1 377 ? 180.031 128.847 154.415 1.00 83.11 377 ASN B CA 1
ATOM 6069 C C . ASN B 1 377 ? 179.198 130.017 154.925 1.00 83.11 377 ASN B C 1
ATOM 6070 O O . ASN B 1 377 ? 179.505 130.608 155.959 1.00 83.11 377 ASN B O 1
ATOM 6075 N N . ILE B 1 378 ? 178.145 130.352 154.180 1.00 66.58 378 ILE B N 1
ATOM 6076 C CA . ILE B 1 378 ? 177.329 131.515 154.504 1.00 66.58 378 ILE B CA 1
ATOM 6077 C C . ILE B 1 378 ? 176.531 131.243 155.770 1.00 66.58 378 ILE B C 1
ATOM 6078 O O . ILE B 1 378 ? 175.902 130.188 155.916 1.00 66.58 378 ILE B O 1
ATOM 6083 N N . THR B 1 379 ? 176.551 132.199 156.690 1.00 58.32 379 THR B N 1
ATOM 6084 C CA . THR B 1 379 ? 175.780 132.137 157.920 1.00 58.32 379 THR B CA 1
ATOM 6085 C C . THR B 1 379 ? 174.710 133.222 157.899 1.00 58.32 379 THR B C 1
ATOM 6086 O O . THR B 1 379 ? 174.552 133.952 156.919 1.00 58.32 379 THR B O 1
ATOM 6090 N N . PHE B 1 380 ? 173.972 133.326 158.997 1.00 47.53 380 PHE B N 1
ATOM 6091 C CA . PHE B 1 380 ? 172.889 134.291 159.086 1.00 47.53 380 PHE B CA 1
ATOM 6092 C C . PHE B 1 380 ? 173.429 135.700 159.271 1.00 47.53 380 PHE B C 1
ATOM 6093 O O . PHE B 1 380 ? 174.419 135.915 159.973 1.00 47.53 380 PHE B O 1
ATOM 6101 N N . CYS B 1 381 ? 172.778 136.663 158.627 1.00 52.84 381 CYS B N 1
ATOM 6102 C CA . CYS B 1 381 ? 173.042 138.058 158.936 1.00 52.84 381 CYS B CA 1
ATOM 6103 C C . CYS B 1 381 ? 172.608 138.352 160.362 1.00 52.84 381 CYS B C 1
ATOM 6104 O O . CYS B 1 381 ? 171.636 137.789 160.867 1.00 52.84 381 CYS B O 1
ATOM 6107 N N . GLY B 1 382 ? 173.334 139.248 161.015 1.00 49.09 382 GLY B N 1
ATOM 6108 C CA . GLY B 1 382 ? 173.079 139.479 162.417 1.00 49.09 382 GLY B CA 1
ATOM 6109 C C . GLY B 1 382 ? 173.637 138.418 163.329 1.00 49.09 382 GLY B C 1
ATOM 6110 O O . GLY B 1 382 ? 173.176 138.289 164.466 1.00 49.09 382 GLY B O 1
ATOM 6111 N N . VAL B 1 383 ? 174.604 137.640 162.861 1.00 48.35 383 VAL B N 1
ATOM 6112 C CA . VAL B 1 383 ? 175.336 136.716 163.716 1.00 48.35 383 VAL B CA 1
ATOM 6113 C C . VAL B 1 383 ? 176.590 137.422 164.203 1.00 48.35 383 VAL B C 1
ATOM 6114 O O . VAL B 1 383 ? 177.445 137.807 163.401 1.00 48.35 383 VAL B O 1
ATOM 6118 N N . ILE B 1 384 ? 176.692 137.609 165.513 1.00 51.42 384 ILE B N 1
ATOM 6119 C CA . ILE B 1 384 ? 177.927 138.096 166.114 1.00 51.42 384 ILE B CA 1
ATOM 6120 C C . ILE B 1 384 ? 178.770 136.867 166.424 1.00 51.42 384 ILE B C 1
ATOM 6121 O O . ILE B 1 384 ? 178.497 136.162 167.405 1.00 51.42 384 ILE B O 1
ATOM 6126 N N . PRO B 1 385 ? 179.787 136.568 165.614 1.00 55.88 385 PRO B N 1
ATOM 6127 C CA . PRO B 1 385 ? 180.478 135.277 165.750 1.00 55.88 385 PRO B CA 1
ATOM 6128 C C . PRO B 1 385 ? 181.106 135.056 167.110 1.00 55.88 385 PRO B C 1
ATOM 6129 O O . PRO B 1 385 ? 181.127 133.918 167.593 1.00 55.88 385 PRO B O 1
ATOM 6133 N N . ASP B 1 386 ? 181.613 136.106 167.748 1.00 60.96 386 ASP B N 1
ATOM 6134 C CA . ASP B 1 386 ? 182.307 135.986 169.023 1.00 60.96 386 ASP B CA 1
ATOM 6135 C C . ASP B 1 386 ? 181.492 136.564 170.174 1.00 60.96 386 ASP B C 1
ATOM 6136 O O . ASP B 1 386 ? 182.058 137.058 171.152 1.00 60.96 386 ASP B O 1
ATOM 6141 N N . TRP B 1 387 ? 180.163 136.511 170.072 1.00 52.33 387 TRP B N 1
ATOM 6142 C CA . TRP B 1 387 ? 179.331 137.111 171.109 1.00 52.33 387 TRP B CA 1
ATOM 6143 C C . TRP B 1 387 ? 179.557 136.444 172.457 1.00 52.33 387 TRP B C 1
ATOM 6144 O O . TRP B 1 387 ? 179.498 137.114 173.492 1.00 52.33 387 TRP B O 1
ATOM 6155 N N . LYS B 1 388 ? 179.818 135.137 172.470 1.00 59.71 388 LYS B N 1
ATOM 6156 C CA . LYS B 1 388 ? 180.168 134.479 173.723 1.00 59.71 388 LYS B CA 1
ATOM 6157 C C . LYS B 1 388 ? 181.464 135.041 174.289 1.00 59.71 388 LYS B C 1
ATOM 6158 O O . LYS B 1 388 ? 181.581 135.255 175.500 1.00 59.71 388 LYS B O 1
ATOM 6164 N N . ASP B 1 389 ? 182.450 135.286 173.424 1.00 68.31 389 ASP B N 1
ATOM 6165 C CA . ASP B 1 389 ? 183.706 135.867 173.881 1.00 68.31 389 ASP B CA 1
ATOM 6166 C C . ASP B 1 389 ? 183.519 137.310 174.326 1.00 68.31 389 ASP B C 1
ATOM 6167 O O . ASP B 1 389 ? 184.165 137.759 175.278 1.00 68.31 389 ASP B O 1
ATOM 6172 N N . ILE B 1 390 ? 182.652 138.058 173.643 1.00 65.09 390 ILE B N 1
ATOM 6173 C CA . ILE B 1 390 ? 182.395 139.438 174.037 1.00 65.09 390 ILE B CA 1
ATOM 6174 C C . ILE B 1 390 ? 181.729 139.485 175.406 1.00 65.09 390 ILE B C 1
ATOM 6175 O O . ILE B 1 390 ? 182.118 140.273 176.277 1.00 65.09 390 ILE B O 1
ATOM 6180 N N . ARG B 1 391 ? 180.717 138.643 175.617 1.00 65.94 391 ARG B N 1
ATOM 6181 C CA . ARG B 1 391 ? 180.051 138.602 176.914 1.00 65.94 391 ARG B CA 1
ATOM 6182 C C . ARG B 1 391 ? 181.012 138.158 178.005 1.00 65.94 391 ARG B C 1
ATOM 6183 O O . ARG B 1 391 ? 181.030 138.733 179.099 1.00 65.94 391 ARG B O 1
ATOM 6191 N N . ARG B 1 392 ? 181.820 137.138 177.729 1.00 77.84 392 ARG B N 1
ATOM 6192 C CA . ARG B 1 392 ? 182.841 136.730 178.680 1.00 77.84 392 ARG B CA 1
ATOM 6193 C C . ARG B 1 392 ? 183.943 137.775 178.688 1.00 77.84 392 ARG B C 1
ATOM 6194 O O . ARG B 1 392 ? 184.884 137.714 177.891 1.00 77.84 392 ARG B O 1
ATOM 6202 N N . ASN B 1 393 ? 183.840 138.730 179.606 1.00 89.99 393 ASN B N 1
ATOM 6203 C CA . ASN B 1 393 ? 184.720 139.893 179.638 1.00 89.99 393 ASN B CA 1
ATOM 6204 C C . ASN B 1 393 ? 186.097 139.492 180.175 1.00 89.99 393 ASN B C 1
ATOM 6205 O O . ASN B 1 393 ? 186.568 139.961 181.211 1.00 89.99 393 ASN B O 1
ATOM 6210 N N . VAL B 1 394 ? 186.740 138.585 179.434 1.00 92.18 394 VAL B N 1
ATOM 6211 C CA . VAL B 1 394 ? 188.028 138.042 179.858 1.00 92.18 394 VAL B CA 1
ATOM 6212 C C . VAL B 1 394 ? 189.086 139.137 179.888 1.00 92.18 394 VAL B C 1
ATOM 6213 O O . VAL B 1 394 ? 189.950 139.163 180.773 1.00 92.18 394 VAL B O 1
ATOM 6217 N N . THR B 1 395 ? 189.037 140.055 178.930 1.00 96.12 395 THR B N 1
ATOM 6218 C CA . THR B 1 395 ? 189.878 141.240 178.917 1.00 96.12 395 THR B CA 1
ATOM 6219 C C . THR B 1 395 ? 188.980 142.461 178.786 1.00 96.12 395 THR B C 1
ATOM 6220 O O . THR B 1 395 ? 188.067 142.485 177.956 1.00 96.12 395 THR B O 1
ATOM 6224 N N . GLY B 1 396 ? 189.240 143.471 179.609 1.00 94.51 396 GLY B N 1
ATOM 6225 C CA . GLY B 1 396 ? 188.301 144.564 179.760 1.00 94.51 396 GLY B CA 1
ATOM 6226 C C . GLY B 1 396 ? 188.317 145.630 178.683 1.00 94.51 396 GLY B C 1
ATOM 6227 O O . GLY B 1 396 ? 188.241 146.821 178.996 1.00 94.51 396 GLY B O 1
ATOM 6228 N N . GLU B 1 397 ? 188.408 145.234 177.417 1.00 93.00 397 GLU B N 1
ATOM 6229 C CA . GLU B 1 397 ? 188.273 146.193 176.330 1.00 93.00 397 GLU B CA 1
ATOM 6230 C C . GLU B 1 397 ? 186.822 146.415 175.931 1.00 93.00 397 GLU B C 1
ATOM 6231 O O . GLU B 1 397 ? 186.551 147.257 175.070 1.00 93.00 397 GLU B O 1
ATOM 6237 N N . TYR B 1 398 ? 185.891 145.681 176.532 1.00 84.41 398 TYR B N 1
ATOM 6238 C CA . TYR B 1 398 ? 184.471 145.789 176.214 1.00 84.41 398 TYR B CA 1
ATOM 6239 C C . TYR B 1 398 ? 183.797 146.533 177.362 1.00 84.41 398 TYR B C 1
ATOM 6240 O O . TYR B 1 398 ? 183.372 145.937 178.350 1.00 84.41 398 TYR B O 1
ATOM 6249 N N . LYS B 1 399 ? 183.703 147.852 177.224 1.00 88.55 399 LYS B N 1
ATOM 6250 C CA . LYS B 1 399 ? 183.085 148.673 178.254 1.00 88.55 399 LYS B CA 1
ATOM 6251 C C . LYS B 1 399 ? 181.588 148.410 178.334 1.00 88.55 399 LYS B C 1
ATOM 6252 O O . LYS B 1 399 ? 180.961 147.944 177.380 1.00 88.55 399 LYS B O 1
ATOM 6258 N N . MET B 1 400 ? 181.021 148.698 179.501 1.00 89.19 400 MET B N 1
ATOM 6259 C CA . MET B 1 400 ? 179.586 148.560 179.688 1.00 89.19 400 MET B CA 1
ATOM 6260 C C . MET B 1 400 ? 178.838 149.455 178.710 1.00 89.19 400 MET B C 1
ATOM 6261 O O . MET B 1 400 ? 179.233 150.597 178.462 1.00 89.19 400 MET B O 1
ATOM 6266 N N . ASN B 1 401 ? 177.761 148.919 178.140 1.00 82.58 401 ASN B N 1
ATOM 6267 C CA . ASN B 1 401 ? 176.902 149.630 177.197 1.00 82.58 401 ASN B CA 1
ATOM 6268 C C . ASN B 1 401 ? 177.654 150.067 175.941 1.00 82.58 401 ASN B C 1
ATOM 6269 O O . ASN B 1 401 ? 177.233 151.004 175.257 1.00 82.58 401 ASN B O 1
ATOM 6274 N N . GLN B 1 402 ? 178.758 149.402 175.617 1.00 77.08 402 GLN B N 1
ATOM 6275 C CA . GLN B 1 402 ? 179.525 149.751 174.430 1.00 77.08 402 GLN B CA 1
ATOM 6276 C C . GLN B 1 402 ? 178.822 149.260 173.170 1.00 77.08 402 GLN B C 1
ATOM 6277 O O . GLN B 1 402 ? 178.183 148.207 173.158 1.00 77.08 402 GLN B O 1
ATOM 6283 N N . THR B 1 403 ? 178.944 150.040 172.100 1.00 69.61 403 THR B N 1
ATOM 6284 C CA . THR B 1 403 ? 178.372 149.642 170.823 1.00 69.61 403 THR B CA 1
ATOM 6285 C C . THR B 1 403 ? 179.119 148.446 170.248 1.00 69.61 403 THR B C 1
ATOM 6286 O O . THR B 1 403 ? 180.344 148.342 170.362 1.00 69.61 403 THR B O 1
ATOM 6290 N N . ILE B 1 404 ? 178.374 147.541 169.633 1.00 61.21 404 ILE B N 1
ATOM 6291 C CA . ILE B 1 404 ? 178.918 146.363 168.965 1.00 61.21 404 ILE B CA 1
ATOM 6292 C C . ILE B 1 404 ? 178.652 146.514 167.473 1.00 61.21 404 ILE B C 1
ATOM 6293 O O . ILE B 1 404 ? 177.518 146.822 167.089 1.00 61.21 404 ILE B O 1
ATOM 6298 N N . PRO B 1 405 ? 179.655 146.317 166.606 1.00 62.14 405 PRO B N 1
ATOM 6299 C CA . PRO B 1 405 ? 179.522 146.729 165.200 1.00 62.14 405 PRO B CA 1
ATOM 6300 C C . PRO B 1 405 ? 178.341 146.129 164.449 1.00 62.14 405 PRO B C 1
ATOM 6301 O O . PRO B 1 405 ? 177.479 146.875 163.974 1.00 62.14 405 PRO B O 1
ATOM 6305 N N . THR B 1 406 ? 178.278 144.804 164.348 1.00 60.59 406 THR B N 1
ATOM 6306 C CA . THR B 1 406 ? 177.256 144.105 163.564 1.00 60.59 406 THR B CA 1
ATOM 6307 C C . THR B 1 406 ? 177.172 144.669 162.144 1.00 60.59 406 THR B C 1
ATOM 6308 O O . THR B 1 406 ? 176.156 145.217 161.718 1.00 60.59 406 THR B O 1
ATOM 6312 N N . ILE B 1 407 ? 178.280 144.529 161.415 1.00 58.15 407 ILE B N 1
ATOM 6313 C CA . ILE B 1 407 ? 178.344 145.038 160.049 1.00 58.15 407 ILE B CA 1
ATOM 6314 C C . ILE B 1 407 ? 177.402 144.265 159.138 1.00 58.15 407 ILE B C 1
ATOM 6315 O O . ILE B 1 407 ? 176.700 144.851 158.303 1.00 58.15 407 ILE B O 1
ATOM 6320 N N . SER B 1 408 ? 177.374 142.938 159.275 1.00 55.42 408 SER B N 1
ATOM 6321 C CA . SER B 1 408 ? 176.555 142.117 158.391 1.00 55.42 408 SER B CA 1
ATOM 6322 C C . SER B 1 408 ? 175.076 142.431 158.558 1.00 55.42 408 SER B C 1
ATOM 6323 O O . SER B 1 408 ? 174.324 142.444 157.578 1.00 55.42 408 SER B O 1
ATOM 6326 N N . LEU B 1 409 ? 174.636 142.681 159.792 1.00 52.22 409 LEU B N 1
ATOM 6327 C CA . LEU B 1 409 ? 173.240 143.036 160.016 1.00 52.22 409 LEU B CA 1
ATOM 6328 C C . LEU B 1 409 ? 172.886 144.346 159.325 1.00 52.22 409 LEU B C 1
ATOM 6329 O O . LEU B 1 409 ? 171.822 144.464 158.709 1.00 52.22 409 LEU B O 1
ATOM 6334 N N . ALA B 1 410 ? 173.768 145.342 159.413 1.00 55.76 410 ALA B N 1
ATOM 6335 C CA . ALA B 1 410 ? 173.511 146.613 158.746 1.00 55.76 410 ALA B CA 1
ATOM 6336 C C . ALA B 1 410 ? 173.480 146.448 157.234 1.00 55.76 410 ALA B C 1
ATOM 6337 O O . ALA B 1 410 ? 172.636 147.046 156.556 1.00 55.76 410 ALA B O 1
ATOM 6339 N N . CYS B 1 411 ? 174.394 145.648 156.683 1.00 58.53 411 CYS B N 1
ATOM 6340 C CA . CYS B 1 411 ? 174.395 145.429 155.240 1.00 58.53 411 CYS B CA 1
ATOM 6341 C C . CYS B 1 411 ? 173.128 144.711 154.795 1.00 58.53 411 CYS B C 1
ATOM 6342 O O . CYS B 1 411 ? 172.552 145.036 153.749 1.00 58.53 411 CYS B O 1
ATOM 6345 N N . GLU B 1 412 ? 172.684 143.724 155.575 1.00 56.37 412 GLU B N 1
ATOM 6346 C CA . GLU B 1 412 ? 171.437 143.038 155.265 1.00 56.37 412 GLU B CA 1
ATOM 6347 C C . GLU B 1 412 ? 170.258 143.994 155.323 1.00 56.37 412 GLU B C 1
ATOM 6348 O O . GLU B 1 412 ? 169.365 143.934 154.476 1.00 56.37 412 GLU B O 1
ATOM 6354 N N . ALA B 1 413 ? 170.235 144.880 156.319 1.00 54.28 413 ALA B N 1
ATOM 6355 C CA . ALA B 1 413 ? 169.162 145.863 156.398 1.00 54.28 413 ALA B CA 1
ATOM 6356 C C . ALA B 1 413 ? 169.173 146.781 155.186 1.00 54.28 413 ALA B C 1
ATOM 6357 O O . ALA B 1 413 ? 168.118 147.093 154.625 1.00 54.28 413 ALA B O 1
ATOM 6359 N N . ARG B 1 414 ? 170.360 147.211 154.758 1.00 52.28 414 ARG B N 1
ATOM 6360 C CA . ARG B 1 414 ? 170.465 148.080 153.590 1.00 52.28 414 ARG B CA 1
ATOM 6361 C C . ARG B 1 414 ? 169.937 147.388 152.340 1.00 52.28 414 ARG B C 1
ATOM 6362 O O . ARG B 1 414 ? 169.124 147.952 151.595 1.00 52.28 414 ARG B O 1
ATOM 6370 N N . VAL B 1 415 ? 170.385 146.156 152.098 1.00 50.39 415 VAL B N 1
ATOM 6371 C CA . VAL B 1 415 ? 169.972 145.451 150.890 1.00 50.39 415 VAL B CA 1
ATOM 6372 C C . VAL B 1 415 ? 168.487 145.124 150.940 1.00 50.39 415 VAL B C 1
ATOM 6373 O O . VAL B 1 415 ? 167.787 145.208 149.926 1.00 50.39 415 VAL B O 1
ATOM 6377 N N . GLN B 1 416 ? 167.977 144.748 152.115 1.00 53.01 416 GLN B N 1
ATOM 6378 C CA . GLN B 1 416 ? 166.556 144.461 152.245 1.00 53.01 416 GLN B CA 1
ATOM 6379 C C . GLN B 1 416 ? 165.717 145.706 152.012 1.00 53.01 416 GLN B C 1
ATOM 6380 O O . GLN B 1 416 ? 164.661 145.637 151.381 1.00 53.01 416 GLN B O 1
ATOM 6386 N N . LYS B 1 417 ? 166.162 146.856 152.523 1.00 49.76 417 LYS B N 1
ATOM 6387 C CA . LYS B 1 417 ? 165.453 148.101 152.257 1.00 49.76 417 LYS B CA 1
ATOM 6388 C C . LYS B 1 417 ? 165.442 148.414 150.769 1.00 49.76 417 LYS B C 1
ATOM 6389 O O . LYS B 1 417 ? 164.402 148.787 150.210 1.00 49.76 417 LYS B O 1
ATOM 6395 N N . GLN B 1 418 ? 166.589 148.253 150.108 1.00 52.39 418 GLN B N 1
ATOM 6396 C CA . GLN B 1 418 ? 166.659 148.546 148.681 1.00 52.39 418 GLN B CA 1
ATOM 6397 C C . GLN B 1 418 ? 165.768 147.604 147.881 1.00 52.39 418 GLN B C 1
ATOM 6398 O O . GLN B 1 418 ? 165.146 148.015 146.895 1.00 52.39 418 GLN B O 1
ATOM 6404 N N . LEU B 1 419 ? 165.687 146.339 148.291 1.00 48.38 419 LEU B N 1
ATOM 6405 C CA . LEU B 1 419 ? 164.845 145.378 147.587 1.00 48.38 419 LEU B CA 1
ATOM 6406 C C . LEU B 1 419 ? 163.365 145.611 147.864 1.00 48.38 419 LEU B C 1
ATOM 6407 O O . LEU B 1 419 ? 162.527 145.414 146.979 1.00 48.38 419 LEU B O 1
ATOM 6412 N N . ASN B 1 420 ? 163.025 146.019 149.086 1.00 47.31 420 ASN B N 1
ATOM 6413 C CA . ASN B 1 420 ? 161.630 146.226 149.449 1.00 47.31 420 ASN B CA 1
ATOM 6414 C C . ASN B 1 420 ? 161.076 147.520 148.881 1.00 47.31 420 ASN B C 1
ATOM 6415 O O . ASN B 1 420 ? 159.867 147.620 148.653 1.00 47.31 420 ASN B O 1
ATOM 6420 N N . ASN B 1 421 ? 161.924 148.519 148.656 1.00 50.87 421 ASN B N 1
ATOM 6421 C CA . ASN B 1 421 ? 161.476 149.797 148.130 1.00 50.87 421 ASN B CA 1
ATOM 6422 C C . ASN B 1 421 ? 161.694 149.928 146.630 1.00 50.87 421 ASN B C 1
ATOM 6423 O O . ASN B 1 421 ? 161.513 151.020 146.084 1.00 50.87 421 ASN B O 1
ATOM 6428 N N . ASP B 1 422 ? 162.072 148.849 145.951 1.00 55.32 422 ASP B N 1
ATOM 6429 C CA . ASP B 1 422 ? 162.307 148.908 144.510 1.00 55.32 422 ASP B CA 1
ATOM 6430 C C . ASP B 1 422 ? 162.103 147.524 143.922 1.00 55.32 422 ASP B C 1
ATOM 6431 O O . ASP B 1 422 ? 162.754 146.568 144.353 1.00 55.32 422 ASP B O 1
ATOM 6436 N N . ARG B 1 423 ? 161.218 147.416 142.936 1.00 55.15 423 ARG B N 1
ATOM 6437 C CA . ARG B 1 423 ? 160.882 146.141 142.320 1.00 55.15 423 ARG B CA 1
ATOM 6438 C C . ARG B 1 423 ? 161.709 145.839 141.080 1.00 55.15 423 ARG B C 1
ATOM 6439 O O . ARG B 1 423 ? 161.420 144.859 140.387 1.00 55.15 423 ARG B O 1
ATOM 6447 N N . SER B 1 424 ? 162.716 146.659 140.775 1.00 61.03 424 SER B N 1
ATOM 6448 C CA . SER B 1 424 ? 163.499 146.436 139.565 1.00 61.03 424 SER B CA 1
ATOM 6449 C C . SER B 1 424 ? 164.266 145.123 139.621 1.00 61.03 424 SER B C 1
ATOM 6450 O O . SER B 1 424 ? 164.589 144.551 138.574 1.00 61.03 424 SER B O 1
ATOM 6453 N N . TYR B 1 425 ? 164.567 144.630 140.823 1.00 58.85 425 TYR B N 1
ATOM 6454 C CA . TYR B 1 425 ? 165.252 143.350 140.944 1.00 58.85 425 TYR B CA 1
ATOM 6455 C C . TYR B 1 425 ? 164.416 142.199 140.408 1.00 58.85 425 TYR B C 1
ATOM 6456 O O . TYR B 1 425 ? 164.973 141.149 140.073 1.00 58.85 425 TYR B O 1
ATOM 6465 N N . GLU B 1 426 ? 163.094 142.367 140.332 1.00 64.20 426 GLU B N 1
ATOM 6466 C CA . GLU B 1 426 ? 162.225 141.262 139.944 1.00 64.20 426 GLU B CA 1
ATOM 6467 C C . GLU B 1 426 ? 162.530 140.764 138.541 1.00 64.20 426 GLU B C 1
ATOM 6468 O O . GLU B 1 426 ? 162.259 139.601 138.227 1.00 64.20 426 GLU B O 1
ATOM 6474 N N . THR B 1 427 ? 163.076 141.620 137.684 1.00 67.40 427 THR B N 1
ATOM 6475 C CA . THR B 1 427 ? 163.416 141.221 136.327 1.00 67.40 427 THR B CA 1
ATOM 6476 C C . THR B 1 427 ? 164.862 140.769 136.183 1.00 67.40 427 THR B C 1
ATOM 6477 O O . THR B 1 427 ? 165.233 140.276 135.114 1.00 67.40 427 THR B O 1
ATOM 6481 N N . GLU B 1 428 ? 165.683 140.919 137.223 1.00 69.43 428 GLU B N 1
ATOM 6482 C CA . GLU B 1 428 ? 167.064 140.460 137.146 1.00 69.43 428 GLU B CA 1
ATOM 6483 C C . GLU B 1 428 ? 167.156 138.962 137.412 1.00 69.43 428 GLU B C 1
ATOM 6484 O O . GLU B 1 428 ? 167.586 138.193 136.546 1.00 69.43 428 GLU B O 1
ATOM 6490 N N . CYS B 1 429 ? 166.717 138.547 138.594 1.00 74.45 429 CYS B N 1
ATOM 6491 C CA . CYS B 1 429 ? 166.698 137.128 138.907 1.00 74.45 429 CYS B CA 1
ATOM 6492 C C . CYS B 1 429 ? 165.658 136.466 138.032 1.00 74.45 429 CYS B C 1
ATOM 6493 O O . CYS B 1 429 ? 165.498 135.247 138.059 1.00 74.45 429 CYS B O 1
ATOM 6496 N N . GLY B 1 430 ? 164.943 137.270 137.253 1.00 77.16 430 GLY B N 1
ATOM 6497 C CA . GLY B 1 430 ? 163.948 136.732 136.343 1.00 77.16 430 GLY B CA 1
ATOM 6498 C C . GLY B 1 430 ? 162.977 135.745 136.946 1.00 77.16 430 GLY B C 1
ATOM 6499 O O . GLY B 1 430 ? 162.068 136.146 137.674 1.00 77.16 430 GLY B O 1
ATOM 6500 N N . CYS B 1 431 ? 163.152 134.462 136.647 1.00 78.90 431 CYS B N 1
ATOM 6501 C CA . CYS B 1 431 ? 162.226 133.432 137.125 1.00 78.90 431 CYS B CA 1
ATOM 6502 C C . CYS B 1 431 ? 160.878 133.622 136.440 1.00 78.90 431 CYS B C 1
ATOM 6503 O O . CYS B 1 431 ? 160.612 134.680 135.872 1.00 78.90 431 CYS B O 1
ATOM 6506 N N . TYR B 1 432 ? 160.024 132.608 136.477 1.00 71.37 432 TYR B N 1
ATOM 6507 C CA . TYR B 1 432 ? 158.764 132.705 135.749 1.00 71.37 432 TYR B CA 1
ATOM 6508 C C . TYR B 1 432 ? 157.573 132.181 136.521 1.00 71.37 432 TYR B C 1
ATOM 6509 O O . TYR B 1 432 ? 157.721 131.365 137.428 1.00 71.37 432 TYR B O 1
ATOM 6518 N N . GLN B 1 433 ? 156.386 132.645 136.155 1.00 57.28 433 GLN B N 1
ATOM 6519 C CA . GLN B 1 433 ? 155.182 132.151 136.794 1.00 57.28 433 GLN B CA 1
ATOM 6520 C C . GLN B 1 433 ? 155.029 130.678 136.485 1.00 57.28 433 GLN B C 1
ATOM 6521 O O . GLN B 1 433 ? 155.364 130.235 135.391 1.00 57.28 433 GLN B O 1
ATOM 6527 N N . PRO B 1 434 ? 154.524 129.904 137.449 1.00 55.05 434 PRO B N 1
ATOM 6528 C CA . PRO B 1 434 ? 154.275 128.496 137.143 1.00 55.05 434 PRO B CA 1
ATOM 6529 C C . PRO B 1 434 ? 153.225 128.384 136.051 1.00 55.05 434 PRO B C 1
ATOM 6530 O O . PRO B 1 434 ? 152.177 129.018 136.153 1.00 55.05 434 PRO B O 1
ATOM 6534 N N . CYS B 1 435 ? 153.561 127.450 134.951 1.00 59.70 435 CYS B N 1
ATOM 6535 C CA . CYS B 1 435 ? 152.580 127.281 133.886 1.00 59.70 435 CYS B CA 1
ATOM 6536 C C . CYS B 1 435 ? 151.213 126.918 134.446 1.00 59.70 435 CYS B C 1
ATOM 6537 O O . CYS B 1 435 ? 150.186 127.369 133.928 1.00 59.70 435 CYS B O 1
ATOM 6540 N N . SER B 1 436 ? 151.175 126.109 135.499 1.00 53.29 436 SER B N 1
ATOM 6541 C CA . SER B 1 436 ? 149.935 125.758 136.178 1.00 53.29 436 SER B CA 1
ATOM 6542 C C . SER B 1 436 ? 150.076 126.108 137.649 1.00 53.29 436 SER B C 1
ATOM 6543 O O . SER B 1 436 ? 150.984 125.613 138.324 1.00 53.29 436 SER B O 1
ATOM 6546 N N . GLU B 1 437 ? 149.178 126.951 138.144 1.00 49.57 437 GLU B N 1
ATOM 6547 C CA . GLU B 1 437 ? 149.210 127.415 139.519 1.00 49.57 437 GLU B CA 1
ATOM 6548 C C . GLU B 1 437 ? 147.849 127.178 140.153 1.00 49.57 437 GLU B C 1
ATOM 6549 O O . GLU B 1 437 ? 146.817 127.255 139.485 1.00 49.57 437 GLU B O 1
ATOM 6555 N N . THR B 1 438 ? 147.851 126.878 141.446 1.00 39.38 438 THR B N 1
ATOM 6556 C CA . THR B 1 438 ? 146.620 126.670 142.195 1.00 39.38 438 THR B CA 1
ATOM 6557 C C . THR B 1 438 ? 146.591 127.641 143.363 1.00 39.38 438 THR B C 1
ATOM 6558 O O . THR B 1 438 ? 147.517 127.666 144.179 1.00 39.38 438 THR B O 1
AT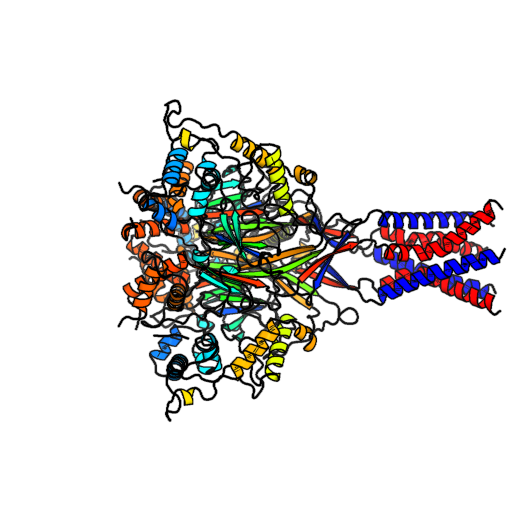OM 6562 N N . SER B 1 439 ? 145.539 128.437 143.437 1.00 34.48 439 SER B N 1
ATOM 6563 C CA . SER B 1 439 ? 145.311 129.368 144.528 1.00 34.48 439 SER B CA 1
ATOM 6564 C C . SER B 1 439 ? 143.955 129.070 145.154 1.00 34.48 439 SER B C 1
ATOM 6565 O O . SER B 1 439 ? 143.179 128.261 144.649 1.00 34.48 439 SER B O 1
ATOM 6568 N N . TYR B 1 440 ? 143.671 129.728 146.272 1.00 30.99 440 TYR B N 1
ATOM 6569 C CA . TYR B 1 440 ? 142.443 129.467 147.004 1.00 30.99 440 TYR B CA 1
ATOM 6570 C C . TYR B 1 440 ? 141.870 130.768 147.528 1.00 30.99 440 TYR B C 1
ATOM 6571 O O . TYR B 1 440 ? 142.580 131.547 148.168 1.00 30.99 440 TYR B O 1
ATOM 6580 N N . LEU B 1 441 ? 140.594 131.003 147.252 1.00 32.06 441 LEU B N 1
ATOM 6581 C CA . LEU B 1 441 ? 139.854 132.019 147.986 1.00 32.06 441 LEU B CA 1
ATOM 6582 C C . LEU B 1 441 ? 139.403 131.415 149.304 1.00 32.06 441 LEU B C 1
ATOM 6583 O O . LEU B 1 441 ? 138.614 130.466 149.315 1.00 32.06 441 LEU B O 1
ATOM 6588 N N . LYS B 1 442 ? 139.912 131.941 150.407 1.00 29.58 442 LYS B N 1
ATOM 6589 C CA . LYS B 1 442 ? 139.564 131.434 151.721 1.00 29.58 442 LYS B CA 1
ATOM 6590 C C . LYS B 1 442 ? 138.576 132.370 152.396 1.00 29.58 442 LYS B C 1
ATOM 6591 O O . LYS B 1 442 ? 138.733 133.593 152.367 1.00 29.58 442 LYS B O 1
ATOM 6597 N N . SER B 1 443 ? 137.533 131.784 152.968 1.00 27.89 443 SER B N 1
ATOM 6598 C CA . SER B 1 443 ? 136.580 132.497 153.808 1.00 27.89 443 SER B CA 1
ATOM 6599 C C . SER B 1 443 ? 136.712 131.916 155.205 1.00 27.89 443 SER B C 1
ATOM 6600 O O . SER B 1 443 ? 136.430 130.733 155.419 1.00 27.89 443 SER B O 1
ATOM 6603 N N . VAL B 1 444 ? 137.168 132.738 156.142 1.00 24.61 444 VAL B N 1
ATOM 6604 C CA . VAL B 1 444 ? 137.417 132.315 157.511 1.00 24.61 444 VAL B CA 1
ATOM 6605 C C . VAL B 1 444 ? 136.272 132.814 158.374 1.00 24.61 444 VAL B C 1
ATOM 6606 O O . VAL B 1 444 ? 135.967 134.010 158.385 1.00 24.61 444 VAL B O 1
ATOM 6610 N N . SER B 1 445 ? 135.638 131.898 159.095 1.00 23.69 445 SER B N 1
ATOM 6611 C CA . SER B 1 445 ? 134.555 132.237 160.004 1.00 23.69 445 SER B CA 1
ATOM 6612 C C . SER B 1 445 ? 134.799 131.528 161.321 1.00 23.69 445 SER B C 1
ATOM 6613 O O . SER B 1 445 ? 135.014 130.316 161.339 1.00 23.69 445 SER B O 1
ATOM 6616 N N . LEU B 1 446 ? 134.762 132.269 162.415 1.00 26.23 446 LEU B N 1
ATOM 6617 C CA . LEU B 1 446 ? 135.098 131.711 163.711 1.00 26.23 446 LEU B CA 1
ATOM 6618 C C . LEU B 1 446 ? 133.854 131.608 164.579 1.00 26.23 446 LEU B C 1
ATOM 6619 O O . LEU B 1 446 ? 132.850 132.282 164.351 1.00 26.23 446 LEU B O 1
ATOM 6624 N N . SER B 1 447 ? 133.932 130.734 165.576 1.00 30.49 447 SER B N 1
ATOM 6625 C CA . SER B 1 447 ? 132.841 130.546 166.515 1.00 30.49 447 SER B CA 1
ATOM 6626 C C . SER B 1 447 ? 133.420 130.177 167.871 1.00 30.49 447 SER B C 1
ATOM 6627 O O . SER B 1 447 ? 134.541 129.684 167.971 1.00 30.49 447 SER B O 1
ATOM 6630 N N . TYR B 1 448 ? 132.644 130.423 168.916 1.00 44.12 448 TYR B N 1
ATOM 6631 C CA . TYR B 1 448 ? 133.122 130.208 170.276 1.00 44.12 448 TYR B CA 1
ATOM 6632 C C . TYR B 1 448 ? 133.227 128.714 170.547 1.00 44.12 448 TYR B C 1
ATOM 6633 O O . TYR B 1 448 ? 132.220 128.003 170.535 1.00 44.12 448 TYR B O 1
ATOM 6642 N N . TRP B 1 449 ? 134.442 128.237 170.798 1.00 24.37 449 TRP B N 1
ATOM 6643 C CA . TRP B 1 449 ? 134.693 126.821 170.965 1.00 24.37 449 TRP B CA 1
ATOM 6644 C C . TRP B 1 449 ? 135.698 126.594 172.083 1.00 24.37 449 TRP B C 1
ATOM 6645 O O . TRP B 1 449 ? 136.628 127.392 172.249 1.00 24.37 449 TRP B O 1
ATOM 6656 N N . PRO B 1 450 ? 135.540 125.522 172.867 1.00 41.66 450 PRO B N 1
ATOM 6657 C CA . PRO B 1 450 ? 134.381 124.631 172.845 1.00 41.66 450 PRO B CA 1
ATOM 6658 C C . PRO B 1 450 ? 133.327 125.057 173.850 1.00 41.66 450 PRO B C 1
ATOM 6659 O O . PRO B 1 450 ? 133.651 125.786 174.781 1.00 41.66 450 PRO B O 1
ATOM 6663 N N . LEU B 1 451 ? 132.085 124.617 173.664 1.00 28.97 451 LEU B N 1
ATOM 6664 C CA . LEU B 1 451 ? 131.065 124.863 174.670 1.00 28.97 451 LEU B CA 1
ATOM 6665 C C . LEU B 1 451 ? 131.493 124.310 176.016 1.00 28.97 451 LEU B C 1
ATOM 6666 O O . LEU B 1 451 ? 132.155 123.275 176.108 1.00 28.97 451 LEU B O 1
ATOM 6671 N N . GLU B 1 452 ? 131.101 125.020 177.071 1.00 33.12 452 GLU B N 1
ATOM 6672 C CA . GLU B 1 452 ? 131.388 124.573 178.424 1.00 33.12 452 GLU B CA 1
ATOM 6673 C C . GLU B 1 452 ? 130.770 123.213 178.707 1.00 33.12 452 GLU B C 1
ATOM 6674 O O . GLU B 1 452 ? 131.240 122.497 179.596 1.00 33.12 452 GLU B O 1
ATOM 6680 N N . PHE B 1 453 ? 129.726 122.848 177.965 1.00 34.86 453 PHE B N 1
ATOM 6681 C CA . PHE B 1 453 ? 129.112 121.535 178.111 1.00 34.86 453 PHE B CA 1
ATOM 6682 C C . PHE B 1 453 ? 130.083 120.424 177.728 1.00 34.86 453 PHE B C 1
ATOM 6683 O O . PHE B 1 453 ? 130.159 119.393 178.404 1.00 34.86 453 PHE B O 1
ATOM 6691 N N . TYR B 1 454 ? 130.833 120.616 176.648 1.00 29.67 454 TYR B N 1
ATOM 6692 C CA . TYR B 1 454 ? 131.665 119.561 176.086 1.00 29.67 454 TYR B CA 1
ATOM 6693 C C . TYR B 1 454 ? 133.131 119.666 176.479 1.00 29.67 454 TYR B C 1
ATOM 6694 O O . TYR B 1 454 ? 133.939 118.856 176.014 1.00 29.67 454 TYR B O 1
ATOM 6703 N N . GLN B 1 455 ? 133.492 120.628 177.326 1.00 32.56 455 GLN B N 1
ATOM 6704 C CA . GLN B 1 455 ? 134.898 120.835 177.646 1.00 32.56 455 GLN B CA 1
ATOM 6705 C C . GLN B 1 455 ? 135.474 119.665 178.434 1.00 32.56 455 GLN B C 1
ATOM 6706 O O . GLN B 1 455 ? 136.619 119.263 178.205 1.00 32.56 455 GLN B O 1
ATOM 6712 N N . LEU B 1 456 ? 134.704 119.107 179.368 1.00 37.66 456 LEU B N 1
ATOM 6713 C CA . LEU B 1 456 ? 135.205 117.970 180.133 1.00 37.66 456 LEU B CA 1
ATOM 6714 C C . LEU B 1 456 ? 135.415 116.751 179.249 1.00 37.66 456 LEU B C 1
ATOM 6715 O O . LEU B 1 456 ? 136.449 116.077 179.343 1.00 37.66 456 LEU B O 1
ATOM 6720 N N . SER B 1 457 ? 134.441 116.444 178.394 1.00 37.75 457 SER B N 1
ATOM 6721 C CA . SER B 1 457 ? 134.574 115.284 177.523 1.00 37.75 457 SER B CA 1
ATOM 6722 C C . SER B 1 457 ? 135.718 115.476 176.547 1.00 37.75 457 SER B C 1
ATOM 6723 O O . SER B 1 457 ? 136.379 114.509 176.159 1.00 37.75 457 SER B O 1
ATOM 6726 N N . ALA B 1 458 ? 135.962 116.717 176.133 1.00 37.69 458 ALA B N 1
ATOM 6727 C CA . ALA B 1 458 ? 137.156 116.989 175.350 1.00 37.69 458 ALA B CA 1
ATOM 6728 C C . ALA B 1 458 ? 138.411 116.665 176.149 1.00 37.69 458 ALA B C 1
ATOM 6729 O O . ALA B 1 458 ? 139.174 115.760 175.783 1.00 37.69 458 ALA B O 1
ATOM 6731 N N . LEU B 1 459 ? 138.592 117.335 177.288 1.00 43.31 459 LEU B N 1
ATOM 6732 C CA . LEU B 1 459 ? 139.836 117.222 178.042 1.00 43.31 459 LEU B CA 1
ATOM 6733 C C . LEU B 1 459 ? 140.144 115.773 178.390 1.00 43.31 459 LEU B C 1
ATOM 6734 O O . LEU B 1 459 ? 141.314 115.363 178.401 1.00 43.31 459 LEU B O 1
ATOM 6739 N N . GLU B 1 460 ? 139.107 114.982 178.674 1.00 49.17 460 GLU B N 1
ATOM 6740 C CA . GLU B 1 460 ? 139.330 113.574 178.977 1.00 49.17 460 GLU B CA 1
ATOM 6741 C C . GLU B 1 460 ? 140.063 112.878 177.842 1.00 49.17 460 GLU B C 1
ATOM 6742 O O . GLU B 1 460 ? 141.062 112.188 178.073 1.00 49.17 460 GLU B O 1
ATOM 6748 N N . ARG B 1 461 ? 139.608 113.064 176.604 1.00 51.95 461 ARG B N 1
ATOM 6749 C CA . ARG B 1 461 ? 140.268 112.378 175.502 1.00 51.95 461 ARG B CA 1
ATOM 6750 C C . ARG B 1 461 ? 141.633 112.983 175.214 1.00 51.95 461 ARG B C 1
ATOM 6751 O O . ARG B 1 461 ? 142.576 112.257 174.864 1.00 51.95 461 ARG B O 1
ATOM 6759 N N . PHE B 1 462 ? 141.767 114.308 175.345 1.00 53.28 462 PHE B N 1
ATOM 6760 C CA . PHE B 1 462 ? 143.080 114.888 175.068 1.00 53.28 462 PHE B CA 1
ATOM 6761 C C . PHE B 1 462 ? 144.132 114.313 176.010 1.00 53.28 462 PHE B C 1
ATOM 6762 O O . PHE B 1 462 ? 145.240 113.966 175.577 1.00 53.28 462 PHE B O 1
ATOM 6770 N N . PHE B 1 463 ? 143.799 114.169 177.295 1.00 63.60 463 PHE B N 1
ATOM 6771 C CA . PHE B 1 463 ? 144.691 113.442 178.196 1.00 63.60 463 PHE B CA 1
ATOM 6772 C C . PHE B 1 463 ? 144.868 111.991 177.780 1.00 63.60 463 PHE B C 1
ATOM 6773 O O . PHE B 1 463 ? 146.000 111.509 177.658 1.00 63.60 463 PHE B O 1
ATOM 6781 N N . SER B 1 464 ? 143.765 111.275 177.556 1.00 62.96 464 SER B N 1
ATOM 6782 C CA . SER B 1 464 ? 143.853 109.837 177.337 1.00 62.96 464 SER B CA 1
ATOM 6783 C C . SER B 1 464 ? 144.716 109.518 176.124 1.00 62.96 464 SER B C 1
ATOM 6784 O O . SER B 1 464 ? 145.213 108.396 175.982 1.00 62.96 464 SER B O 1
ATOM 6787 N N . GLN B 1 465 ? 144.900 110.492 175.233 1.00 67.80 465 GLN B N 1
ATOM 6788 C CA . GLN B 1 465 ? 145.699 110.211 174.047 1.00 67.80 465 GLN B CA 1
ATOM 6789 C C . GLN B 1 465 ? 147.102 110.807 174.138 1.00 67.80 465 GLN B C 1
ATOM 6790 O O . GLN B 1 465 ? 148.057 110.209 173.631 1.00 67.80 465 GLN B O 1
ATOM 6796 N N . LYS B 1 466 ? 147.271 111.975 174.775 1.00 75.60 466 LYS B N 1
ATOM 6797 C CA . LYS B 1 466 ? 148.512 112.715 174.576 1.00 75.60 466 LYS B CA 1
ATOM 6798 C C . LYS B 1 466 ? 149.325 113.057 175.819 1.00 75.60 466 LYS B C 1
ATOM 6799 O O . LYS B 1 466 ? 150.533 113.282 175.684 1.00 75.60 466 LYS B O 1
ATOM 6805 N N . ASN B 1 467 ? 148.736 113.119 177.009 1.00 90.80 467 ASN B N 1
ATOM 6806 C CA . ASN B 1 467 ? 149.470 113.652 178.155 1.00 90.80 467 ASN B CA 1
ATOM 6807 C C . ASN B 1 467 ? 149.564 112.636 179.285 1.00 90.80 467 ASN B C 1
ATOM 6808 O O . ASN B 1 467 ? 148.570 112.417 179.999 1.00 90.80 467 ASN B O 1
ATOM 6813 N N . PRO B 1 468 ? 150.715 111.989 179.485 1.00 107.72 468 PRO B N 1
ATOM 6814 C CA . PRO B 1 468 ? 150.885 111.132 180.666 1.00 107.72 468 PRO B CA 1
ATOM 6815 C C . PRO B 1 468 ? 151.579 111.829 181.831 1.00 107.72 468 PRO B C 1
ATOM 6816 O O . PRO B 1 468 ? 151.647 111.270 182.929 1.00 107.72 468 PRO B O 1
ATOM 6820 N N . THR B 1 469 ? 152.098 113.036 181.617 1.00 113.31 469 THR B N 1
ATOM 6821 C CA . THR B 1 469 ? 152.975 113.676 182.596 1.00 113.31 469 THR B CA 1
ATOM 6822 C C . THR B 1 469 ? 152.564 115.136 182.768 1.00 113.31 469 THR B C 1
ATOM 6823 O O . THR B 1 469 ? 151.494 115.558 182.317 1.00 113.31 469 THR B O 1
ATOM 6827 N N . ASP B 1 470 ? 153.430 115.905 183.435 1.00 105.69 470 ASP B N 1
ATOM 6828 C CA . ASP B 1 470 ? 153.267 117.353 183.603 1.00 105.69 470 ASP B CA 1
ATOM 6829 C C . ASP B 1 470 ? 151.972 117.707 184.331 1.00 105.69 470 ASP B C 1
ATOM 6830 O O . ASP B 1 470 ? 151.047 118.275 183.749 1.00 105.69 470 ASP B O 1
ATOM 6835 N N . GLN B 1 471 ? 151.895 117.348 185.613 1.00 103.23 471 GLN B N 1
ATOM 6836 C CA . GLN B 1 471 ? 150.767 117.737 186.452 1.00 103.23 471 GLN B CA 1
ATOM 6837 C C . GLN B 1 471 ? 150.598 119.252 186.479 1.00 103.23 471 GLN B C 1
ATOM 6838 O O . GLN B 1 471 ? 149.472 119.753 186.570 1.00 103.23 471 GLN B O 1
ATOM 6844 N N . GLN B 1 472 ? 151.704 119.991 186.402 1.00 100.14 472 GLN B N 1
ATOM 6845 C CA . GLN B 1 472 ? 151.650 121.451 186.331 1.00 100.14 472 GLN B CA 1
ATOM 6846 C C . GLN B 1 472 ? 151.378 121.878 184.889 1.00 100.14 472 GLN B C 1
ATOM 6847 O O . GLN B 1 472 ? 152.195 122.506 184.215 1.00 100.14 472 GLN B O 1
ATOM 6853 N N . HIS B 1 473 ? 150.050 121.492 184.370 1.00 72.34 473 HIS B N 1
ATOM 6854 C CA . HIS B 1 473 ? 149.629 121.851 183.019 1.00 72.34 473 HIS B CA 1
ATOM 6855 C C . HIS B 1 473 ? 148.218 122.418 183.026 1.00 72.34 473 HIS B C 1
ATOM 6856 O O . HIS B 1 473 ? 147.417 122.084 183.898 1.00 72.34 473 HIS B O 1
ATOM 6863 N N . PHE B 1 474 ? 147.907 123.274 182.059 1.00 64.90 474 PHE B N 1
ATOM 6864 C CA . PHE B 1 474 ? 146.592 123.911 182.030 1.00 64.90 474 PHE B CA 1
ATOM 6865 C C . PHE B 1 474 ? 145.476 122.885 181.885 1.00 64.90 474 PHE B C 1
ATOM 6866 O O . PHE B 1 474 ? 144.475 122.954 182.592 1.00 64.90 474 PHE B O 1
ATOM 6874 N N . MET B 1 475 ? 145.648 121.932 180.979 1.00 62.32 475 MET B N 1
ATOM 6875 C CA . MET B 1 475 ? 144.621 120.924 180.764 1.00 62.32 475 MET B CA 1
ATOM 6876 C C . MET B 1 475 ? 144.392 120.151 182.047 1.00 62.32 475 MET B C 1
ATOM 6877 O O . MET B 1 475 ? 143.265 119.770 182.353 1.00 62.32 475 MET B O 1
ATOM 6882 N N . LYS B 1 476 ? 145.524 119.937 182.784 1.00 62.60 476 LYS B N 1
ATOM 6883 C CA . LYS B 1 476 ? 145.244 119.209 184.013 1.00 62.60 476 LYS B CA 1
ATOM 6884 C C . LYS B 1 476 ? 144.492 120.020 185.052 1.00 62.60 476 LYS B C 1
ATOM 6885 O O . LYS B 1 476 ? 143.554 119.499 185.663 1.00 62.60 476 LYS B O 1
ATOM 6891 N N . ILE B 1 477 ? 144.881 121.276 185.263 1.00 57.58 477 ILE B N 1
ATOM 6892 C CA . ILE B 1 477 ? 144.158 122.105 186.210 1.00 57.58 477 ILE B CA 1
ATOM 6893 C C . ILE B 1 477 ? 142.721 122.333 185.745 1.00 57.58 477 ILE B C 1
ATOM 6894 O O . ILE B 1 477 ? 141.790 122.293 186.555 1.00 57.58 477 ILE B O 1
ATOM 6899 N N . ALA B 1 478 ? 142.508 122.572 184.455 1.00 52.95 478 ALA B N 1
ATOM 6900 C CA . ALA B 1 478 ? 141.153 122.681 183.933 1.00 52.95 478 ALA B CA 1
ATOM 6901 C C . ALA B 1 478 ? 140.353 121.397 184.093 1.00 52.95 478 ALA B C 1
ATOM 6902 O O . ALA B 1 478 ? 139.173 121.454 184.469 1.00 52.95 478 ALA B O 1
ATOM 6904 N N . GLN B 1 479 ? 140.966 120.243 183.825 1.00 55.15 479 GLN B N 1
ATOM 6905 C CA . GLN B 1 479 ? 140.255 118.981 183.964 1.00 55.15 479 GLN B CA 1
ATOM 6906 C C . GLN B 1 479 ? 139.897 118.692 185.411 1.00 55.15 479 GLN B C 1
ATOM 6907 O O . GLN B 1 479 ? 138.851 118.094 185.670 1.00 55.15 479 GLN B O 1
ATOM 6913 N N . ASP B 1 480 ? 140.736 119.102 186.362 1.00 56.41 480 ASP B N 1
ATOM 6914 C CA . ASP B 1 480 ? 140.376 118.936 187.766 1.00 56.41 480 ASP B CA 1
ATOM 6915 C C . ASP B 1 480 ? 139.092 119.682 188.104 1.00 56.41 480 ASP B C 1
ATOM 6916 O O . ASP B 1 480 ? 138.185 119.111 188.727 1.00 56.41 480 ASP B O 1
ATOM 6921 N N . PHE B 1 481 ? 138.993 120.945 187.685 1.00 51.48 481 PHE B N 1
ATOM 6922 C CA . PHE B 1 481 ? 137.792 121.740 187.903 1.00 51.48 481 PHE B CA 1
ATOM 6923 C C . PHE B 1 481 ? 136.576 121.095 187.259 1.00 51.48 481 PHE B C 1
ATOM 6924 O O . PHE B 1 481 ? 135.534 120.929 187.906 1.00 51.48 481 PHE B O 1
ATOM 6932 N N . LEU B 1 482 ? 136.698 120.718 185.989 1.00 47.19 482 LEU B N 1
ATOM 6933 C CA . LEU B 1 482 ? 135.547 120.163 185.290 1.00 47.19 482 LEU B CA 1
ATOM 6934 C C . LEU B 1 482 ? 135.121 118.826 185.884 1.00 47.19 482 LEU B C 1
ATOM 6935 O O . LEU B 1 482 ? 133.921 118.544 185.985 1.00 47.19 482 LEU B O 1
ATOM 6940 N N . SER B 1 483 ? 136.081 117.997 186.295 1.00 53.50 483 SER B N 1
ATOM 6941 C CA . SER B 1 483 ? 135.744 116.698 186.858 1.00 53.50 483 SER B CA 1
ATOM 6942 C C . SER B 1 483 ? 135.125 116.828 188.239 1.00 53.50 483 SER B C 1
ATOM 6943 O O . SER B 1 483 ? 134.271 116.016 188.608 1.00 53.50 483 SER B O 1
ATOM 6946 N N . ARG B 1 484 ? 135.539 117.821 189.026 1.00 55.51 484 ARG B N 1
ATOM 6947 C CA . ARG B 1 484 ? 134.839 118.024 190.286 1.00 55.51 484 ARG B CA 1
ATOM 6948 C C . ARG B 1 484 ? 133.473 118.658 190.086 1.00 55.51 484 ARG B C 1
ATOM 6949 O O . ARG B 1 484 ? 132.599 118.493 190.942 1.00 55.51 484 ARG B O 1
ATOM 6957 N N . LEU B 1 485 ? 133.267 119.373 188.981 1.00 56.35 485 LEU B N 1
ATOM 6958 C CA . LEU B 1 485 ? 131.917 119.821 188.655 1.00 56.35 485 LEU B CA 1
ATOM 6959 C C . LEU B 1 485 ? 131.014 118.657 188.274 1.00 56.35 485 LEU B C 1
ATOM 6960 O O . LEU B 1 485 ? 129.874 118.573 188.742 1.00 56.35 485 LEU B O 1
ATOM 6965 N N . ALA B 1 486 ? 131.500 117.755 187.425 1.00 56.90 486 ALA B N 1
ATOM 6966 C CA . ALA B 1 486 ? 130.673 116.674 186.912 1.00 56.90 486 ALA B CA 1
ATOM 6967 C C . ALA B 1 486 ? 130.527 115.513 187.883 1.00 56.90 486 ALA B C 1
ATOM 6968 O O . ALA B 1 486 ? 129.670 114.651 187.664 1.00 56.90 486 ALA B O 1
ATOM 6970 N N . HIS B 1 487 ? 131.332 115.462 188.939 1.00 67.57 487 HIS B N 1
ATOM 6971 C CA . HIS B 1 487 ? 131.254 114.405 189.946 1.00 67.57 487 HIS B CA 1
ATOM 6972 C C . HIS B 1 487 ? 131.247 115.036 191.331 1.00 67.57 487 HIS B C 1
ATOM 6973 O O . HIS B 1 487 ? 132.215 114.913 192.090 1.00 67.57 487 HIS B O 1
ATOM 6980 N N . PRO B 1 488 ? 130.166 115.733 191.689 1.00 81.08 488 PRO B N 1
ATOM 6981 C CA . PRO B 1 488 ? 130.101 116.327 193.033 1.00 81.08 488 PRO B CA 1
ATOM 6982 C C . PRO B 1 488 ? 130.120 115.297 194.146 1.00 81.08 488 PRO B C 1
ATOM 6983 O O . PRO B 1 488 ? 130.666 115.573 195.223 1.00 81.08 488 PRO B O 1
ATOM 6987 N N . GLN B 1 489 ? 129.544 114.119 193.914 1.00 96.15 489 GLN B N 1
ATOM 6988 C CA . GLN B 1 489 ? 129.464 113.055 194.914 1.00 96.15 489 GLN B CA 1
ATOM 6989 C C . GLN B 1 489 ? 128.826 113.541 196.213 1.00 96.15 489 GLN B C 1
ATOM 6990 O O . GLN B 1 489 ? 127.615 113.429 196.401 1.00 96.15 489 GLN B O 1
ATOM 6996 N N . THR B 1 506 ? 119.296 121.081 190.038 1.00 103.04 506 THR B N 1
ATOM 6997 C CA . THR B 1 506 ? 119.516 122.308 190.790 1.00 103.04 506 THR B CA 1
ATOM 6998 C C . THR B 1 506 ? 120.215 123.353 189.937 1.00 103.04 506 THR B C 1
ATOM 6999 O O . THR B 1 506 ? 119.977 123.439 188.733 1.00 103.04 506 THR B O 1
ATOM 7003 N N . SER B 1 507 ? 121.088 124.142 190.552 1.00 85.33 507 SER B N 1
ATOM 7004 C CA . SER B 1 507 ? 121.819 125.163 189.811 1.00 85.33 507 SER B CA 1
ATOM 7005 C C . SER B 1 507 ? 123.251 125.281 190.304 1.00 85.33 507 SER B C 1
ATOM 7006 O O . SER B 1 507 ? 123.538 125.007 191.468 1.00 85.33 507 SER B O 1
ATOM 7009 N N . TYR B 1 508 ? 124.151 125.693 189.420 1.00 78.88 508 TYR B N 1
ATOM 7010 C CA . TYR B 1 508 ? 125.550 125.837 189.797 1.00 78.88 508 TYR B CA 1
ATOM 7011 C C . TYR B 1 508 ? 125.721 126.843 190.915 1.00 78.88 508 TYR B C 1
ATOM 7012 O O . TYR B 1 508 ? 125.147 127.930 190.869 1.00 78.88 508 TYR B O 1
ATOM 7021 N N . SER B 1 509 ? 126.511 126.490 191.920 1.00 81.57 509 SER B N 1
ATOM 7022 C CA . SER B 1 509 ? 126.782 127.425 192.999 1.00 81.57 509 SER B CA 1
ATOM 7023 C C . SER B 1 509 ? 127.750 128.473 192.487 1.00 81.57 509 SER B C 1
ATOM 7024 O O . SER B 1 509 ? 128.349 128.304 191.428 1.00 81.57 509 SER B O 1
ATOM 7027 N N . LEU B 1 510 ? 127.912 129.554 193.235 1.00 81.44 510 LEU B N 1
ATOM 7028 C CA . LEU B 1 510 ? 128.847 130.589 192.829 1.00 81.44 510 LEU B CA 1
ATOM 7029 C C . LEU B 1 510 ? 130.222 129.977 192.632 1.00 81.44 510 LEU B C 1
ATOM 7030 O O . LEU B 1 510 ? 130.883 130.244 191.632 1.00 81.44 510 LEU B O 1
ATOM 7035 N N . SER B 1 511 ? 130.651 129.149 193.577 1.00 76.75 511 SER B N 1
ATOM 7036 C CA . SER B 1 511 ? 131.940 128.485 193.445 1.00 76.75 511 SER B CA 1
ATOM 7037 C C . SER B 1 511 ? 131.923 127.566 192.242 1.00 76.75 511 SER B C 1
ATOM 7038 O O . SER B 1 511 ? 132.834 127.600 191.418 1.00 76.75 511 SER B O 1
ATOM 7041 N N . GLU B 1 512 ? 130.885 126.746 192.131 1.00 75.27 512 GLU B N 1
ATOM 7042 C CA . GLU B 1 512 ? 130.768 125.876 190.974 1.00 75.27 512 GLU B CA 1
ATOM 7043 C C . GLU B 1 512 ? 130.863 126.717 189.723 1.00 75.27 512 GLU B C 1
ATOM 7044 O O . GLU B 1 512 ? 131.540 126.347 188.766 1.00 75.27 512 GLU B O 1
ATOM 7050 N N . LYS B 1 513 ? 130.188 127.860 189.731 1.00 69.72 513 LYS B N 1
ATOM 7051 C CA . LYS B 1 513 ? 130.258 128.750 188.580 1.00 69.72 513 LYS B CA 1
ATOM 7052 C C . LYS B 1 513 ? 131.668 129.287 188.390 1.00 69.72 513 LYS B C 1
ATOM 7053 O O . LYS B 1 513 ? 132.151 129.391 187.257 1.00 69.72 513 LYS B O 1
ATOM 7059 N N . GLU B 1 514 ? 132.345 129.637 189.486 1.00 65.79 514 GLU B N 1
ATOM 7060 C CA . GLU B 1 514 ? 133.722 130.106 189.379 1.00 65.79 514 GLU B CA 1
ATOM 7061 C C . GLU B 1 514 ? 134.632 129.027 188.806 1.00 65.79 514 GLU B C 1
ATOM 7062 O O . GLU B 1 514 ? 135.495 129.315 187.972 1.00 65.79 514 GLU B O 1
ATOM 7068 N N . MET B 1 515 ? 134.465 127.782 189.253 1.00 59.57 515 MET B N 1
ATOM 7069 C CA . MET B 1 515 ? 135.280 126.692 188.724 1.00 59.57 515 MET B CA 1
ATOM 7070 C C . MET B 1 515 ? 135.022 126.488 187.238 1.00 59.57 515 MET B C 1
ATOM 7071 O O . MET B 1 515 ? 135.962 126.317 186.451 1.00 59.57 515 MET B O 1
ATOM 7076 N N . ALA B 1 516 ? 133.751 126.499 186.837 1.00 51.20 516 ALA B N 1
ATOM 7077 C CA . ALA B 1 516 ? 133.424 126.331 185.425 1.00 51.20 516 ALA B CA 1
ATOM 7078 C C . ALA B 1 516 ? 134.031 127.448 184.593 1.00 51.20 516 ALA B C 1
ATOM 7079 O O . ALA B 1 516 ? 134.591 127.208 183.517 1.00 51.20 516 ALA B O 1
ATOM 7081 N N . LYS B 1 517 ? 133.944 128.681 185.089 1.00 51.72 517 LYS B N 1
ATOM 7082 C CA . LYS B 1 517 ? 134.494 129.810 184.354 1.00 51.72 517 LYS B CA 1
ATOM 7083 C C . LYS B 1 517 ? 136.012 129.730 184.263 1.00 51.72 517 LYS B C 1
ATOM 7084 O O . LYS B 1 517 ? 136.581 130.003 183.207 1.00 51.72 517 LYS B O 1
ATOM 7090 N N . GLU B 1 518 ? 136.689 129.352 185.345 1.00 51.72 518 GLU B N 1
ATOM 7091 C CA . GLU B 1 518 ? 138.143 129.276 185.283 1.00 51.72 518 GLU B CA 1
ATOM 7092 C C . GLU B 1 518 ? 138.597 128.170 184.338 1.00 51.72 518 GLU B C 1
ATOM 7093 O O . GLU B 1 518 ? 139.559 128.348 183.577 1.00 51.72 518 GLU B O 1
ATOM 7099 N N . ALA B 1 519 ? 137.902 127.031 184.345 1.00 44.16 519 ALA B N 1
ATOM 7100 C CA . ALA B 1 519 ? 138.219 125.984 183.381 1.00 44.16 519 ALA B CA 1
ATOM 7101 C C . ALA B 1 519 ? 138.009 126.469 181.953 1.00 44.16 519 ALA B C 1
ATOM 7102 O O . ALA B 1 519 ? 138.835 126.201 181.070 1.00 44.16 519 ALA B O 1
ATOM 7104 N N . SER B 1 520 ? 136.907 127.182 181.704 1.00 40.71 520 SER B N 1
ATOM 7105 C CA . SER B 1 520 ? 136.631 127.649 180.351 1.00 40.71 520 SER B CA 1
ATOM 7106 C C . SER B 1 520 ? 137.671 128.661 179.888 1.00 40.71 520 SER B C 1
ATOM 7107 O O . SER B 1 520 ? 138.119 128.609 178.740 1.00 40.71 520 SER B O 1
ATOM 7110 N N . ASP B 1 521 ? 138.072 129.587 180.762 1.00 46.16 521 ASP B N 1
ATOM 7111 C CA . ASP B 1 521 ? 139.128 130.533 180.400 1.00 46.16 521 ASP B CA 1
ATOM 7112 C C . ASP B 1 521 ? 140.446 129.832 180.110 1.00 46.16 521 ASP B C 1
ATOM 7113 O O . ASP B 1 521 ? 141.116 130.160 179.129 1.00 46.16 521 ASP B O 1
ATOM 7118 N N . LEU B 1 522 ? 140.843 128.861 180.934 1.00 39.03 522 LEU B N 1
ATOM 7119 C CA . LEU B 1 522 ? 142.076 128.141 180.620 1.00 39.03 522 LEU B CA 1
ATOM 7120 C C . LEU B 1 522 ? 141.991 127.463 179.257 1.00 39.03 522 LEU B C 1
ATOM 7121 O O . LEU B 1 522 ? 142.853 127.672 178.386 1.00 39.03 522 LEU B O 1
ATOM 7126 N N . ILE B 1 523 ? 140.933 126.681 179.040 1.00 34.11 523 ILE B N 1
ATOM 7127 C CA . ILE B 1 523 ? 140.814 125.919 177.804 1.00 34.11 523 ILE B CA 1
ATOM 7128 C C . ILE B 1 523 ? 140.786 126.851 176.603 1.00 34.11 523 ILE B C 1
ATOM 7129 O O . ILE B 1 523 ? 141.445 126.600 175.590 1.00 34.11 523 ILE B O 1
ATOM 7134 N N . ARG B 1 524 ? 140.043 127.950 176.700 1.00 28.94 524 ARG B N 1
ATOM 7135 C CA . ARG B 1 524 ? 139.865 128.816 175.545 1.00 28.94 524 ARG B CA 1
ATOM 7136 C C . ARG B 1 524 ? 141.024 129.788 175.390 1.00 28.94 524 ARG B C 1
ATOM 7137 O O . ARG B 1 524 ? 141.134 130.477 174.371 1.00 28.94 524 ARG B O 1
ATOM 7145 N N . GLN B 1 525 ? 141.893 129.875 176.392 1.00 35.05 525 GLN B N 1
ATOM 7146 C CA . GLN B 1 525 ? 143.141 130.597 176.195 1.00 35.05 525 GLN B CA 1
ATOM 7147 C C . GLN B 1 525 ? 144.162 129.719 175.499 1.00 35.05 525 GLN B C 1
ATOM 7148 O O . GLN B 1 525 ? 145.046 130.220 174.800 1.00 35.05 525 GLN B O 1
ATOM 7154 N N . ASN B 1 526 ? 144.059 128.404 175.674 1.00 34.53 526 ASN B N 1
ATOM 7155 C CA . ASN B 1 526 ? 145.073 127.516 175.125 1.00 34.53 526 ASN B CA 1
ATOM 7156 C C . ASN B 1 526 ? 144.638 126.750 173.885 1.00 34.53 526 ASN B C 1
ATOM 7157 O O . ASN B 1 526 ? 145.487 126.435 173.051 1.00 34.53 526 ASN B O 1
ATOM 7162 N N . LEU B 1 527 ? 143.353 126.454 173.723 1.00 44.12 527 LEU B N 1
ATOM 7163 C CA . LEU B 1 527 ? 142.914 125.510 172.707 1.00 44.12 527 LEU B CA 1
ATOM 7164 C C . LEU B 1 527 ? 142.173 126.230 171.593 1.00 44.12 527 LEU B C 1
ATOM 7165 O O . LEU B 1 527 ? 141.531 127.259 171.806 1.00 44.12 527 LEU B O 1
ATOM 7170 N N . LEU B 1 528 ? 142.268 125.668 170.393 1.00 44.12 528 LEU B N 1
ATOM 7171 C CA . LEU B 1 528 ? 141.493 126.168 169.268 1.00 44.12 528 LEU B CA 1
ATOM 7172 C C . LEU B 1 528 ? 141.231 125.049 168.275 1.00 44.12 528 LEU B C 1
ATOM 7173 O O . LEU B 1 528 ? 142.080 124.180 168.073 1.00 44.12 528 LEU B O 1
ATOM 7178 N N . ARG B 1 529 ? 140.069 125.055 167.643 1.00 44.12 529 ARG B N 1
ATOM 7179 C CA . ARG B 1 529 ? 139.801 124.142 166.547 1.00 44.12 529 ARG B CA 1
ATOM 7180 C C . ARG B 1 529 ? 139.937 124.898 165.240 1.00 44.12 529 ARG B C 1
ATOM 7181 O O . ARG B 1 529 ? 139.558 126.066 165.146 1.00 44.12 529 ARG B O 1
ATOM 7189 N N . LEU B 1 530 ? 140.499 124.237 164.242 1.00 25.66 530 LEU B N 1
ATOM 7190 C CA . LEU B 1 530 ? 140.706 124.823 162.928 1.00 25.66 530 LEU B CA 1
ATOM 7191 C C . LEU B 1 530 ? 140.242 123.811 161.897 1.00 25.66 530 LEU B C 1
ATOM 7192 O O . LEU B 1 530 ? 140.841 122.744 161.761 1.00 25.66 530 LEU B O 1
ATOM 7197 N N . ASN B 1 531 ? 139.172 124.133 161.188 1.00 26.23 531 ASN B N 1
ATOM 7198 C CA . ASN B 1 531 ? 138.726 123.325 160.065 1.00 26.23 531 ASN B CA 1
ATOM 7199 C C . ASN B 1 531 ? 139.170 124.016 158.792 1.00 26.23 531 ASN B C 1
ATOM 7200 O O . ASN B 1 531 ? 139.066 125.234 158.683 1.00 26.23 531 ASN B O 1
ATOM 7205 N N . ILE B 1 532 ? 139.714 123.249 157.859 1.00 23.96 532 ILE B N 1
ATOM 7206 C CA . ILE B 1 532 ? 140.087 123.752 156.545 1.00 23.96 532 ILE B CA 1
ATOM 7207 C C . ILE B 1 532 ? 139.480 122.816 155.519 1.00 23.96 532 ILE B C 1
ATOM 7208 O O . ILE B 1 532 ? 139.761 121.612 155.530 1.00 23.96 532 ILE B O 1
ATOM 7213 N N . TYR B 1 533 ? 138.645 123.361 154.641 1.00 25.61 533 TYR B N 1
ATOM 7214 C CA . TYR B 1 533 ? 137.855 122.510 153.773 1.00 25.61 533 TYR B CA 1
ATOM 7215 C C . TYR B 1 533 ? 137.554 123.243 152.481 1.00 25.61 533 TYR B C 1
ATOM 7216 O O . TYR B 1 533 ? 137.717 124.460 152.379 1.00 25.61 533 TYR B O 1
ATOM 7225 N N . LEU B 1 534 ? 137.106 122.480 151.495 1.00 29.68 534 LEU B N 1
ATOM 7226 C CA . LEU B 1 534 ? 136.656 123.033 150.230 1.00 29.68 534 LEU B CA 1
ATOM 7227 C C . LEU B 1 534 ? 135.162 123.314 150.336 1.00 29.68 534 LEU B C 1
ATOM 7228 O O . LEU B 1 534 ? 134.380 122.404 150.617 1.00 29.68 534 LEU B O 1
ATOM 7233 N N . GLU B 1 535 ? 134.770 124.573 150.138 1.00 37.20 535 GLU B N 1
ATOM 7234 C CA . GLU B 1 535 ? 133.349 124.897 150.109 1.00 37.20 535 GLU B CA 1
ATOM 7235 C C . GLU B 1 535 ? 132.662 124.214 148.936 1.00 37.20 535 GLU B C 1
ATOM 7236 O O . GLU B 1 535 ? 131.567 123.659 149.079 1.00 37.20 535 GLU B O 1
ATOM 7242 N N . ASP B 1 536 ? 133.298 124.233 147.769 1.00 42.26 536 ASP B N 1
ATOM 7243 C CA . ASP B 1 536 ? 132.741 123.607 146.582 1.00 42.26 536 ASP B CA 1
ATOM 7244 C C . ASP B 1 536 ? 133.875 122.999 145.775 1.00 42.26 536 ASP B C 1
ATOM 7245 O O . ASP B 1 536 ? 135.008 123.486 145.808 1.00 42.26 536 ASP B O 1
ATOM 7250 N N . LEU B 1 537 ? 133.557 121.939 145.042 1.00 47.04 537 LEU B N 1
ATOM 7251 C CA . LEU B 1 537 ? 134.523 121.251 144.201 1.00 47.04 537 LEU B CA 1
ATOM 7252 C C . LEU B 1 537 ? 134.564 121.807 142.789 1.00 47.04 537 LEU B C 1
ATOM 7253 O O . LEU B 1 537 ? 135.227 121.228 141.924 1.00 47.04 537 LEU B O 1
ATOM 7258 N N . SER B 1 538 ? 133.861 122.903 142.535 1.00 48.45 538 SER B N 1
ATOM 7259 C CA . SER B 1 538 ? 133.912 123.570 141.242 1.00 48.45 538 SER B CA 1
ATOM 7260 C C . SER B 1 538 ? 135.152 124.452 141.201 1.00 48.45 538 SER B C 1
ATOM 7261 O O . SER B 1 538 ? 135.203 125.498 141.856 1.00 48.45 538 SER B O 1
ATOM 7264 N N . VAL B 1 539 ? 136.152 124.035 140.438 1.00 47.55 539 VAL B N 1
ATOM 7265 C CA . VAL B 1 539 ? 137.386 124.799 140.317 1.00 47.55 539 VAL B CA 1
ATOM 7266 C C . VAL B 1 539 ? 137.188 125.899 139.287 1.00 47.55 539 VAL B C 1
ATOM 7267 O O . VAL B 1 539 ? 136.732 125.645 138.167 1.00 47.55 539 VAL B O 1
ATOM 7271 N N . VAL B 1 540 ? 137.524 127.128 139.660 1.00 48.28 540 VAL B N 1
ATOM 7272 C CA . VAL B 1 540 ? 137.466 128.251 138.733 1.00 48.28 540 VAL B CA 1
ATOM 7273 C C . VAL B 1 540 ? 138.796 128.294 137.995 1.00 48.28 540 VAL B C 1
ATOM 7274 O O . VAL B 1 540 ? 139.832 128.603 138.585 1.00 48.28 540 VAL B O 1
ATOM 7278 N N . GLU B 1 541 ? 138.780 127.968 136.708 1.00 55.43 541 GLU B N 1
ATOM 7279 C CA . GLU B 1 541 ? 139.996 127.843 135.923 1.00 55.43 541 GLU B CA 1
ATOM 7280 C C . GLU B 1 541 ? 140.144 129.056 135.018 1.00 55.43 541 GLU B C 1
ATOM 7281 O O . GLU B 1 541 ? 139.273 129.327 134.185 1.00 55.43 541 GLU B O 1
ATOM 7287 N N . TYR B 1 542 ? 141.236 129.785 135.202 1.00 56.93 542 TYR B N 1
ATOM 7288 C CA . TYR B 1 542 ? 141.648 130.869 134.317 1.00 56.93 542 TYR B CA 1
ATOM 7289 C C . TYR B 1 542 ? 142.713 130.300 133.388 1.00 56.93 542 TYR B C 1
ATOM 7290 O O . TYR B 1 542 ? 143.859 130.097 133.792 1.00 56.93 542 TYR B O 1
ATOM 7299 N N . ARG B 1 543 ? 142.333 130.035 132.147 1.00 61.86 543 ARG B N 1
ATOM 7300 C CA . ARG B 1 543 ? 143.239 129.458 131.166 1.00 61.86 543 ARG B CA 1
ATOM 7301 C C . ARG B 1 543 ? 143.676 130.538 130.190 1.00 61.86 543 ARG B C 1
ATOM 7302 O O . ARG B 1 543 ? 142.839 131.277 129.664 1.00 61.86 543 ARG B O 1
ATOM 7310 N N . GLN B 1 544 ? 144.980 130.641 129.963 1.00 58.03 544 GLN B N 1
ATOM 7311 C CA . GLN B 1 544 ? 145.486 131.577 128.972 1.00 58.03 544 GLN B CA 1
ATOM 7312 C C . GLN B 1 544 ? 145.393 130.945 127.594 1.00 58.03 544 GLN B C 1
ATOM 7313 O O . GLN B 1 544 ? 145.907 129.846 127.370 1.00 58.03 544 GLN B O 1
ATOM 7319 N N . LEU B 1 545 ? 144.732 131.637 126.674 1.00 63.44 545 LEU B N 1
ATOM 7320 C CA . LEU B 1 545 ? 144.504 131.136 125.336 1.00 63.44 545 LEU B CA 1
ATOM 7321 C C . LEU B 1 545 ? 145.070 132.103 124.309 1.00 63.44 545 LEU B C 1
ATOM 7322 O O . LEU B 1 545 ? 145.069 133.320 124.526 1.00 63.44 545 LEU B O 1
ATOM 7327 N N . PRO B 1 546 ? 145.565 131.594 123.184 1.00 66.84 546 PRO B N 1
ATOM 7328 C CA . PRO B 1 546 ? 146.045 132.481 122.118 1.00 66.84 546 PRO B CA 1
ATOM 7329 C C . PRO B 1 546 ? 144.919 133.373 121.620 1.00 66.84 546 PRO B C 1
ATOM 7330 O O . PRO B 1 546 ? 143.858 132.896 121.215 1.00 66.84 546 PRO B O 1
ATOM 7334 N N . ALA B 1 547 ? 145.155 134.684 121.666 1.00 71.76 547 ALA B N 1
ATOM 7335 C CA . ALA B 1 547 ? 144.144 135.624 121.199 1.00 71.76 547 ALA B CA 1
ATOM 7336 C C . ALA B 1 547 ? 143.866 135.429 119.718 1.00 71.76 547 ALA B C 1
ATOM 7337 O O . ALA B 1 547 ? 142.712 135.484 119.282 1.00 71.76 547 ALA B O 1
ATOM 7339 N N . TYR B 1 548 ? 144.910 135.193 118.930 1.00 86.97 548 TYR B N 1
ATOM 7340 C CA . TYR B 1 548 ? 144.775 134.933 117.502 1.00 86.97 548 TYR B CA 1
ATOM 7341 C C . TYR B 1 548 ? 145.499 133.619 117.231 1.00 86.97 548 TYR B C 1
ATOM 7342 O O . TYR B 1 548 ? 146.707 133.594 116.984 1.00 86.97 548 TYR B O 1
ATOM 7351 N N . GLY B 1 549 ? 144.754 132.525 117.306 1.00 90.51 549 GLY B N 1
ATOM 7352 C CA . GLY B 1 549 ? 145.324 131.222 117.061 1.00 90.51 549 GLY B CA 1
ATOM 7353 C C . GLY B 1 549 ? 145.721 131.043 115.613 1.00 90.51 549 GLY B C 1
ATOM 7354 O O . GLY B 1 549 ? 145.225 131.704 114.702 1.00 90.51 549 GLY B O 1
ATOM 7355 N N . LEU B 1 550 ? 146.658 130.119 115.406 1.00 93.29 550 LEU B N 1
ATOM 7356 C CA . LEU B 1 550 ? 147.132 129.848 114.056 1.00 93.29 550 LEU B CA 1
ATOM 7357 C C . LEU B 1 550 ? 146.006 129.298 113.190 1.00 93.29 550 LEU B C 1
ATOM 7358 O O . LEU B 1 550 ? 145.876 129.663 112.016 1.00 93.29 550 LEU B O 1
ATOM 7363 N N . ALA B 1 551 ? 145.173 128.426 113.762 1.00 94.54 551 ALA B N 1
ATOM 7364 C CA . ALA B 1 551 ? 143.983 127.968 113.057 1.00 94.54 551 ALA B CA 1
ATOM 7365 C C . ALA B 1 551 ? 143.083 129.140 112.694 1.00 94.54 551 ALA B C 1
ATOM 7366 O O . ALA B 1 551 ? 142.464 129.149 111.625 1.00 94.54 551 ALA B O 1
ATOM 7368 N N . ASP B 1 552 ? 143.003 130.145 113.566 1.00 94.30 552 ASP B N 1
ATOM 7369 C CA . ASP B 1 552 ? 142.234 131.341 113.237 1.00 94.30 552 ASP B CA 1
ATOM 7370 C C . ASP B 1 552 ? 142.869 132.106 112.084 1.00 94.30 552 ASP B C 1
ATOM 7371 O O . ASP B 1 552 ? 142.162 132.618 111.209 1.00 94.30 552 ASP B O 1
ATOM 7376 N N . LEU B 1 553 ? 144.201 132.202 112.068 1.00 94.41 553 LEU B N 1
ATOM 7377 C CA . LEU B 1 553 ? 144.884 132.848 110.951 1.00 94.41 553 LEU B CA 1
ATOM 7378 C C . LEU B 1 553 ? 144.561 132.152 109.641 1.00 94.41 553 LEU B C 1
ATOM 7379 O O . LEU B 1 553 ? 144.253 132.805 108.637 1.00 94.41 553 LEU B O 1
ATOM 7384 N N . PHE B 1 554 ? 144.658 130.822 109.627 1.00 97.91 554 PHE B N 1
ATOM 7385 C CA . PHE B 1 554 ? 144.308 130.075 108.424 1.00 97.91 554 PHE B CA 1
ATOM 7386 C C . PHE B 1 554 ? 142.845 130.282 108.041 1.00 97.91 554 PHE B C 1
ATOM 7387 O O . PHE B 1 554 ? 142.535 130.517 106.867 1.00 97.91 554 PHE B O 1
ATOM 7395 N N . ALA B 1 555 ? 141.938 130.249 109.020 1.00 95.49 555 ALA B N 1
ATOM 7396 C CA . ALA B 1 555 ? 140.524 130.459 108.729 1.00 95.49 555 ALA B CA 1
ATOM 7397 C C . ALA B 1 555 ? 140.252 131.856 108.190 1.00 95.49 555 ALA B C 1
ATOM 7398 O O . ALA B 1 555 ? 139.266 132.063 107.479 1.00 95.49 555 ALA B O 1
ATOM 7400 N N . ASP B 1 556 ? 141.096 132.828 108.528 1.00 97.00 556 ASP B N 1
ATOM 7401 C CA . ASP B 1 556 ? 140.870 134.201 108.102 1.00 97.00 556 ASP B CA 1
ATOM 7402 C C . ASP B 1 556 ? 141.662 134.601 106.864 1.00 97.00 556 ASP B C 1
ATOM 7403 O O . ASP B 1 556 ? 141.366 135.646 106.279 1.00 97.00 556 ASP B O 1
ATOM 7408 N N . ILE B 1 557 ? 142.659 133.819 106.456 1.00 99.65 557 ILE B N 1
ATOM 7409 C CA . ILE B 1 557 ? 143.417 134.148 105.263 1.00 99.65 557 ILE B CA 1
ATOM 7410 C C . ILE B 1 557 ? 143.106 133.225 104.090 1.00 99.65 557 ILE B C 1
ATOM 7411 O O . ILE B 1 557 ? 143.099 133.695 102.947 1.00 99.65 557 ILE B O 1
ATOM 7416 N N . GLY B 1 558 ? 142.817 131.940 104.331 1.00 104.01 558 GLY B N 1
ATOM 7417 C CA . GLY B 1 558 ? 142.809 130.971 103.244 1.00 104.01 558 GLY B CA 1
ATOM 7418 C C . GLY B 1 558 ? 141.847 131.314 102.123 1.00 104.01 558 GLY B C 1
ATOM 7419 O O . GLY B 1 558 ? 142.171 131.147 100.945 1.00 104.01 558 GLY B O 1
ATOM 7420 N N . GLY B 1 559 ? 140.652 131.796 102.470 1.00 107.57 559 GLY B N 1
ATOM 7421 C CA . GLY B 1 559 ? 139.670 132.114 101.444 1.00 107.57 559 GLY B CA 1
ATOM 7422 C C . GLY B 1 559 ? 140.164 133.158 100.463 1.00 107.57 559 GLY B C 1
ATOM 7423 O O . GLY B 1 559 ? 139.991 133.018 99.249 1.00 107.57 559 GLY B O 1
ATOM 7424 N N . THR B 1 560 ? 140.787 134.219 100.974 1.00 109.93 560 THR B N 1
ATOM 7425 C CA . THR B 1 560 ? 141.427 135.202 100.107 1.00 109.93 560 THR B CA 1
ATOM 7426 C C . THR B 1 560 ? 142.619 134.595 99.381 1.00 109.93 560 THR B C 1
ATOM 7427 O O . THR B 1 560 ? 142.722 134.675 98.151 1.00 109.93 560 THR B O 1
ATOM 7431 N N . LEU B 1 561 ? 143.501 133.935 100.132 1.00 109.55 561 LEU B N 1
ATOM 7432 C CA . LEU B 1 561 ? 144.811 133.550 99.623 1.00 109.55 561 LEU B CA 1
ATOM 7433 C C . LEU B 1 561 ? 144.695 132.569 98.463 1.00 109.55 561 LEU B C 1
ATOM 7434 O O . LEU B 1 561 ? 145.454 132.661 97.489 1.00 109.55 561 LEU B O 1
ATOM 7439 N N . GLY B 1 562 ? 143.739 131.638 98.541 1.00 111.86 562 GLY B N 1
ATOM 7440 C CA . GLY B 1 562 ? 143.596 130.644 97.487 1.00 111.86 562 GLY B CA 1
ATOM 7441 C C . GLY B 1 562 ? 143.353 131.255 96.120 1.00 111.86 562 GLY B C 1
ATOM 7442 O O . GLY B 1 562 ? 143.942 130.827 95.125 1.00 111.86 562 GLY B O 1
ATOM 7443 N N . LEU B 1 563 ? 142.473 132.255 96.050 1.00 116.17 563 LEU B N 1
ATOM 7444 C CA . LEU B 1 563 ? 142.220 132.950 94.791 1.00 116.17 563 LEU B CA 1
ATOM 7445 C C . LEU B 1 563 ? 143.318 133.957 94.462 1.00 116.17 563 LEU B C 1
ATOM 7446 O O . LEU B 1 563 ? 143.667 134.144 93.290 1.00 116.17 563 LEU B O 1
ATOM 7451 N N . TRP B 1 564 ? 143.883 134.618 95.469 1.00 116.56 564 TRP B N 1
ATOM 7452 C CA . TRP B 1 564 ? 144.749 135.755 95.166 1.00 116.56 564 TRP B CA 1
ATOM 7453 C C . TRP B 1 564 ? 146.197 135.363 94.867 1.00 116.56 564 TRP B C 1
ATOM 7454 O O . TRP B 1 564 ? 146.877 136.101 94.147 1.00 116.56 564 TRP B O 1
ATOM 7465 N N . MET B 1 565 ? 146.680 134.200 95.322 1.00 118.08 565 MET B N 1
ATOM 7466 C CA . MET B 1 565 ? 147.924 133.702 94.742 1.00 118.08 565 MET B CA 1
ATOM 7467 C C . MET B 1 565 ? 147.759 133.378 93.271 1.00 118.08 565 MET B C 1
ATOM 7468 O O . MET B 1 565 ? 148.671 133.630 92.467 1.00 118.08 565 MET B O 1
ATOM 7473 N N . GLY B 1 566 ? 146.609 132.814 92.908 1.00 117.06 566 GLY B N 1
ATOM 7474 C CA . GLY B 1 566 ? 146.332 132.559 91.502 1.00 117.06 566 GLY B CA 1
ATOM 7475 C C . GLY B 1 566 ? 146.269 133.832 90.683 1.00 117.06 566 GLY B C 1
ATOM 7476 O O . GLY B 1 566 ? 146.801 133.895 89.569 1.00 117.06 566 GLY B O 1
ATOM 7477 N N . ILE B 1 567 ? 145.642 134.875 91.232 1.00 118.47 567 ILE B N 1
ATOM 7478 C CA . ILE B 1 567 ? 145.595 136.134 90.488 1.00 118.47 567 ILE B CA 1
ATOM 7479 C C . ILE B 1 567 ? 146.975 136.784 90.445 1.00 118.47 567 ILE B C 1
ATOM 7480 O O . ILE B 1 567 ? 147.297 137.495 89.490 1.00 118.47 567 ILE B O 1
ATOM 7485 N N . SER B 1 568 ? 147.820 136.548 91.456 1.00 117.75 568 SER B N 1
ATOM 7486 C CA . SER B 1 568 ? 149.207 137.001 91.361 1.00 117.75 568 SER B CA 1
ATOM 7487 C C . SER B 1 568 ? 149.937 136.292 90.226 1.00 117.75 568 SER B C 1
ATOM 7488 O O . SER B 1 568 ? 150.730 136.908 89.504 1.00 117.75 568 SER B O 1
ATOM 7491 N N . VAL B 1 569 ? 149.689 134.991 90.065 1.00 120.75 569 VAL B N 1
ATOM 7492 C CA . VAL B 1 569 ? 150.265 134.265 88.934 1.00 120.75 569 VAL B CA 1
ATOM 7493 C C . VAL B 1 569 ? 149.759 134.851 87.618 1.00 120.75 569 VAL B C 1
ATOM 7494 O O . VAL B 1 569 ? 150.513 134.983 86.642 1.00 120.75 569 VAL B O 1
ATOM 7498 N N . LEU B 1 570 ? 148.473 135.210 87.574 1.00 120.60 570 LEU B N 1
ATOM 7499 C CA . LEU B 1 570 ? 147.920 135.889 86.403 1.00 120.60 570 LEU B CA 1
ATOM 7500 C C . LEU B 1 570 ? 148.658 137.188 86.118 1.00 120.60 570 LEU B C 1
ATOM 7501 O O . LEU B 1 570 ? 148.974 137.493 84.961 1.00 120.60 570 LEU B O 1
ATOM 7506 N N . THR B 1 571 ? 148.913 137.980 87.161 1.00 122.94 571 THR B N 1
ATOM 7507 C CA . THR B 1 571 ? 149.633 139.235 86.981 1.00 122.94 571 THR B CA 1
ATOM 7508 C C . THR B 1 571 ? 151.034 138.984 86.444 1.00 122.94 571 THR B C 1
ATOM 7509 O O . THR B 1 571 ? 151.503 139.707 85.565 1.00 122.94 571 THR B O 1
ATOM 7513 N N . ILE B 1 572 ? 151.708 137.953 86.953 1.00 127.01 572 ILE B N 1
ATOM 7514 C CA . ILE B 1 572 ? 153.039 137.605 86.451 1.00 127.01 572 ILE B CA 1
ATOM 7515 C C . ILE B 1 572 ? 152.982 137.316 84.954 1.00 127.01 572 ILE B C 1
ATOM 7516 O O . ILE B 1 572 ? 153.703 137.925 84.143 1.00 127.01 572 ILE B O 1
ATOM 7521 N N . MET B 1 573 ? 152.073 136.415 84.564 1.00 131.75 573 MET B N 1
ATOM 7522 C CA . MET B 1 573 ? 151.983 136.001 83.167 1.00 131.75 573 MET B CA 1
ATOM 7523 C C . MET B 1 573 ? 151.646 137.183 82.268 1.00 131.75 573 MET B C 1
ATOM 7524 O O . MET B 1 573 ? 152.205 137.322 81.174 1.00 131.75 573 MET B O 1
ATOM 7529 N N . GLU B 1 574 ? 150.733 138.046 82.715 1.00 130.94 574 GLU B N 1
ATOM 7530 C CA . GLU B 1 574 ? 150.373 139.219 81.928 1.00 130.94 574 GLU B CA 1
ATOM 7531 C C . GLU B 1 574 ? 151.494 140.253 81.915 1.00 130.94 574 GLU B C 1
ATOM 7532 O O . GLU B 1 574 ? 151.586 141.053 80.977 1.00 130.94 574 GLU B O 1
ATOM 7538 N N . LEU B 1 575 ? 152.361 140.242 82.928 1.00 131.75 575 LEU B N 1
ATOM 7539 C CA . LEU B 1 575 ? 153.376 141.282 83.048 1.00 131.75 575 LEU B CA 1
ATOM 7540 C C . LEU B 1 575 ? 154.590 141.000 82.172 1.00 131.75 575 LEU B C 1
ATOM 7541 O O . LEU B 1 575 ? 154.877 141.764 81.244 1.00 131.75 575 LEU B O 1
ATOM 7546 N N . MET B 1 576 ? 155.321 139.912 82.430 1.00 134.96 576 MET B N 1
ATOM 7547 C CA . MET B 1 576 ? 156.554 139.740 81.662 1.00 134.96 576 MET B CA 1
ATOM 7548 C C . MET B 1 576 ? 156.429 138.715 80.542 1.00 134.96 576 MET B C 1
ATOM 7549 O O . MET B 1 576 ? 157.450 138.292 79.989 1.00 134.96 576 MET B O 1
ATOM 7554 N N . GLU B 1 577 ? 155.213 138.321 80.183 1.00 135.90 577 GLU B N 1
ATOM 7555 C CA . GLU B 1 577 ? 154.999 137.511 78.988 1.00 135.90 577 GLU B CA 1
ATOM 7556 C C . GLU B 1 577 ? 153.728 137.949 78.268 1.00 135.90 577 GLU B C 1
ATOM 7557 O O . GLU B 1 577 ? 153.544 139.131 77.978 1.00 135.90 577 GLU B O 1
ATOM 7563 N N . ARG C 1 91 ? 124.654 133.209 77.368 1.00 127.98 91 ARG C N 1
ATOM 7564 C CA . ARG C 1 91 ? 125.315 132.619 78.526 1.00 127.98 91 ARG C CA 1
ATOM 7565 C C . ARG C 1 91 ? 125.575 133.671 79.597 1.00 127.98 91 ARG C C 1
ATOM 7566 O O . ARG C 1 91 ? 125.731 133.347 80.775 1.00 127.98 91 ARG C O 1
ATOM 7574 N N . LYS C 1 92 ? 125.622 134.936 79.176 1.00 127.24 92 LYS C N 1
ATOM 7575 C CA . LYS C 1 92 ? 125.902 136.031 80.096 1.00 127.24 92 LYS C CA 1
ATOM 7576 C C . LYS C 1 92 ? 124.778 136.268 81.096 1.00 127.24 92 LYS C C 1
ATOM 7577 O O . LYS C 1 92 ? 124.997 136.969 82.089 1.00 127.24 92 LYS C O 1
ATOM 7583 N N . VAL C 1 93 ? 123.586 135.718 80.856 1.00 124.84 93 VAL C N 1
ATOM 7584 C CA . VAL C 1 93 ? 122.491 135.867 81.811 1.00 124.84 93 VAL C CA 1
ATOM 7585 C C . VAL C 1 93 ? 122.823 135.158 83.118 1.00 124.84 93 VAL C C 1
ATOM 7586 O O . VAL C 1 93 ? 122.620 135.705 84.210 1.00 124.84 93 VAL C O 1
ATOM 7590 N N . ILE C 1 94 ? 123.339 133.930 83.027 1.00 122.92 94 ILE C N 1
ATOM 7591 C CA . ILE C 1 94 ? 123.763 133.208 84.223 1.00 122.92 94 ILE C CA 1
ATOM 7592 C C . ILE C 1 94 ? 124.880 133.966 84.925 1.00 122.92 94 ILE C C 1
ATOM 7593 O O . ILE C 1 94 ? 124.911 134.058 86.160 1.00 122.92 94 ILE C O 1
ATOM 7598 N N . TRP C 1 95 ? 125.817 134.515 84.148 1.00 123.40 95 TRP C N 1
ATOM 7599 C CA . TRP C 1 95 ? 126.896 135.315 84.717 1.00 123.40 95 TRP C CA 1
ATOM 7600 C C . TRP C 1 95 ? 126.343 136.481 85.523 1.00 123.40 95 TRP C C 1
ATOM 7601 O O . TRP C 1 95 ? 126.732 136.695 86.678 1.00 123.40 95 TRP C O 1
ATOM 7612 N N . ALA C 1 96 ? 125.421 137.241 84.930 1.00 121.79 96 ALA C N 1
ATOM 7613 C CA . ALA C 1 96 ? 124.856 138.397 85.617 1.00 121.79 96 ALA C CA 1
ATOM 7614 C C . ALA C 1 96 ? 124.099 137.982 86.871 1.00 121.79 96 ALA C C 1
ATOM 7615 O O . ALA C 1 96 ? 124.228 138.623 87.919 1.00 121.79 96 ALA C O 1
ATOM 7617 N N . LEU C 1 97 ? 123.306 136.909 86.788 1.00 118.10 97 LEU C N 1
ATOM 7618 C CA . LEU C 1 97 ? 122.521 136.487 87.945 1.00 118.10 97 LEU C CA 1
ATOM 7619 C C . LEU C 1 97 ? 123.416 136.034 89.093 1.00 118.10 97 LEU C C 1
ATOM 7620 O O . LEU C 1 97 ? 123.198 136.413 90.252 1.00 118.10 97 LEU C O 1
ATOM 7625 N N . MET C 1 98 ? 124.437 135.224 88.796 1.00 118.85 98 MET C N 1
ATOM 7626 C CA . MET C 1 98 ? 125.308 134.751 89.868 1.00 118.85 98 MET C CA 1
ATOM 7627 C C . MET C 1 98 ? 126.142 135.892 90.438 1.00 118.85 98 MET C C 1
ATOM 7628 O O . MET C 1 98 ? 126.390 135.940 91.648 1.00 118.85 98 MET C O 1
ATOM 7633 N N . VAL C 1 99 ? 126.567 136.833 89.589 1.00 116.27 99 VAL C N 1
ATOM 7634 C CA . VAL C 1 99 ? 127.309 137.987 90.080 1.00 116.27 99 VAL C CA 1
ATOM 7635 C C . VAL C 1 99 ? 126.430 138.838 90.986 1.00 116.27 99 VAL C C 1
ATOM 7636 O O . VAL C 1 99 ? 126.879 139.317 92.030 1.00 116.27 99 VAL C O 1
ATOM 7640 N N . ILE C 1 100 ? 125.166 139.035 90.606 1.00 115.17 100 ILE C N 1
ATOM 7641 C CA . ILE C 1 100 ? 124.246 139.813 91.430 1.00 115.17 100 ILE C CA 1
ATOM 7642 C C . ILE C 1 100 ? 124.020 139.130 92.772 1.00 115.17 100 ILE C C 1
ATOM 7643 O O . ILE C 1 100 ? 124.018 139.781 93.825 1.00 115.17 100 ILE C O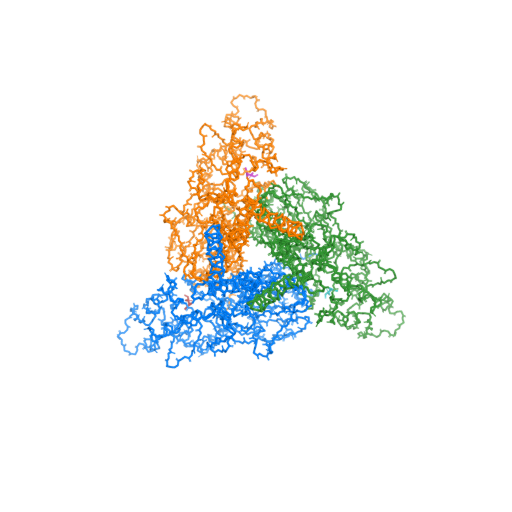 1
ATOM 7648 N N . ILE C 1 101 ? 123.824 137.809 92.759 1.00 111.84 101 ILE C N 1
ATOM 7649 C CA . ILE C 1 101 ? 123.603 137.082 94.008 1.00 111.84 101 ILE C CA 1
ATOM 7650 C C . ILE C 1 101 ? 124.832 137.184 94.906 1.00 111.84 101 ILE C C 1
ATOM 7651 O O . ILE C 1 101 ? 124.724 137.447 96.111 1.00 111.84 101 ILE C O 1
ATOM 7656 N N . GLY C 1 102 ? 126.019 136.988 94.328 1.00 108.69 102 GLY C N 1
ATOM 7657 C CA . GLY C 1 102 ? 127.238 137.102 95.110 1.00 108.69 102 GLY C CA 1
ATOM 7658 C C . GLY C 1 102 ? 127.454 138.498 95.656 1.00 108.69 102 GLY C C 1
ATOM 7659 O O . GLY C 1 102 ? 127.896 138.668 96.794 1.00 108.69 102 GLY C O 1
ATOM 7660 N N . PHE C 1 103 ? 127.146 139.518 94.853 1.00 108.92 103 PHE C N 1
ATOM 7661 C CA . PHE C 1 103 ? 127.284 140.894 95.312 1.00 108.92 103 PHE C CA 1
ATOM 7662 C C . PHE C 1 103 ? 126.337 141.184 96.463 1.00 108.92 103 PHE C C 1
ATOM 7663 O O . PHE C 1 103 ? 126.729 141.810 97.452 1.00 108.92 103 PHE C O 1
ATOM 7671 N N . THR C 1 104 ? 125.082 140.745 96.349 1.00 105.98 104 THR C N 1
ATOM 7672 C CA . THR C 1 104 ? 124.134 140.957 97.435 1.00 105.98 104 THR C CA 1
ATOM 7673 C C . THR C 1 104 ? 124.590 140.248 98.702 1.00 105.98 104 THR C C 1
ATOM 7674 O O . THR C 1 104 ? 124.529 140.821 99.795 1.00 105.98 104 THR C O 1
ATOM 7678 N N . ALA C 1 105 ? 125.069 139.009 98.573 1.00 103.34 105 ALA C N 1
ATOM 7679 C CA . ALA C 1 105 ? 125.553 138.281 99.742 1.00 103.34 105 ALA C CA 1
ATOM 7680 C C . ALA C 1 105 ? 126.735 138.999 100.386 1.00 103.34 105 ALA C C 1
ATOM 7681 O O . ALA C 1 105 ? 126.765 139.203 101.606 1.00 103.34 105 ALA C O 1
ATOM 7683 N N . ALA C 1 106 ? 127.713 139.405 99.573 1.00 102.06 106 ALA C N 1
ATOM 7684 C CA . ALA C 1 106 ? 128.907 140.048 100.108 1.00 102.06 106 ALA C CA 1
ATOM 7685 C C . ALA C 1 106 ? 128.581 141.387 100.756 1.00 102.06 106 ALA C C 1
ATOM 7686 O O . ALA C 1 106 ? 129.110 141.710 101.825 1.00 102.06 106 ALA C O 1
ATOM 7688 N N . THR C 1 107 ? 127.707 142.182 100.134 1.00 101.67 107 THR C N 1
ATOM 7689 C CA . THR C 1 107 ? 127.398 143.485 100.706 1.00 101.67 107 THR C CA 1
ATOM 7690 C C . THR C 1 107 ? 126.499 143.366 101.928 1.00 101.67 107 THR C C 1
ATOM 7691 O O . THR C 1 107 ? 126.603 144.190 102.839 1.00 101.67 107 THR C O 1
ATOM 7695 N N . LEU C 1 108 ? 125.641 142.344 101.993 1.00 99.69 108 LEU C N 1
ATOM 7696 C CA . LEU C 1 108 ? 124.890 142.108 103.220 1.00 99.69 108 LEU C CA 1
ATOM 7697 C C . LEU C 1 108 ? 125.815 141.665 104.343 1.00 99.69 108 LEU C C 1
ATOM 7698 O O . LEU C 1 108 ? 125.635 142.064 105.498 1.00 99.69 108 LEU C O 1
ATOM 7703 N N . GLN C 1 109 ? 126.822 140.850 104.020 1.00 97.22 109 GLN C N 1
ATOM 7704 C CA . GLN C 1 109 ? 127.823 140.470 105.011 1.00 97.22 109 GLN C CA 1
ATOM 7705 C C . GLN C 1 109 ? 128.603 141.683 105.506 1.00 97.22 109 GLN C C 1
ATOM 7706 O O . GLN C 1 109 ? 128.833 141.839 106.714 1.00 97.22 109 GLN C O 1
ATOM 7712 N N . LEU C 1 110 ? 129.010 142.559 104.586 1.00 97.50 110 LEU C N 1
ATOM 7713 C CA . LEU C 1 110 ? 129.732 143.766 104.976 1.00 97.50 110 LEU C CA 1
ATOM 7714 C C . LEU C 1 110 ? 128.853 144.686 105.813 1.00 97.50 110 LEU C C 1
ATOM 7715 O O . LEU C 1 110 ? 129.325 145.307 106.772 1.00 97.50 110 LEU C O 1
ATOM 7720 N N . SER C 1 111 ? 127.573 144.797 105.456 1.00 97.62 111 SER C N 1
ATOM 7721 C CA . SER C 1 111 ? 126.652 145.600 106.248 1.00 97.62 111 SER C CA 1
ATOM 7722 C C . SER C 1 111 ? 126.469 145.010 107.637 1.00 97.62 111 SER C C 1
ATOM 7723 O O . SER C 1 111 ? 126.382 145.746 108.622 1.00 97.62 111 SER C O 1
ATOM 7726 N N . LEU C 1 112 ? 126.417 143.681 107.736 1.00 94.29 112 LEU C N 1
ATOM 7727 C CA . LEU C 1 112 ? 126.314 143.047 109.044 1.00 94.29 112 LEU C CA 1
ATOM 7728 C C . LEU C 1 112 ? 127.546 143.352 109.886 1.00 94.29 112 LEU C C 1
ATOM 7729 O O . LEU C 1 112 ? 127.435 143.632 111.085 1.00 94.29 112 LEU C O 1
ATOM 7734 N N . LEU C 1 113 ? 128.731 143.313 109.271 1.00 93.43 113 LEU C N 1
ATOM 7735 C CA . LEU C 1 113 ? 129.953 143.621 110.013 1.00 93.43 113 LEU C CA 1
ATOM 7736 C C . LEU C 1 113 ? 129.973 145.074 110.477 1.00 93.43 113 LEU C C 1
ATOM 7737 O O . LEU C 1 113 ? 130.296 145.365 111.636 1.00 93.43 113 LEU C O 1
ATOM 7742 N N . VAL C 1 114 ? 129.644 146.007 109.581 1.00 93.87 114 VAL C N 1
ATOM 7743 C CA . VAL C 1 114 ? 129.694 147.411 109.971 1.00 93.87 114 VAL C CA 1
ATOM 7744 C C . VAL C 1 114 ? 128.598 147.718 110.985 1.00 93.87 114 VAL C C 1
ATOM 7745 O O . VAL C 1 114 ? 128.747 148.622 111.814 1.00 93.87 114 VAL C O 1
ATOM 7749 N N . ARG C 1 115 ? 127.493 146.969 110.956 1.00 93.98 115 ARG C N 1
ATOM 7750 C CA . ARG C 1 115 ? 126.480 147.105 111.995 1.00 93.98 115 ARG C CA 1
ATOM 7751 C C . ARG C 1 115 ? 127.001 146.595 113.331 1.00 93.98 115 ARG C C 1
ATOM 7752 O O . ARG C 1 115 ? 126.784 147.228 114.371 1.00 93.98 115 ARG C O 1
ATOM 7760 N N . LYS C 1 116 ? 127.683 145.448 113.321 1.00 90.56 116 LYS C N 1
ATOM 7761 C CA . LYS C 1 116 ? 128.290 144.931 114.543 1.00 90.56 116 LYS C CA 1
ATOM 7762 C C . LYS C 1 116 ? 129.259 145.942 115.133 1.00 90.56 116 LYS C C 1
ATOM 7763 O O . LYS C 1 116 ? 129.339 146.104 116.356 1.00 90.56 116 LYS C O 1
ATOM 7769 N N . TYR C 1 117 ? 130.007 146.633 114.277 1.00 88.22 117 TYR C N 1
ATOM 7770 C CA . TYR C 1 117 ? 130.869 147.703 114.763 1.00 88.22 117 TYR C CA 1
ATOM 7771 C C . TYR C 1 117 ? 130.063 148.900 115.247 1.00 88.22 117 TYR C C 1
ATOM 7772 O O . TYR C 1 117 ? 130.495 149.603 116.167 1.00 88.22 117 TYR C O 1
ATOM 7781 N N . LEU C 1 118 ? 128.904 149.156 114.637 1.00 92.09 118 LEU C N 1
ATOM 7782 C CA . LEU C 1 118 ? 128.116 150.332 114.997 1.00 92.09 118 LEU C CA 1
ATOM 7783 C C . LEU C 1 118 ? 127.606 150.237 116.428 1.00 92.09 118 LEU C C 1
ATOM 7784 O O . LEU C 1 118 ? 127.566 151.240 117.148 1.00 92.09 118 LEU C O 1
ATOM 7789 N N . GLN C 1 119 ? 127.197 149.047 116.855 1.00 88.06 119 GLN C N 1
ATOM 7790 C CA . GLN C 1 119 ? 126.904 148.811 118.265 1.00 88.06 119 GLN C CA 1
ATOM 7791 C C . GLN C 1 119 ? 128.237 148.635 118.981 1.00 88.06 119 GLN C C 1
ATOM 7792 O O . GLN C 1 119 ? 128.843 147.562 118.946 1.00 88.06 119 GLN C O 1
ATOM 7798 N N . PHE C 1 120 ? 128.703 149.698 119.634 1.00 83.65 120 PHE C N 1
ATOM 7799 C CA . PHE C 1 120 ? 130.037 149.715 120.231 1.00 83.65 120 PHE C CA 1
ATOM 7800 C C . PHE C 1 120 ? 130.030 148.839 121.480 1.00 83.65 120 PHE C C 1
ATOM 7801 O O . PHE C 1 120 ? 129.985 149.311 122.617 1.00 83.65 120 PHE C O 1
ATOM 7809 N N . GLN C 1 121 ? 130.072 147.530 121.253 1.00 79.79 121 GLN C N 1
ATOM 7810 C CA . GLN C 1 121 ? 130.145 146.580 122.348 1.00 79.79 121 GLN C CA 1
ATOM 7811 C C . GLN C 1 121 ? 131.522 146.631 123.003 1.00 79.79 121 GLN C C 1
ATOM 7812 O O . GLN C 1 121 ? 132.516 147.028 122.392 1.00 79.79 121 GLN C O 1
ATOM 7818 N N . VAL C 1 122 ? 131.567 146.223 124.270 1.00 68.07 122 VAL C N 1
ATOM 7819 C CA . VAL C 1 122 ? 132.813 146.115 125.011 1.00 68.07 122 VAL C CA 1
ATOM 7820 C C . VAL C 1 122 ? 132.841 144.769 125.713 1.00 68.07 122 VAL C C 1
ATOM 7821 O O . VAL C 1 122 ? 131.806 144.156 125.981 1.00 68.07 122 VAL C O 1
ATOM 7825 N N . VAL C 1 123 ? 134.050 144.308 126.008 1.00 62.59 123 VAL C N 1
ATOM 7826 C CA . VAL C 1 123 ? 134.267 143.062 126.732 1.00 62.59 123 VAL C CA 1
ATOM 7827 C C . VAL C 1 123 ? 135.316 143.309 127.805 1.00 62.59 123 VAL C C 1
ATOM 7828 O O . VAL C 1 123 ? 136.311 143.995 127.561 1.00 62.59 123 VAL C O 1
ATOM 7832 N N . GLU C 1 124 ? 135.090 142.768 128.995 1.00 62.87 124 GLU C N 1
ATOM 7833 C CA . GLU C 1 124 ? 136.042 142.901 130.085 1.00 62.87 124 GLU C CA 1
ATOM 7834 C C . GLU C 1 124 ? 137.029 141.747 130.016 1.00 62.87 124 GLU C C 1
ATOM 7835 O O . GLU C 1 124 ? 136.631 140.580 130.064 1.00 62.87 124 GLU C O 1
ATOM 7841 N N . LEU C 1 125 ? 138.309 142.074 129.893 1.00 62.02 125 LEU C N 1
ATOM 7842 C CA . LEU C 1 125 ? 139.381 141.090 129.869 1.00 62.02 125 LEU C CA 1
ATOM 7843 C C . LEU C 1 125 ? 140.153 141.187 131.176 1.00 62.02 125 LEU C C 1
ATOM 7844 O O . LEU C 1 125 ? 140.625 142.268 131.542 1.00 62.02 125 LEU C O 1
ATOM 7849 N N . SER C 1 126 ? 140.274 140.070 131.882 1.00 60.38 126 SER C N 1
ATOM 7850 C CA . SER C 1 126 ? 140.981 140.030 133.154 1.00 60.38 126 SER C CA 1
ATOM 7851 C C . SER C 1 126 ? 142.359 139.425 132.947 1.00 60.38 126 SER C C 1
ATOM 7852 O O . SER C 1 126 ? 142.483 138.330 132.391 1.00 60.38 126 SER C O 1
ATOM 7855 N N . GLU C 1 127 ? 143.389 140.134 133.392 1.00 62.09 127 GLU C N 1
ATOM 7856 C CA . GLU C 1 127 ? 144.741 139.598 133.352 1.00 62.09 127 GLU C CA 1
ATOM 7857 C C . GLU C 1 127 ? 145.479 139.986 134.621 1.00 62.09 127 GLU C C 1
ATOM 7858 O O . GLU C 1 127 ? 145.261 141.058 135.184 1.00 62.09 127 GLU C O 1
ATOM 7864 N N . ILE C 1 128 ? 146.363 139.103 135.066 1.00 56.96 128 ILE C N 1
ATOM 7865 C CA . ILE C 1 128 ? 147.140 139.326 136.278 1.00 56.96 128 ILE C CA 1
ATOM 7866 C C . ILE C 1 128 ? 148.464 139.964 135.878 1.00 56.96 128 ILE C C 1
ATOM 7867 O O . ILE C 1 128 ? 149.330 139.306 135.298 1.00 56.96 128 ILE C O 1
ATOM 7872 N N . LYS C 1 129 ? 148.621 141.251 136.182 1.00 57.19 129 LYS C N 1
ATOM 7873 C CA . LYS C 1 129 ? 149.854 141.976 135.908 1.00 57.19 129 LYS C CA 1
ATOM 7874 C C . LYS C 1 129 ? 150.734 141.903 137.148 1.00 57.19 129 LYS C C 1
ATOM 7875 O O . LYS C 1 129 ? 150.387 142.455 138.197 1.00 57.19 129 LYS C O 1
ATOM 7881 N N . ASP C 1 130 ? 151.872 141.228 137.032 1.00 63.54 130 ASP C N 1
ATOM 7882 C CA . ASP C 1 130 ? 152.768 141.026 138.159 1.00 63.54 130 ASP C CA 1
ATOM 7883 C C . ASP C 1 130 ? 153.910 142.029 138.204 1.00 63.54 130 ASP C C 1
ATOM 7884 O O . ASP C 1 130 ? 154.758 141.939 139.096 1.00 63.54 130 ASP C O 1
ATOM 7889 N N . SER C 1 131 ? 153.955 142.981 137.271 1.00 67.04 131 SER C N 1
ATOM 7890 C CA . SER C 1 131 ? 155.045 143.942 137.206 1.00 67.04 131 SER C CA 1
ATOM 7891 C C . SER C 1 131 ? 154.621 145.385 137.416 1.00 67.04 131 SER C C 1
ATOM 7892 O O . SER C 1 131 ? 155.487 146.224 137.686 1.00 67.04 131 SER C O 1
ATOM 7895 N N . MET C 1 132 ? 153.338 145.703 137.299 1.00 62.25 132 MET C N 1
ATOM 7896 C CA . MET C 1 132 ? 152.912 147.083 137.466 1.00 62.25 132 MET C CA 1
ATOM 7897 C C . MET C 1 132 ? 152.978 147.477 138.940 1.00 62.25 132 MET C C 1
ATOM 7898 O O . MET C 1 132 ? 152.697 146.655 139.818 1.00 62.25 132 MET C O 1
ATOM 7903 N N . PRO C 1 133 ? 153.356 148.717 139.244 1.00 56.55 133 PRO C N 1
ATOM 7904 C CA . PRO C 1 133 ? 153.453 149.130 140.647 1.00 56.55 133 PRO C CA 1
ATOM 7905 C C . PRO C 1 133 ? 152.079 149.225 141.286 1.00 56.55 133 PRO C C 1
ATOM 7906 O O . PRO C 1 133 ? 151.133 149.754 140.699 1.00 56.55 133 PRO C O 1
ATOM 7910 N N . VAL C 1 134 ? 151.978 148.709 142.503 1.00 44.66 134 VAL C N 1
ATOM 7911 C CA . VAL C 1 134 ? 150.714 148.669 143.224 1.00 44.66 134 VAL C CA 1
ATOM 7912 C C . VAL C 1 134 ? 150.607 149.908 144.093 1.00 44.66 134 VAL C C 1
ATOM 7913 O O . VAL C 1 134 ? 151.530 150.233 144.849 1.00 44.66 134 VAL C O 1
ATOM 7917 N N . GLU C 1 135 ? 149.481 150.600 143.988 1.00 42.26 135 GLU C N 1
ATOM 7918 C CA . GLU C 1 135 ? 149.239 151.808 144.757 1.00 42.26 135 GLU C CA 1
ATOM 7919 C C . GLU C 1 135 ? 148.613 151.417 146.087 1.00 42.26 135 GLU C C 1
ATOM 7920 O O . GLU C 1 135 ? 147.526 150.833 146.115 1.00 42.26 135 GLU C O 1
ATOM 7926 N N . TYR C 1 136 ? 149.298 151.725 147.180 1.00 30.74 136 TYR C N 1
ATOM 7927 C CA . TYR C 1 136 ? 148.764 151.382 148.486 1.00 30.74 136 TYR C CA 1
ATOM 7928 C C . TYR C 1 136 ? 147.461 152.134 148.724 1.00 30.74 136 TYR C C 1
ATOM 7929 O O . TYR C 1 136 ? 147.367 153.327 148.416 1.00 30.74 136 TYR C O 1
ATOM 7938 N N . PRO C 1 137 ? 146.442 151.477 149.265 1.00 27.11 137 PRO C N 1
ATOM 7939 C CA . PRO C 1 137 ? 145.133 152.120 149.390 1.00 27.11 137 PRO C CA 1
ATOM 7940 C C . PRO C 1 137 ? 145.113 153.255 150.388 1.00 27.11 137 PRO C C 1
ATOM 7941 O O . PRO C 1 137 ? 146.116 153.575 151.028 1.00 27.11 137 PRO C O 1
ATOM 7945 N N . SER C 1 138 ? 143.947 153.864 150.520 1.00 27.61 138 SER C N 1
ATOM 7946 C CA . SER C 1 138 ? 143.692 154.853 151.547 1.00 27.61 138 SER C CA 1
ATOM 7947 C C . SER C 1 138 ? 142.917 154.174 152.663 1.00 27.61 138 SER C C 1
ATOM 7948 O O . SER C 1 138 ? 141.909 153.505 152.408 1.00 27.61 138 SER C O 1
ATOM 7951 N N . VAL C 1 139 ? 143.398 154.321 153.891 1.00 23.75 139 VAL C N 1
ATOM 7952 C CA . VAL C 1 139 ? 142.866 153.581 155.027 1.00 23.75 139 VAL C CA 1
ATOM 7953 C C . VAL C 1 139 ? 142.244 154.578 155.988 1.00 23.75 139 VAL C C 1
ATOM 7954 O O . VAL C 1 139 ? 142.951 155.381 156.601 1.00 23.75 139 VAL C O 1
ATOM 7958 N N . THR C 1 140 ? 140.930 154.517 156.146 1.00 25.08 140 THR C N 1
ATOM 7959 C CA . THR C 1 140 ? 140.214 155.392 157.062 1.00 25.08 140 THR C CA 1
ATOM 7960 C C . THR C 1 140 ? 139.822 154.593 158.293 1.00 25.08 140 THR C C 1
ATOM 7961 O O . THR C 1 140 ? 139.025 153.659 158.197 1.00 25.08 140 THR C O 1
ATOM 7965 N N . ILE C 1 141 ? 140.371 154.958 159.441 1.00 24.15 141 ILE C N 1
ATOM 7966 C CA . ILE C 1 141 ? 140.022 154.321 160.701 1.00 24.15 141 ILE C CA 1
ATOM 7967 C C . ILE C 1 141 ? 139.078 155.238 161.458 1.00 24.15 141 ILE C C 1
ATOM 7968 O O . ILE C 1 141 ? 139.295 156.453 161.535 1.00 24.15 141 ILE C O 1
ATOM 7973 N N . CYS C 1 142 ? 138.012 154.660 161.987 1.00 31.11 142 CYS C N 1
ATOM 7974 C CA . CYS C 1 142 ? 137.004 155.378 162.736 1.00 31.11 142 CYS C CA 1
ATOM 7975 C C . CYS C 1 142 ? 136.837 154.617 164.038 1.00 31.11 142 CYS C C 1
ATOM 7976 O O . CYS C 1 142 ? 137.070 153.411 164.084 1.00 31.11 142 CYS C O 1
ATOM 7979 N N . ASN C 1 143 ? 136.441 155.299 165.096 1.00 29.33 143 ASN C N 1
ATOM 7980 C CA . ASN C 1 143 ? 136.108 154.593 166.321 1.00 29.33 143 ASN C CA 1
ATOM 7981 C C . ASN C 1 143 ? 134.623 154.266 166.294 1.00 29.33 143 ASN C C 1
ATOM 7982 O O . ASN C 1 143 ? 133.793 155.159 166.109 1.00 29.33 143 ASN C O 1
ATOM 7987 N N . ILE C 1 144 ? 134.294 152.984 166.464 1.00 27.33 144 ILE C N 1
ATOM 7988 C CA . ILE C 1 144 ? 132.902 152.563 166.351 1.00 27.33 144 ILE C CA 1
ATOM 7989 C C . ILE C 1 144 ? 132.045 153.269 167.385 1.00 27.33 144 ILE C C 1
ATOM 7990 O O . ILE C 1 144 ? 130.880 153.589 167.128 1.00 27.33 144 ILE C O 1
ATOM 7995 N N . GLU C 1 145 ? 132.603 153.542 168.559 1.00 31.93 145 GLU C N 1
ATOM 7996 C CA . GLU C 1 145 ? 131.936 154.395 169.527 1.00 31.93 145 GLU C CA 1
ATOM 7997 C C . GLU C 1 145 ? 132.329 155.835 169.244 1.00 31.93 145 GLU C C 1
ATOM 7998 O O . GLU C 1 145 ? 133.497 156.197 169.444 1.00 31.93 145 GLU C O 1
ATOM 8004 N N . PRO C 1 146 ? 131.416 156.678 168.780 1.00 30.79 146 PRO C N 1
ATOM 8005 C CA . PRO C 1 146 ? 131.799 158.028 168.358 1.00 30.79 146 PRO C CA 1
ATOM 8006 C C . PRO C 1 146 ? 132.259 158.887 169.518 1.00 30.79 146 PRO C C 1
ATOM 8007 O O . PRO C 1 146 ? 133.321 159.511 169.464 1.00 30.79 146 PRO C O 1
ATOM 8011 N N . ILE C 1 147 ? 131.457 158.925 170.572 1.00 33.59 147 ILE C N 1
ATOM 8012 C CA . ILE C 1 147 ? 131.787 159.728 171.737 1.00 33.59 147 ILE C CA 1
ATOM 8013 C C . ILE C 1 147 ? 132.824 159.004 172.586 1.00 33.59 147 ILE C C 1
ATOM 8014 O O . ILE C 1 147 ? 133.029 157.795 172.472 1.00 33.59 147 ILE C O 1
ATOM 8019 N N . SER C 1 148 ? 133.488 159.761 173.451 1.00 37.31 148 SER C N 1
ATOM 8020 C CA . SER C 1 148 ? 134.434 159.209 174.410 1.00 37.31 148 SER C CA 1
ATOM 8021 C C . SER C 1 148 ? 133.903 159.479 175.805 1.00 37.31 148 SER C C 1
ATOM 8022 O O . SER C 1 148 ? 133.658 160.635 176.163 1.00 37.31 148 SER C O 1
ATOM 8025 N N . LEU C 1 149 ? 133.730 158.418 176.591 1.00 43.94 149 LEU C N 1
ATOM 8026 C CA . LEU C 1 149 ? 133.193 158.585 177.934 1.00 43.94 149 LEU C CA 1
ATOM 8027 C C . LEU C 1 149 ? 134.159 159.344 178.831 1.00 43.94 149 LEU C C 1
ATOM 8028 O O . LEU C 1 149 ? 133.732 159.973 179.805 1.00 43.94 149 LEU C O 1
ATOM 8033 N N . ARG C 1 150 ? 135.455 159.302 178.523 1.00 49.05 150 ARG C N 1
ATOM 8034 C CA . ARG C 1 150 ? 136.431 160.033 179.323 1.00 49.05 150 ARG C CA 1
ATOM 8035 C C . ARG C 1 150 ? 136.220 161.537 179.209 1.00 49.05 150 ARG C C 1
ATOM 8036 O O . ARG C 1 150 ? 136.187 162.249 180.219 1.00 49.05 150 ARG C O 1
ATOM 8044 N N . LYS C 1 151 ? 136.078 162.041 177.982 1.00 46.05 151 LYS C N 1
ATOM 8045 C CA . LYS C 1 151 ? 135.862 163.471 177.798 1.00 46.05 151 LYS C CA 1
ATOM 8046 C C . LYS C 1 151 ? 134.520 163.889 178.378 1.00 46.05 151 LYS C C 1
ATOM 8047 O O . LYS C 1 151 ? 134.384 164.989 178.920 1.00 46.05 151 LYS C O 1
ATOM 8053 N N . ILE C 1 152 ? 133.527 163.006 178.291 1.00 48.14 152 ILE C N 1
ATOM 8054 C CA . ILE C 1 152 ? 132.217 163.276 178.870 1.00 48.14 152 ILE C CA 1
ATOM 8055 C C . ILE C 1 152 ? 132.322 163.437 180.382 1.00 48.14 152 ILE C C 1
ATOM 8056 O O . ILE C 1 152 ? 131.797 164.397 180.966 1.00 48.14 152 ILE C O 1
ATOM 8061 N N . ARG C 1 153 ? 133.014 162.503 181.038 1.00 57.72 153 ARG C N 1
ATOM 8062 C CA . ARG C 1 153 ? 133.192 162.578 182.483 1.00 57.72 153 ARG C CA 1
ATOM 8063 C C . ARG C 1 153 ? 133.983 163.816 182.874 1.00 57.72 153 ARG C C 1
ATOM 8064 O O . ARG C 1 153 ? 133.656 164.487 183.861 1.00 57.72 153 ARG C O 1
ATOM 8072 N N . LYS C 1 154 ? 135.027 164.136 182.107 1.00 63.14 154 LYS C N 1
ATOM 8073 C CA . LYS C 1 154 ? 135.788 165.353 182.362 1.00 63.14 154 LYS C CA 1
ATOM 8074 C C . LYS C 1 154 ? 134.892 166.579 182.276 1.00 63.14 154 LYS C C 1
ATOM 8075 O O . LYS C 1 154 ? 135.001 167.498 183.096 1.00 63.14 154 LYS C O 1
ATOM 8081 N N . ALA C 1 155 ? 134.006 166.612 181.280 1.00 67.75 155 ALA C N 1
ATOM 8082 C CA . ALA C 1 155 ? 133.106 167.744 181.121 1.00 67.75 155 ALA C CA 1
ATOM 8083 C C . ALA C 1 155 ? 132.162 167.881 182.308 1.00 67.75 155 ALA C C 1
ATOM 8084 O O . ALA C 1 155 ? 131.953 168.989 182.812 1.00 67.75 155 ALA C O 1
ATOM 8086 N N . TYR C 1 156 ? 131.581 166.771 182.774 1.00 68.18 156 TYR C N 1
ATOM 8087 C CA . TYR C 1 156 ? 130.735 166.864 183.967 1.00 68.18 156 TYR C CA 1
ATOM 8088 C C . TYR C 1 156 ? 131.520 167.309 185.196 1.00 68.18 156 TYR C C 1
ATOM 8089 O O . TYR C 1 156 ? 131.004 168.079 186.014 1.00 68.18 156 TYR C O 1
ATOM 8098 N N . ASN C 1 157 ? 132.755 166.830 185.362 1.00 77.12 157 ASN C N 1
ATOM 8099 C CA . ASN C 1 157 ? 133.552 167.297 186.496 1.00 77.12 157 ASN C CA 1
ATOM 8100 C C . ASN C 1 157 ? 133.816 168.795 186.414 1.00 77.12 157 ASN C C 1
ATOM 8101 O O . ASN C 1 157 ? 133.955 169.460 187.448 1.00 77.12 157 ASN C O 1
ATOM 8106 N N . LYS C 1 158 ? 133.893 169.340 185.205 1.00 82.79 158 LYS C N 1
ATOM 8107 C CA . LYS C 1 158 ? 133.953 170.776 184.991 1.00 82.79 158 LYS C CA 1
ATOM 8108 C C . LYS C 1 158 ? 132.536 171.308 184.776 1.00 82.79 158 LYS C C 1
ATOM 8109 O O . LYS C 1 158 ? 131.546 170.621 185.038 1.00 82.79 158 LYS C O 1
ATOM 8115 N N . ASN C 1 159 ? 132.418 172.549 184.306 1.00 92.84 159 ASN C N 1
ATOM 8116 C CA . ASN C 1 159 ? 131.111 173.164 184.102 1.00 92.84 159 ASN C CA 1
ATOM 8117 C C . ASN C 1 159 ? 130.939 173.663 182.672 1.00 92.84 159 ASN C C 1
ATOM 8118 O O . ASN C 1 159 ? 130.298 174.691 182.443 1.00 92.84 159 ASN C O 1
ATOM 8123 N N . GLU C 1 160 ? 131.504 172.951 181.698 1.00 87.93 160 GLU C N 1
ATOM 8124 C CA . GLU C 1 160 ? 131.301 173.268 180.291 1.00 87.93 160 GLU C CA 1
ATOM 8125 C C . GLU C 1 160 ? 130.429 172.239 179.586 1.00 87.93 160 GLU C C 1
ATOM 8126 O O . GLU C 1 160 ? 130.280 172.298 178.361 1.00 87.93 160 GLU C O 1
ATOM 8132 N N . SER C 1 161 ? 129.849 171.300 180.327 1.00 69.60 161 SER C N 1
ATOM 8133 C CA . SER C 1 161 ? 128.953 170.300 179.770 1.00 69.60 161 SER C CA 1
ATOM 8134 C C . SER C 1 161 ? 127.499 170.740 179.801 1.00 69.60 161 SER C C 1
ATOM 8135 O O . SER C 1 161 ? 126.621 169.946 179.451 1.00 69.60 161 SER C O 1
ATOM 8138 N N . GLN C 1 162 ? 127.234 171.983 180.211 1.00 64.13 162 GLN C N 1
ATOM 8139 C CA . GLN C 1 162 ? 125.862 172.438 180.415 1.00 64.13 162 GLN C CA 1
ATOM 8140 C C . GLN C 1 162 ? 125.005 172.188 179.184 1.00 64.13 162 GLN C C 1
ATOM 8141 O O . GLN C 1 162 ? 123.894 171.655 179.287 1.00 64.13 162 GLN C O 1
ATOM 8147 N N . ASN C 1 163 ? 125.521 172.541 178.003 1.00 58.96 163 ASN C N 1
ATOM 8148 C CA . ASN C 1 163 ? 124.779 172.299 176.772 1.00 58.96 163 ASN C CA 1
ATOM 8149 C C . ASN C 1 163 ? 124.351 170.844 176.681 1.00 58.96 163 ASN C C 1
ATOM 8150 O O . ASN C 1 163 ? 123.162 170.542 176.520 1.00 58.96 163 ASN C O 1
ATOM 8155 N N . LEU C 1 164 ? 125.304 169.927 176.842 1.00 52.25 164 LEU C N 1
ATOM 8156 C CA . LEU C 1 164 ? 124.964 168.511 176.868 1.00 52.25 164 LEU C CA 1
ATOM 8157 C C . LEU C 1 164 ? 123.952 168.222 177.966 1.00 52.25 164 LEU C C 1
ATOM 8158 O O . LEU C 1 164 ? 122.921 167.586 177.723 1.00 52.25 164 LEU C O 1
ATOM 8163 N N . LYS C 1 165 ? 124.207 168.729 179.175 1.00 59.06 165 LYS C N 1
ATOM 8164 C CA . LYS C 1 165 ? 123.256 168.526 180.260 1.00 59.06 165 LYS C CA 1
ATOM 8165 C C . LYS C 1 165 ? 121.904 169.122 179.919 1.00 59.06 165 LYS C C 1
ATOM 8166 O O . LYS C 1 165 ? 120.870 168.597 180.344 1.00 59.06 165 LYS C O 1
ATOM 8172 N N . ASP C 1 166 ? 121.888 170.216 179.158 1.00 56.43 166 ASP C N 1
ATOM 8173 C CA . ASP C 1 166 ? 120.622 170.737 178.665 1.00 56.43 166 ASP C CA 1
ATOM 8174 C C . ASP C 1 166 ? 120.049 169.821 177.596 1.00 56.43 166 ASP C C 1
ATOM 8175 O O . ASP C 1 166 ? 118.873 169.440 177.654 1.00 56.43 166 ASP C O 1
ATOM 8180 N N . TRP C 1 167 ? 120.886 169.415 176.640 1.00 46.35 167 TRP C N 1
ATOM 8181 C CA . TRP C 1 167 ? 120.400 168.665 175.489 1.00 46.35 167 TRP C CA 1
ATOM 8182 C C . TRP C 1 167 ? 119.725 167.372 175.920 1.00 46.35 167 TRP C C 1
ATOM 8183 O O . TRP C 1 167 ? 118.588 167.093 175.524 1.00 46.35 167 TRP C O 1
ATOM 8194 N N . LEU C 1 168 ? 120.403 166.579 176.749 1.00 47.90 168 LEU C N 1
ATOM 8195 C CA . LEU C 1 168 ? 119.764 165.397 177.314 1.00 47.90 168 LEU C CA 1
ATOM 8196 C C . LEU C 1 168 ? 118.459 165.777 177.992 1.00 47.90 168 LEU C C 1
ATOM 8197 O O . LEU C 1 168 ? 117.398 165.226 177.678 1.00 47.90 168 LEU C O 1
ATOM 8202 N N . ASN C 1 169 ? 118.512 166.780 178.872 1.00 58.46 169 ASN C N 1
ATOM 8203 C CA . ASN C 1 169 ? 117.318 167.201 179.592 1.00 58.46 169 ASN C CA 1
ATOM 8204 C C . ASN C 1 169 ? 116.212 167.607 178.637 1.00 58.46 169 ASN C C 1
ATOM 8205 O O . ASN C 1 169 ? 115.029 167.523 178.981 1.00 58.46 169 ASN C O 1
ATOM 8210 N N . PHE C 1 170 ? 116.578 168.001 177.425 1.00 49.24 170 PHE C N 1
ATOM 8211 C CA . PHE C 1 170 ? 115.579 168.371 176.431 1.00 49.24 170 PHE C CA 1
ATOM 8212 C C . PHE C 1 170 ? 115.045 167.160 175.693 1.00 49.24 170 PHE C C 1
ATOM 8213 O O . PHE C 1 170 ? 113.834 166.976 175.595 1.00 49.24 170 PHE C O 1
ATOM 8221 N N . THR C 1 171 ? 115.938 166.326 175.178 1.00 49.01 171 THR C N 1
ATOM 8222 C CA . THR C 1 171 ? 115.511 165.175 174.385 1.00 49.01 171 THR C CA 1
ATOM 8223 C C . THR C 1 171 ? 114.761 164.127 175.197 1.00 49.01 171 THR C C 1
ATOM 8224 O O . THR C 1 171 ? 114.115 163.249 174.630 1.00 49.01 171 THR C O 1
ATOM 8228 N N . GLN C 1 172 ? 114.846 164.207 176.518 1.00 53.15 172 GLN C N 1
ATOM 8229 C CA . GLN C 1 172 ? 114.195 163.212 177.361 1.00 53.15 172 GLN C CA 1
ATOM 8230 C C . GLN C 1 172 ? 113.001 163.782 178.118 1.00 53.15 172 GLN C C 1
ATOM 8231 O O . GLN C 1 172 ? 112.436 163.110 178.979 1.00 53.15 172 GLN C O 1
ATOM 8237 N N . THR C 1 173 ? 112.614 165.014 177.808 1.00 60.85 173 THR C N 1
ATOM 8238 C CA . THR C 1 173 ? 111.448 165.612 178.455 1.00 60.85 173 THR C CA 1
ATOM 8239 C C . THR C 1 173 ? 110.320 165.857 177.467 1.00 60.85 173 THR C C 1
ATOM 8240 O O . THR C 1 173 ? 109.147 165.809 177.834 1.00 60.85 173 THR C O 1
ATOM 8244 N N . PHE C 1 174 ? 110.669 166.123 176.216 1.00 62.67 174 PHE C N 1
ATOM 8245 C CA . PHE C 1 174 ? 109.656 166.361 175.199 1.00 62.67 174 PHE C CA 1
ATOM 8246 C C . PHE C 1 174 ? 109.512 165.148 174.302 1.00 62.67 174 PHE C C 1
ATOM 8247 O O . PHE C 1 174 ? 110.467 164.401 174.102 1.00 62.67 174 PHE C O 1
ATOM 8255 N N . HIS C 1 175 ? 108.316 164.941 173.767 1.00 70.98 175 HIS C N 1
ATOM 8256 C CA . HIS C 1 175 ? 108.101 163.821 172.867 1.00 70.98 175 HIS C CA 1
ATOM 8257 C C . HIS C 1 175 ? 108.488 164.212 171.456 1.00 70.98 175 HIS C C 1
ATOM 8258 O O . HIS C 1 175 ? 108.142 165.295 170.992 1.00 70.98 175 HIS C O 1
ATOM 8265 N N . PHE C 1 176 ? 109.210 163.335 170.772 1.00 64.92 176 PHE C N 1
ATOM 8266 C CA . PHE C 1 176 ? 109.606 163.614 169.402 1.00 64.92 176 PHE C CA 1
ATOM 8267 C C . PHE C 1 176 ? 109.316 162.423 168.518 1.00 64.92 176 PHE C C 1
ATOM 8268 O O . PHE C 1 176 ? 109.429 161.282 168.959 1.00 64.92 176 PHE C O 1
ATOM 8276 N N . LYS C 1 177 ? 108.942 162.674 167.271 1.00 65.00 177 LYS C N 1
ATOM 8277 C CA . LYS C 1 177 ? 108.748 161.575 166.342 1.00 65.00 177 LYS C CA 1
ATOM 8278 C C . LYS C 1 177 ? 110.117 160.982 166.079 1.00 65.00 177 LYS C C 1
ATOM 8279 O O . LYS C 1 177 ? 111.127 161.666 166.247 1.00 65.00 177 LYS C O 1
ATOM 8285 N N . ASP C 1 178 ? 110.171 159.718 165.676 1.00 57.00 178 ASP C N 1
ATOM 8286 C CA . ASP C 1 178 ? 111.461 159.072 165.493 1.00 57.00 178 ASP C CA 1
ATOM 8287 C C . ASP C 1 178 ? 112.254 159.280 166.762 1.00 57.00 178 ASP C C 1
ATOM 8288 O O . ASP C 1 178 ? 113.398 159.727 166.726 1.00 57.00 178 ASP C O 1
ATOM 8293 N N . MET C 1 179 ? 111.665 158.983 167.836 1.00 52.85 179 MET C N 1
ATOM 8294 C CA . MET C 1 179 ? 112.276 159.156 169.147 1.00 52.85 179 MET C CA 1
ATOM 8295 C C . MET C 1 179 ? 113.634 158.474 169.209 1.00 52.85 179 MET C C 1
ATOM 8296 O O . MET C 1 179 ? 114.533 158.936 169.923 1.00 52.85 179 MET C O 1
ATOM 8301 N N . SER C 1 180 ? 113.805 157.388 168.457 1.00 43.38 180 SER C N 1
ATOM 8302 C CA . SER C 1 180 ? 115.081 156.686 168.436 1.00 43.38 180 SER C CA 1
ATOM 8303 C C . SER C 1 180 ? 116.174 157.523 167.792 1.00 43.38 180 SER C C 1
ATOM 8304 O O . SER C 1 180 ? 117.349 157.369 168.137 1.00 43.38 180 SER C O 1
ATOM 8307 N N . PHE C 1 181 ? 115.819 158.398 166.851 1.00 43.91 181 PHE C N 1
ATOM 8308 C CA . PHE C 1 181 ? 116.836 159.219 166.204 1.00 43.91 181 PHE C CA 1
ATOM 8309 C C . PHE C 1 181 ? 117.415 160.245 167.166 1.00 43.91 181 PHE C C 1
ATOM 8310 O O . PHE C 1 181 ? 118.636 160.397 167.260 1.00 43.91 181 PHE C O 1
ATOM 8318 N N . MET C 1 182 ? 116.563 160.971 167.881 1.00 46.91 182 MET C N 1
ATOM 8319 C CA . MET C 1 182 ? 117.062 161.997 168.781 1.00 46.91 182 MET C CA 1
ATOM 8320 C C . MET C 1 182 ? 117.276 161.501 170.199 1.00 46.91 182 MET C C 1
ATOM 8321 O O . MET C 1 182 ? 117.585 162.304 171.083 1.00 46.91 182 MET C O 1
ATOM 8326 N N . ASN C 1 183 ? 117.123 160.206 170.438 1.00 45.22 183 ASN C N 1
ATOM 8327 C CA . ASN C 1 183 ? 117.779 159.575 171.570 1.00 45.22 183 ASN C CA 1
ATOM 8328 C C . ASN C 1 183 ? 119.141 159.018 171.195 1.00 45.22 183 ASN C C 1
ATOM 8329 O O . ASN C 1 183 ? 119.742 158.292 171.989 1.00 45.22 183 ASN C O 1
ATOM 8334 N N . SER C 1 184 ? 119.630 159.332 170.001 1.00 37.38 184 SER C N 1
ATOM 8335 C CA . SER C 1 184 ? 120.904 158.831 169.520 1.00 37.38 184 SER C CA 1
ATOM 8336 C C . SER C 1 184 ? 121.959 159.926 169.595 1.00 37.38 184 SER C C 1
ATOM 8337 O O . SER C 1 184 ? 121.716 161.037 170.069 1.00 37.38 184 SER C O 1
ATOM 8340 N N . ILE C 1 185 ? 123.155 159.599 169.111 1.00 35.68 185 ILE C N 1
ATOM 8341 C CA . ILE C 1 185 ? 124.272 160.528 169.159 1.00 35.68 185 ILE C CA 1
ATOM 8342 C C . ILE C 1 185 ? 124.345 161.387 167.902 1.00 35.68 185 ILE C C 1
ATOM 8343 O O . ILE C 1 185 ? 124.880 162.503 167.952 1.00 35.68 185 ILE C O 1
ATOM 8348 N N . ARG C 1 186 ? 123.798 160.911 166.783 1.00 39.10 186 ARG C N 1
ATOM 8349 C CA . ARG C 1 186 ? 123.785 161.708 165.563 1.00 39.10 186 ARG C CA 1
ATOM 8350 C C . ARG C 1 186 ? 122.979 162.984 165.747 1.00 39.10 186 ARG C C 1
ATOM 8351 O O . ARG C 1 186 ? 123.373 164.051 165.266 1.00 39.10 186 ARG C O 1
ATOM 8359 N N . ALA C 1 187 ? 121.839 162.894 166.429 1.00 39.46 187 ALA C N 1
ATOM 8360 C CA . ALA C 1 187 ? 121.060 164.092 166.711 1.00 39.46 187 ALA C CA 1
ATOM 8361 C C . ALA C 1 187 ? 121.819 165.034 167.630 1.00 39.46 187 ALA C C 1
ATOM 8362 O O . ALA C 1 187 ? 121.737 166.257 167.484 1.00 39.46 187 ALA C O 1
ATOM 8364 N N . PHE C 1 188 ? 122.554 164.479 168.594 1.00 38.39 188 PHE C N 1
ATOM 8365 C CA . PHE C 1 188 ? 123.394 165.305 169.451 1.00 38.39 188 PHE C CA 1
ATOM 8366 C C . PHE C 1 188 ? 124.425 166.060 168.629 1.00 38.39 188 PHE C C 1
ATOM 8367 O O . PHE C 1 188 ? 124.693 167.238 168.884 1.00 38.39 188 PHE C O 1
ATOM 8375 N N . TYR C 1 189 ? 125.015 165.397 167.637 1.00 38.36 189 TYR C N 1
ATOM 8376 C CA . TYR C 1 189 ? 125.942 166.078 166.742 1.00 38.36 189 TYR C CA 1
ATOM 8377 C C . TYR C 1 189 ? 125.237 167.172 165.954 1.00 38.36 189 TYR C C 1
ATOM 8378 O O . TYR C 1 189 ? 125.730 168.300 165.854 1.00 38.36 189 TYR C O 1
ATOM 8387 N N . GLU C 1 190 ? 124.076 166.854 165.388 1.00 42.59 190 GLU C N 1
ATOM 8388 C CA . GLU C 1 190 ? 123.417 167.787 164.481 1.00 42.59 190 GLU C CA 1
ATOM 8389 C C . GLU C 1 190 ? 122.939 169.036 165.205 1.00 42.59 190 GLU C C 1
ATOM 8390 O O . GLU C 1 190 ? 123.112 170.152 164.705 1.00 42.59 190 GLU C O 1
ATOM 8396 N N . ASN C 1 191 ? 122.338 168.878 166.382 1.00 44.92 191 ASN C N 1
ATOM 8397 C CA . ASN C 1 191 ? 121.718 170.024 167.031 1.00 44.92 191 ASN C CA 1
ATOM 8398 C C . ASN C 1 191 ? 122.707 170.853 167.828 1.00 44.92 191 ASN C C 1
ATOM 8399 O O . ASN C 1 191 ? 122.395 171.995 168.179 1.00 44.92 191 ASN C O 1
ATOM 8404 N N . LEU C 1 192 ? 123.882 170.308 168.125 1.00 41.13 192 LEU C N 1
ATOM 8405 C CA . LEU C 1 192 ? 124.970 171.092 168.703 1.00 41.13 192 LEU C CA 1
ATOM 8406 C C . LEU C 1 192 ? 126.285 170.431 168.291 1.00 41.13 192 LEU C C 1
ATOM 8407 O O . LEU C 1 192 ? 126.731 169.462 168.910 1.00 41.13 192 LEU C O 1
ATOM 8412 N N . GLY C 1 193 ? 126.881 170.952 167.222 1.00 43.56 193 GLY C N 1
ATOM 8413 C CA . GLY C 1 193 ? 128.055 170.354 166.620 1.00 43.56 193 GLY C CA 1
ATOM 8414 C C . GLY C 1 193 ? 129.343 170.537 167.391 1.00 43.56 193 GLY C C 1
ATOM 8415 O O . GLY C 1 193 ? 130.147 169.607 167.485 1.00 43.56 193 GLY C O 1
ATOM 8416 N N . SER C 1 194 ? 129.555 171.734 167.941 1.00 43.83 194 SER C N 1
ATOM 8417 C CA . SER C 1 194 ? 130.813 172.023 168.619 1.00 43.83 194 SER C CA 1
ATOM 8418 C C . SER C 1 194 ? 131.019 171.108 169.817 1.00 43.83 194 SER C C 1
ATOM 8419 O O . SER C 1 194 ? 132.123 170.597 170.037 1.00 43.83 194 SER C O 1
ATOM 8422 N N . ASP C 1 195 ? 129.967 170.887 170.604 1.00 44.24 195 ASP C N 1
ATOM 8423 C CA . ASP C 1 195 ? 130.085 169.991 171.746 1.00 44.24 195 ASP C CA 1
ATOM 8424 C C . ASP C 1 195 ? 130.336 168.559 171.293 1.00 44.24 195 ASP C C 1
ATOM 8425 O O . ASP C 1 195 ? 131.098 167.824 171.932 1.00 44.24 195 ASP C O 1
ATOM 8430 N N . ALA C 1 196 ? 129.722 168.153 170.182 1.00 38.21 196 ALA C N 1
ATOM 8431 C CA . ALA C 1 196 ? 129.982 166.824 169.642 1.00 38.21 196 ALA C CA 1
ATOM 8432 C C . ALA C 1 196 ? 131.442 166.669 169.245 1.00 38.21 196 ALA C C 1
ATOM 8433 O O . ALA C 1 196 ? 132.051 165.624 169.492 1.00 38.21 196 ALA C O 1
ATOM 8435 N N . LYS C 1 197 ? 132.020 167.696 168.620 1.00 40.73 197 LYS C N 1
ATOM 8436 C CA . LYS C 1 197 ? 133.448 167.660 168.325 1.00 40.73 197 LYS C CA 1
ATOM 8437 C C . LYS C 1 197 ? 134.266 167.571 169.605 1.00 40.73 197 LYS C C 1
ATOM 8438 O O . LYS C 1 197 ? 135.230 166.804 169.686 1.00 40.73 197 LYS C O 1
ATOM 8444 N N . LYS C 1 198 ? 133.891 168.351 170.619 1.00 40.50 198 LYS C N 1
ATOM 8445 C CA . LYS C 1 198 ? 134.623 168.338 171.879 1.00 40.50 198 LYS C CA 1
ATOM 8446 C C . LYS C 1 198 ? 134.509 167.007 172.604 1.00 40.50 198 LYS C C 1
ATOM 8447 O O . LYS C 1 198 ? 135.329 166.724 173.482 1.00 40.50 198 LYS C O 1
ATOM 8453 N N . ILE C 1 199 ? 133.515 166.191 172.265 1.00 36.46 199 ILE C N 1
ATOM 8454 C CA . ILE C 1 199 ? 133.306 164.915 172.940 1.00 36.46 199 ILE C CA 1
ATOM 8455 C C . ILE C 1 199 ? 133.918 163.779 172.127 1.00 36.46 199 ILE C C 1
ATOM 8456 O O . ILE C 1 199 ? 134.310 162.746 172.679 1.00 36.46 199 ILE C O 1
ATOM 8461 N N . SER C 1 200 ? 134.039 163.971 170.817 1.00 34.69 200 SER C N 1
ATOM 8462 C CA . SER C 1 200 ? 134.499 162.902 169.946 1.00 34.69 200 SER C CA 1
ATOM 8463 C C . SER C 1 200 ? 135.955 162.541 170.243 1.00 34.69 200 SER C C 1
ATOM 8464 O O . SER C 1 200 ? 136.658 163.225 170.988 1.00 34.69 200 SER C O 1
ATOM 8467 N N . HIS C 1 201 ? 136.405 161.445 169.637 1.00 32.85 201 HIS C N 1
ATOM 8468 C CA . HIS C 1 201 ? 137.743 160.917 169.878 1.00 32.85 201 HIS C CA 1
ATOM 8469 C C . HIS C 1 201 ? 138.807 161.686 169.099 1.00 32.85 201 HIS C C 1
ATOM 8470 O O . HIS C 1 201 ? 138.549 162.193 168.006 1.00 32.85 201 HIS C O 1
ATOM 8477 N N . ASP C 1 202 ? 140.010 161.765 169.669 1.00 38.17 202 ASP C N 1
ATOM 8478 C CA . ASP C 1 202 ? 141.168 162.375 169.029 1.00 38.17 202 ASP C CA 1
ATOM 8479 C C . ASP C 1 202 ? 142.183 161.296 168.659 1.00 38.17 202 ASP C C 1
ATOM 8480 O O . ASP C 1 202 ? 142.349 160.311 169.381 1.00 38.17 202 ASP C O 1
ATOM 8485 N N . LEU C 1 203 ? 142.865 161.496 167.523 1.00 31.84 203 LEU C N 1
ATOM 8486 C CA . LEU C 1 203 ? 143.740 160.463 166.968 1.00 31.84 203 LEU C CA 1
ATOM 8487 C C . LEU C 1 203 ? 144.926 160.170 167.870 1.00 31.84 203 LEU C C 1
ATOM 8488 O O . LEU C 1 203 ? 145.278 158.996 168.067 1.00 31.84 203 LEU C O 1
ATOM 8493 N N . ARG C 1 204 ? 145.533 161.222 168.428 1.00 37.60 204 ARG C N 1
ATOM 8494 C CA . ARG C 1 204 ? 146.441 161.066 169.558 1.00 37.60 204 ARG C CA 1
ATOM 8495 C C . ARG C 1 204 ? 145.947 160.005 170.529 1.00 37.60 204 ARG C C 1
ATOM 8496 O O . ARG C 1 204 ? 146.618 158.993 170.748 1.00 37.60 204 ARG C O 1
ATOM 8504 N N . ASP C 1 205 ? 144.756 160.188 171.091 1.00 37.53 205 ASP C N 1
ATOM 8505 C CA . ASP C 1 205 ? 144.313 159.236 172.105 1.00 37.53 205 ASP C CA 1
ATOM 8506 C C . ASP C 1 205 ? 143.956 157.895 171.488 1.00 37.53 205 ASP C C 1
ATOM 8507 O O . ASP C 1 205 ? 144.060 156.854 172.146 1.00 37.53 205 ASP C O 1
ATOM 8512 N N . LEU C 1 206 ? 143.579 157.915 170.216 1.00 29.68 206 LEU C N 1
ATOM 8513 C CA . LEU C 1 206 ? 143.102 156.736 169.519 1.00 29.68 206 LEU C CA 1
ATOM 8514 C C . LEU C 1 206 ? 144.260 155.908 168.984 1.00 29.68 206 LEU C C 1
ATOM 8515 O O . LEU C 1 206 ? 144.411 154.734 169.330 1.00 29.68 206 LEU C O 1
ATOM 8520 N N . LEU C 1 207 ? 145.092 156.511 168.145 1.00 31.08 207 LEU C N 1
ATOM 8521 C CA . LEU C 1 207 ? 146.222 155.815 167.547 1.00 31.08 207 LEU C CA 1
ATOM 8522 C C . LEU C 1 207 ? 147.404 155.871 168.496 1.00 31.08 207 LEU C C 1
ATOM 8523 O O . LEU C 1 207 ? 147.913 156.953 168.801 1.00 31.08 207 LEU C O 1
ATOM 8528 N N . ILE C 1 208 ? 147.841 154.709 168.961 1.00 35.05 208 ILE C N 1
ATOM 8529 C CA . ILE C 1 208 ? 148.884 154.694 169.969 1.00 35.05 208 ILE C CA 1
ATOM 8530 C C . ILE C 1 208 ? 150.248 154.392 169.352 1.00 35.05 208 ILE C C 1
ATOM 8531 O O . ILE C 1 208 ? 151.274 154.826 169.883 1.00 35.05 208 ILE C O 1
ATOM 8536 N N . HIS C 1 209 ? 150.284 153.658 168.241 1.00 31.40 209 HIS C N 1
ATOM 8537 C CA . HIS C 1 209 ? 151.541 153.379 167.550 1.00 31.40 209 HIS C CA 1
ATOM 8538 C C . HIS C 1 209 ? 151.253 153.109 166.083 1.00 31.40 209 HIS C C 1
ATOM 8539 O O . HIS C 1 209 ? 150.356 152.334 165.768 1.00 31.40 209 HIS C O 1
ATOM 8546 N N . CYS C 1 210 ? 152.005 153.742 165.191 1.00 32.17 210 CYS C N 1
ATOM 8547 C CA . CYS C 1 210 ? 151.806 153.553 163.762 1.00 32.17 210 CYS C CA 1
ATOM 8548 C C . CYS C 1 210 ? 153.135 153.249 163.093 1.00 32.17 210 CYS C C 1
ATOM 8549 O O . CYS C 1 210 ? 154.170 153.807 163.465 1.00 32.17 210 CYS C O 1
ATOM 8552 N N . ARG C 1 211 ? 153.100 152.369 162.095 1.00 32.28 211 ARG C N 1
ATOM 8553 C CA . ARG C 1 211 ? 154.328 151.939 161.433 1.00 32.28 211 ARG C CA 1
ATOM 8554 C C . ARG C 1 211 ? 153.985 151.514 160.015 1.00 32.28 211 ARG C C 1
ATOM 8555 O O . ARG C 1 211 ? 153.274 150.530 159.823 1.00 32.28 211 ARG C O 1
ATOM 8563 N N . PHE C 1 212 ? 154.489 152.247 159.031 1.00 29.52 212 PHE C N 1
ATOM 8564 C CA . PHE C 1 212 ? 154.187 151.986 157.633 1.00 29.52 212 PHE C CA 1
ATOM 8565 C C . PHE C 1 212 ? 155.483 151.728 156.881 1.00 29.52 212 PHE C C 1
ATOM 8566 O O . PHE C 1 212 ? 156.426 152.518 156.983 1.00 29.52 212 PHE C O 1
ATOM 8574 N N . ASN C 1 213 ? 155.518 150.634 156.122 1.00 30.85 213 ASN C N 1
ATOM 8575 C CA . ASN C 1 213 ? 156.678 150.282 155.303 1.00 30.85 213 ASN C CA 1
ATOM 8576 C C . ASN C 1 213 ? 157.959 150.265 156.128 1.00 30.85 213 ASN C C 1
ATOM 8577 O O . ASN C 1 213 ? 158.995 150.787 155.716 1.00 30.85 213 ASN C O 1
ATOM 8582 N N . ARG C 1 214 ? 157.877 149.678 157.319 1.00 33.24 214 ARG C N 1
ATOM 8583 C CA . ARG C 1 214 ? 159.004 149.532 158.237 1.00 33.24 214 ARG C CA 1
ATOM 8584 C C . ARG C 1 214 ? 159.552 150.870 158.715 1.00 33.24 214 ARG C C 1
ATOM 8585 O O . ARG C 1 214 ? 160.643 150.927 159.286 1.00 33.24 214 ARG C O 1
ATOM 8593 N N . GLU C 1 215 ? 158.815 151.952 158.500 1.00 36.26 215 GLU C N 1
ATOM 8594 C CA . GLU C 1 215 ? 159.197 153.271 158.978 1.00 36.26 215 GLU C CA 1
ATOM 8595 C C . GLU C 1 215 ? 158.113 153.801 159.902 1.00 36.26 215 GLU C C 1
ATOM 8596 O O . GLU C 1 215 ? 156.921 153.638 159.632 1.00 36.26 215 GLU C O 1
ATOM 8602 N N . GLU C 1 216 ? 158.533 154.430 160.994 1.00 40.32 216 GLU C N 1
ATOM 8603 C CA . GLU C 1 216 ? 157.582 154.961 161.957 1.00 40.32 216 GLU C CA 1
ATOM 8604 C C . GLU C 1 216 ? 156.750 156.071 161.335 1.00 40.32 216 GLU C C 1
ATOM 8605 O O . GLU C 1 216 ? 157.263 156.921 160.603 1.00 40.32 216 GLU C O 1
ATOM 8611 N N . CYS C 1 217 ? 155.456 156.058 161.628 1.00 40.84 217 CYS C N 1
ATOM 8612 C CA . CYS C 1 217 ? 154.544 157.111 161.217 1.00 40.84 217 CYS C CA 1
ATOM 8613 C C . CYS C 1 217 ? 153.788 157.606 162.437 1.00 40.84 217 CYS C C 1
ATOM 8614 O O . CYS C 1 217 ? 153.576 156.865 163.399 1.00 40.84 217 CYS C O 1
ATOM 8617 N N . THR C 1 218 ? 153.395 158.868 162.396 1.00 38.86 218 THR C N 1
ATOM 8618 C CA . THR C 1 218 ? 152.740 159.515 163.520 1.00 38.86 218 THR C CA 1
ATOM 8619 C C . THR C 1 218 ? 151.336 159.941 163.108 1.00 38.86 218 THR C C 1
ATOM 8620 O O . THR C 1 218 ? 150.853 159.608 162.025 1.00 38.86 218 THR C O 1
ATOM 8624 N N . THR C 1 219 ? 150.679 160.693 163.989 1.00 40.52 219 THR C N 1
ATOM 8625 C CA . THR C 1 219 ? 149.366 161.236 163.676 1.00 40.52 219 THR C CA 1
ATOM 8626 C C . THR C 1 219 ? 149.410 162.249 162.543 1.00 40.52 219 THR C C 1
ATOM 8627 O O . THR C 1 219 ? 148.354 162.603 162.012 1.00 40.52 219 THR C O 1
ATOM 8631 N N . GLU C 1 220 ? 150.597 162.722 162.165 1.00 46.50 220 GLU C N 1
ATOM 8632 C CA . GLU C 1 220 ? 150.726 163.684 161.081 1.00 46.50 220 GLU C CA 1
ATOM 8633 C C . GLU C 1 220 ? 150.490 163.069 159.711 1.00 46.50 220 GLU C C 1
ATOM 8634 O O . GLU C 1 220 ? 150.424 163.810 158.728 1.00 46.50 220 GLU C O 1
ATOM 8640 N N . ASN C 1 221 ? 150.382 161.748 159.618 1.00 41.66 221 ASN C N 1
ATOM 8641 C CA . ASN C 1 221 ? 150.111 161.076 158.356 1.00 41.66 221 ASN C CA 1
ATOM 8642 C C . ASN C 1 221 ? 148.635 160.782 158.150 1.00 41.66 221 ASN C C 1
ATOM 8643 O O . ASN C 1 221 ? 148.272 160.194 157.129 1.00 41.66 221 ASN C O 1
ATOM 8648 N N . PHE C 1 222 ? 147.784 161.179 159.089 1.00 31.61 222 PHE C N 1
ATOM 8649 C CA . PHE C 1 222 ? 146.352 160.937 159.019 1.00 31.61 222 PHE C CA 1
ATOM 8650 C C . PHE C 1 222 ? 145.626 162.268 158.918 1.00 31.61 222 PHE C C 1
ATOM 8651 O O . PHE C 1 222 ? 145.835 163.155 159.750 1.00 31.61 222 PHE C O 1
ATOM 8659 N N . THR C 1 223 ? 144.778 162.403 157.908 1.00 34.62 223 THR C N 1
ATOM 8660 C CA . THR C 1 223 ? 143.927 163.573 157.776 1.00 34.62 223 THR C CA 1
ATOM 8661 C C . THR C 1 223 ? 142.608 163.309 158.483 1.00 34.62 223 THR C C 1
ATOM 8662 O O . THR C 1 223 ? 141.959 162.291 158.234 1.00 34.62 223 THR C O 1
ATOM 8666 N N . SER C 1 224 ? 142.229 164.213 159.376 1.00 35.74 224 SER C N 1
ATOM 8667 C CA . SER C 1 224 ? 140.970 164.065 160.081 1.00 35.74 224 SER C CA 1
ATOM 8668 C C . SER C 1 224 ? 139.802 164.421 159.171 1.00 35.74 224 SER C C 1
ATOM 8669 O O . SER C 1 224 ? 139.935 165.192 158.219 1.00 35.74 224 SER C O 1
ATOM 8672 N N . SER C 1 225 ? 138.649 163.838 159.474 1.00 32.36 225 SER C N 1
ATOM 8673 C CA . SER C 1 225 ? 137.408 164.153 158.787 1.00 32.36 225 SER C CA 1
ATOM 8674 C C . SER C 1 225 ? 136.274 163.760 159.718 1.00 32.36 225 SER C C 1
ATOM 8675 O O . SER C 1 225 ? 136.483 163.074 160.720 1.00 32.36 225 SER C O 1
ATOM 8678 N N . PHE C 1 226 ? 135.070 164.201 159.385 1.00 33.91 226 PHE C N 1
ATOM 8679 C CA . PHE C 1 226 ? 133.929 163.958 160.250 1.00 33.91 226 PHE C CA 1
ATOM 8680 C C . PHE C 1 226 ? 132.861 163.149 159.535 1.00 33.91 226 PHE C C 1
ATOM 8681 O O . PHE C 1 226 ? 132.648 163.295 158.328 1.00 33.91 226 PHE C O 1
ATOM 8689 N N . ASP C 1 227 ? 132.201 162.297 160.308 1.00 33.45 227 ASP C N 1
ATOM 8690 C CA . ASP C 1 227 ? 131.124 161.444 159.825 1.00 33.45 227 ASP C CA 1
ATOM 8691 C C . ASP C 1 227 ? 130.159 161.242 160.979 1.00 33.45 227 ASP C C 1
ATOM 8692 O O . ASP C 1 227 ? 130.563 160.766 162.045 1.00 33.45 227 ASP C O 1
ATOM 8697 N N . GLY C 1 228 ? 128.901 161.621 160.774 1.00 31.78 228 GLY C N 1
ATOM 8698 C CA . GLY C 1 228 ? 127.892 161.359 161.784 1.00 31.78 228 GLY C CA 1
ATOM 8699 C C . GLY C 1 228 ? 127.771 159.871 162.055 1.00 31.78 228 GLY C C 1
ATOM 8700 O O . GLY C 1 228 ? 127.791 159.055 161.135 1.00 31.78 228 GLY C O 1
ATOM 8701 N N . ASN C 1 229 ? 127.671 159.531 163.345 1.00 33.88 229 ASN C N 1
ATOM 8702 C CA . ASN C 1 229 ? 127.610 158.204 163.968 1.00 33.88 229 ASN C CA 1
ATOM 8703 C C . ASN C 1 229 ? 128.976 157.526 163.951 1.00 33.88 229 ASN C C 1
ATOM 8704 O O . ASN C 1 229 ? 129.156 156.459 164.543 1.00 33.88 229 ASN C O 1
ATOM 8709 N N . TYR C 1 230 ? 129.937 158.139 163.272 1.00 30.31 230 TYR C N 1
ATOM 8710 C CA . TYR C 1 230 ? 131.338 157.728 163.283 1.00 30.31 230 TYR C CA 1
ATOM 8711 C C . TYR C 1 230 ? 132.200 158.971 163.430 1.00 30.31 230 TYR C C 1
ATOM 8712 O O . TYR C 1 230 ? 133.113 159.211 162.642 1.00 30.31 230 TYR C O 1
ATOM 8721 N N . PHE C 1 231 ? 131.902 159.773 164.455 1.00 29.32 231 PHE C N 1
ATOM 8722 C CA . PHE C 1 231 ? 132.224 161.196 164.486 1.00 29.32 231 PHE C CA 1
ATOM 8723 C C . PHE C 1 231 ? 133.561 161.549 163.851 1.00 29.32 231 PHE C C 1
ATOM 8724 O O . PHE C 1 231 ? 133.603 162.216 162.816 1.00 29.32 231 PHE C O 1
ATOM 8732 N N . ASN C 1 232 ? 134.657 161.055 164.407 1.00 29.19 232 ASN C N 1
ATOM 8733 C CA . ASN C 1 232 ? 135.982 161.378 163.899 1.00 29.19 232 ASN C CA 1
ATOM 8734 C C . ASN C 1 232 ? 136.527 160.196 163.115 1.00 29.19 232 ASN C C 1
ATOM 8735 O O . ASN C 1 232 ? 136.583 159.077 163.632 1.00 29.19 232 ASN C O 1
ATOM 8740 N N . CYS C 1 233 ? 136.928 160.446 161.873 1.00 31.11 233 CYS C N 1
ATOM 8741 C CA . CYS C 1 233 ? 137.465 159.413 161.002 1.00 31.11 233 CYS C CA 1
ATOM 8742 C C . CYS C 1 233 ? 138.769 159.914 160.410 1.00 31.11 233 CYS C C 1
ATOM 8743 O O . CYS C 1 233 ? 138.799 160.978 159.789 1.00 31.11 233 CYS C O 1
ATOM 8746 N N . PHE C 1 234 ? 139.839 159.152 160.595 1.00 26.83 234 PHE C N 1
ATOM 8747 C CA . PHE C 1 234 ? 141.179 159.589 160.240 1.00 26.83 234 PHE C CA 1
ATOM 8748 C C . PHE C 1 234 ? 141.703 158.747 159.091 1.00 26.83 234 PHE C C 1
ATOM 8749 O O . PHE C 1 234 ? 141.679 157.516 159.159 1.00 26.83 234 PHE C O 1
ATOM 8757 N N . THR C 1 235 ? 142.183 159.410 158.047 1.00 28.81 235 THR C N 1
ATOM 8758 C CA . THR C 1 235 ? 142.548 158.761 156.797 1.00 28.81 235 THR C CA 1
ATOM 8759 C C . THR C 1 235 ? 144.059 158.795 156.622 1.00 28.81 235 THR C C 1
ATOM 8760 O O . THR C 1 235 ? 144.654 159.869 156.495 1.00 28.81 235 THR C O 1
ATOM 8764 N N . PHE C 1 236 ? 144.672 157.618 156.623 1.00 27.33 236 PHE C N 1
ATOM 8765 C CA . PHE C 1 236 ? 146.051 157.453 156.200 1.00 27.33 236 PHE C CA 1
ATOM 8766 C C . PHE C 1 236 ? 146.100 157.283 154.693 1.00 27.33 236 PHE C C 1
ATOM 8767 O O . PHE C 1 236 ? 145.249 156.608 154.105 1.00 27.33 236 PHE C O 1
ATOM 8775 N N . ASN C 1 237 ? 147.117 157.883 154.074 1.00 32.45 237 ASN C N 1
ATOM 8776 C CA . ASN C 1 237 ? 147.271 157.879 152.622 1.00 32.45 237 ASN C CA 1
ATOM 8777 C C . ASN C 1 237 ? 146.034 158.473 151.954 1.00 32.45 237 ASN C C 1
ATOM 8778 O O . ASN C 1 237 ? 145.488 157.925 150.997 1.00 32.45 237 ASN C O 1
ATOM 8783 N N . GLY C 1 238 ? 145.593 159.610 152.475 1.00 44.28 238 GLY C N 1
ATOM 8784 C CA . GLY C 1 238 ? 144.399 160.258 151.981 1.00 44.28 238 GLY C CA 1
ATOM 8785 C C . GLY C 1 238 ? 144.565 161.038 150.704 1.00 44.28 238 GLY C C 1
ATOM 8786 O O . GLY C 1 238 ? 143.585 161.586 150.195 1.00 44.28 238 GLY C O 1
ATOM 8787 N N . GLY C 1 239 ? 145.779 161.112 150.166 1.00 56.35 239 GLY C N 1
ATOM 8788 C CA . GLY C 1 239 ? 146.013 161.822 148.928 1.00 56.35 239 GLY C CA 1
ATOM 8789 C C . GLY C 1 239 ? 146.150 163.320 149.057 1.00 56.35 239 GLY C C 1
ATOM 8790 O O . GLY C 1 239 ? 146.207 164.007 148.032 1.00 56.35 239 GLY C O 1
ATOM 8791 N N . GLN C 1 240 ? 146.204 163.849 150.277 1.00 61.29 240 GLN C N 1
ATOM 8792 C CA . GLN C 1 240 ? 146.323 165.284 150.505 1.00 61.29 240 GLN C CA 1
ATOM 8793 C C . GLN C 1 240 ? 147.685 165.690 151.047 1.00 61.29 240 GLN C C 1
ATOM 8794 O O . GLN C 1 240 ? 148.319 166.597 150.504 1.00 61.29 240 GLN C O 1
ATOM 8800 N N . LEU C 1 241 ? 148.145 165.044 152.121 1.00 68.30 241 LEU C N 1
ATOM 8801 C CA . LEU C 1 241 ? 149.438 165.395 152.701 1.00 68.30 241 LEU C CA 1
ATOM 8802 C C . LEU C 1 241 ? 150.580 165.093 151.740 1.00 68.30 241 LEU C C 1
ATOM 8803 O O . LEU C 1 241 ? 151.488 165.913 151.562 1.00 68.30 241 LEU C O 1
ATOM 8808 N N . ARG C 1 242 ? 150.556 163.920 151.120 1.00 76.51 242 ARG C N 1
ATOM 8809 C CA . ARG C 1 242 ? 151.537 163.516 150.128 1.00 76.51 242 ARG C CA 1
ATOM 8810 C C . ARG C 1 242 ? 150.806 163.115 148.856 1.00 76.51 242 ARG C C 1
ATOM 8811 O O . ARG C 1 242 ? 149.586 162.937 148.848 1.00 76.51 242 ARG C O 1
ATOM 8819 N N . ASP C 1 243 ? 151.556 162.989 147.762 1.00 79.74 243 ASP C N 1
ATOM 8820 C CA . ASP C 1 243 ? 150.918 162.705 146.483 1.00 79.74 243 ASP C CA 1
ATOM 8821 C C . ASP C 1 243 ? 150.197 161.359 146.497 1.00 79.74 243 ASP C C 1
ATOM 8822 O O . ASP C 1 243 ? 148.963 161.330 146.480 1.00 79.74 243 ASP C O 1
ATOM 8827 N N . GLN C 1 244 ? 150.940 160.257 146.588 1.00 62.82 244 GLN C N 1
ATOM 8828 C CA . GLN C 1 244 ? 150.391 158.911 146.706 1.00 62.82 244 GLN C CA 1
ATOM 8829 C C . GLN C 1 244 ? 151.454 158.018 147.322 1.00 62.82 244 GLN C C 1
ATOM 8830 O O . GLN C 1 244 ? 152.639 158.358 147.346 1.00 62.82 244 GLN C O 1
ATOM 8836 N N . LEU C 1 245 ? 151.013 156.867 147.814 1.00 46.15 245 LEU C N 1
ATOM 8837 C CA . LEU C 1 245 ? 151.890 155.891 148.441 1.00 46.15 245 LEU C CA 1
ATOM 8838 C C . LEU C 1 245 ? 151.873 154.598 147.645 1.00 46.15 245 LEU C C 1
ATOM 8839 O O . LEU C 1 245 ? 150.834 154.205 147.105 1.00 46.15 245 LEU C O 1
ATOM 8844 N N . GLN C 1 246 ? 153.024 153.943 147.561 1.00 44.14 246 GLN C N 1
ATOM 8845 C CA . GLN C 1 246 ? 153.146 152.718 146.792 1.00 44.14 246 GLN C CA 1
ATOM 8846 C C . GLN C 1 246 ? 153.735 151.597 147.636 1.00 44.14 246 GLN C C 1
ATOM 8847 O O . GLN C 1 246 ? 154.652 151.807 148.434 1.00 44.14 246 GLN C O 1
ATOM 8853 N N . MET C 1 247 ? 153.200 150.399 147.435 1.00 39.89 247 MET C N 1
ATOM 8854 C CA . MET C 1 247 ? 153.773 149.159 147.941 1.00 39.89 247 MET C CA 1
ATOM 8855 C C . MET C 1 247 ? 154.637 148.516 146.872 1.00 39.89 247 MET C C 1
ATOM 8856 O O . MET C 1 247 ? 154.163 148.202 145.776 1.00 39.89 247 MET C O 1
ATOM 8861 N N . HIS C 1 248 ? 155.916 148.358 147.192 1.00 43.34 248 HIS C N 1
ATOM 8862 C CA . HIS C 1 248 ? 156.837 147.552 146.417 1.00 43.34 248 HIS C CA 1
ATOM 8863 C C . HIS C 1 248 ? 157.164 146.244 147.120 1.00 43.34 248 HIS C C 1
ATOM 8864 O O . HIS C 1 248 ? 158.064 145.523 146.683 1.00 43.34 248 HIS C O 1
ATOM 8871 N N . ALA C 1 249 ? 156.461 145.929 148.206 1.00 36.85 249 ALA C N 1
ATOM 8872 C CA . ALA C 1 249 ? 156.753 144.745 148.998 1.00 36.85 249 ALA C CA 1
ATOM 8873 C C . ALA C 1 249 ? 155.475 144.259 149.662 1.00 36.85 249 ALA C C 1
ATOM 8874 O O . ALA C 1 249 ? 154.645 145.059 150.097 1.00 36.85 249 ALA C O 1
ATOM 8876 N N . THR C 1 250 ? 155.333 142.943 149.749 1.00 35.81 250 THR C N 1
ATOM 8877 C CA . THR C 1 250 ? 154.139 142.319 150.292 1.00 35.81 250 THR C CA 1
ATOM 8878 C C . THR C 1 250 ? 154.328 142.002 151.770 1.00 35.81 250 THR C C 1
ATOM 8879 O O . THR C 1 250 ? 155.356 142.304 152.378 1.00 35.81 250 THR C O 1
ATOM 8883 N N . GLY C 1 251 ? 153.311 141.379 152.353 1.00 28.46 251 GLY C N 1
ATOM 8884 C CA . GLY C 1 251 ? 153.392 140.885 153.703 1.00 28.46 251 GLY C CA 1
ATOM 8885 C C . GLY C 1 251 ? 153.051 141.938 154.730 1.00 28.46 251 GLY C C 1
ATOM 8886 O O . GLY C 1 251 ? 153.091 143.139 154.462 1.00 28.46 251 GLY C O 1
ATOM 8887 N N . PRO C 1 252 ? 152.709 141.496 155.941 1.00 27.40 252 PRO C N 1
ATOM 8888 C CA . PRO C 1 252 ? 152.354 142.452 156.996 1.00 27.40 252 PRO C CA 1
ATOM 8889 C C . PRO C 1 252 ? 153.531 143.246 157.513 1.00 27.40 252 PRO C C 1
ATOM 8890 O O . PRO C 1 252 ? 153.319 144.253 158.198 1.00 27.40 252 PRO C O 1
ATOM 8894 N N . GLU C 1 253 ? 154.762 142.821 157.231 1.00 35.03 253 GLU C N 1
ATOM 8895 C CA . GLU C 1 253 ? 155.915 143.605 157.654 1.00 35.03 253 GLU C CA 1
ATOM 8896 C C . GLU C 1 253 ? 156.016 144.900 156.865 1.00 35.03 253 GLU C C 1
ATOM 8897 O O . GLU C 1 253 ? 156.295 145.961 157.433 1.00 35.03 253 GLU C O 1
ATOM 8903 N N . ASN C 1 254 ? 155.792 144.832 155.556 1.00 33.96 254 ASN C N 1
ATOM 8904 C CA . ASN C 1 254 ? 155.846 146.003 154.689 1.00 33.96 254 ASN C CA 1
ATOM 8905 C C . ASN C 1 254 ? 154.415 146.466 154.444 1.00 33.96 254 ASN C C 1
ATOM 8906 O O . ASN C 1 254 ? 153.830 146.254 153.384 1.00 33.96 254 ASN C O 1
ATOM 8911 N N . GLY C 1 255 ? 153.850 147.110 155.454 1.00 29.32 255 GLY C N 1
ATOM 8912 C CA . GLY C 1 255 ? 152.472 147.551 155.376 1.00 29.32 255 GLY C CA 1
ATOM 8913 C C . GLY C 1 255 ? 152.130 148.351 156.607 1.00 29.32 255 GLY C C 1
ATOM 8914 O O . GLY C 1 255 ? 152.948 148.520 157.514 1.00 29.32 255 GLY C O 1
ATOM 8915 N N . LEU C 1 256 ? 150.903 148.853 156.627 1.00 24.50 256 LEU C N 1
ATOM 8916 C CA . LEU C 1 256 ? 150.466 149.670 157.749 1.00 24.50 256 LEU C CA 1
ATOM 8917 C C . LEU C 1 256 ? 150.241 148.794 158.971 1.00 24.50 256 LEU C C 1
ATOM 8918 O O . LEU C 1 256 ? 149.630 147.731 158.878 1.00 24.50 256 LEU C O 1
ATOM 8923 N N . SER C 1 257 ? 150.754 149.229 160.116 1.00 26.58 257 SER C N 1
ATOM 8924 C CA . SER C 1 257 ? 150.508 148.565 161.386 1.00 26.58 257 SER C CA 1
ATOM 8925 C C . SER C 1 257 ? 150.108 149.626 162.392 1.00 26.58 257 SER C C 1
ATOM 8926 O O . SER C 1 257 ? 150.852 150.586 162.611 1.00 26.58 257 SER C O 1
ATOM 8929 N N . LEU C 1 258 ? 148.943 149.451 163.001 1.00 27.23 258 LEU C N 1
ATOM 8930 C CA . LEU C 1 258 ? 148.365 150.437 163.901 1.00 27.23 258 LEU C CA 1
ATOM 8931 C C . LEU C 1 258 ? 148.015 149.746 165.204 1.00 27.23 258 LEU C C 1
ATOM 8932 O O . LEU C 1 258 ? 147.120 148.901 165.236 1.00 27.23 258 LEU C O 1
ATOM 8937 N N . ILE C 1 259 ? 148.711 150.094 166.274 1.00 30.01 259 ILE C N 1
ATOM 8938 C CA . ILE C 1 259 ? 148.258 149.770 167.614 1.00 30.01 259 ILE C CA 1
ATOM 8939 C C . ILE C 1 259 ? 147.342 150.909 168.035 1.00 30.01 259 ILE C C 1
ATOM 8940 O O . ILE C 1 259 ? 147.794 152.041 168.220 1.00 30.01 259 ILE C O 1
ATOM 8945 N N . ILE C 1 260 ? 146.056 150.603 168.165 1.00 25.50 260 ILE C N 1
ATOM 8946 C CA . ILE C 1 260 ? 145.002 151.577 168.401 1.00 25.50 260 ILE C CA 1
ATOM 8947 C C . ILE C 1 260 ? 144.339 151.239 169.722 1.00 25.50 260 ILE C C 1
ATOM 8948 O O . ILE C 1 260 ? 143.986 150.080 169.962 1.00 25.50 260 ILE C O 1
ATOM 8953 N N . SER C 1 261 ? 144.163 152.240 170.570 1.00 28.30 261 SER C N 1
ATOM 8954 C CA . SER C 1 261 ? 143.363 152.091 171.774 1.00 28.30 261 SER C CA 1
ATOM 8955 C C . SER C 1 261 ? 141.989 152.675 171.495 1.00 28.30 261 SER C C 1
ATOM 8956 O O . SER C 1 261 ? 141.865 153.875 171.242 1.00 28.30 261 SER C O 1
ATOM 8959 N N . ILE C 1 262 ? 140.958 151.828 171.540 1.00 29.57 262 ILE C N 1
ATOM 8960 C CA . ILE C 1 262 ? 139.596 152.307 171.318 1.00 29.57 262 ILE C CA 1
ATOM 8961 C C . ILE C 1 262 ? 139.110 153.198 172.444 1.00 29.57 262 ILE C C 1
ATOM 8962 O O . ILE C 1 262 ? 137.993 153.723 172.362 1.00 29.57 262 ILE C O 1
ATOM 8967 N N . GLU C 1 263 ? 139.913 153.381 173.489 1.00 38.49 263 GLU C N 1
ATOM 8968 C CA . GLU C 1 263 ? 139.603 154.295 174.583 1.00 38.49 263 GLU C CA 1
ATOM 8969 C C . GLU C 1 263 ? 138.247 153.973 175.195 1.00 38.49 263 GLU C C 1
ATOM 8970 O O . GLU C 1 263 ? 137.490 154.859 175.590 1.00 38.49 263 GLU C O 1
ATOM 8976 N N . LYS C 1 264 ? 137.939 152.685 175.272 1.00 39.88 264 LYS C N 1
ATOM 8977 C CA . LYS C 1 264 ? 136.700 152.232 175.891 1.00 39.88 264 LYS C CA 1
ATOM 8978 C C . LYS C 1 264 ? 136.823 152.472 177.386 1.00 39.88 264 LYS C C 1
ATOM 8979 O O . LYS C 1 264 ? 137.447 151.693 178.109 1.00 39.88 264 LYS C O 1
ATOM 8985 N N . ASP C 1 265 ? 136.249 153.572 177.852 1.00 54.46 265 ASP C N 1
ATOM 8986 C CA . ASP C 1 265 ? 136.360 153.986 179.239 1.00 54.46 265 ASP C CA 1
ATOM 8987 C C . ASP C 1 265 ? 135.038 153.731 179.943 1.00 54.46 265 ASP C C 1
ATOM 8988 O O . ASP C 1 265 ? 133.968 153.887 179.347 1.00 54.46 265 ASP C O 1
ATOM 8993 N N . GLU C 1 266 ? 135.116 153.332 181.204 1.00 62.93 266 GLU C N 1
ATOM 8994 C CA . GLU C 1 266 ? 133.905 153.031 181.945 1.00 62.93 266 GLU C CA 1
ATOM 8995 C C . GLU C 1 266 ? 133.071 154.297 182.117 1.00 62.93 266 GLU C C 1
ATOM 8996 O O . GLU C 1 266 ? 133.623 155.388 182.299 1.00 62.93 266 GLU C O 1
ATOM 9002 N N . PRO C 1 267 ? 131.750 154.195 182.050 1.00 58.66 267 PRO C N 1
ATOM 9003 C CA . PRO C 1 267 ? 130.910 155.398 182.080 1.00 58.66 267 PRO C CA 1
ATOM 9004 C C . PRO C 1 267 ? 130.836 156.044 183.451 1.00 58.66 267 PRO C C 1
ATOM 9005 O O . PRO C 1 267 ? 131.527 155.628 184.385 1.00 58.66 267 PRO C O 1
ATOM 9009 N N . LEU C 1 268 ? 129.996 157.067 183.573 1.00 58.43 268 LEU C N 1
ATOM 9010 C CA . LEU C 1 268 ? 129.770 157.700 184.856 1.00 58.43 268 LEU C CA 1
ATOM 9011 C C . LEU C 1 268 ? 129.097 156.713 185.806 1.00 58.43 268 LEU C C 1
ATOM 9012 O O . LEU C 1 268 ? 128.450 155.760 185.367 1.00 58.43 268 LEU C O 1
ATOM 9017 N N . PRO C 1 269 ? 129.249 156.915 187.116 1.00 61.17 269 PRO C N 1
ATOM 9018 C CA . PRO C 1 269 ? 128.766 155.909 188.078 1.00 61.17 269 PRO C CA 1
ATOM 9019 C C . PRO C 1 269 ? 127.301 155.532 187.922 1.00 61.17 269 PRO C C 1
ATOM 9020 O O . PRO C 1 269 ? 126.952 154.362 188.118 1.00 61.17 269 PRO C O 1
ATOM 9024 N N . GLY C 1 270 ? 126.432 156.478 187.578 1.00 49.96 270 GLY C N 1
ATOM 9025 C CA . GLY C 1 270 ? 125.023 156.164 187.458 1.00 49.96 270 GLY C CA 1
ATOM 9026 C C . GLY C 1 270 ? 124.451 156.476 186.094 1.00 49.96 270 GLY C C 1
ATOM 9027 O O . GLY C 1 270 ? 123.319 156.954 185.982 1.00 49.96 270 GLY C O 1
ATOM 9028 N N . THR C 1 271 ? 125.221 156.206 185.048 1.00 44.74 271 THR C N 1
ATOM 9029 C CA . THR C 1 271 ? 124.860 156.589 183.693 1.00 44.74 271 THR C CA 1
ATOM 9030 C C . THR C 1 271 ? 124.937 155.380 182.775 1.00 44.74 271 THR C C 1
ATOM 9031 O O . THR C 1 271 ? 125.864 154.574 182.873 1.00 44.74 271 THR C O 1
ATOM 9035 N N . TYR C 1 272 ? 123.951 155.254 181.891 1.00 37.55 272 TYR C N 1
ATOM 9036 C CA . TYR C 1 272 ? 123.950 154.222 180.870 1.00 37.55 272 TYR C CA 1
ATOM 9037 C C . TYR C 1 272 ? 123.496 154.831 179.554 1.00 37.55 272 TYR C C 1
ATOM 9038 O O . TYR C 1 272 ? 122.620 155.696 179.526 1.00 37.55 272 TYR C O 1
ATOM 9047 N N . GLY C 1 273 ? 124.106 154.380 178.467 1.00 32.44 273 GLY C N 1
ATOM 9048 C CA . GLY C 1 273 ? 123.726 154.864 177.162 1.00 32.44 273 GLY C CA 1
ATOM 9049 C C . GLY C 1 273 ? 122.431 154.252 176.678 1.00 32.44 273 GLY C C 1
ATOM 9050 O O . GLY C 1 273 ? 121.976 153.229 177.176 1.00 32.44 273 GLY C O 1
ATOM 9051 N N . VAL C 1 274 ? 121.831 154.899 175.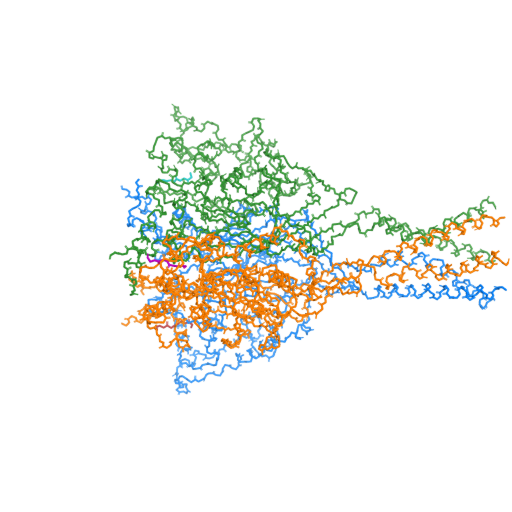686 1.00 32.86 274 VAL C N 1
ATOM 9052 C CA . VAL C 1 274 ? 120.567 154.460 175.111 1.00 32.86 274 VAL C CA 1
ATOM 9053 C C . VAL C 1 274 ? 120.870 153.692 173.837 1.00 32.86 274 VAL C C 1
ATOM 9054 O O . VAL C 1 274 ? 121.476 154.233 172.906 1.00 32.86 274 VAL C O 1
ATOM 9058 N N . TYR C 1 275 ? 120.445 152.433 173.785 1.00 31.63 275 TYR C N 1
ATOM 9059 C CA . TYR C 1 275 ? 120.667 151.613 172.604 1.00 31.63 275 TYR C CA 1
ATOM 9060 C C . TYR C 1 275 ? 119.705 152.043 171.506 1.00 31.63 275 TYR C C 1
ATOM 9061 O O . TYR C 1 275 ? 118.491 151.854 171.626 1.00 31.63 275 TYR C O 1
ATOM 9070 N N . ASN C 1 276 ? 120.246 152.619 170.439 1.00 32.42 276 ASN C N 1
ATOM 9071 C CA . ASN C 1 276 ? 119.456 153.023 169.282 1.00 32.42 276 ASN C CA 1
ATOM 9072 C C . ASN C 1 276 ? 119.219 151.781 168.438 1.00 32.42 276 ASN C C 1
ATOM 9073 O O . ASN C 1 276 ? 120.102 151.339 167.702 1.00 32.42 276 ASN C O 1
ATOM 9078 N N . PHE C 1 277 ? 118.021 151.215 168.539 1.00 33.88 277 PHE C N 1
ATOM 9079 C CA . PHE C 1 277 ? 117.718 149.963 167.862 1.00 33.88 277 PHE C CA 1
ATOM 9080 C C . PHE C 1 277 ? 117.437 150.132 166.380 1.00 33.88 277 PHE C C 1
ATOM 9081 O O . PHE C 1 277 ? 117.340 149.128 165.670 1.00 33.88 277 PHE C O 1
ATOM 9089 N N . GLU C 1 278 ? 117.299 151.364 165.895 1.00 36.93 278 GLU C N 1
ATOM 9090 C CA . GLU C 1 278 ? 117.244 151.631 164.466 1.00 36.93 278 GLU C CA 1
ATOM 9091 C C . GLU C 1 278 ? 118.627 151.863 163.876 1.00 36.93 278 GLU C C 1
ATOM 9092 O O . GLU C 1 278 ? 118.760 152.516 162.834 1.00 36.93 278 GLU C O 1
ATOM 9098 N N . ASN C 1 279 ? 119.662 151.335 164.524 1.00 34.62 279 ASN C N 1
ATOM 9099 C CA . ASN C 1 279 ? 121.050 151.535 164.123 1.00 34.62 279 ASN C CA 1
ATOM 9100 C C . ASN C 1 279 ? 121.738 150.181 164.194 1.00 34.62 279 ASN C C 1
ATOM 9101 O O . ASN C 1 279 ? 121.905 149.626 165.284 1.00 34.62 279 ASN C O 1
ATOM 9106 N N . ASN C 1 280 ? 122.132 149.650 163.043 1.00 31.10 280 ASN C N 1
ATOM 9107 C CA . ASN C 1 280 ? 122.660 148.297 162.955 1.00 31.10 280 ASN C CA 1
ATOM 9108 C C . ASN C 1 280 ? 124.167 148.216 163.140 1.00 31.10 280 ASN C C 1
ATOM 9109 O O . ASN C 1 280 ? 124.716 147.112 163.111 1.00 31.10 280 ASN C O 1
ATOM 9114 N N . ILE C 1 281 ? 124.856 149.341 163.331 1.00 32.34 281 ILE C N 1
ATOM 9115 C CA . ILE C 1 281 ? 126.315 149.326 163.346 1.00 32.34 281 ILE C CA 1
ATOM 9116 C C . ILE C 1 281 ? 126.921 149.875 164.624 1.00 32.34 281 ILE C C 1
ATOM 9117 O O . ILE C 1 281 ? 128.088 149.568 164.923 1.00 32.34 281 ILE C O 1
ATOM 9122 N N . LEU C 1 282 ? 126.220 150.676 165.409 1.00 32.04 282 LEU C N 1
ATOM 9123 C CA . LEU C 1 282 ? 126.840 151.338 166.543 1.00 32.04 282 LEU C CA 1
ATOM 9124 C C . LEU C 1 282 ? 126.710 150.472 167.792 1.00 32.04 282 LEU C C 1
ATOM 9125 O O . LEU C 1 282 ? 126.330 149.301 167.729 1.00 32.04 282 LEU C O 1
ATOM 9130 N N . HIS C 1 283 ? 127.040 151.053 168.946 1.00 30.54 283 HIS C N 1
ATOM 9131 C CA . HIS C 1 283 ? 126.970 150.372 170.237 1.00 30.54 283 HIS C CA 1
ATOM 9132 C C . HIS C 1 283 ? 127.877 149.152 170.274 1.00 30.54 283 HIS C C 1
ATOM 9133 O O . HIS C 1 283 ? 127.575 148.157 170.930 1.00 30.54 283 HIS C O 1
ATOM 9140 N N . SER C 1 284 ? 128.996 149.232 169.569 1.00 26.55 284 SER C N 1
ATOM 9141 C CA . SER C 1 284 ? 129.963 148.154 169.486 1.00 26.55 284 SER C CA 1
ATOM 9142 C C . SER C 1 284 ? 131.349 148.706 169.777 1.00 26.55 284 SER C C 1
ATOM 9143 O O . SER C 1 284 ? 131.630 149.878 169.520 1.00 26.55 284 SER C O 1
ATOM 9146 N N . ALA C 1 285 ? 132.212 147.864 170.333 1.00 26.35 285 ALA C N 1
ATOM 9147 C CA . ALA C 1 285 ? 133.591 148.237 170.611 1.00 26.35 285 ALA C CA 1
ATOM 9148 C C . ALA C 1 285 ? 134.481 147.757 169.481 1.00 26.35 285 ALA C C 1
ATOM 9149 O O . ALA C 1 285 ? 134.420 146.589 169.089 1.00 26.35 285 ALA C O 1
ATOM 9151 N N . GLY C 1 286 ? 135.301 148.652 168.962 1.00 26.59 286 GLY C N 1
ATOM 9152 C CA . GLY C 1 286 ? 136.228 148.281 167.920 1.00 26.59 286 GLY C CA 1
ATOM 9153 C C . GLY C 1 286 ? 136.577 149.485 167.076 1.00 26.59 286 GLY C C 1
ATOM 9154 O O . GLY C 1 286 ? 136.311 150.626 167.441 1.00 26.59 286 GLY C O 1
ATOM 9155 N N . VAL C 1 287 ? 137.179 149.193 165.934 1.00 23.80 287 VAL C N 1
ATOM 9156 C CA . VAL C 1 287 ? 137.588 150.206 164.976 1.00 23.80 287 VAL C CA 1
ATOM 9157 C C . VAL C 1 287 ? 136.957 149.868 163.638 1.00 23.80 287 VAL C C 1
ATOM 9158 O O . VAL C 1 287 ? 137.026 148.722 163.188 1.00 23.80 287 VAL C O 1
ATOM 9162 N N . ARG C 1 288 ? 136.320 150.852 163.019 1.00 26.31 288 ARG C N 1
ATOM 9163 C CA . ARG C 1 288 ? 135.736 150.690 161.696 1.00 26.31 288 ARG C CA 1
ATOM 9164 C C . ARG C 1 288 ? 136.777 151.116 160.671 1.00 26.31 288 ARG C C 1
ATOM 9165 O O . ARG C 1 288 ? 137.169 152.282 160.627 1.00 26.31 288 ARG C O 1
ATOM 9173 N N . VAL C 1 289 ? 137.231 150.179 159.849 1.00 24.11 289 VAL C N 1
ATOM 9174 C CA . VAL C 1 289 ? 138.311 150.410 158.904 1.00 24.11 289 VAL C CA 1
ATOM 9175 C C . VAL C 1 289 ? 137.726 150.402 157.504 1.00 24.11 289 VAL C C 1
ATOM 9176 O O . VAL C 1 289 ? 136.974 149.492 157.145 1.00 24.11 289 VAL C O 1
ATOM 9180 N N . VAL C 1 290 ? 138.068 151.412 156.716 1.00 23.19 290 VAL C N 1
ATOM 9181 C CA . VAL C 1 290 ? 137.701 151.477 155.311 1.00 23.19 290 VAL C CA 1
ATOM 9182 C C . VAL C 1 290 ? 138.986 151.433 154.508 1.00 23.19 290 VAL C C 1
ATOM 9183 O O . VAL C 1 290 ? 139.813 152.344 154.606 1.00 23.19 290 VAL C O 1
ATOM 9187 N N . VAL C 1 291 ? 139.157 150.381 153.724 1.00 25.46 291 VAL C N 1
ATOM 9188 C CA . VAL C 1 291 ? 140.279 150.258 152.807 1.00 25.46 291 VAL C CA 1
ATOM 9189 C C . VAL C 1 291 ? 139.726 150.595 151.432 1.00 25.46 291 VAL C C 1
ATOM 9190 O O . VAL C 1 291 ? 139.103 149.757 150.778 1.00 25.46 291 VAL C O 1
ATOM 9194 N N . HIS C 1 292 ? 139.934 151.828 150.993 1.00 26.52 292 HIS C N 1
ATOM 9195 C CA . HIS C 1 292 ? 139.314 152.312 149.774 1.00 26.52 292 HIS C CA 1
ATOM 9196 C C . HIS C 1 292 ? 140.371 152.847 148.822 1.00 26.52 292 HIS C C 1
ATOM 9197 O O . HIS C 1 292 ? 141.540 152.997 149.176 1.00 26.52 292 HIS C O 1
ATOM 9204 N N . ALA C 1 293 ? 139.945 153.103 147.592 1.00 31.64 293 ALA C N 1
ATOM 9205 C CA . ALA C 1 293 ? 140.872 153.555 146.570 1.00 31.64 293 ALA C CA 1
ATOM 9206 C C . ALA C 1 293 ? 141.537 154.853 147.016 1.00 31.64 293 ALA C C 1
ATOM 9207 O O . ALA C 1 293 ? 140.873 155.722 147.591 1.00 31.64 293 ALA C O 1
ATOM 9209 N N . PRO C 1 294 ? 142.820 155.020 146.736 1.00 34.38 294 PRO C N 1
ATOM 9210 C CA . PRO C 1 294 ? 143.497 156.241 147.178 1.00 34.38 294 PRO C CA 1
ATOM 9211 C C . PRO C 1 294 ? 142.867 157.482 146.559 1.00 34.38 294 PRO C C 1
ATOM 9212 O O . PRO C 1 294 ? 142.580 157.499 145.366 1.00 34.38 294 PRO C O 1
ATOM 9216 N N . GLY C 1 295 ? 142.664 158.513 147.372 1.00 37.11 295 GLY C N 1
ATOM 9217 C CA . GLY C 1 295 ? 142.072 159.753 146.903 1.00 37.11 295 GLY C CA 1
ATOM 9218 C C . GLY C 1 295 ? 140.562 159.725 146.752 1.00 37.11 295 GLY C C 1
ATOM 9219 O O . GLY C 1 295 ? 139.977 160.648 146.189 1.00 37.11 295 GLY C O 1
ATOM 9220 N N . SER C 1 296 ? 139.925 158.678 147.262 1.00 32.75 296 SER C N 1
ATOM 9221 C CA . SER C 1 296 ? 138.476 158.540 147.166 1.00 32.75 296 SER C CA 1
ATOM 9222 C C . SER C 1 296 ? 137.861 158.682 148.542 1.00 32.75 296 SER C C 1
ATOM 9223 O O . SER C 1 296 ? 138.410 158.185 149.517 1.00 32.75 296 SER C O 1
ATOM 9226 N N . MET C 1 297 ? 136.730 159.372 148.632 1.00 36.77 297 MET C N 1
ATOM 9227 C CA . MET C 1 297 ? 136.092 159.574 149.925 1.00 36.77 297 MET C CA 1
ATOM 9228 C C . MET C 1 297 ? 135.659 158.259 150.549 1.00 36.77 297 MET C C 1
ATOM 9229 O O . MET C 1 297 ? 135.087 157.400 149.887 1.00 36.77 297 MET C O 1
ATOM 9234 N N . PRO C 1 298 ? 135.941 158.116 151.836 1.00 32.93 298 PRO C N 1
ATOM 9235 C CA . PRO C 1 298 ? 135.585 156.915 152.588 1.00 32.93 298 PRO C CA 1
ATOM 9236 C C . PRO C 1 298 ? 134.102 156.842 152.911 1.00 32.93 298 PRO C C 1
ATOM 9237 O O . PRO C 1 298 ? 133.454 157.871 153.076 1.00 32.93 298 PRO C O 1
ATOM 9241 N N . SER C 1 299 ? 133.577 155.628 152.997 1.00 33.88 299 SER C N 1
ATOM 9242 C CA . SER C 1 299 ? 132.177 155.404 153.351 1.00 33.88 299 SER C CA 1
ATOM 9243 C C . SER C 1 299 ? 132.186 154.480 154.556 1.00 33.88 299 SER C C 1
ATOM 9244 O O . SER C 1 299 ? 131.946 153.272 154.429 1.00 33.88 299 SER C O 1
ATOM 9247 N N . PRO C 1 300 ? 132.477 155.015 155.743 1.00 30.30 300 PRO C N 1
ATOM 9248 C CA . PRO C 1 300 ? 132.654 154.140 156.912 1.00 30.30 300 PRO C CA 1
ATOM 9249 C C . PRO C 1 300 ? 131.447 153.272 157.199 1.00 30.30 300 PRO C C 1
ATOM 9250 O O . PRO C 1 300 ? 131.603 152.125 157.636 1.00 30.30 300 PRO C O 1
ATOM 9254 N N . VAL C 1 301 ? 130.245 153.783 156.958 1.00 28.81 301 VAL C N 1
ATOM 9255 C CA . VAL C 1 301 ? 129.046 152.983 157.175 1.00 28.81 301 VAL C CA 1
ATOM 9256 C C . VAL C 1 301 ? 128.935 151.902 156.110 1.00 28.81 301 VAL C C 1
ATOM 9257 O O . VAL C 1 301 ? 128.942 150.704 156.413 1.00 28.81 301 VAL C O 1
ATOM 9261 N N . ASP C 1 302 ? 128.859 152.307 154.844 1.00 32.37 302 ASP C N 1
ATOM 9262 C CA . ASP C 1 302 ? 128.544 151.360 153.782 1.00 32.37 302 ASP C CA 1
ATOM 9263 C C . ASP C 1 302 ? 129.720 150.448 153.460 1.00 32.37 302 ASP C C 1
ATOM 9264 O O . ASP C 1 302 ? 129.536 149.244 153.254 1.00 32.37 302 ASP C O 1
ATOM 9269 N N . HIS C 1 303 ? 130.932 150.994 153.410 1.00 30.56 303 HIS C N 1
ATOM 9270 C CA . HIS C 1 303 ? 132.078 150.255 152.905 1.00 30.56 303 HIS C CA 1
ATOM 9271 C C . HIS C 1 303 ? 133.061 149.819 153.978 1.00 30.56 303 HIS C C 1
ATOM 9272 O O . HIS C 1 303 ? 133.998 149.078 153.668 1.00 30.56 303 HIS C O 1
ATOM 9279 N N . GLY C 1 304 ? 132.886 150.252 155.212 1.00 26.46 304 GLY C N 1
ATOM 9280 C CA . GLY C 1 304 ? 133.807 149.865 156.251 1.00 26.46 304 GLY C CA 1
ATOM 9281 C C . GLY C 1 304 ? 133.551 148.468 156.771 1.00 26.46 304 GLY C C 1
ATOM 9282 O O . GLY C 1 304 ? 132.464 147.911 156.647 1.00 26.46 304 GLY C O 1
ATOM 9283 N N . PHE C 1 305 ? 134.593 147.894 157.356 1.00 24.55 305 PHE C N 1
ATOM 9284 C CA . PHE C 1 305 ? 134.510 146.639 158.079 1.00 24.55 305 PHE C CA 1
ATOM 9285 C C . PHE C 1 305 ? 135.054 146.864 159.478 1.00 24.55 305 PHE C C 1
ATOM 9286 O O . PHE C 1 305 ? 136.037 147.581 159.660 1.00 24.55 305 PHE C O 1
ATOM 9294 N N . ASP C 1 306 ? 134.406 146.275 160.467 1.00 28.44 306 ASP C N 1
ATOM 9295 C CA . ASP C 1 306 ? 134.745 146.544 161.852 1.00 28.44 306 ASP C CA 1
ATOM 9296 C C . ASP C 1 306 ? 135.731 145.516 162.389 1.00 28.44 306 ASP C C 1
ATOM 9297 O O . ASP C 1 306 ? 135.848 144.404 161.871 1.00 28.44 306 ASP C O 1
ATOM 9302 N N . ILE C 1 307 ? 136.455 145.914 163.429 1.00 29.01 307 ILE C N 1
ATOM 9303 C CA . ILE C 1 307 ? 137.586 145.152 163.947 1.00 29.01 307 ILE C CA 1
ATOM 9304 C C . ILE C 1 307 ? 137.568 145.208 165.468 1.00 29.01 307 ILE C C 1
ATOM 9305 O O . ILE C 1 307 ? 137.417 146.294 166.041 1.00 29.01 307 ILE C O 1
ATOM 9310 N N . PRO C 1 308 ? 137.727 144.080 166.155 1.00 44.12 308 PRO C N 1
ATOM 9311 C CA . PRO C 1 308 ? 137.470 144.039 167.589 1.00 44.12 308 PRO C CA 1
ATOM 9312 C C . PRO C 1 308 ? 138.712 144.375 168.391 1.00 44.12 308 PRO C C 1
ATOM 9313 O O . PRO C 1 308 ? 139.841 144.167 167.926 1.00 44.12 308 PRO C O 1
ATOM 9317 N N . PRO C 1 309 ? 138.545 144.898 169.601 1.00 31.18 309 PRO C N 1
ATOM 9318 C CA . PRO C 1 309 ? 139.696 145.121 170.476 1.00 31.18 309 PRO C CA 1
ATOM 9319 C C . PRO C 1 309 ? 140.234 143.813 171.026 1.00 31.18 309 PRO C C 1
ATOM 9320 O O . PRO C 1 309 ? 139.553 142.788 171.056 1.00 31.18 309 PRO C O 1
ATOM 9324 N N . GLY C 1 310 ? 141.484 143.863 171.471 1.00 31.03 310 GLY C N 1
ATOM 9325 C CA . GLY C 1 310 ? 142.123 142.690 172.022 1.00 31.03 310 GLY C CA 1
ATOM 9326 C C . GLY C 1 310 ? 142.553 141.666 171.006 1.00 31.03 310 GLY C C 1
ATOM 9327 O O . GLY C 1 310 ? 142.907 140.548 171.390 1.00 31.03 310 GLY C O 1
ATOM 9328 N N . TYR C 1 311 ? 142.524 142.003 169.725 1.00 44.12 311 TYR C N 1
ATOM 9329 C CA . TYR C 1 311 ? 142.950 141.093 168.679 1.00 44.12 311 TYR C CA 1
ATOM 9330 C C . TYR C 1 311 ? 143.800 141.849 167.678 1.00 44.12 311 TYR C C 1
ATOM 9331 O O . TYR C 1 311 ? 143.459 142.963 167.279 1.00 44.12 311 TYR C O 1
ATOM 9340 N N . SER C 1 312 ? 144.910 141.240 167.287 1.00 44.12 312 SER C N 1
ATOM 9341 C CA . SER C 1 312 ? 145.671 141.704 166.138 1.00 44.12 312 SER C CA 1
ATOM 9342 C C . SER C 1 312 ? 144.981 141.175 164.895 1.00 44.12 312 SER C C 1
ATOM 9343 O O . SER C 1 312 ? 144.970 139.967 164.652 1.00 44.12 312 SER C O 1
ATOM 9346 N N . SER C 1 313 ? 144.378 142.066 164.125 1.00 29.05 313 SER C N 1
ATOM 9347 C CA . SER C 1 313 ? 143.663 141.700 162.917 1.00 29.05 313 SER C CA 1
ATOM 9348 C C . SER C 1 313 ? 144.482 142.129 161.713 1.00 29.05 313 SER C C 1
ATOM 9349 O O . SER C 1 313 ? 144.865 143.298 161.598 1.00 29.05 313 SER C O 1
ATOM 9352 N N . SER C 1 314 ? 144.770 141.179 160.838 1.00 26.20 314 SER C N 1
ATOM 9353 C CA . SER C 1 314 ? 145.562 141.403 159.644 1.00 26.20 314 SER C CA 1
ATOM 9354 C C . SER C 1 314 ? 144.627 141.381 158.448 1.00 26.20 314 SER C C 1
ATOM 9355 O O . SER C 1 314 ? 143.903 140.402 158.238 1.00 26.20 314 SER C O 1
ATOM 9358 N N . VAL C 1 315 ? 144.639 142.460 157.686 1.00 23.87 315 VAL C N 1
ATOM 9359 C CA . VAL C 1 315 ? 143.830 142.634 156.495 1.00 23.87 315 VAL C CA 1
ATOM 9360 C C . VAL C 1 315 ? 144.788 142.552 155.319 1.00 23.87 315 VAL C C 1
ATOM 9361 O O . VAL C 1 315 ? 145.502 143.513 155.009 1.00 23.87 315 VAL C O 1
ATOM 9365 N N . GLY C 1 316 ? 144.821 141.392 154.668 1.00 28.49 316 GLY C N 1
ATOM 9366 C CA . GLY C 1 316 ? 145.621 141.221 153.477 1.00 28.49 316 GLY C CA 1
ATOM 9367 C C . GLY C 1 316 ? 144.809 141.636 152.272 1.00 28.49 316 GLY C C 1
ATOM 9368 O O . GLY C 1 316 ? 143.657 141.225 152.119 1.00 28.49 316 GLY C O 1
ATOM 9369 N N . LEU C 1 317 ? 145.409 142.451 151.417 1.00 27.33 317 LEU C N 1
ATOM 9370 C CA . LEU C 1 317 ? 144.711 143.045 150.291 1.00 27.33 317 LEU C CA 1
ATOM 9371 C C . LEU C 1 317 ? 145.240 142.488 148.982 1.00 27.33 317 LEU C C 1
ATOM 9372 O O . LEU C 1 317 ? 146.450 142.326 148.808 1.00 27.33 317 LEU C O 1
ATOM 9377 N N . LYS C 1 318 ? 144.327 142.192 148.070 1.00 30.67 318 LYS C N 1
ATOM 9378 C CA . LYS C 1 318 ? 144.663 141.889 146.687 1.00 30.67 318 LYS C CA 1
ATOM 9379 C C . LYS C 1 318 ? 144.094 143.000 145.821 1.00 30.67 318 LYS C C 1
ATOM 9380 O O . LYS C 1 318 ? 142.893 143.284 145.880 1.00 30.67 318 LYS C O 1
ATOM 9386 N N . ALA C 1 319 ? 144.954 143.625 145.023 1.00 36.34 319 ALA C N 1
ATOM 9387 C CA . ALA C 1 319 ? 144.584 144.828 144.290 1.00 36.34 319 ALA C CA 1
ATOM 9388 C C . ALA C 1 319 ? 143.923 144.480 142.963 1.00 36.34 319 ALA C C 1
ATOM 9389 O O . ALA C 1 319 ? 144.455 143.681 142.183 1.00 36.34 319 ALA C O 1
ATOM 9391 N N . LEU C 1 320 ? 142.760 145.078 142.712 1.00 40.25 320 LEU C N 1
ATOM 9392 C CA . LEU C 1 320 ? 142.029 144.930 141.464 1.00 40.25 320 LEU C CA 1
ATOM 9393 C C . LEU C 1 320 ? 141.965 146.280 140.781 1.00 40.25 320 LEU C C 1
ATOM 9394 O O . LEU C 1 320 ? 141.478 147.248 141.368 1.00 40.25 320 LEU C O 1
ATOM 9399 N N . LEU C 1 321 ? 142.396 146.334 139.533 1.00 47.88 321 LEU C N 1
ATOM 9400 C CA . LEU C 1 321 ? 142.376 147.561 138.752 1.00 47.88 321 LEU C CA 1
ATOM 9401 C C . LEU C 1 321 ? 141.377 147.385 137.622 1.00 47.88 321 LEU C C 1
ATOM 9402 O O . LEU C 1 321 ? 141.614 146.603 136.701 1.00 47.88 321 LEU C O 1
ATOM 9407 N N . HIS C 1 322 ? 140.270 148.103 137.687 1.00 52.98 322 HIS C N 1
ATOM 9408 C CA . HIS C 1 322 ? 139.242 148.036 136.661 1.00 52.98 322 HIS C CA 1
ATOM 9409 C C . HIS C 1 322 ? 139.349 149.296 135.811 1.00 52.98 322 HIS C C 1
ATOM 9410 O O . HIS C 1 322 ? 139.036 150.395 136.274 1.00 52.98 322 HIS C O 1
ATOM 9417 N N . THR C 1 323 ? 139.800 149.137 134.573 1.00 54.13 323 THR C N 1
ATOM 9418 C CA . THR C 1 323 ? 139.922 150.249 133.644 1.00 54.13 323 THR C CA 1
ATOM 9419 C C . THR C 1 323 ? 138.793 150.167 132.631 1.00 54.13 323 THR C C 1
ATOM 9420 O O . THR C 1 323 ? 138.564 149.110 132.034 1.00 54.13 323 THR C O 1
ATOM 9424 N N . ARG C 1 324 ? 138.081 151.271 132.456 1.00 52.86 324 ARG C N 1
ATOM 9425 C CA . ARG C 1 324 ? 136.930 151.327 131.574 1.00 52.86 324 ARG C CA 1
ATOM 9426 C C . ARG C 1 324 ? 137.261 152.140 130.333 1.00 52.86 324 ARG C C 1
ATOM 9427 O O . ARG C 1 324 ? 138.323 152.757 130.223 1.00 52.86 324 ARG C O 1
ATOM 9435 N N . LEU C 1 325 ? 136.328 152.133 129.391 1.00 61.81 325 LEU C N 1
ATOM 9436 C CA . LEU C 1 325 ? 136.483 152.827 128.125 1.00 61.81 325 LEU C CA 1
ATOM 9437 C C . LEU C 1 325 ? 135.630 154.085 128.119 1.00 61.81 325 LEU C C 1
ATOM 9438 O O . LEU C 1 325 ? 134.470 154.066 128.539 1.00 61.81 325 LEU C O 1
ATOM 9443 N N . SER C 1 326 ? 136.214 155.176 127.643 1.00 69.10 326 SER C N 1
ATOM 9444 C CA . SER C 1 326 ? 135.506 156.439 127.508 1.00 69.10 326 SER C CA 1
ATOM 9445 C C . SER C 1 326 ? 134.652 156.399 126.242 1.00 69.10 326 SER C C 1
ATOM 9446 O O . SER C 1 326 ? 134.409 155.339 125.661 1.00 69.10 326 SER C O 1
ATOM 9449 N N . GLU C 1 327 ? 134.169 157.559 125.816 1.00 79.34 327 GLU C N 1
ATOM 9450 C CA . GLU C 1 327 ? 133.415 157.636 124.575 1.00 79.34 327 GLU C CA 1
ATOM 9451 C C . GLU C 1 327 ? 134.287 157.169 123.412 1.00 79.34 327 GLU C C 1
ATOM 9452 O O . GLU C 1 327 ? 135.500 157.412 123.409 1.00 79.34 327 GLU C O 1
ATOM 9458 N N . PRO C 1 328 ? 133.709 156.501 122.403 1.00 78.04 328 PRO C N 1
ATOM 9459 C CA . PRO C 1 328 ? 132.279 156.219 122.274 1.00 78.04 328 PRO C CA 1
ATOM 9460 C C . PRO C 1 328 ? 131.855 154.877 122.860 1.00 78.04 328 PRO C C 1
ATOM 9461 O O . PRO C 1 328 ? 130.664 154.571 122.871 1.00 78.04 328 PRO C O 1
ATOM 9465 N N . TYR C 1 329 ? 132.818 154.086 123.332 1.00 76.42 329 TYR C N 1
ATOM 9466 C CA . TYR C 1 329 ? 132.491 152.754 123.831 1.00 76.42 329 TYR C CA 1
ATOM 9467 C C . TYR C 1 329 ? 131.735 152.825 125.150 1.00 76.42 329 TYR C C 1
ATOM 9468 O O . TYR C 1 329 ? 130.784 152.066 125.368 1.00 76.42 329 TYR C O 1
ATOM 9477 N N . GLY C 1 330 ? 132.139 153.724 126.038 1.00 75.96 330 GLY C N 1
ATOM 9478 C CA . GLY C 1 330 ? 131.444 153.910 127.293 1.00 75.96 330 GLY C CA 1
ATOM 9479 C C . GLY C 1 330 ? 131.227 155.376 127.595 1.00 75.96 330 GLY C C 1
ATOM 9480 O O . GLY C 1 330 ? 131.278 156.212 126.690 1.00 75.96 330 GLY C O 1
ATOM 9481 N N . ASN C 1 331 ? 130.986 155.705 128.863 1.00 74.38 331 ASN C N 1
ATOM 9482 C CA . ASN C 1 331 ? 130.797 157.102 129.230 1.00 74.38 331 ASN C CA 1
ATOM 9483 C C . ASN C 1 331 ? 131.527 157.472 130.517 1.00 74.38 331 ASN C C 1
ATOM 9484 O O . ASN C 1 331 ? 131.187 158.483 131.136 1.00 74.38 331 ASN C O 1
ATOM 9489 N N . CYS C 1 332 ? 132.526 156.695 130.923 1.00 67.53 332 CYS C N 1
ATOM 9490 C CA . CYS C 1 332 ? 133.322 157.041 132.090 1.00 67.53 332 CYS C CA 1
ATOM 9491 C C . CYS C 1 332 ? 134.117 158.316 131.841 1.00 67.53 332 CYS C C 1
ATOM 9492 O O . CYS C 1 332 ? 134.447 158.656 130.704 1.00 67.53 332 CYS C O 1
ATOM 9495 N N . THR C 1 333 ? 134.426 159.024 132.925 1.00 66.01 333 THR C N 1
ATOM 9496 C CA . THR C 1 333 ? 135.295 160.190 132.860 1.00 66.01 333 THR C CA 1
ATOM 9497 C C . THR C 1 333 ? 136.291 160.151 134.006 1.00 66.01 333 THR C C 1
ATOM 9498 O O . THR C 1 333 ? 136.028 159.589 135.070 1.00 66.01 333 THR C O 1
ATOM 9502 N N . GLU C 1 334 ? 137.443 160.768 133.770 1.00 69.32 334 GLU C N 1
ATOM 9503 C CA . GLU C 1 334 ? 138.475 160.923 134.792 1.00 69.32 334 GLU C CA 1
ATOM 9504 C C . GLU C 1 334 ? 138.275 162.212 135.579 1.00 69.32 334 GLU C C 1
ATOM 9505 O O . GLU C 1 334 ? 139.185 163.026 135.725 1.00 69.32 334 GLU C O 1
ATOM 9511 N N . ASP C 1 335 ? 137.068 162.403 136.096 1.00 64.75 335 ASP C N 1
ATOM 9512 C CA . ASP C 1 335 ? 136.724 163.609 136.829 1.00 64.75 335 ASP C CA 1
ATOM 9513 C C . ASP C 1 335 ? 137.056 163.424 138.307 1.00 64.75 335 ASP C C 1
ATOM 9514 O O . ASP C 1 335 ? 137.716 162.462 138.706 1.00 64.75 335 ASP C O 1
ATOM 9519 N N . SER C 1 336 ? 136.601 164.357 139.137 1.00 57.91 336 SER C N 1
ATOM 9520 C CA . SER C 1 336 ? 136.830 164.295 140.572 1.00 57.91 336 SER C CA 1
ATOM 9521 C C . SER C 1 336 ? 135.596 164.813 141.286 1.00 57.91 336 SER C C 1
ATOM 9522 O O . SER C 1 336 ? 135.045 165.850 140.905 1.00 57.91 336 SER C O 1
ATOM 9525 N N . LEU C 1 337 ? 135.161 164.090 142.312 1.00 55.12 337 LEU C N 1
ATOM 9526 C CA . LEU C 1 337 ? 134.006 164.512 143.081 1.00 55.12 337 LEU C CA 1
ATOM 9527 C C . LEU C 1 337 ? 134.351 165.735 143.921 1.00 55.12 337 LEU C C 1
ATOM 9528 O O . LEU C 1 337 ? 135.516 166.005 144.221 1.00 55.12 337 LEU C O 1
ATOM 9533 N N . GLU C 1 338 ? 133.320 166.485 144.304 1.00 60.77 338 GLU C N 1
ATOM 9534 C CA . GLU C 1 338 ? 133.532 167.723 145.042 1.00 60.77 338 GLU C CA 1
ATOM 9535 C C . GLU C 1 338 ? 133.327 167.552 146.542 1.00 60.77 338 GLU C C 1
ATOM 9536 O O . GLU C 1 338 ? 134.268 167.751 147.314 1.00 60.77 338 GLU C O 1
ATOM 9542 N N . GLY C 1 339 ? 132.126 167.166 146.964 1.00 61.65 339 GLY C N 1
ATOM 9543 C CA . GLY C 1 339 ? 131.857 167.001 148.384 1.00 61.65 339 GLY C CA 1
ATOM 9544 C C . GLY C 1 339 ? 132.353 168.176 149.198 1.00 61.65 339 GLY C C 1
ATOM 9545 O O . GLY C 1 339 ? 132.203 169.340 148.813 1.00 61.65 339 GLY C O 1
ATOM 9546 N N . ILE C 1 340 ? 132.956 167.870 150.346 1.00 63.37 340 ILE C N 1
ATOM 9547 C CA . ILE C 1 340 ? 133.706 168.882 151.082 1.00 63.37 340 ILE C CA 1
ATOM 9548 C C . ILE C 1 340 ? 135.029 169.172 150.392 1.00 63.37 340 ILE C C 1
ATOM 9549 O O . ILE C 1 340 ? 135.424 170.331 150.227 1.00 63.37 340 ILE C O 1
ATOM 9554 N N . GLN C 1 341 ? 135.729 168.121 149.973 1.00 58.31 341 GLN C N 1
ATOM 9555 C CA . GLN C 1 341 ? 137.054 168.240 149.388 1.00 58.31 341 GLN C CA 1
ATOM 9556 C C . GLN C 1 341 ? 137.140 167.353 148.158 1.00 58.31 341 GLN C C 1
ATOM 9557 O O . GLN C 1 341 ? 136.447 166.338 148.058 1.00 58.31 341 GLN C O 1
ATOM 9563 N N . THR C 1 342 ? 138.006 167.740 147.225 1.00 53.31 342 THR C N 1
ATOM 9564 C CA . THR C 1 342 ? 138.138 167.024 145.963 1.00 53.31 342 THR C CA 1
ATOM 9565 C C . THR C 1 342 ? 138.506 165.563 146.185 1.00 53.31 342 THR C C 1
ATOM 9566 O O . THR C 1 342 ? 139.601 165.255 146.664 1.00 53.31 342 THR C O 1
ATOM 9570 N N . TYR C 1 343 ? 137.595 164.662 145.839 1.00 47.53 343 TYR C N 1
ATOM 9571 C CA . TYR C 1 343 ? 137.796 163.230 145.978 1.00 47.53 343 TYR C CA 1
ATOM 9572 C C . TYR C 1 343 ? 137.970 162.599 144.606 1.00 47.53 343 TYR C C 1
ATOM 9573 O O . TYR C 1 343 ? 137.397 163.064 143.617 1.00 47.53 343 TYR C O 1
ATOM 9582 N N . ARG C 1 344 ? 138.764 161.536 144.549 1.00 45.95 344 ARG C N 1
ATOM 9583 C CA . ARG C 1 344 ? 138.836 160.749 143.329 1.00 45.95 344 ARG C CA 1
ATOM 9584 C C . ARG C 1 344 ? 137.488 160.097 143.071 1.00 45.95 344 ARG C C 1
ATOM 9585 O O . ARG C 1 344 ? 136.832 159.607 143.993 1.00 45.95 344 ARG C O 1
ATOM 9593 N N . ASN C 1 345 ? 137.068 160.098 141.812 1.00 51.34 345 ASN C N 1
ATOM 9594 C CA . ASN C 1 345 ? 135.708 159.695 141.493 1.00 51.34 345 ASN C CA 1
ATOM 9595 C C . ASN C 1 345 ? 135.517 158.199 141.699 1.00 51.34 345 ASN C C 1
ATOM 9596 O O . ASN C 1 345 ? 136.295 157.385 141.195 1.00 51.34 345 ASN C O 1
ATOM 9601 N N . THR C 1 346 ? 134.483 157.846 142.453 1.00 46.67 346 THR C N 1
ATOM 9602 C CA . THR C 1 346 ? 133.969 156.489 142.522 1.00 46.67 346 THR C CA 1
ATOM 9603 C C . THR C 1 346 ? 132.458 156.558 142.386 1.00 46.67 346 THR C C 1
ATOM 9604 O O . THR C 1 346 ? 131.828 157.521 142.827 1.00 46.67 346 THR C O 1
ATOM 9608 N N . PHE C 1 347 ? 131.881 155.535 141.757 1.00 49.13 347 PHE C N 1
ATOM 9609 C CA . PHE C 1 347 ? 130.461 155.591 141.433 1.00 49.13 347 PHE C CA 1
ATOM 9610 C C . PHE C 1 347 ? 129.603 155.687 142.686 1.00 49.13 347 PHE C C 1
ATOM 9611 O O . PHE C 1 347 ? 128.657 156.480 142.738 1.00 49.13 347 PHE C O 1
ATOM 9619 N N . PHE C 1 348 ? 129.914 154.887 143.706 1.00 41.44 348 PHE C N 1
ATOM 9620 C CA . PHE C 1 348 ? 129.106 154.905 144.919 1.00 41.44 348 PHE C CA 1
ATOM 9621 C C . PHE C 1 348 ? 129.200 156.247 145.630 1.00 41.44 348 PHE C C 1
ATOM 9622 O O . PHE C 1 348 ? 128.192 156.772 146.117 1.00 41.44 348 PHE C O 1
ATOM 9630 N N . ALA C 1 349 ? 130.405 156.805 145.722 1.00 42.63 349 ALA C N 1
ATOM 9631 C CA . ALA C 1 349 ? 130.569 158.087 146.392 1.00 42.63 349 ALA C CA 1
ATOM 9632 C C . ALA C 1 349 ? 129.808 159.181 145.664 1.00 42.63 349 ALA C C 1
ATOM 9633 O O . ALA C 1 349 ? 129.193 160.051 146.292 1.00 42.63 349 ALA C O 1
ATOM 9635 N N . CYS C 1 350 ? 129.832 159.151 144.335 1.00 51.75 350 CYS C N 1
ATOM 9636 C CA . CYS C 1 350 ? 129.077 160.133 143.574 1.00 51.75 350 CYS C CA 1
ATOM 9637 C C . CYS C 1 350 ? 127.580 159.942 143.752 1.00 51.75 350 CYS C C 1
ATOM 9638 O O . CYS C 1 350 ? 126.826 160.919 143.785 1.00 51.75 350 CYS C O 1
ATOM 9641 N N . LEU C 1 351 ? 127.128 158.692 143.846 1.00 47.91 351 LEU C N 1
ATOM 9642 C CA . LEU C 1 351 ? 125.719 158.453 144.133 1.00 47.91 351 LEU C CA 1
ATOM 9643 C C . LEU C 1 351 ? 125.336 159.038 145.482 1.00 47.91 351 LEU C C 1
ATOM 9644 O O . LEU C 1 351 ? 124.267 159.637 145.623 1.00 47.91 351 LEU C O 1
ATOM 9649 N N . GLN C 1 352 ? 126.196 158.872 146.486 1.00 44.64 352 GLN C N 1
ATOM 9650 C CA . GLN C 1 352 ? 125.917 159.457 147.794 1.00 44.64 352 GLN C CA 1
ATOM 9651 C C . GLN C 1 352 ? 125.866 160.975 147.721 1.00 44.64 352 GLN C C 1
ATOM 9652 O O . GLN C 1 352 ? 124.995 161.606 148.330 1.00 44.64 352 GLN C O 1
ATOM 9658 N N . LEU C 1 353 ? 126.791 161.582 146.977 1.00 48.28 353 LEU C N 1
ATOM 9659 C CA . LEU C 1 353 ? 126.784 163.037 146.856 1.00 48.28 353 LEU C CA 1
ATOM 9660 C C . LEU C 1 353 ? 125.533 163.532 146.144 1.00 48.28 353 LEU C C 1
ATOM 9661 O O . LEU C 1 353 ? 124.943 164.540 146.546 1.00 48.28 353 LEU C O 1
ATOM 9666 N N . CYS C 1 354 ? 125.108 162.844 145.081 1.00 56.26 354 CYS C N 1
ATOM 9667 C CA . CYS C 1 354 ? 123.913 163.303 144.382 1.00 56.26 354 CYS C CA 1
ATOM 9668 C C . CYS C 1 354 ? 122.659 163.019 145.195 1.00 56.26 354 CYS C C 1
ATOM 9669 O O . CYS C 1 354 ? 121.681 163.759 145.089 1.00 56.26 354 CYS C O 1
ATOM 9672 N N . LYS C 1 355 ? 122.678 161.980 146.034 1.00 46.63 355 LYS C N 1
ATOM 9673 C CA . LYS C 1 355 ? 121.597 161.795 146.996 1.00 46.63 355 LYS C CA 1
ATOM 9674 C C . LYS C 1 355 ? 121.534 162.959 147.967 1.00 46.63 355 LYS C C 1
ATOM 9675 O O . LYS C 1 355 ? 120.450 163.457 148.283 1.00 46.63 355 LYS C O 1
ATOM 9681 N N . GLN C 1 356 ? 122.691 163.401 148.457 1.00 44.99 356 GLN C N 1
ATOM 9682 C CA . GLN C 1 356 ? 122.717 164.536 149.370 1.00 44.99 356 GLN C CA 1
ATOM 9683 C C . GLN C 1 356 ? 122.211 165.798 148.687 1.00 44.99 356 GLN C C 1
ATOM 9684 O O . GLN C 1 356 ? 121.481 166.589 149.289 1.00 44.99 356 GLN C O 1
ATOM 9690 N N . ARG C 1 357 ? 122.588 166.002 147.425 1.00 53.45 357 ARG C N 1
ATOM 9691 C CA . ARG C 1 357 ? 122.109 167.170 146.692 1.00 53.45 357 ARG C CA 1
ATOM 9692 C C . ARG C 1 357 ? 120.605 167.102 146.450 1.00 53.45 357 ARG C C 1
ATOM 9693 O O . ARG C 1 357 ? 119.903 168.112 146.578 1.00 53.45 357 ARG C O 1
ATOM 9701 N N . ARG C 1 358 ? 120.090 165.922 146.096 1.00 53.23 358 ARG C N 1
ATOM 9702 C CA . ARG C 1 358 ? 118.649 165.760 145.936 1.00 53.23 358 ARG C CA 1
ATOM 9703 C C . ARG C 1 358 ? 117.925 166.027 147.243 1.00 53.23 358 ARG C C 1
ATOM 9704 O O . ARG C 1 358 ? 116.841 166.619 147.254 1.00 53.23 358 ARG C O 1
ATOM 9712 N N . LEU C 1 359 ? 118.498 165.576 148.353 1.00 50.58 359 LEU C N 1
ATOM 9713 C CA . LEU C 1 359 ? 117.901 165.833 149.654 1.00 50.58 359 LEU C CA 1
ATOM 9714 C C . LEU C 1 359 ? 117.917 167.319 149.979 1.00 50.58 359 LEU C C 1
ATOM 9715 O O . LEU C 1 359 ? 116.959 167.843 150.553 1.00 50.58 359 LEU C O 1
ATOM 9720 N N . ILE C 1 360 ? 119.000 168.010 149.620 1.00 51.88 360 ILE C N 1
ATOM 9721 C CA . ILE C 1 360 ? 119.091 169.450 149.833 1.00 51.88 360 ILE C CA 1
ATOM 9722 C C . ILE C 1 360 ? 118.057 170.187 148.993 1.00 51.88 360 ILE C C 1
ATOM 9723 O O . ILE C 1 360 ? 117.525 171.221 149.411 1.00 51.88 360 ILE C O 1
ATOM 9728 N N . ARG C 1 361 ? 117.764 169.684 147.797 1.00 56.48 361 ARG C N 1
ATOM 9729 C CA . ARG C 1 361 ? 116.784 170.347 146.946 1.00 56.48 361 ARG C CA 1
ATOM 9730 C C . ARG C 1 361 ? 115.356 170.083 147.412 1.00 56.48 361 ARG C C 1
ATOM 9731 O O . ARG C 1 361 ? 114.564 171.018 147.563 1.00 56.48 361 ARG C O 1
ATOM 9739 N N . GLU C 1 362 ? 115.008 168.812 147.637 1.00 59.55 362 GLU C N 1
ATOM 9740 C CA . GLU C 1 362 ? 113.628 168.462 147.969 1.00 59.55 362 GLU C CA 1
ATOM 9741 C C . GLU C 1 362 ? 113.203 169.083 149.293 1.00 59.55 362 GLU C C 1
ATOM 9742 O O . GLU C 1 362 ? 112.162 169.745 149.376 1.00 59.55 362 GLU C O 1
ATOM 9748 N N . CYS C 1 363 ? 113.990 168.875 150.340 1.00 61.32 363 CYS C N 1
ATOM 9749 C CA . CYS C 1 363 ? 113.804 169.559 151.608 1.00 61.32 363 CYS C CA 1
ATOM 9750 C C . CYS C 1 363 ? 114.994 170.473 151.852 1.00 61.32 363 CYS C C 1
ATOM 9751 O O . CYS C 1 363 ? 116.101 170.211 151.379 1.00 61.32 363 CYS C O 1
ATOM 9754 N N . LYS C 1 364 ? 114.772 171.540 152.609 1.00 64.03 364 LYS C N 1
ATOM 9755 C CA . LYS C 1 364 ? 115.782 172.583 152.709 1.00 64.03 364 LYS C CA 1
ATOM 9756 C C . LYS C 1 364 ? 116.818 172.249 153.773 1.00 64.03 364 LYS C C 1
ATOM 9757 O O . LYS C 1 364 ? 117.450 173.147 154.336 1.00 64.03 364 LYS C O 1
ATOM 9763 N N . CYS C 1 365 ? 116.995 170.962 154.061 1.00 54.00 365 CYS C N 1
ATOM 9764 C CA . CYS C 1 365 ? 117.987 170.546 155.042 1.00 54.00 365 CYS C CA 1
ATOM 9765 C C . CYS C 1 365 ? 118.943 169.513 154.460 1.00 54.00 365 CYS C C 1
ATOM 9766 O O . CYS C 1 365 ? 118.893 169.208 153.266 1.00 54.00 365 CYS C O 1
ATOM 9769 N N . LYS C 1 366 ? 119.808 168.965 155.307 1.00 47.96 366 LYS C N 1
ATOM 9770 C CA . LYS C 1 366 ? 120.892 168.092 154.892 1.00 47.96 366 LYS C CA 1
ATOM 9771 C C . LYS C 1 366 ? 121.007 166.947 155.887 1.00 47.96 366 LYS C C 1
ATOM 9772 O O . LYS C 1 366 ? 120.691 167.104 157.067 1.00 47.96 366 LYS C O 1
ATOM 9778 N N . SER C 1 367 ? 121.453 165.789 155.412 1.00 43.06 367 SER C N 1
ATOM 9779 C CA . SER C 1 367 ? 121.548 164.607 156.256 1.00 43.06 367 SER C CA 1
ATOM 9780 C C . SER C 1 367 ? 122.984 164.369 156.690 1.00 43.06 367 SER C C 1
ATOM 9781 O O . SER C 1 367 ? 123.912 164.459 155.883 1.00 43.06 367 SER C O 1
ATOM 9784 N N . SER C 1 368 ? 123.157 164.061 157.973 1.00 42.48 368 SER C N 1
ATOM 9785 C CA . SER C 1 368 ? 124.469 163.700 158.486 1.00 42.48 368 SER C CA 1
ATOM 9786 C C . SER C 1 368 ? 124.858 162.271 158.138 1.00 42.48 368 SER C C 1
ATOM 9787 O O . SER C 1 368 ? 126.031 161.912 158.277 1.00 42.48 368 SER C O 1
ATOM 9790 N N . ALA C 1 369 ? 123.904 161.450 157.696 1.00 43.13 369 ALA C N 1
ATOM 9791 C CA . ALA C 1 369 ? 124.243 160.114 157.221 1.00 43.13 369 ALA C CA 1
ATOM 9792 C C . ALA C 1 369 ? 125.003 160.174 155.904 1.00 43.13 369 ALA C C 1
ATOM 9793 O O . ALA C 1 369 ? 125.929 159.388 155.676 1.00 43.13 369 ALA C O 1
ATOM 9795 N N . LEU C 1 370 ? 124.625 161.091 155.030 1.00 42.36 370 LEU C N 1
ATOM 9796 C CA . LEU C 1 370 ? 125.237 161.251 153.720 1.00 42.36 370 LEU C CA 1
ATOM 9797 C C . LEU C 1 370 ? 126.465 162.141 153.820 1.00 42.36 370 LEU C C 1
ATOM 9798 O O . LEU C 1 370 ? 126.684 162.810 154.831 1.00 42.36 370 LEU C O 1
ATOM 9803 N N . PRO C 1 371 ? 127.313 162.153 152.791 1.00 45.02 371 PRO C N 1
ATOM 9804 C CA . PRO C 1 371 ? 128.486 163.033 152.819 1.00 45.02 371 PRO C CA 1
ATOM 9805 C C . PRO C 1 371 ? 128.095 164.492 152.994 1.00 45.02 371 PRO C C 1
ATOM 9806 O O . PRO C 1 371 ? 127.090 164.955 152.453 1.00 45.02 371 PRO C O 1
ATOM 9810 N N . ASP C 1 372 ? 128.904 165.213 153.762 1.00 55.10 372 ASP C N 1
ATOM 9811 C CA . ASP C 1 372 ? 128.646 166.621 154.013 1.00 55.10 372 ASP C CA 1
ATOM 9812 C C . ASP C 1 372 ? 128.899 167.441 152.754 1.00 55.10 372 ASP C C 1
ATOM 9813 O O . ASP C 1 372 ? 129.682 167.057 151.883 1.00 55.10 372 ASP C O 1
ATOM 9818 N N . LEU C 1 373 ? 128.221 168.584 152.660 1.00 57.63 373 LEU C N 1
ATOM 9819 C CA . LEU C 1 373 ? 128.328 169.414 151.467 1.00 57.63 373 LEU C CA 1
ATOM 9820 C C . LEU C 1 373 ? 128.663 170.860 151.803 1.00 57.63 373 LEU C C 1
ATOM 9821 O O . LEU C 1 373 ? 129.279 171.559 150.992 1.00 57.63 373 LEU C O 1
ATOM 9826 N N . SER C 1 374 ? 128.261 171.315 152.989 1.00 66.15 374 SER C N 1
ATOM 9827 C CA . SER C 1 374 ? 128.542 172.671 153.459 1.00 66.15 374 SER C CA 1
ATOM 9828 C C . SER C 1 374 ? 128.029 173.717 152.467 1.00 66.15 374 SER C C 1
ATOM 9829 O O . SER C 1 374 ? 128.790 174.485 151.875 1.00 66.15 374 SER C O 1
ATOM 9832 N N . VAL C 1 375 ? 126.713 173.729 152.290 1.00 71.70 375 VAL C N 1
ATOM 9833 C CA . VAL C 1 375 ? 126.037 174.673 151.409 1.00 71.70 375 VAL C CA 1
ATOM 9834 C C . VAL C 1 375 ? 125.245 175.636 152.279 1.00 71.70 375 VAL C C 1
ATOM 9835 O O . VAL C 1 375 ? 124.374 175.214 153.048 1.00 71.70 375 VAL C O 1
ATOM 9839 N N . GLU C 1 376 ? 125.549 176.924 152.172 1.00 84.51 376 GLU C N 1
ATOM 9840 C CA . GLU C 1 376 ? 124.790 177.931 152.895 1.00 84.51 376 GLU C CA 1
ATOM 9841 C C . GLU C 1 376 ? 123.469 178.190 152.184 1.00 84.51 376 GLU C C 1
ATOM 9842 O O . GLU C 1 376 ? 123.409 178.218 150.952 1.00 84.51 376 GLU C O 1
ATOM 9848 N N . ASN C 1 377 ? 122.402 178.365 152.959 1.00 83.11 377 ASN C N 1
ATOM 9849 C CA . ASN C 1 377 ? 122.451 178.317 154.415 1.00 83.11 377 ASN C CA 1
ATOM 9850 C C . ASN C 1 377 ? 121.854 177.011 154.925 1.00 83.11 377 ASN C C 1
ATOM 9851 O O . ASN C 1 377 ? 121.189 176.981 155.959 1.00 83.11 377 ASN C O 1
ATOM 9856 N N . ILE C 1 378 ? 122.090 175.931 154.180 1.00 66.58 378 ILE C N 1
ATOM 9857 C CA . ILE C 1 378 ? 121.491 174.643 154.504 1.00 66.58 378 ILE C CA 1
ATOM 9858 C C . ILE C 1 378 ? 122.125 174.088 155.770 1.00 66.58 378 ILE C C 1
ATOM 9859 O O . ILE C 1 378 ? 123.354 174.071 155.916 1.00 66.58 378 ILE C O 1
ATOM 9864 N N . THR C 1 379 ? 121.288 173.627 156.690 1.00 58.32 379 THR C N 1
ATOM 9865 C CA . THR C 1 379 ? 121.727 172.990 157.920 1.00 58.32 379 THR C CA 1
ATOM 9866 C C . THR C 1 379 ? 121.322 171.522 157.899 1.00 58.32 379 THR C C 1
ATOM 9867 O O . THR C 1 379 ? 120.769 171.020 156.919 1.00 58.32 379 THR C O 1
ATOM 9871 N N . PHE C 1 380 ? 121.601 170.830 158.997 1.00 47.53 380 PHE C N 1
ATOM 9872 C CA . PHE C 1 380 ? 121.307 169.410 159.086 1.00 47.53 380 PHE C CA 1
ATOM 9873 C C . PHE C 1 380 ? 119.817 169.173 159.271 1.00 47.53 380 PHE C C 1
ATOM 9874 O O . PHE C 1 380 ? 119.136 169.923 159.973 1.00 47.53 380 PHE C O 1
ATOM 9882 N N . CYS C 1 381 ? 119.308 168.128 158.627 1.00 52.84 381 CYS C N 1
ATOM 9883 C CA . CYS C 1 381 ? 117.968 167.659 158.936 1.00 52.84 381 CYS C CA 1
ATOM 9884 C C . CYS C 1 381 ? 117.930 167.136 160.362 1.00 52.84 381 CYS C C 1
ATOM 9885 O O . CYS C 1 381 ? 118.904 166.576 160.867 1.00 52.84 381 CYS C O 1
ATOM 9888 N N . GLY C 1 382 ? 116.792 167.317 161.015 1.00 49.09 382 GLY C N 1
ATOM 9889 C CA . GLY C 1 382 ? 116.719 166.981 162.417 1.00 49.09 382 GLY C CA 1
ATOM 9890 C C . GLY C 1 382 ? 117.359 167.994 163.329 1.00 49.09 382 GLY C C 1
ATOM 9891 O O . GLY C 1 382 ? 117.701 167.660 164.466 1.00 49.09 382 GLY C O 1
ATOM 9892 N N . VAL C 1 383 ? 117.549 169.221 162.861 1.00 48.35 383 VAL C N 1
ATOM 9893 C CA . VAL C 1 383 ? 117.983 170.317 163.716 1.00 48.35 383 VAL C CA 1
ATOM 9894 C C . VAL C 1 383 ? 116.745 171.049 164.203 1.00 48.35 383 VAL C C 1
ATOM 9895 O O . VAL C 1 383 ? 115.984 171.598 163.401 1.00 48.35 383 VAL C O 1
ATOM 9899 N N . ILE C 1 384 ? 116.532 171.044 165.513 1.00 51.42 384 ILE C N 1
ATOM 9900 C CA . ILE C 1 384 ? 115.493 171.871 166.114 1.00 51.42 384 ILE C CA 1
ATOM 9901 C C . ILE C 1 384 ? 116.135 173.215 166.424 1.00 51.42 384 ILE C C 1
ATOM 9902 O O . ILE C 1 384 ? 116.882 173.331 167.405 1.00 51.42 384 ILE C O 1
ATOM 9907 N N . PRO C 1 385 ? 115.886 174.245 165.614 1.00 55.88 385 PRO C N 1
ATOM 9908 C CA . PRO C 1 385 ? 116.658 175.489 165.750 1.00 55.88 385 PRO C CA 1
ATOM 9909 C C . PRO C 1 385 ? 116.536 176.144 167.110 1.00 55.88 385 PRO C C 1
ATOM 9910 O O . PRO C 1 385 ? 117.511 176.731 167.593 1.00 55.88 385 PRO C O 1
ATOM 9914 N N . ASP C 1 386 ? 115.373 176.058 167.748 1.00 60.96 386 ASP C N 1
ATOM 9915 C CA . ASP C 1 386 ? 115.130 176.719 169.023 1.00 60.96 386 ASP C CA 1
ATOM 9916 C C . ASP C 1 386 ? 115.037 175.724 170.174 1.00 60.96 386 ASP C C 1
ATOM 9917 O O . ASP C 1 386 ? 114.326 175.967 171.152 1.00 60.96 386 ASP C O 1
ATOM 9922 N N . TRP C 1 387 ? 115.748 174.599 170.072 1.00 52.33 387 TRP C N 1
ATOM 9923 C CA . TRP C 1 387 ? 115.644 173.579 171.109 1.00 52.33 387 TRP C CA 1
ATOM 9924 C C . TRP C 1 387 ? 116.108 174.108 172.457 1.00 52.33 387 TRP C C 1
ATOM 9925 O O . TRP C 1 387 ? 115.558 173.722 173.492 1.00 52.33 387 TRP C O 1
ATOM 9936 N N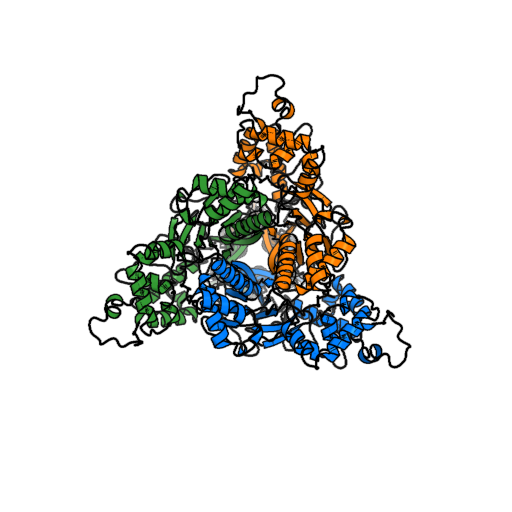 . LYS C 1 388 ? 117.110 174.988 172.470 1.00 59.71 388 LYS C N 1
ATOM 9937 C CA . LYS C 1 388 ? 117.505 175.620 173.723 1.00 59.71 388 LYS C CA 1
ATOM 9938 C C . LYS C 1 388 ? 116.370 176.461 174.289 1.00 59.71 388 LYS C C 1
ATOM 9939 O O . LYS C 1 388 ? 116.126 176.456 175.500 1.00 59.71 388 LYS C O 1
ATOM 9945 N N . ASP C 1 389 ? 115.665 177.193 173.424 1.00 68.31 389 ASP C N 1
ATOM 9946 C CA . ASP C 1 389 ? 114.534 177.990 173.881 1.00 68.31 389 ASP C CA 1
ATOM 9947 C C . ASP C 1 389 ? 113.377 177.106 174.326 1.00 68.31 389 ASP C C 1
ATOM 9948 O O . ASP C 1 389 ? 112.665 177.441 175.278 1.00 68.31 389 ASP C O 1
ATOM 9953 N N . ILE C 1 390 ? 113.163 175.981 173.643 1.00 65.09 390 ILE C N 1
ATOM 9954 C CA . ILE C 1 390 ? 112.096 175.069 174.037 1.00 65.09 390 ILE C CA 1
ATOM 9955 C C . ILE C 1 390 ? 112.389 174.469 175.406 1.00 65.09 390 ILE C C 1
ATOM 9956 O O . ILE C 1 390 ? 111.512 174.411 176.277 1.00 65.09 390 ILE C O 1
ATOM 9961 N N . ARG C 1 391 ? 113.624 174.013 175.617 1.00 65.94 391 ARG C N 1
ATOM 9962 C CA . ARG C 1 391 ? 113.992 173.457 176.914 1.00 65.94 391 ARG C CA 1
ATOM 9963 C C . ARG C 1 391 ? 113.896 174.511 178.005 1.00 65.94 391 ARG C C 1
ATOM 9964 O O . ARG C 1 391 ? 113.389 174.239 179.099 1.00 65.94 391 ARG C O 1
ATOM 9972 N N . ARG C 1 392 ? 114.376 175.721 177.729 1.00 77.84 392 ARG C N 1
ATOM 9973 C CA . ARG C 1 392 ? 114.219 176.809 178.680 1.00 77.84 392 ARG C CA 1
ATOM 9974 C C . ARG C 1 392 ? 112.763 177.241 178.688 1.00 77.84 392 ARG C C 1
ATOM 9975 O O . ARG C 1 392 ? 112.345 178.086 177.891 1.00 77.84 392 ARG C O 1
ATOM 9983 N N . ASN C 1 393 ? 111.987 176.674 179.606 1.00 89.99 393 ASN C N 1
ATOM 9984 C CA . ASN C 1 393 ? 110.540 176.855 179.638 1.00 89.99 393 ASN C CA 1
ATOM 9985 C C . ASN C 1 393 ? 110.199 178.248 180.175 1.00 89.99 393 ASN C C 1
ATOM 9986 O O . ASN C 1 393 ? 109.557 178.421 181.211 1.00 89.99 393 ASN C O 1
ATOM 9991 N N . VAL C 1 394 ? 110.663 179.258 179.434 1.00 92.18 394 VAL C N 1
ATOM 9992 C CA . VAL C 1 394 ? 110.489 180.645 179.858 1.00 92.18 394 VAL C CA 1
ATOM 9993 C C . VAL C 1 394 ? 109.012 181.014 179.888 1.00 92.18 394 VAL C C 1
ATOM 9994 O O . VAL C 1 394 ? 108.557 181.749 180.773 1.00 92.18 394 VAL C O 1
ATOM 9998 N N . THR C 1 395 ? 108.242 180.512 178.930 1.00 96.12 395 THR C N 1
ATOM 9999 C CA . THR C 1 395 ? 106.794 180.648 178.917 1.00 96.12 395 THR C CA 1
ATOM 10000 C C . THR C 1 395 ? 106.186 179.260 178.786 1.00 96.12 395 THR C C 1
ATOM 10001 O O . THR C 1 395 ? 106.622 178.457 177.956 1.00 96.12 395 THR C O 1
ATOM 10005 N N . GLY C 1 396 ? 105.181 178.980 179.609 1.00 94.51 396 GLY C N 1
ATOM 10006 C CA . GLY C 1 396 ? 104.704 177.621 179.760 1.00 94.51 396 GLY C CA 1
ATOM 10007 C C . GLY C 1 396 ? 103.773 177.102 178.683 1.00 94.51 396 GLY C C 1
ATOM 10008 O O . GLY C 1 396 ? 102.779 176.440 178.996 1.00 94.51 396 GLY C O 1
ATOM 10009 N N . GLU C 1 397 ? 104.070 177.378 177.417 1.00 93.00 397 GLU C N 1
ATOM 10010 C CA . GLU C 1 397 ? 103.307 176.782 176.330 1.00 93.00 397 GLU C CA 1
ATOM 10011 C C . GLU C 1 397 ? 103.841 175.414 175.931 1.00 93.00 397 GLU C C 1
ATOM 10012 O O . GLU C 1 397 ? 103.247 174.759 175.070 1.00 93.00 397 GLU C O 1
ATOM 10018 N N . TYR C 1 398 ? 104.942 174.975 176.532 1.00 84.41 398 TYR C N 1
ATOM 10019 C CA . TYR C 1 398 ? 105.558 173.691 176.214 1.00 84.41 398 TYR C CA 1
ATOM 10020 C C . TYR C 1 398 ? 105.251 172.735 177.362 1.00 84.41 398 TYR C C 1
ATOM 10021 O O . TYR C 1 398 ? 105.980 172.666 178.350 1.00 84.41 398 TYR C O 1
ATOM 10030 N N . LYS C 1 399 ? 104.156 171.995 177.224 1.00 88.55 399 LYS C N 1
ATOM 10031 C CA . LYS C 1 399 ? 103.754 171.049 178.254 1.00 88.55 399 LYS C CA 1
ATOM 10032 C C . LYS C 1 399 ? 104.730 169.884 178.334 1.00 88.55 399 LYS C C 1
ATOM 10033 O O . LYS C 1 399 ? 105.447 169.574 177.380 1.00 88.55 399 LYS C O 1
ATOM 10039 N N . MET C 1 400 ? 104.764 169.249 179.501 1.00 89.19 400 MET C N 1
ATOM 10040 C CA . MET C 1 400 ? 105.601 168.075 179.688 1.00 89.19 400 MET C CA 1
ATOM 10041 C C . MET C 1 400 ? 105.200 166.980 178.710 1.00 89.19 400 MET C C 1
ATOM 10042 O O . M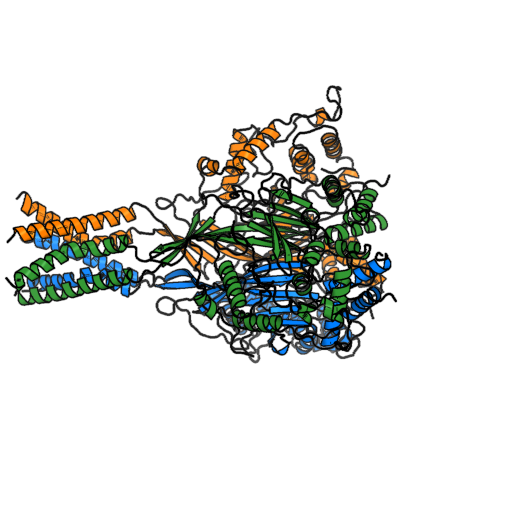ET C 1 400 ? 104.013 166.751 178.462 1.00 89.19 400 MET C O 1
ATOM 10047 N N . ASN C 1 401 ? 106.203 166.315 178.140 1.00 82.58 401 ASN C N 1
ATOM 10048 C CA . ASN C 1 401 ? 106.017 165.216 177.197 1.00 82.58 401 ASN C CA 1
ATOM 10049 C C . ASN C 1 401 ? 105.262 165.648 175.941 1.00 82.58 401 ASN C C 1
ATOM 10050 O O . ASN C 1 401 ? 104.661 164.816 175.257 1.00 82.58 401 ASN C O 1
ATOM 10055 N N . GLN C 1 402 ? 105.286 166.937 175.617 1.00 77.08 402 GLN C N 1
ATOM 10056 C CA . GLN C 1 402 ? 104.600 167.427 174.430 1.00 77.08 402 GLN C CA 1
ATOM 10057 C C . GLN C 1 402 ? 105.377 167.064 173.170 1.00 77.08 402 GLN C C 1
ATOM 10058 O O . GLN C 1 402 ? 106.608 167.037 173.158 1.00 77.08 402 GLN C O 1
ATOM 10064 N N . THR C 1 403 ? 104.640 166.779 172.100 1.00 69.61 403 THR C N 1
ATOM 10065 C CA . THR C 1 403 ? 105.271 166.483 170.823 1.00 69.61 403 THR C CA 1
ATOM 10066 C C . THR C 1 403 ? 105.933 167.728 170.248 1.00 69.61 403 THR C C 1
ATOM 10067 O O . THR C 1 403 ? 105.412 168.840 170.362 1.00 69.61 403 THR C O 1
ATOM 10071 N N . ILE C 1 404 ? 107.089 167.535 169.633 1.00 61.21 404 ILE C N 1
ATOM 10072 C CA . ILE C 1 404 ? 107.838 168.595 168.965 1.00 61.21 404 ILE C CA 1
ATOM 10073 C C . ILE C 1 404 ? 107.840 168.289 167.473 1.00 61.21 404 ILE C C 1
ATOM 10074 O O . ILE C 1 404 ? 108.140 167.153 167.089 1.00 61.21 404 ILE C O 1
ATOM 10079 N N . PRO C 1 405 ? 107.509 169.256 166.606 1.00 62.14 405 PRO C N 1
ATOM 10080 C CA . PRO C 1 405 ? 107.219 168.935 165.200 1.00 62.14 405 PRO C CA 1
ATOM 10081 C C . PRO C 1 405 ? 108.329 168.213 164.449 1.00 62.14 405 PRO C C 1
ATOM 10082 O O . PRO C 1 405 ? 108.114 167.093 163.974 1.00 62.14 405 PRO C O 1
ATOM 10086 N N . THR C 1 406 ? 109.508 168.820 164.348 1.00 60.59 406 THR C N 1
ATOM 10087 C CA . THR C 1 406 ? 110.624 168.285 163.564 1.00 60.59 406 THR C CA 1
ATOM 10088 C C . THR C 1 406 ? 110.178 167.930 162.144 1.00 60.59 406 THR C C 1
ATOM 10089 O O . THR C 1 406 ? 110.211 166.776 161.718 1.00 60.59 406 THR C O 1
ATOM 10093 N N . ILE C 1 407 ? 109.745 168.960 161.415 1.00 58.15 407 ILE C N 1
ATOM 10094 C CA . ILE C 1 407 ? 109.272 168.761 160.049 1.00 58.15 407 ILE C CA 1
ATOM 10095 C C . ILE C 1 407 ? 110.413 168.331 159.138 1.00 58.15 407 ILE C C 1
ATOM 10096 O O . ILE C 1 407 ? 110.256 167.431 158.303 1.00 58.15 407 ILE C O 1
ATOM 10101 N N . SER C 1 408 ? 111.576 168.971 159.275 1.00 55.42 408 SER C N 1
ATOM 10102 C CA . SER C 1 408 ? 112.696 168.672 158.391 1.00 55.42 408 SER C CA 1
ATOM 10103 C C . SER C 1 408 ? 113.164 167.234 158.558 1.00 55.42 408 SER C C 1
ATOM 10104 O O . SER C 1 408 ? 113.529 166.576 157.578 1.00 55.42 408 SER C O 1
ATOM 10107 N N . LEU C 1 409 ? 113.168 166.728 159.792 1.00 52.22 409 LEU C N 1
ATOM 10108 C CA . LEU C 1 409 ? 113.558 165.341 160.016 1.00 52.22 409 LEU C CA 1
ATOM 10109 C C . LEU C 1 409 ? 112.601 164.380 159.325 1.00 52.22 409 LEU C C 1
ATOM 10110 O O . LEU C 1 409 ? 113.031 163.399 158.709 1.00 52.22 409 LEU C O 1
ATOM 10115 N N . ALA C 1 410 ? 111.297 164.646 159.413 1.00 55.76 410 ALA C N 1
ATOM 10116 C CA . ALA C 1 410 ? 110.325 163.788 158.746 1.00 55.76 410 ALA C CA 1
ATOM 10117 C C . ALA C 1 410 ? 110.483 163.843 157.234 1.00 55.76 410 ALA C C 1
ATOM 10118 O O . ALA C 1 410 ? 110.387 162.813 156.556 1.00 55.76 410 ALA C O 1
ATOM 10120 N N . CYS C 1 411 ? 110.719 165.035 156.683 1.00 58.53 411 CYS C N 1
ATOM 10121 C CA . CYS C 1 411 ? 110.908 165.145 155.240 1.00 58.53 411 CYS C CA 1
ATOM 10122 C C . CYS C 1 411 ? 112.164 164.407 154.795 1.00 58.53 411 CYS C C 1
ATOM 10123 O O . CYS C 1 411 ? 112.170 163.746 153.749 1.00 58.53 411 CYS C O 1
ATOM 10126 N N . GLU C 1 412 ? 113.240 164.516 155.575 1.00 56.37 412 GLU C N 1
ATOM 10127 C CA . GLU C 1 412 ? 114.458 163.779 155.265 1.00 56.37 412 GLU C CA 1
ATOM 10128 C C . GLU C 1 412 ? 114.220 162.281 155.323 1.00 56.37 412 GLU C C 1
ATOM 10129 O O . GLU C 1 412 ? 114.718 161.536 154.476 1.00 56.37 412 GLU C O 1
ATOM 10135 N N . ALA C 1 413 ? 113.464 161.817 156.319 1.00 54.28 413 ALA C N 1
ATOM 10136 C CA . ALA C 1 413 ? 113.149 160.396 156.398 1.00 54.28 413 ALA C CA 1
ATOM 10137 C C . ALA C 1 413 ? 112.348 159.947 155.186 1.00 54.28 413 ALA C C 1
ATOM 10138 O O . ALA C 1 413 ? 112.606 158.877 154.625 1.00 54.28 413 ALA C O 1
ATOM 10140 N N . ARG C 1 414 ? 111.382 160.760 154.758 1.00 52.28 414 ARG C N 1
ATOM 10141 C CA . ARG C 1 414 ? 110.577 160.416 153.590 1.00 52.28 414 ARG C CA 1
ATOM 10142 C C . ARG C 1 414 ? 111.441 160.305 152.340 1.00 52.28 414 ARG C C 1
ATOM 10143 O O . ARG C 1 414 ? 111.359 159.319 151.595 1.00 52.28 414 ARG C O 1
ATOM 10151 N N . VAL C 1 415 ? 112.284 161.309 152.098 1.00 50.39 415 VAL C N 1
ATOM 10152 C CA . VAL C 1 415 ? 113.101 161.304 150.890 1.00 50.39 415 VAL C CA 1
ATOM 10153 C C . VAL C 1 415 ? 114.126 16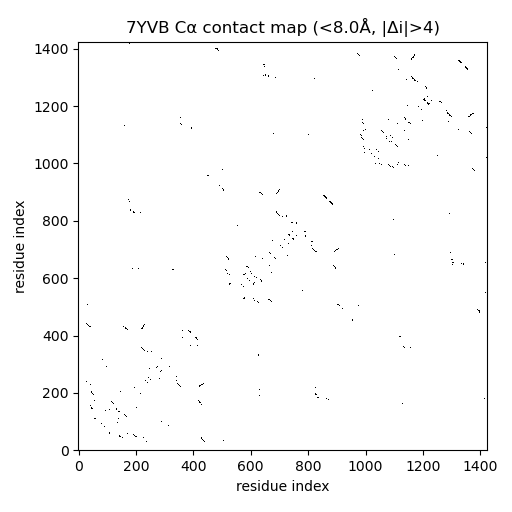0.181 150.940 1.00 50.39 415 VAL C C 1
ATOM 10154 O O . VAL C 1 415 ? 114.404 159.533 149.926 1.00 50.39 415 VAL C O 1
ATOM 10158 N N . GLN C 1 416 ? 114.707 159.928 152.115 1.00 53.01 416 GLN C N 1
ATOM 10159 C CA . GLN C 1 416 ? 115.666 158.840 152.245 1.00 53.01 416 GLN C CA 1
ATOM 10160 C C . GLN C 1 416 ? 115.007 157.491 152.012 1.00 53.01 416 GLN C C 1
ATOM 10161 O O . GLN C 1 416 ? 115.595 156.611 151.381 1.00 53.01 416 GLN C O 1
ATOM 10167 N N . LYS C 1 417 ? 113.789 157.302 152.523 1.00 49.76 417 LYS C N 1
ATOM 10168 C CA . LYS C 1 417 ? 113.065 156.065 152.257 1.00 49.76 417 LYS C CA 1
ATOM 10169 C C . LYS C 1 417 ? 112.799 155.899 150.769 1.00 49.76 417 LYS C C 1
ATOM 10170 O O . LYS C 1 417 ? 112.997 154.812 150.210 1.00 49.76 417 LYS C O 1
ATOM 10176 N N . GLN C 1 418 ? 112.365 156.973 150.108 1.00 52.39 418 GLN C N 1
ATOM 10177 C CA . GLN C 1 418 ? 112.077 156.887 148.681 1.00 52.39 418 GLN C CA 1
ATOM 10178 C C . GLN C 1 418 ? 113.338 156.586 147.881 1.00 52.39 418 GLN C C 1
ATOM 10179 O O . GLN C 1 418 ? 113.293 155.842 146.895 1.00 52.39 418 GLN C O 1
ATOM 10185 N N . LEU C 1 419 ? 114.474 157.149 148.291 1.00 48.38 419 LEU C N 1
ATOM 10186 C CA . LEU C 1 419 ? 115.727 156.900 147.587 1.00 48.38 419 LEU C CA 1
ATOM 10187 C C . LEU C 1 419 ? 116.265 155.502 147.864 1.00 48.38 419 LEU C C 1
ATOM 10188 O O . LEU C 1 419 ? 116.855 154.875 146.979 1.00 48.38 419 LEU C O 1
ATOM 10193 N N . ASN C 1 420 ? 116.082 155.003 149.086 1.00 47.31 420 ASN C N 1
ATOM 10194 C CA . ASN C 1 420 ? 116.601 153.692 149.449 1.00 47.31 420 ASN C CA 1
ATOM 10195 C C . ASN C 1 420 ? 115.757 152.565 148.881 1.00 47.31 420 ASN C C 1
ATOM 10196 O O . ASN C 1 420 ? 116.275 151.468 148.653 1.00 47.31 420 ASN C O 1
ATOM 10201 N N . ASN C 1 421 ? 114.468 152.800 148.656 1.00 50.87 421 ASN C N 1
ATOM 10202 C CA . ASN C 1 421 ? 113.585 151.773 148.130 1.00 50.87 421 ASN C CA 1
ATOM 10203 C C . ASN C 1 421 ? 113.362 151.896 146.630 1.00 50.87 421 ASN C C 1
ATOM 10204 O O . ASN C 1 421 ? 112.507 151.194 146.084 1.00 50.87 421 ASN C O 1
ATOM 10209 N N . ASP C 1 422 ? 114.108 152.763 145.951 1.00 55.32 422 ASP C N 1
ATOM 10210 C CA . ASP C 1 422 ? 113.939 152.937 144.510 1.00 55.32 422 ASP C CA 1
ATOM 10211 C C . ASP C 1 422 ? 115.240 153.452 143.922 1.00 55.32 422 ASP C C 1
ATOM 10212 O O . ASP C 1 422 ? 115.742 154.494 144.353 1.00 55.32 422 ASP C O 1
ATOM 10217 N N . ARG C 1 423 ? 115.776 152.740 142.936 1.00 55.15 423 ARG C N 1
ATOM 10218 C CA . ARG C 1 423 ? 117.048 153.086 142.320 1.00 55.15 423 ARG C CA 1
ATOM 10219 C C . ARG C 1 423 ? 116.896 153.954 141.080 1.00 55.15 423 ARG C C 1
ATOM 10220 O O . ARG C 1 423 ? 117.889 154.194 140.387 1.00 55.15 423 ARG C O 1
ATOM 10228 N N . SER C 1 424 ? 115.683 154.416 140.775 1.00 61.03 424 SER C N 1
ATOM 10229 C CA . SER C 1 424 ? 115.484 155.206 139.565 1.00 61.03 424 SER C CA 1
ATOM 10230 C C . SER C 1 424 ? 116.237 156.526 139.621 1.00 61.03 424 SER C C 1
ATOM 10231 O O . SER C 1 424 ? 116.571 157.092 138.574 1.00 61.03 424 SER C O 1
ATOM 10234 N N . TYR C 1 425 ? 116.514 157.033 140.823 1.00 58.85 425 TYR C N 1
ATOM 10235 C CA . TYR C 1 425 ? 117.280 158.267 140.944 1.00 58.85 425 TYR C CA 1
ATOM 10236 C C . TYR C 1 425 ? 118.695 158.118 140.408 1.00 58.85 425 TYR C C 1
ATOM 10237 O O . TYR C 1 425 ? 119.326 159.125 140.073 1.00 58.85 425 TYR C O 1
ATOM 10246 N N . GLU C 1 426 ? 119.210 156.889 140.332 1.00 64.20 426 GLU C N 1
ATOM 10247 C CA . GLU C 1 426 ? 120.602 156.689 139.944 1.00 64.20 426 GLU C CA 1
ATOM 10248 C C . GLU C 1 426 ? 120.881 157.202 138.541 1.00 64.20 426 GLU C C 1
ATOM 10249 O O . GLU C 1 426 ? 122.023 157.549 138.227 1.00 64.20 426 GLU C O 1
ATOM 10255 N N . THR C 1 427 ? 119.866 157.247 137.684 1.00 67.40 427 THR C N 1
ATOM 10256 C CA . THR C 1 427 ? 120.042 157.741 136.327 1.00 67.40 427 THR C CA 1
ATOM 10257 C C . THR C 1 427 ? 119.710 159.219 136.183 1.00 67.40 427 THR C C 1
ATOM 10258 O O . THR C 1 427 ? 119.952 159.787 135.114 1.00 67.40 427 THR C O 1
ATOM 10262 N N . GLU C 1 428 ? 119.170 159.855 137.223 1.00 69.43 428 GLU C N 1
ATOM 10263 C CA . GLU C 1 428 ? 118.877 161.281 137.146 1.00 69.43 428 GLU C CA 1
ATOM 10264 C C . GLU C 1 428 ? 120.128 162.110 137.412 1.00 69.43 428 GLU C C 1
ATOM 10265 O O . GLU C 1 428 ? 120.579 162.867 136.546 1.00 69.43 428 GLU C O 1
ATOM 10271 N N . CYS C 1 429 ? 120.705 161.938 138.595 1.00 74.45 429 CYS C N 1
ATOM 10272 C CA . CYS C 1 429 ? 121.942 162.632 138.910 1.00 74.45 429 CYS C CA 1
ATOM 10273 C C . CYS C 1 429 ? 123.037 162.061 138.038 1.00 74.45 429 CYS C C 1
ATOM 10274 O O . CYS C 1 429 ? 124.175 162.527 138.073 1.00 74.45 429 CYS C O 1
ATOM 10277 N N . GLY C 1 430 ? 122.696 161.045 137.253 1.00 77.16 430 GLY C N 1
ATOM 10278 C CA . GLY C 1 430 ? 123.662 160.450 136.346 1.00 77.16 430 GLY C CA 1
ATOM 10279 C C . GLY C 1 430 ? 125.002 160.102 136.951 1.00 77.16 430 GLY C C 1
ATOM 10280 O O . GLY C 1 430 ? 125.107 159.118 137.684 1.00 77.16 430 GLY C O 1
ATOM 10281 N N . CYS C 1 431 ? 126.027 160.892 136.647 1.00 78.90 431 CYS C N 1
ATOM 10282 C CA . CYS C 1 431 ? 127.382 160.605 137.125 1.00 78.90 431 CYS C CA 1
ATOM 10283 C C . CYS C 1 431 ? 127.892 159.343 136.440 1.00 78.90 431 CYS C C 1
ATOM 10284 O O . CYS C 1 431 ? 127.108 158.583 135.872 1.00 78.90 431 CYS C O 1
ATOM 10287 N N . TYR C 1 432 ? 129.197 159.110 136.477 1.00 71.37 432 TYR C N 1
ATOM 10288 C CA . TYR C 1 432 ? 129.743 157.970 135.749 1.00 71.37 432 TYR C CA 1
ATOM 10289 C C . TYR C 1 432 ? 130.792 157.201 136.521 1.00 71.37 432 TYR C C 1
ATOM 10290 O O . TYR C 1 432 ? 131.425 157.737 137.428 1.00 71.37 432 TYR C O 1
ATOM 10299 N N . GLN C 1 433 ? 130.984 155.941 136.155 1.00 57.28 433 GLN C N 1
ATOM 10300 C CA . GLN C 1 433 ? 132.014 155.145 136.794 1.00 57.28 433 GLN C CA 1
ATOM 10301 C C . GLN C 1 433 ? 133.366 155.749 136.485 1.00 57.28 433 GLN C C 1
ATOM 10302 O O . GLN C 1 433 ? 133.582 156.261 135.391 1.00 57.28 433 GLN C O 1
ATOM 10308 N N . PRO C 1 434 ? 134.289 155.699 137.449 1.00 55.05 434 PRO C N 1
ATOM 10309 C CA . PRO C 1 434 ? 135.632 156.187 137.143 1.00 55.05 434 PRO C CA 1
ATOM 10310 C C . PRO C 1 434 ? 136.255 155.334 136.051 1.00 55.05 434 PRO C C 1
ATOM 10311 O O . PRO C 1 434 ? 136.230 154.109 136.153 1.00 55.05 434 PRO C O 1
ATOM 10315 N N . CYS C 1 435 ? 136.896 156.092 134.951 1.00 59.70 435 CYS C N 1
ATOM 10316 C CA . CYS C 1 435 ? 137.532 155.327 133.886 1.00 59.70 435 CYS C CA 1
ATOM 10317 C C . CYS C 1 435 ? 138.530 154.324 134.446 1.00 59.70 435 CYS C C 1
ATOM 10318 O O . CYS C 1 435 ? 138.653 153.210 133.928 1.00 59.70 435 CYS C O 1
ATOM 10321 N N . SER C 1 436 ? 139.250 154.696 135.499 1.00 53.29 436 SER C N 1
ATOM 10322 C CA . SER C 1 436 ? 140.174 153.798 136.178 1.00 53.29 436 SER C CA 1
ATOM 10323 C C . SER C 1 436 ? 139.800 153.745 137.649 1.00 53.29 436 SER C C 1
ATOM 10324 O O . SER C 1 436 ? 139.775 154.779 138.324 1.00 53.29 436 SER C O 1
ATOM 10327 N N . GLU C 1 437 ? 139.519 152.546 138.144 1.00 49.57 437 GLU C N 1
ATOM 10328 C CA . GLU C 1 437 ? 139.101 152.341 139.519 1.00 49.57 437 GLU C CA 1
ATOM 10329 C C . GLU C 1 437 ? 139.987 151.281 140.153 1.00 49.57 437 GLU C C 1
ATOM 10330 O O . GLU C 1 437 ? 140.436 150.349 139.485 1.00 49.57 437 GLU C O 1
ATOM 10336 N N . THR C 1 438 ? 140.246 151.433 141.446 1.00 39.38 438 THR C N 1
ATOM 10337 C CA . THR C 1 438 ? 141.042 150.471 142.195 1.00 39.38 438 THR C CA 1
ATOM 10338 C C . THR C 1 438 ? 140.215 149.960 143.363 1.00 39.38 438 THR C C 1
ATOM 10339 O O . THR C 1 438 ? 139.730 150.750 144.179 1.00 39.38 438 THR C O 1
ATOM 10343 N N . SER C 1 439 ? 140.051 148.651 143.437 1.00 34.48 439 SER C N 1
ATOM 10344 C CA . SER C 1 439 ? 139.359 147.988 144.528 1.00 34.48 439 SER C CA 1
ATOM 10345 C C . SER C 1 439 ? 140.296 146.963 145.154 1.00 34.48 439 SER C C 1
ATOM 10346 O O . SER C 1 439 ? 141.384 146.695 144.649 1.00 34.48 439 SER C O 1
ATOM 10349 N N . TYR C 1 440 ? 139.868 146.388 146.272 1.00 30.99 440 TYR C N 1
ATOM 10350 C CA . TYR C 1 440 ? 140.708 145.455 147.004 1.00 30.99 440 TYR C CA 1
ATOM 10351 C C . TYR C 1 440 ? 139.867 144.308 147.528 1.00 30.99 440 TYR C C 1
ATOM 10352 O O . TYR C 1 440 ? 138.838 144.534 148.168 1.00 30.99 440 TYR C O 1
ATOM 10361 N N . LEU C 1 441 ? 140.303 143.085 147.252 1.00 32.06 441 LEU C N 1
ATOM 10362 C CA . LEU C 1 441 ? 139.792 141.937 147.986 1.00 32.06 441 LEU C CA 1
ATOM 10363 C C . LEU C 1 441 ? 140.541 141.848 149.304 1.00 32.06 441 LEU C C 1
ATOM 10364 O O . LEU C 1 441 ? 141.757 141.639 149.315 1.00 32.06 441 LEU C O 1
ATOM 10369 N N . LYS C 1 442 ? 139.831 142.026 150.407 1.00 29.58 442 LYS C N 1
ATOM 10370 C CA . LYS C 1 442 ? 140.444 141.978 151.721 1.00 29.58 442 LYS C CA 1
ATOM 10371 C C . LYS C 1 442 ? 140.127 140.654 152.396 1.00 29.58 442 LYS C C 1
ATOM 10372 O O . LYS C 1 442 ? 138.990 140.180 152.367 1.00 29.58 442 LYS C O 1
ATOM 10378 N N . SER C 1 443 ? 141.156 140.044 152.968 1.00 27.89 443 SER C N 1
ATOM 10379 C CA . SER C 1 443 ? 141.015 138.862 153.808 1.00 27.89 443 SER C CA 1
ATOM 10380 C C . SER C 1 443 ? 141.452 139.267 155.205 1.00 27.89 443 SER C C 1
ATOM 10381 O O . SER C 1 443 ? 142.618 139.614 155.419 1.00 27.89 443 SER C O 1
ATOM 10384 N N . VAL C 1 444 ? 140.512 139.251 156.142 1.00 24.61 444 VAL C N 1
ATOM 10385 C CA . VAL C 1 444 ? 140.754 139.678 157.511 1.00 24.61 444 VAL C CA 1
ATOM 10386 C C . VAL C 1 444 ? 140.895 138.438 158.374 1.00 24.61 444 VAL C C 1
ATOM 10387 O O . VAL C 1 444 ? 140.011 137.575 158.385 1.00 24.61 444 VAL C O 1
ATOM 10391 N N . SER C 1 445 ? 142.005 138.346 159.095 1.00 23.69 445 SER C N 1
ATOM 10392 C CA . SER C 1 445 ? 142.253 137.239 160.004 1.00 23.69 445 SER C CA 1
ATOM 10393 C C . SER C 1 445 ? 142.745 137.804 161.321 1.00 23.69 445 SER C C 1
ATOM 10394 O O . SER C 1 445 ? 143.687 138.597 161.339 1.00 23.69 445 SER C O 1
ATOM 10397 N N . LEU C 1 446 ? 142.122 137.402 162.415 1.00 26.23 446 LEU C N 1
ATOM 10398 C CA . LEU C 1 446 ? 142.437 137.972 163.711 1.00 26.23 446 LEU C CA 1
ATOM 10399 C C . LEU C 1 446 ? 143.148 136.946 164.579 1.00 26.23 446 LEU C C 1
ATOM 10400 O O . LEU C 1 446 ? 143.066 135.740 164.351 1.00 26.23 446 LEU C O 1
ATOM 10405 N N . SER C 1 447 ? 143.866 137.451 165.576 1.00 30.49 447 SER C N 1
ATOM 10406 C CA . SER C 1 447 ? 144.574 136.600 166.515 1.00 30.49 447 SER C CA 1
ATOM 10407 C C . SER C 1 447 ? 144.604 137.286 167.871 1.00 30.49 447 SER C C 1
ATOM 10408 O O . SER C 1 447 ? 144.471 138.503 167.971 1.00 30.49 447 SER C O 1
ATOM 10411 N N . TYR C 1 448 ? 144.779 136.491 168.916 1.00 44.12 448 TYR C N 1
ATOM 10412 C CA . TYR C 1 448 ? 144.726 137.012 170.276 1.00 44.12 448 TYR C CA 1
ATOM 10413 C C . TYR C 1 448 ? 145.968 137.850 170.547 1.00 44.12 448 TYR C C 1
ATOM 10414 O O . TYR C 1 448 ? 147.087 137.333 170.535 1.00 44.12 448 TYR C O 1
ATOM 10423 N N . TRP C 1 449 ? 145.773 139.141 170.798 1.00 24.37 449 TRP C N 1
ATOM 10424 C CA . TRP C 1 449 ? 146.874 140.066 170.965 1.00 24.37 449 TRP C CA 1
ATOM 10425 C C . TRP C 1 449 ? 146.568 141.050 172.083 1.00 24.37 449 TRP C C 1
ATOM 10426 O O . TRP C 1 449 ? 145.412 141.457 172.249 1.00 24.37 449 TRP C O 1
ATOM 10437 N N . PRO C 1 450 ? 147.576 141.449 172.867 1.00 41.66 450 PRO C N 1
ATOM 10438 C CA . PRO C 1 450 ? 148.927 140.891 172.845 1.00 41.66 450 PRO C CA 1
ATOM 10439 C C . PRO C 1 450 ? 149.085 139.765 173.850 1.00 41.66 450 PRO C C 1
ATOM 10440 O O . PRO C 1 450 ? 148.292 139.681 174.781 1.00 41.66 450 PRO C O 1
ATOM 10444 N N . LEU C 1 451 ? 150.087 138.910 173.664 1.00 28.97 451 LEU C N 1
ATOM 10445 C CA . LEU C 1 451 ? 150.384 137.903 174.670 1.00 28.97 451 LEU C CA 1
ATOM 10446 C C . LEU C 1 451 ? 150.649 138.550 176.016 1.00 28.97 451 LEU C C 1
ATOM 10447 O O . LEU C 1 451 ? 151.214 139.641 176.108 1.00 28.97 451 LEU C O 1
ATOM 10452 N N . GLU C 1 452 ? 150.230 137.856 177.071 1.00 33.12 452 GLU C N 1
ATOM 10453 C CA . GLU C 1 452 ? 150.474 138.328 178.424 1.00 33.12 452 GLU C CA 1
ATOM 10454 C C . GLU C 1 452 ? 151.960 138.473 178.707 1.00 33.12 452 GLU C C 1
ATOM 10455 O O . GLU C 1 452 ? 152.345 139.238 179.596 1.00 33.12 452 GLU C O 1
ATOM 10461 N N . PHE C 1 453 ? 152.798 137.751 177.965 1.00 34.86 453 PHE C N 1
ATOM 10462 C CA . PHE C 1 453 ? 154.243 137.876 178.111 1.00 34.86 453 PHE C CA 1
ATOM 10463 C C . PHE C 1 453 ? 154.719 139.272 177.728 1.00 34.86 453 PHE C C 1
ATOM 10464 O O . PHE C 1 453 ? 155.574 139.854 178.404 1.00 34.86 453 PHE C O 1
ATOM 10472 N N . TYR C 1 454 ? 154.178 139.826 176.648 1.00 29.67 454 TYR C N 1
ATOM 10473 C CA . TYR C 1 454 ? 154.675 141.074 176.086 1.00 29.67 454 TYR C CA 1
ATOM 10474 C C . TYR C 1 454 ? 153.851 142.291 176.479 1.00 29.67 454 TYR C C 1
ATOM 10475 O O . TYR C 1 454 ? 154.149 143.396 176.014 1.00 29.67 454 TYR C O 1
ATOM 10484 N N . GLN C 1 455 ? 152.839 142.122 177.326 1.00 32.56 455 GLN C N 1
ATOM 10485 C CA . GLN C 1 455 ? 151.956 143.237 177.646 1.00 32.56 455 GLN C CA 1
ATOM 10486 C C . GLN C 1 455 ? 152.681 144.321 178.434 1.00 32.56 455 GLN C C 1
ATOM 10487 O O . GLN C 1 455 ? 152.457 145.513 178.205 1.00 32.56 455 GLN C O 1
ATOM 10493 N N . LEU C 1 456 ? 153.549 143.933 179.368 1.00 37.66 456 LEU C N 1
ATOM 10494 C CA . LEU C 1 456 ? 154.283 144.935 180.133 1.00 37.66 456 LEU C CA 1
ATOM 10495 C C . LEU C 1 456 ? 155.234 145.727 179.249 1.00 37.66 456 LEU C C 1
ATOM 10496 O O . LEU C 1 456 ? 155.301 146.959 179.343 1.00 37.66 456 LEU C O 1
ATOM 10501 N N . SER C 1 457 ? 155.987 145.036 178.394 1.00 37.75 457 SER C N 1
ATOM 10502 C CA . SER C 1 457 ? 156.925 145.732 177.523 1.00 37.75 457 SER C CA 1
ATOM 10503 C C . SER C 1 457 ? 156.187 146.626 176.547 1.00 37.75 457 SER C C 1
ATOM 10504 O O . SER C 1 457 ? 156.694 147.683 176.159 1.00 37.75 457 SER C O 1
ATOM 10507 N N . ALA C 1 458 ? 154.990 146.217 176.133 1.00 37.69 458 ALA C N 1
ATOM 10508 C CA . ALA C 1 458 ? 154.157 147.115 175.350 1.00 37.69 458 ALA C CA 1
ATOM 10509 C C . ALA C 1 458 ? 153.810 148.364 176.149 1.00 37.69 458 ALA C C 1
ATOM 10510 O O . ALA C 1 458 ? 154.213 149.477 175.783 1.00 37.69 458 ALA C O 1
ATOM 10512 N N . LEU C 1 459 ? 153.140 148.186 177.288 1.00 43.31 459 LEU C N 1
ATOM 10513 C CA . LEU C 1 459 ? 152.616 149.320 178.042 1.00 43.31 459 LEU C CA 1
ATOM 10514 C C . LEU C 1 459 ? 153.716 150.311 178.390 1.00 43.31 459 LEU C C 1
ATOM 10515 O O . LEU C 1 459 ? 153.486 151.529 178.401 1.00 43.31 459 LEU C O 1
ATOM 10520 N N . GLU C 1 460 ? 154.920 149.808 178.674 1.00 49.17 460 GLU C N 1
ATOM 10521 C CA . GLU C 1 460 ? 156.028 150.705 178.977 1.00 49.17 460 GLU C CA 1
ATOM 10522 C C . GLU C 1 460 ? 156.264 151.688 177.842 1.00 49.17 460 GLU C C 1
ATOM 10523 O O . GLU C 1 460 ? 156.362 152.898 178.073 1.00 49.17 460 GLU C O 1
ATOM 10529 N N . ARG C 1 461 ? 156.330 151.201 176.604 1.00 51.95 461 ARG C N 1
ATOM 10530 C CA . ARG C 1 461 ? 156.595 152.116 175.502 1.00 51.95 461 ARG C CA 1
ATOM 10531 C C . ARG C 1 461 ? 155.388 152.995 175.214 1.00 51.95 461 ARG C C 1
ATOM 10532 O O . ARG C 1 461 ? 155.545 154.175 174.864 1.00 51.95 461 ARG C O 1
ATOM 10540 N N . PHE C 1 462 ? 154.174 152.449 175.345 1.00 53.28 462 PHE C N 1
ATOM 10541 C CA . PHE C 1 462 ? 153.015 153.296 175.068 1.00 53.28 462 PHE C CA 1
ATOM 10542 C C . PHE C 1 462 ? 152.987 154.495 176.010 1.00 53.28 462 PHE C C 1
ATOM 10543 O O . PHE C 1 462 ? 152.733 155.628 175.577 1.00 53.28 462 PHE C O 1
ATOM 10551 N N . PHE C 1 463 ? 153.278 154.278 177.295 1.00 63.60 463 PHE C N 1
ATOM 10552 C CA . PHE C 1 463 ? 153.462 155.414 178.196 1.00 63.60 463 PHE C CA 1
ATOM 10553 C C . PHE C 1 463 ? 154.630 156.293 177.780 1.00 63.60 463 PHE C C 1
ATOM 10554 O O . PHE C 1 463 ? 154.481 157.514 177.658 1.00 63.60 463 PHE C O 1
ATOM 10562 N N . SER C 1 464 ? 155.801 155.696 177.556 1.00 62.96 464 SER C N 1
ATOM 10563 C CA . SER C 1 464 ? 157.003 156.491 177.337 1.00 62.96 464 SER C CA 1
ATOM 10564 C C . SER C 1 464 ? 156.847 157.398 176.124 1.00 62.96 464 SER C C 1
ATOM 10565 O O . SER C 1 464 ? 157.571 158.389 175.982 1.00 62.96 464 SER C O 1
ATOM 10568 N N . GLN C 1 465 ? 155.912 157.070 175.233 1.00 67.80 465 GLN C N 1
ATOM 10569 C CA . GLN C 1 465 ? 155.756 157.903 174.047 1.00 67.80 465 GLN C CA 1
ATOM 10570 C C . GLN C 1 465 ? 154.538 158.820 174.138 1.00 67.80 465 GLN C C 1
ATOM 10571 O O . GLN C 1 465 ? 154.579 159.946 173.631 1.00 67.80 465 GLN C O 1
ATOM 10577 N N . LYS C 1 466 ? 153.442 158.382 174.775 1.00 75.60 466 LYS C N 1
ATOM 10578 C CA . LYS C 1 466 ? 152.181 159.087 174.576 1.00 75.60 466 LYS C CA 1
ATOM 10579 C C . LYS C 1 466 ? 151.478 159.620 175.819 1.00 75.60 466 LYS C C 1
ATOM 10580 O O . LYS C 1 466 ? 150.679 160.554 175.684 1.00 75.60 466 LYS C O 1
ATOM 10586 N N . ASN C 1 467 ? 151.719 159.079 177.009 1.00 90.80 467 ASN C N 1
ATOM 10587 C CA . ASN C 1 467 ? 150.890 159.448 178.155 1.00 90.80 467 ASN C CA 1
ATOM 10588 C C . ASN C 1 467 ? 151.723 160.037 179.285 1.00 90.80 467 ASN C C 1
ATOM 10589 O O . ASN C 1 467 ? 152.410 159.286 179.999 1.00 90.80 467 ASN C O 1
ATOM 10594 N N . PRO C 1 468 ? 151.708 161.358 179.485 1.00 107.72 468 PRO C N 1
ATOM 10595 C CA . PRO C 1 468 ? 152.365 161.934 180.666 1.00 107.72 468 PRO C CA 1
ATOM 10596 C C . PRO C 1 468 ? 151.415 162.186 181.831 1.00 107.72 468 PRO C C 1
ATOM 10597 O O . PRO C 1 468 ? 151.865 162.524 182.929 1.00 107.72 468 PRO C O 1
ATOM 10601 N N . THR C 1 469 ? 150.110 162.032 181.617 1.00 113.31 469 THR C N 1
ATOM 10602 C CA . THR C 1 469 ? 149.117 162.471 182.596 1.00 113.31 469 THR C CA 1
ATOM 10603 C C . THR C 1 469 ? 148.058 161.385 182.768 1.00 113.31 469 THR C C 1
ATOM 10604 O O . THR C 1 469 ? 148.228 160.248 182.317 1.00 113.31 469 THR C O 1
ATOM 10608 N N . ASP C 1 470 ? 146.959 161.751 183.435 1.00 105.69 470 ASP C N 1
ATOM 10609 C CA . ASP C 1 470 ? 145.787 160.886 183.603 1.00 105.69 470 ASP C CA 1
ATOM 10610 C C . ASP C 1 470 ? 146.128 159.588 184.331 1.00 105.69 470 ASP C C 1
ATOM 10611 O O . ASP C 1 470 ? 146.098 158.502 183.749 1.00 105.69 470 ASP C O 1
ATOM 10616 N N . GLN C 1 471 ? 146.477 159.700 185.613 1.00 103.23 471 GLN C N 1
ATOM 10617 C CA . GLN C 1 471 ? 146.704 158.529 186.452 1.00 103.23 471 GLN C CA 1
ATOM 10618 C C . GLN C 1 471 ? 145.477 157.625 186.479 1.00 103.23 471 GLN C C 1
ATOM 10619 O O . GLN C 1 471 ? 145.606 156.399 186.570 1.00 103.23 471 GLN C O 1
ATOM 10625 N N . GLN C 1 472 ? 144.284 158.213 186.402 1.00 100.14 472 GLN C N 1
ATOM 10626 C CA . GLN C 1 472 ? 143.046 157.437 186.331 1.00 100.14 472 GLN C CA 1
ATOM 10627 C C . GLN C 1 472 ? 142.813 156.987 184.889 1.00 100.14 472 GLN C C 1
ATOM 10628 O O . GLN C 1 472 ? 141.860 157.381 184.215 1.00 100.14 472 GLN C O 1
ATOM 10634 N N . HIS C 1 473 ? 143.811 156.030 184.370 1.00 72.34 473 HIS C N 1
ATOM 10635 C CA . HIS C 1 473 ? 143.710 155.486 183.019 1.00 72.34 473 HIS C CA 1
ATOM 10636 C C . HIS C 1 473 ? 143.925 153.981 183.026 1.00 72.34 473 HIS C C 1
ATOM 10637 O O . HIS C 1 473 ? 144.615 153.454 183.898 1.00 72.34 473 HIS C O 1
ATOM 10644 N N . PHE C 1 474 ? 143.339 153.283 182.059 1.00 64.90 474 PHE C N 1
ATOM 10645 C CA . PHE C 1 474 ? 143.445 151.826 182.030 1.00 64.90 474 PHE C CA 1
ATOM 10646 C C . PHE C 1 474 ? 144.891 151.373 181.885 1.00 64.90 474 PHE C C 1
ATOM 10647 O O . PHE C 1 474 ? 145.332 150.471 182.592 1.00 64.90 474 PHE C O 1
ATOM 10655 N N . MET C 1 475 ? 145.631 151.998 180.979 1.00 62.32 475 MET C N 1
ATOM 10656 C CA . MET C 1 475 ? 147.017 151.613 180.764 1.00 62.32 475 MET C CA 1
ATOM 10657 C C . MET C 1 475 ? 147.801 151.801 182.047 1.00 62.32 475 MET C C 1
ATOM 10658 O O . MET C 1 475 ? 148.694 151.015 182.353 1.00 62.32 475 MET C O 1
ATOM 10663 N N . LYS C 1 476 ? 147.420 152.888 182.784 1.00 62.60 476 LYS C N 1
ATOM 10664 C CA . LYS C 1 476 ? 148.191 153.010 184.013 1.00 62.60 476 LYS C CA 1
ATOM 10665 C C . LYS C 1 476 ? 147.865 151.953 185.052 1.00 62.60 476 LYS C C 1
ATOM 10666 O O . LYS C 1 476 ? 148.785 151.401 185.663 1.00 62.60 476 LYS C O 1
ATOM 10672 N N . ILE C 1 477 ? 146.582 151.662 185.263 1.00 57.58 477 ILE C N 1
ATOM 10673 C CA . ILE C 1 477 ? 146.226 150.621 186.210 1.00 57.58 477 ILE C CA 1
ATOM 10674 C C . ILE C 1 477 ? 146.747 149.263 185.745 1.00 57.58 477 ILE C C 1
ATOM 10675 O O . ILE C 1 477 ? 147.247 148.476 186.555 1.00 57.58 477 ILE C O 1
ATOM 10680 N N . ALA C 1 478 ? 146.646 148.959 184.455 1.00 52.95 478 ALA C N 1
ATOM 10681 C CA . ALA C 1 478 ? 147.230 147.731 183.933 1.00 52.95 478 ALA C CA 1
ATOM 10682 C C . ALA C 1 478 ? 148.742 147.680 184.093 1.00 52.95 478 ALA C C 1
ATOM 10683 O O . ALA C 1 478 ? 149.282 146.629 184.469 1.00 52.95 478 ALA C O 1
ATOM 10685 N N . GLN C 1 479 ? 149.434 148.788 183.825 1.00 55.15 479 GLN C N 1
ATOM 10686 C CA . GLN C 1 479 ? 150.883 148.803 183.964 1.00 55.15 479 GLN C CA 1
ATOM 10687 C C . GLN C 1 479 ? 151.312 148.637 185.411 1.00 55.15 479 GLN C C 1
ATOM 10688 O O . GLN C 1 479 ? 152.353 148.031 185.670 1.00 55.15 479 GLN C O 1
ATOM 10694 N N . ASP C 1 480 ? 150.537 149.159 186.362 1.00 56.41 480 ASP C N 1
ATOM 10695 C CA . ASP C 1 480 ? 150.861 148.930 187.766 1.00 56.41 480 ASP C CA 1
ATOM 10696 C C . ASP C 1 480 ? 150.857 147.445 188.104 1.00 56.41 480 ASP C C 1
ATOM 10697 O O . ASP C 1 480 ? 151.805 146.946 188.727 1.00 56.41 480 ASP C O 1
ATOM 10702 N N . PHE C 1 481 ? 149.813 146.728 187.685 1.00 51.48 481 PHE C N 1
ATOM 10703 C CA . PHE C 1 481 ? 149.725 145.290 187.903 1.00 51.48 481 PHE C CA 1
ATOM 10704 C C . PHE C 1 481 ? 150.892 144.560 187.259 1.00 51.48 481 PHE C C 1
ATOM 10705 O O . PHE C 1 481 ? 151.556 143.741 187.906 1.00 51.48 481 PHE C O 1
ATOM 10713 N N . LEU C 1 482 ? 151.157 144.854 185.989 1.00 47.19 482 LEU C N 1
ATOM 10714 C CA . LEU C 1 482 ? 152.213 144.135 185.290 1.00 47.19 482 LEU C CA 1
ATOM 10715 C C . LEU C 1 482 ? 153.584 144.434 185.884 1.00 47.19 482 LEU C C 1
ATOM 10716 O O . LEU C 1 482 ? 154.428 143.536 185.985 1.00 47.19 482 LEU C O 1
ATOM 10721 N N . SER C 1 483 ? 153.822 145.680 186.295 1.00 53.50 483 SER C N 1
ATOM 10722 C CA . SER C 1 483 ? 155.115 146.038 186.858 1.00 53.50 483 SER C CA 1
ATOM 10723 C C . SER C 1 483 ? 155.312 145.437 188.239 1.00 53.50 483 SER C C 1
ATOM 10724 O O . SER C 1 483 ? 156.442 145.103 188.608 1.00 53.50 483 SER C O 1
ATOM 10727 N N . ARG C 1 484 ? 154.246 145.300 189.026 1.00 55.51 484 ARG C N 1
ATOM 10728 C CA . ARG C 1 484 ? 154.420 144.591 190.286 1.00 55.51 484 ARG C CA 1
ATOM 10729 C C . ARG C 1 484 ? 154.553 143.091 190.086 1.00 55.51 484 ARG C C 1
ATOM 10730 O O . ARG C 1 484 ? 155.133 142.417 190.942 1.00 55.51 484 ARG C O 1
ATOM 10738 N N . LEU C 1 485 ? 154.037 142.555 188.981 1.00 56.35 485 LEU C N 1
ATOM 10739 C CA . LEU C 1 485 ? 154.324 141.162 188.655 1.00 56.35 485 LEU C CA 1
ATOM 10740 C C . LEU C 1 485 ? 155.784 140.962 188.274 1.00 56.35 485 LEU C C 1
ATOM 10741 O O . LEU C 1 485 ? 156.427 140.017 188.742 1.00 56.35 485 LEU C O 1
ATOM 10746 N N . ALA C 1 486 ? 156.322 141.834 187.425 1.00 56.90 486 ALA C N 1
ATOM 10747 C CA . ALA C 1 486 ? 157.672 141.658 186.912 1.00 56.90 486 ALA C CA 1
ATOM 10748 C C . ALA C 1 486 ? 158.750 142.112 187.883 1.00 56.90 486 ALA C C 1
ATOM 10749 O O . ALA C 1 486 ? 159.925 141.801 187.664 1.00 56.90 486 ALA C O 1
ATOM 10751 N N . HIS C 1 487 ? 158.392 142.835 188.939 1.00 67.57 487 HIS C N 1
ATOM 10752 C CA . HIS C 1 487 ? 159.346 143.296 189.946 1.00 67.57 487 HIS C CA 1
ATOM 10753 C C . HIS C 1 487 ? 158.803 142.974 191.331 1.00 67.57 487 HIS C C 1
ATOM 10754 O O . HIS C 1 487 ? 158.426 143.874 192.090 1.00 67.57 487 HIS C O 1
ATOM 10761 N N . PRO C 1 488 ? 158.740 141.690 191.689 1.00 81.08 488 PRO C N 1
ATOM 10762 C CA . PRO C 1 488 ? 158.258 141.337 193.033 1.00 81.08 488 PRO C CA 1
ATOM 10763 C C . PRO C 1 488 ? 159.141 141.868 194.146 1.00 81.08 488 PRO C C 1
ATOM 10764 O O . PRO C 1 488 ? 158.629 142.203 195.223 1.00 81.08 488 PRO C O 1
ATOM 10768 N N . GLN C 1 489 ? 160.449 141.958 193.914 1.00 96.15 489 GLN C N 1
ATOM 10769 C CA . GLN C 1 489 ? 161.410 142.421 194.914 1.00 96.15 489 GLN C CA 1
ATOM 10770 C C . GLN C 1 489 ? 161.308 141.625 196.213 1.00 96.15 489 GLN C C 1
ATOM 10771 O O . GLN C 1 489 ? 162.011 140.632 196.401 1.00 96.15 489 GLN C O 1
ATOM 10777 N N . THR C 1 506 ? 159.544 129.602 190.038 1.00 103.04 506 THR C N 1
ATOM 10778 C CA . THR C 1 506 ? 158.371 129.179 190.790 1.00 103.04 506 THR C CA 1
ATOM 10779 C C . THR C 1 506 ? 157.116 129.262 189.937 1.00 103.04 506 THR C C 1
ATOM 10780 O O . THR C 1 506 ? 157.161 129.013 188.733 1.00 103.04 506 THR C O 1
ATOM 10784 N N . SER C 1 507 ? 155.997 129.623 190.552 1.00 85.33 507 SER C N 1
ATOM 10785 C CA . SER C 1 507 ? 154.747 129.746 189.811 1.00 85.33 507 SER C CA 1
ATOM 10786 C C . SER C 1 507 ? 153.929 130.927 190.304 1.00 85.33 507 SER C C 1
ATOM 10787 O O . SER C 1 507 ? 154.023 131.313 191.468 1.00 85.33 507 SER C O 1
ATOM 10790 N N . TYR C 1 508 ? 153.123 131.500 189.420 1.00 78.88 508 TYR C N 1
ATOM 10791 C CA . TYR C 1 508 ? 152.298 132.640 189.797 1.00 78.88 508 TYR C CA 1
ATOM 10792 C C . TYR C 1 508 ? 151.341 132.285 190.915 1.00 78.88 508 TYR C C 1
ATOM 10793 O O . TYR C 1 508 ? 150.687 131.245 190.869 1.00 78.88 508 TYR C O 1
ATOM 10802 N N . SER C 1 509 ? 151.252 133.146 191.920 1.00 81.57 509 SER C N 1
ATOM 10803 C CA . SER C 1 509 ? 150.307 132.913 192.999 1.00 81.57 509 SER C CA 1
ATOM 10804 C C . SER C 1 509 ? 148.915 133.227 192.487 1.00 81.57 509 SER C C 1
ATOM 10805 O O . SER C 1 509 ? 148.762 133.831 191.428 1.00 81.57 509 SER C O 1
ATOM 10808 N N . LEU C 1 510 ? 147.898 132.827 193.235 1.00 81.44 510 LEU C N 1
ATOM 10809 C CA . LEU C 1 510 ? 146.534 133.119 192.829 1.00 81.44 510 LEU C CA 1
ATOM 10810 C C . LEU C 1 510 ? 146.376 134.616 192.632 1.00 81.44 510 LEU C C 1
ATOM 10811 O O . LEU C 1 510 ? 145.815 135.055 191.632 1.00 81.44 510 LEU C O 1
ATOM 10816 N N . SER C 1 511 ? 146.879 135.402 193.577 1.00 76.75 511 SER C N 1
ATOM 10817 C CA . SER C 1 511 ? 146.809 136.850 193.445 1.00 76.75 511 SER C CA 1
ATOM 10818 C C . SER C 1 511 ? 147.614 137.295 192.242 1.00 76.75 511 SER C C 1
ATOM 10819 O O . SER C 1 511 ? 147.129 138.067 191.418 1.00 76.75 511 SER C O 1
ATOM 10822 N N . GLU C 1 512 ? 148.843 136.806 192.131 1.00 75.27 512 GLU C N 1
ATOM 10823 C CA . GLU C 1 512 ? 149.656 137.139 190.974 1.00 75.27 512 GLU C CA 1
ATOM 10824 C C . GLU C 1 512 ? 148.879 136.801 189.723 1.00 75.27 512 GLU C C 1
ATOM 10825 O O . GLU C 1 512 ? 148.861 137.573 188.766 1.00 75.27 512 GLU C O 1
ATOM 10831 N N . LYS C 1 513 ? 148.227 135.645 189.731 1.00 69.72 513 LYS C N 1
ATOM 10832 C CA . LYS C 1 513 ? 147.421 135.261 188.580 1.00 69.72 513 LYS C CA 1
ATOM 10833 C C . LYS C 1 513 ? 146.251 136.214 188.390 1.00 69.72 513 LYS C C 1
ATOM 10834 O O . LYS C 1 513 ? 145.919 136.580 187.257 1.00 69.72 513 LYS C O 1
ATOM 10840 N N . GLU C 1 514 ? 145.610 136.625 189.486 1.00 65.79 514 GLU C N 1
ATOM 10841 C CA . GLU C 1 514 ? 144.515 137.583 189.379 1.00 65.79 514 GLU C CA 1
ATOM 10842 C C . GLU C 1 514 ? 144.994 138.910 188.806 1.00 65.79 514 GLU C C 1
ATOM 10843 O O . GLU C 1 514 ? 144.313 139.514 187.972 1.00 65.79 514 GLU C O 1
ATOM 10849 N N . MET C 1 515 ? 146.156 139.388 189.253 1.00 59.57 515 MET C N 1
ATOM 10850 C CA . MET C 1 515 ? 146.692 140.639 188.724 1.00 59.57 515 MET C CA 1
ATOM 10851 C C . MET C 1 515 ? 146.998 140.518 187.238 1.00 59.57 515 MET C C 1
ATOM 10852 O O . MET C 1 515 ? 146.676 141.417 186.451 1.00 59.57 515 MET C O 1
ATOM 10857 N N . ALA C 1 516 ? 147.624 139.411 186.837 1.00 51.20 516 ALA C N 1
ATOM 10858 C CA . ALA C 1 516 ? 147.933 139.212 185.425 1.00 51.20 516 ALA C CA 1
ATOM 10859 C C . ALA C 1 516 ? 146.662 139.179 184.593 1.00 51.20 516 ALA C C 1
ATOM 10860 O O . ALA C 1 516 ? 146.590 139.784 183.517 1.00 51.20 516 ALA C O 1
ATOM 10862 N N . LYS C 1 517 ? 145.638 138.488 185.089 1.00 51.72 517 LYS C N 1
ATOM 10863 C CA . LYS C 1 517 ? 144.385 138.399 184.354 1.00 51.72 517 LYS C CA 1
ATOM 10864 C C . LYS C 1 517 ? 143.695 139.754 184.263 1.00 51.72 517 LYS C C 1
ATOM 10865 O O . LYS C 1 517 ? 143.174 140.110 183.207 1.00 51.72 517 LYS C O 1
ATOM 10871 N N . GLU C 1 518 ? 143.684 140.529 185.345 1.00 51.72 518 GLU C N 1
ATOM 10872 C CA . GLU C 1 518 ? 143.023 141.827 185.283 1.00 51.72 518 GLU C CA 1
ATOM 10873 C C . GLU C 1 518 ? 143.754 142.773 184.338 1.00 51.72 518 GLU C C 1
ATOM 10874 O O . GLU C 1 518 ? 143.119 143.517 183.577 1.00 51.72 518 GLU C O 1
ATOM 10880 N N . ALA C 1 519 ? 145.088 142.740 184.345 1.00 44.16 519 ALA C N 1
ATOM 10881 C CA . ALA C 1 519 ? 145.836 143.538 183.381 1.00 44.16 519 ALA C CA 1
ATOM 10882 C C . ALA C 1 519 ? 145.521 143.114 181.953 1.00 44.16 519 ALA C C 1
ATOM 10883 O O . ALA C 1 519 ? 145.340 143.963 181.070 1.00 44.16 519 ALA C O 1
ATOM 10885 N N . SER C 1 520 ? 145.455 141.804 181.704 1.00 40.71 520 SER C N 1
ATOM 10886 C CA . SER C 1 520 ? 145.188 141.331 180.351 1.00 40.71 520 SER C CA 1
ATOM 10887 C C . SER C 1 520 ? 143.792 141.725 179.888 1.00 40.71 520 SER C C 1
ATOM 10888 O O . SER C 1 520 ? 143.613 142.139 178.740 1.00 40.71 520 SER C O 1
ATOM 10891 N N . ASP C 1 521 ? 142.789 141.610 180.762 1.00 46.16 521 ASP C N 1
ATOM 10892 C CA . ASP C 1 521 ? 141.442 142.051 180.400 1.00 46.16 521 ASP C CA 1
ATOM 10893 C C . ASP C 1 521 ? 141.390 143.543 180.110 1.00 46.16 521 ASP C C 1
ATOM 10894 O O . ASP C 1 521 ? 140.771 143.959 179.129 1.00 46.16 521 ASP C O 1
ATOM 10899 N N . LEU C 1 522 ? 142.032 144.372 180.934 1.00 39.03 522 LEU C N 1
ATOM 10900 C CA . LEU C 1 522 ? 142.039 145.800 180.620 1.00 39.03 522 LEU C CA 1
ATOM 10901 C C . LEU C 1 522 ? 142.669 146.065 179.257 1.00 39.03 522 LEU C C 1
ATOM 10902 O O . LEU C 1 522 ? 142.057 146.707 178.386 1.00 39.03 522 LEU C O 1
ATOM 10907 N N . ILE C 1 523 ? 143.875 145.540 179.040 1.00 34.11 523 ILE C N 1
ATOM 10908 C CA . ILE C 1 523 ? 144.595 145.818 177.804 1.00 34.11 523 ILE C CA 1
ATOM 10909 C C . ILE C 1 523 ? 143.802 145.328 176.603 1.00 34.11 523 ILE C C 1
ATOM 10910 O O . ILE C 1 523 ? 143.689 146.024 175.590 1.00 34.11 523 ILE C O 1
ATOM 10915 N N . ARG C 1 524 ? 143.221 144.135 176.700 1.00 28.94 524 ARG C N 1
ATOM 10916 C CA . ARG C 1 524 ? 142.560 143.548 175.545 1.00 28.94 524 ARG C CA 1
ATOM 10917 C C . ARG C 1 524 ? 141.139 144.066 175.390 1.00 28.94 524 ARG C C 1
ATOM 10918 O O . ARG C 1 524 ? 140.487 143.816 174.371 1.00 28.94 524 ARG C O 1
ATOM 10926 N N . GLN C 1 525 ? 140.629 144.775 176.392 1.00 35.05 525 GLN C N 1
ATOM 10927 C CA . GLN C 1 525 ? 139.380 145.494 176.195 1.00 35.05 525 GLN C CA 1
ATOM 10928 C C . GLN C 1 525 ? 139.630 146.817 175.499 1.00 35.05 525 GLN C C 1
ATOM 10929 O O . GLN C 1 525 ? 138.754 147.333 174.800 1.00 35.05 525 GLN C O 1
ATOM 10935 N N . ASN C 1 526 ? 140.820 147.386 175.674 1.00 34.53 526 ASN C N 1
ATOM 10936 C CA . ASN C 1 526 ? 141.082 148.708 175.125 1.00 34.53 526 ASN C CA 1
ATOM 10937 C C . ASN C 1 526 ? 141.963 148.714 173.885 1.00 34.53 526 ASN C C 1
ATOM 10938 O O . ASN C 1 526 ? 141.811 149.607 173.051 1.00 34.53 526 ASN C O 1
ATOM 10943 N N . LEU C 1 527 ? 142.862 147.750 173.723 1.00 44.12 527 LEU C N 1
ATOM 10944 C CA . LEU C 1 527 ? 143.899 147.841 172.707 1.00 44.12 527 LEU C CA 1
ATOM 10945 C C . LEU C 1 527 ? 143.646 146.839 171.593 1.00 44.12 527 LEU C C 1
ATOM 10946 O O . LEU C 1 527 ? 143.076 145.769 171.806 1.00 44.12 527 LEU C O 1
ATOM 10951 N N . LEU C 1 528 ? 144.085 147.203 170.393 1.00 44.12 528 LEU C N 1
ATOM 10952 C CA . LEU C 1 528 ? 144.040 146.282 169.268 1.00 44.12 528 LEU C CA 1
ATOM 10953 C C . LEU C 1 528 ? 145.140 146.614 168.275 1.00 44.12 528 LEU C C 1
ATOM 10954 O O . LEU C 1 528 ? 145.468 147.784 168.073 1.00 44.12 528 LEU C O 1
ATOM 10959 N N . ARG C 1 529 ? 145.716 145.605 167.643 1.00 44.12 529 ARG C N 1
ATOM 10960 C CA . ARG C 1 529 ? 146.640 145.829 166.547 1.00 44.12 529 ARG C CA 1
ATOM 10961 C C . ARG C 1 529 ? 145.917 145.569 165.240 1.00 44.12 529 ARG C C 1
ATOM 10962 O O . ARG C 1 529 ? 145.096 144.657 165.146 1.00 44.12 529 ARG C O 1
ATOM 10970 N N . LEU C 1 530 ? 146.209 146.386 164.242 1.00 25.66 530 LEU C N 1
ATOM 10971 C CA . LEU C 1 530 ? 145.598 146.273 162.928 1.00 25.66 530 LEU C CA 1
ATOM 10972 C C . LEU C 1 530 ? 146.706 146.377 161.897 1.00 25.66 530 LEU C C 1
ATOM 10973 O O . LEU C 1 530 ? 147.331 147.429 161.761 1.00 25.66 530 LEU C O 1
ATOM 10978 N N . ASN C 1 531 ? 146.963 145.290 161.188 1.00 26.23 531 ASN C N 1
ATOM 10979 C CA . ASN C 1 531 ? 147.885 145.307 160.065 1.00 26.23 531 ASN C CA 1
ATOM 10980 C C . ASN C 1 531 ? 147.065 145.346 158.792 1.00 26.23 531 ASN C C 1
ATOM 10981 O O . ASN C 1 531 ? 146.062 144.647 158.683 1.00 26.23 531 ASN C O 1
ATOM 10986 N N . ILE C 1 532 ? 147.457 146.201 157.859 1.00 23.96 532 ILE C N 1
ATOM 10987 C CA . ILE C 1 532 ? 146.835 146.272 156.545 1.00 23.96 532 ILE C CA 1
ATOM 10988 C C . ILE C 1 532 ? 147.949 146.214 155.519 1.00 23.96 532 ILE C C 1
ATOM 10989 O O . ILE C 1 532 ? 148.851 147.060 155.530 1.00 23.96 532 ILE C O 1
ATOM 10994 N N . TYR C 1 533 ? 147.895 145.219 154.641 1.00 25.61 533 TYR C N 1
ATOM 10995 C CA . TYR C 1 533 ? 149.026 144.960 153.773 1.00 25.61 533 TYR C CA 1
ATOM 10996 C C . TYR C 1 533 ? 148.542 144.333 152.481 1.00 25.61 533 TYR C C 1
ATOM 10997 O O . TYR C 1 533 ? 147.407 143.866 152.379 1.00 25.61 533 TYR C O 1
ATOM 11006 N N . LEU C 1 534 ? 149.427 144.327 151.495 1.00 29.68 534 LEU C N 1
ATOM 11007 C CA . LEU C 1 534 ? 149.173 143.660 150.230 1.00 29.68 534 LEU C CA 1
ATOM 11008 C C . LEU C 1 534 ? 149.677 142.226 150.336 1.00 29.68 534 LEU C C 1
ATOM 11009 O O . LEU C 1 534 ? 150.857 142.003 150.617 1.00 29.68 534 LEU C O 1
ATOM 11014 N N . GLU C 1 535 ? 148.782 141.257 150.138 1.00 37.20 535 GLU C N 1
ATOM 11015 C CA . GLU C 1 535 ? 149.212 139.864 150.109 1.00 37.20 535 GLU C CA 1
ATOM 11016 C C . GLU C 1 535 ? 150.148 139.611 148.936 1.00 37.20 535 GLU C C 1
ATOM 11017 O O . GLU C 1 535 ? 151.176 138.940 149.079 1.00 37.20 535 GLU C O 1
ATOM 11023 N N . ASP C 1 536 ? 149.813 140.152 147.769 1.00 42.26 536 ASP C N 1
ATOM 11024 C CA . ASP C 1 536 ? 150.634 139.983 146.582 1.00 42.26 536 ASP C CA 1
ATOM 11025 C C . ASP C 1 536 ? 150.593 141.269 145.775 1.00 42.26 536 ASP C C 1
ATOM 11026 O O . ASP C 1 536 ? 149.605 142.006 145.808 1.00 42.26 536 ASP C O 1
ATOM 11031 N N . LEU C 1 537 ? 151.670 141.523 145.042 1.00 47.04 537 LEU C N 1
ATOM 11032 C CA . LEU C 1 537 ? 151.783 142.704 144.201 1.00 47.04 537 LEU C CA 1
ATOM 11033 C C . LEU C 1 537 ? 151.281 142.461 142.789 1.00 47.04 537 LEU C C 1
ATOM 11034 O O . LEU C 1 537 ? 151.451 143.325 141.924 1.00 47.04 537 LEU C O 1
ATOM 11039 N N . SER C 1 538 ? 150.683 141.305 142.535 1.00 48.45 538 SER C N 1
ATOM 11040 C CA . SER C 1 538 ? 150.080 141.015 141.242 1.00 48.45 538 SER C CA 1
ATOM 11041 C C . SER C 1 538 ? 148.696 141.648 141.201 1.00 48.45 538 SER C C 1
ATOM 11042 O O . SER C 1 538 ? 147.765 141.169 141.856 1.00 48.45 538 SER C O 1
ATOM 11045 N N . VAL C 1 539 ? 148.557 142.723 140.438 1.00 47.55 539 VAL C N 1
ATOM 11046 C CA . VAL C 1 539 ? 147.279 143.409 140.317 1.00 47.55 539 VAL C CA 1
ATOM 11047 C C . VAL C 1 539 ? 146.425 142.688 139.287 1.00 47.55 539 VAL C C 1
ATOM 11048 O O . VAL C 1 539 ? 146.873 142.420 138.167 1.00 47.55 539 VAL C O 1
ATOM 11052 N N . VAL C 1 540 ? 145.193 142.364 139.660 1.00 48.28 540 VAL C N 1
ATOM 11053 C CA . VAL C 1 540 ? 144.249 141.753 138.733 1.00 48.28 540 VAL C CA 1
ATOM 11054 C C . VAL C 1 540 ? 143.547 142.883 137.995 1.00 48.28 540 VAL C C 1
ATOM 11055 O O . VAL C 1 540 ? 142.761 143.626 138.585 1.00 48.28 540 VAL C O 1
ATOM 11059 N N . GLU C 1 541 ? 143.837 143.032 136.708 1.00 55.43 541 GLU C N 1
ATOM 11060 C CA . GLU C 1 541 ? 143.338 144.148 135.923 1.00 55.43 541 GLU C CA 1
ATOM 11061 C C . GLU C 1 541 ? 142.213 143.669 135.018 1.00 55.43 541 GLU C C 1
ATOM 11062 O O . GLU C 1 541 ? 142.414 142.779 134.185 1.00 55.43 541 GLU C O 1
ATOM 11068 N N . TYR C 1 542 ? 141.036 144.251 135.202 1.00 56.93 542 TYR C N 1
ATOM 11069 C CA . TYR C 1 542 ? 139.891 144.065 134.317 1.00 56.93 542 TYR C CA 1
ATOM 11070 C C . TYR C 1 542 ? 139.851 145.272 133.388 1.00 56.93 542 TYR C C 1
ATOM 11071 O O . TYR C 1 542 ? 139.454 146.366 133.792 1.00 56.93 542 TYR C O 1
ATOM 11080 N N . ARG C 1 543 ? 140.271 145.076 132.147 1.00 61.86 543 ARG C N 1
ATOM 11081 C CA . ARG C 1 543 ? 140.317 146.149 131.166 1.00 61.86 543 ARG C CA 1
ATOM 11082 C C . ARG C 1 543 ? 139.164 145.987 130.190 1.00 61.86 543 ARG C C 1
ATOM 11083 O O . ARG C 1 543 ? 138.942 144.893 129.664 1.00 61.86 543 ARG C O 1
ATOM 11091 N N . GLN C 1 544 ? 138.422 147.065 129.963 1.00 58.03 544 GLN C N 1
ATOM 11092 C CA . GLN C 1 544 ? 137.359 147.035 128.972 1.00 58.03 544 GLN C CA 1
ATOM 11093 C C . GLN C 1 544 ? 137.953 147.271 127.594 1.00 58.03 544 GLN C C 1
ATOM 11094 O O . GLN C 1 544 ? 138.647 148.265 127.370 1.00 58.03 544 GLN C O 1
ATOM 11100 N N . LEU C 1 545 ? 137.684 146.352 126.674 1.00 63.44 545 LEU C N 1
ATOM 11101 C CA . LEU C 1 545 ? 138.232 146.405 125.336 1.00 63.44 545 LEU C CA 1
ATOM 11102 C C . LEU C 1 545 ? 137.111 146.412 124.309 1.00 63.44 545 LEU C C 1
ATOM 11103 O O . LEU C 1 545 ? 136.058 145.802 124.526 1.00 63.44 545 LEU C O 1
ATOM 11108 N N . PRO C 1 546 ? 137.305 147.095 123.184 1.00 66.84 546 PRO C N 1
ATOM 11109 C CA . PRO C 1 546 ? 136.297 147.067 122.118 1.00 66.84 546 PRO C CA 1
ATOM 11110 C C . PRO C 1 546 ? 136.087 145.646 121.620 1.00 66.84 546 PRO C C 1
ATOM 11111 O O . PRO C 1 546 ? 137.031 144.966 121.215 1.00 66.84 546 PRO C O 1
ATOM 11115 N N . ALA C 1 547 ? 134.834 145.195 121.666 1.00 71.76 547 ALA C N 1
ATOM 11116 C CA . ALA C 1 547 ? 134.525 143.850 121.199 1.00 71.76 547 ALA C CA 1
ATOM 11117 C C . ALA C 1 547 ? 134.833 143.706 119.718 1.00 71.76 547 ALA C C 1
ATOM 11118 O O . ALA C 1 547 ? 135.362 142.679 119.282 1.00 71.76 547 ALA C O 1
ATOM 11120 N N . TYR C 1 548 ? 134.515 144.728 118.930 1.00 86.97 548 TYR C N 1
ATOM 11121 C CA . TYR C 1 548 ? 134.808 144.742 117.502 1.00 86.97 548 TYR C CA 1
ATOM 11122 C C . TYR C 1 548 ? 135.584 146.025 117.231 1.00 86.97 548 TYR C C 1
ATOM 11123 O O . TYR C 1 548 ? 135.002 147.084 116.984 1.00 86.97 548 TYR C O 1
ATOM 11132 N N . GLY C 1 549 ? 136.904 145.927 117.306 1.00 90.51 549 GLY C N 1
ATOM 11133 C CA . GLY C 1 549 ? 137.748 147.072 117.061 1.00 90.51 549 GLY C CA 1
ATOM 11134 C C . GLY C 1 549 ? 137.704 147.506 115.613 1.00 90.51 549 GLY C C 1
ATOM 11135 O O . GLY C 1 549 ? 137.379 146.746 114.702 1.00 90.51 549 GLY C O 1
ATOM 11136 N N . LEU C 1 550 ? 138.035 148.779 115.406 1.00 93.29 550 LEU C N 1
ATOM 11137 C CA . LEU C 1 550 ? 138.033 149.325 114.056 1.00 93.29 550 LEU C CA 1
ATOM 11138 C C . LEU C 1 550 ? 139.073 148.625 113.190 1.00 93.29 550 LEU C C 1
ATOM 11139 O O . LEU C 1 550 ? 138.821 148.330 112.016 1.00 93.29 550 LEU C O 1
ATOM 11144 N N . ALA C 1 551 ? 140.244 148.340 113.762 1.00 94.54 551 ALA C N 1
ATOM 11145 C CA . ALA C 1 551 ? 141.236 147.538 113.057 1.00 94.54 551 ALA C CA 1
ATOM 11146 C C . ALA C 1 551 ? 140.671 146.173 112.694 1.00 94.54 551 ALA C C 1
ATOM 11147 O O . ALA C 1 551 ? 140.973 145.632 111.625 1.00 94.54 551 ALA C O 1
ATOM 11149 N N . ASP C 1 552 ? 139.840 145.601 113.566 1.00 94.30 552 ASP C N 1
ATOM 11150 C CA . ASP C 1 552 ? 139.189 144.337 113.237 1.00 94.30 552 ASP C CA 1
ATOM 11151 C C . ASP C 1 552 ? 138.209 144.505 112.084 1.00 94.30 552 ASP C C 1
ATOM 11152 O O . ASP C 1 552 ? 138.119 143.636 111.209 1.00 94.30 552 ASP C O 1
ATOM 11157 N N . LEU C 1 553 ? 137.460 145.610 112.068 1.00 94.41 553 LEU C N 1
ATOM 11158 C CA . LEU C 1 553 ? 136.559 145.878 110.951 1.00 94.41 553 LEU C CA 1
ATOM 11159 C C . LEU C 1 553 ? 137.323 145.947 109.641 1.00 94.41 553 LEU C C 1
ATOM 11160 O O . LEU C 1 553 ? 136.912 145.353 108.637 1.00 94.41 553 LEU C O 1
ATOM 11165 N N . PHE C 1 554 ? 138.427 146.696 109.627 1.00 97.91 554 PHE C N 1
ATOM 11166 C CA . PHE C 1 554 ? 139.248 146.766 108.424 1.00 97.91 554 PHE C CA 1
ATOM 11167 C C . PHE C 1 554 ? 139.801 145.396 108.041 1.00 97.91 554 PHE C C 1
ATOM 11168 O O . PHE C 1 554 ? 139.752 145.010 106.867 1.00 97.91 554 PHE C O 1
ATOM 11176 N N . ALA C 1 555 ? 140.283 144.627 109.020 1.00 95.49 555 ALA C N 1
ATOM 11177 C CA . ALA C 1 555 ? 140.808 143.297 108.729 1.00 95.49 555 ALA C CA 1
ATOM 11178 C C . ALA C 1 555 ? 139.734 142.363 108.190 1.00 95.49 555 ALA C C 1
ATOM 11179 O O . ALA C 1 555 ? 140.048 141.405 107.479 1.00 95.49 555 ALA C O 1
ATOM 11181 N N . ASP C 1 556 ? 138.470 142.608 108.528 1.00 97.00 556 ASP C N 1
ATOM 11182 C CA . ASP C 1 556 ? 137.394 141.726 108.102 1.00 97.00 556 ASP C CA 1
ATOM 11183 C C . ASP C 1 556 ? 136.652 142.211 106.864 1.00 97.00 556 ASP C C 1
ATOM 11184 O O . ASP C 1 556 ? 135.895 141.433 106.279 1.00 97.00 556 ASP C O 1
ATOM 11189 N N . ILE C 1 557 ? 136.831 143.466 106.456 1.00 99.65 557 ILE C N 1
ATOM 11190 C CA . ILE C 1 557 ? 136.167 143.958 105.263 1.00 99.65 557 ILE C CA 1
ATOM 11191 C C . ILE C 1 557 ? 137.122 144.150 104.090 1.00 99.65 557 ILE C C 1
ATOM 11192 O O . ILE C 1 557 ? 136.718 143.909 102.947 1.00 99.65 557 ILE C O 1
ATOM 11197 N N . GLY C 1 558 ? 138.379 144.542 104.331 1.00 104.01 558 GLY C N 1
ATOM 11198 C CA . GLY C 1 558 ? 139.222 145.020 103.244 1.00 104.01 558 GLY C CA 1
ATOM 11199 C C . GLY C 1 558 ? 139.406 144.015 102.123 1.00 104.01 558 GLY C C 1
ATOM 11200 O O . GLY C 1 558 ? 139.389 144.379 100.945 1.00 104.01 558 GLY C O 1
ATOM 11201 N N . GLY C 1 559 ? 139.586 142.739 102.470 1.00 107.57 559 GLY C N 1
ATOM 11202 C CA . GLY C 1 559 ? 139.802 141.730 101.444 1.00 107.57 559 GLY C CA 1
ATOM 11203 C C . GLY C 1 559 ? 138.651 141.636 100.463 1.00 107.57 559 GLY C C 1
ATOM 11204 O O . GLY C 1 559 ? 138.858 141.556 99.249 1.00 107.57 559 GLY C O 1
ATOM 11205 N N . THR C 1 560 ? 137.420 141.645 100.974 1.00 109.93 560 THR C N 1
ATOM 11206 C CA . THR C 1 560 ? 136.249 141.707 100.107 1.00 109.93 560 THR C CA 1
ATOM 11207 C C . THR C 1 560 ? 136.179 143.043 99.381 1.00 109.93 560 THR C C 1
ATOM 11208 O O . THR C 1 560 ? 136.058 143.092 98.151 1.00 109.93 560 THR C O 1
ATOM 11212 N N . LEU C 1 561 ? 136.309 144.137 100.132 1.00 109.55 561 LEU C N 1
ATOM 11213 C CA . LEU C 1 561 ? 135.987 145.464 99.623 1.00 109.55 561 LEU C CA 1
ATOM 11214 C C . LEU C 1 561 ? 136.895 145.854 98.463 1.00 109.55 561 LEU C C 1
ATOM 11215 O O . LEU C 1 561 ? 136.436 146.465 97.489 1.00 109.55 561 LEU C O 1
ATOM 11220 N N . GLY C 1 562 ? 138.180 145.492 98.541 1.00 111.86 562 GLY C N 1
ATOM 11221 C CA . GLY C 1 562 ? 139.112 145.865 97.487 1.00 111.86 562 GLY C CA 1
ATOM 11222 C C . GLY C 1 562 ? 138.704 145.349 96.120 1.00 111.86 562 GLY C C 1
ATOM 11223 O O . GLY C 1 562 ? 138.780 146.073 95.125 1.00 111.86 562 GLY C O 1
ATOM 11224 N N . LEU C 1 563 ? 138.278 144.087 96.050 1.00 116.17 563 LEU C N 1
ATOM 11225 C CA . LEU C 1 563 ? 137.803 143.520 94.791 1.00 116.17 563 LEU C CA 1
ATOM 11226 C C . LEU C 1 563 ? 136.382 143.968 94.462 1.00 116.17 563 LEU C C 1
ATOM 11227 O O . LEU C 1 563 ? 136.045 144.176 93.290 1.00 116.17 563 LEU C O 1
ATOM 11232 N N . TRP C 1 564 ? 135.527 144.126 95.469 1.00 116.56 564 TRP C N 1
ATOM 11233 C CA . TRP C 1 564 ? 134.109 144.308 95.166 1.00 116.56 564 TRP C CA 1
ATOM 11234 C C . TRP C 1 564 ? 133.725 145.758 94.867 1.00 116.56 564 TRP C C 1
ATOM 11235 O O . TRP C 1 564 ? 132.746 145.978 94.147 1.00 116.56 564 TRP C O 1
ATOM 11246 N N . MET C 1 565 ? 134.490 146.758 95.322 1.00 118.08 565 MET C N 1
ATOM 11247 C CA . MET C 1 565 ? 134.299 148.084 94.742 1.00 118.08 565 MET C CA 1
ATOM 11248 C C . MET C 1 565 ? 134.663 148.103 93.271 1.00 118.08 565 MET C C 1
ATOM 11249 O O . MET C 1 565 ? 133.988 148.767 92.467 1.00 118.08 565 MET C O 1
ATOM 11254 N N . GLY C 1 566 ? 135.726 147.389 92.908 1.00 117.06 566 GLY C N 1
ATOM 11255 C CA . GLY C 1 566 ? 136.086 147.277 91.502 1.00 117.06 566 GLY C CA 1
ATOM 11256 C C . GLY C 1 566 ? 135.015 146.586 90.683 1.00 117.06 566 GLY C C 1
ATOM 11257 O O . GLY C 1 566 ? 134.694 147.015 89.569 1.00 117.06 566 GLY C O 1
ATOM 11258 N N . ILE C 1 567 ? 134.425 145.521 91.232 1.00 118.47 567 ILE C N 1
ATOM 11259 C CA . ILE C 1 567 ? 133.358 144.851 90.488 1.00 118.47 567 ILE C CA 1
ATOM 11260 C C . ILE C 1 567 ? 132.105 145.721 90.445 1.00 118.47 567 ILE C C 1
ATOM 11261 O O . ILE C 1 567 ? 131.328 145.645 89.490 1.00 118.47 567 ILE C O 1
ATOM 11266 N N . SER C 1 568 ? 131.887 146.571 91.456 1.00 117.75 568 SER C N 1
ATOM 11267 C CA . SER C 1 568 ? 130.801 147.546 91.361 1.00 117.75 568 SER C CA 1
ATOM 11268 C C . SER C 1 568 ? 131.050 148.532 90.226 1.00 117.75 568 SER C C 1
ATOM 11269 O O . SER C 1 568 ? 130.120 148.911 89.504 1.00 117.75 568 SER C O 1
ATOM 11272 N N . VAL C 1 569 ? 132.301 148.968 90.065 1.00 120.75 569 VAL C N 1
ATOM 11273 C CA . VAL C 1 569 ? 132.641 149.830 88.934 1.00 120.75 569 VAL C CA 1
ATOM 11274 C C . VAL C 1 569 ? 132.387 149.099 87.618 1.00 120.75 569 VAL C C 1
ATOM 11275 O O . VAL C 1 569 ? 131.896 149.686 86.642 1.00 120.75 569 VAL C O 1
ATOM 11279 N N . LEU C 1 570 ? 132.720 147.805 87.574 1.00 120.60 570 LEU C N 1
ATOM 11280 C CA . LEU C 1 570 ? 132.408 146.988 86.403 1.00 120.60 570 LEU C CA 1
ATOM 11281 C C . LEU C 1 570 ? 130.914 146.977 86.118 1.00 120.60 570 LEU C C 1
ATOM 11282 O O . LEU C 1 570 ? 130.492 147.098 84.961 1.00 120.60 570 LEU C O 1
ATOM 11287 N N . THR C 1 571 ? 130.100 146.802 87.161 1.00 122.94 571 THR C N 1
ATOM 11288 C CA . THR C 1 571 ? 128.653 146.798 86.981 1.00 122.94 571 THR C CA 1
ATOM 11289 C C . THR C 1 571 ? 128.170 148.136 86.444 1.00 122.94 571 THR C C 1
ATOM 11290 O O . THR C 1 571 ? 127.310 148.181 85.565 1.00 122.94 571 THR C O 1
ATOM 11294 N N . ILE C 1 572 ? 128.726 149.236 86.953 1.00 127.01 572 ILE C N 1
ATOM 11295 C CA . ILE C 1 572 ? 128.362 150.562 86.451 1.00 127.01 572 ILE C CA 1
ATOM 11296 C C . ILE C 1 572 ? 128.641 150.658 84.954 1.00 127.01 572 ILE C C 1
ATOM 11297 O O . ILE C 1 572 ? 127.753 150.977 84.143 1.00 127.01 572 ILE C O 1
ATOM 11302 N N . MET C 1 573 ? 129.876 150.321 84.564 1.00 131.75 573 MET C N 1
ATOM 11303 C CA . MET C 1 573 ? 130.279 150.450 83.167 1.00 131.75 573 MET C CA 1
ATOM 11304 C C . MET C 1 573 ? 129.424 149.567 82.268 1.00 131.75 573 MET C C 1
ATOM 11305 O O . MET C 1 573 ? 129.024 149.982 81.174 1.00 131.75 573 MET C O 1
ATOM 11310 N N . GLU C 1 574 ? 129.133 148.345 82.715 1.00 130.94 574 GLU C N 1
ATOM 11311 C CA . GLU C 1 574 ? 128.297 147.447 81.928 1.00 130.94 574 GLU C CA 1
ATOM 11312 C C . GLU C 1 574 ? 126.841 147.900 81.915 1.00 130.94 574 GLU C C 1
ATOM 11313 O O . GLU C 1 574 ? 126.102 147.580 80.977 1.00 130.94 574 GLU C O 1
ATOM 11319 N N . LEU C 1 575 ? 126.417 148.657 82.928 1.00 131.75 575 LEU C N 1
ATOM 11320 C CA . LEU C 1 575 ? 125.009 149.016 83.048 1.00 131.75 575 LEU C CA 1
ATOM 11321 C C . LEU C 1 575 ? 124.646 150.208 82.172 1.00 131.75 575 LEU C C 1
ATOM 11322 O O . LEU C 1 575 ? 123.841 150.075 81.244 1.00 131.75 575 LEU C O 1
ATOM 11327 N N . MET C 1 576 ? 125.223 151.385 82.430 1.00 134.96 576 MET C N 1
ATOM 11328 C CA . MET C 1 576 ? 124.755 152.539 81.662 1.00 134.96 576 MET C CA 1
ATOM 11329 C C . MET C 1 576 ? 125.706 152.943 80.542 1.00 134.96 576 MET C C 1
ATOM 11330 O O . MET C 1 576 ? 125.561 154.039 79.989 1.00 134.96 576 MET C O 1
ATOM 11335 N N . GLU C 1 577 ? 126.655 152.087 80.183 1.00 135.90 577 GLU C N 1
ATOM 11336 C CA . GLU C 1 577 ? 127.463 152.307 78.988 1.00 135.90 577 GLU C CA 1
ATOM 11337 C C . GLU C 1 577 ? 127.720 150.987 78.268 1.00 135.90 577 GLU C C 1
ATOM 11338 O O . GLU C 1 577 ? 126.789 150.236 77.978 1.00 135.90 577 GLU C O 1
ATOM 11344 N N . PHE D 2 1 ? 124.221 111.247 174.448 1.00 48.38 1 PHE P N 1
ATOM 11345 C CA . PHE D 2 1 ? 125.025 112.398 174.052 1.00 48.38 1 PHE P CA 1
ATOM 11346 C C . PHE D 2 1 ? 125.456 113.249 175.238 1.00 48.38 1 PHE P C 1
ATOM 11347 O O . PHE D 2 1 ? 126.036 114.314 175.055 1.00 48.38 1 PHE P O 1
ATOM 11355 N N . MET D 2 2 ? 125.172 112.782 176.448 1.00 51.88 2 MET P N 1
ATOM 11356 C CA . MET D 2 2 ? 125.535 113.507 177.657 1.00 51.88 2 MET P CA 1
ATOM 11357 C C . MET D 2 2 ? 125.533 112.573 178.855 1.00 51.88 2 MET P C 1
ATOM 11358 O O . MET D 2 2 ? 124.538 111.913 179.133 1.00 51.88 2 MET P O 1
ATOM 11363 N N . ARG D 2 3 ? 126.651 112.519 179.566 1.00 57.23 3 ARG P N 1
ATOM 11364 C CA . ARG D 2 3 ? 126.768 111.656 180.730 1.00 57.23 3 ARG P CA 1
ATOM 11365 C C . ARG D 2 3 ? 126.511 112.416 182.019 1.00 57.23 3 ARG P C 1
ATOM 11366 O O . ARG D 2 3 ? 126.218 113.606 181.999 1.00 57.23 3 ARG P O 1
ATOM 11374 N N . PHE D 2 4 ? 126.627 111.718 183.140 1.00 61.58 4 PHE P N 1
ATOM 11375 C CA . PHE D 2 4 ? 126.415 112.317 184.441 1.00 61.58 4 PHE P CA 1
ATOM 11376 C C . PHE D 2 4 ? 127.683 112.258 185.238 1.00 61.58 4 PHE P C 1
ATOM 11377 O O . PHE D 2 4 ? 128.448 111.320 185.091 1.00 61.58 4 PHE P O 1
ATOM 11386 N N . PHE E 2 1 ? 165.598 138.784 174.448 1.00 48.38 1 PHE Q N 1
ATOM 11387 C CA . PHE E 2 1 ? 164.199 138.905 174.052 1.00 48.38 1 PHE Q CA 1
ATOM 11388 C C . PHE E 2 1 ? 163.246 138.853 175.238 1.00 48.38 1 PHE Q C 1
ATOM 11389 O O . PHE E 2 1 ? 162.034 138.822 175.055 1.00 48.38 1 PHE Q O 1
ATOM 11397 N N . MET E 2 2 ? 163.793 138.840 176.448 1.00 51.88 2 MET Q N 1
ATOM 11398 C CA . MET E 2 2 ? 162.984 138.792 177.657 1.00 51.88 2 MET Q CA 1
ATOM 11399 C C . MET E 2 2 ? 163.793 139.257 178.855 1.00 51.88 2 MET Q C 1
ATOM 11400 O O . MET E 2 2 ? 164.862 138.726 179.133 1.00 51.88 2 MET Q O 1
ATOM 11405 N N . ARG E 2 3 ? 163.281 140.253 179.566 1.00 57.23 3 ARG Q N 1
ATOM 11406 C CA . ARG E 2 3 ? 163.970 140.785 180.730 1.00 57.23 3 ARG Q CA 1
ATOM 11407 C C . ARG E 2 3 ? 163.440 140.183 182.019 1.00 57.23 3 ARG Q C 1
ATOM 11408 O O . ARG E 2 3 ? 162.556 139.334 181.999 1.00 57.23 3 ARG Q O 1
ATOM 11416 N N . PHE E 2 4 ? 163.987 140.632 183.140 1.00 61.58 4 PHE Q N 1
ATOM 11417 C CA . PHE E 2 4 ? 163.574 140.149 184.441 1.00 61.58 4 PHE Q CA 1
ATOM 11418 C C . PHE E 2 4 ? 162.991 141.277 185.238 1.00 61.58 4 PHE Q C 1
ATOM 11419 O O . PHE E 2 4 ? 163.421 142.408 185.091 1.00 61.58 4 PHE Q O 1
ATOM 11428 N N . PHE F 2 1 ? 121.061 160.849 174.448 1.00 48.38 1 PHE R N 1
ATOM 11429 C CA . PHE F 2 1 ? 121.656 159.577 174.052 1.00 48.38 1 PHE R CA 1
ATOM 11430 C C . PHE F 2 1 ? 122.178 158.778 175.238 1.00 48.38 1 PHE R C 1
ATOM 11431 O O . PHE F 2 1 ? 122.810 157.744 175.055 1.00 48.38 1 PHE R O 1
ATOM 11439 N N . MET F 2 2 ? 121.915 159.258 176.448 1.00 51.88 2 MET R N 1
ATOM 11440 C CA . MET F 2 2 ? 122.361 158.581 177.657 1.00 51.88 2 MET R CA 1
ATOM 11441 C C . MET F 2 2 ? 121.554 159.050 178.855 1.00 51.88 2 MET R C 1
ATOM 11442 O O . MET F 2 2 ? 121.480 160.241 179.133 1.00 51.88 2 MET R O 1
ATOM 11447 N N . ARG F 2 3 ? 120.948 158.108 179.566 1.00 57.23 3 ARG R N 1
ATOM 11448 C CA . ARG F 2 3 ? 120.142 158.439 180.730 1.00 57.23 3 ARG R CA 1
ATOM 11449 C C . ARG F 2 3 ? 120.929 158.281 182.019 1.00 57.23 3 ARG R C 1
ATOM 11450 O O . ARG F 2 3 ? 122.106 157.940 181.999 1.00 57.23 3 ARG R O 1
ATOM 11458 N N . PHE F 2 4 ? 120.266 158.530 183.140 1.00 61.58 4 PHE R N 1
ATOM 11459 C CA . PHE F 2 4 ? 120.891 158.414 184.441 1.00 61.58 4 PHE R CA 1
ATOM 11460 C C . PHE F 2 4 ? 120.206 157.345 185.238 1.00 61.58 4 PHE R C 1
ATOM 11461 O O . PHE F 2 4 ? 119.011 157.152 185.091 1.00 61.58 4 PHE R O 1
#

Solvent-accessible surface area: 58956 Å² total; per-residue (Å²): 242,176,106,95,142,36,105,24,20,104,107,0,78,68,32,2,60,129,20,45,56,49,10,66,131,66,46,122,84,67,94,43,33,18,34,10,26,51,69,40,81,50,72,3,54,0,0,0,0,0,0,0,5,0,14,3,0,3,9,36,33,0,40,98,11,38,123,109,148,104,5,108,54,4,108,25,0,4,48,0,1,67,31,15,76,2,126,51,64,31,14,0,9,10,5,53,0,0,22,16,15,15,26,68,17,0,104,129,12,2,6,48,13,165,47,0,3,8,6,1,10,11,29,94,92,94,18,69,30,140,46,14,25,77,38,54,24,3,8,1,0,22,1,7,10,4,13,12,31,82,102,147,117,60,23,68,0,44,8,12,0,0,16,9,0,0,3,0,3,0,0,5,15,38,28,53,18,21,27,18,6,23,0,21,10,16,18,84,15,2,7,6,6,0,2,0,0,2,0,1,14,20,6,0,13,5,15,25,12,10,21,20,56,3,10,7,1,2,4,0,12,1,1,1,0,0,0,69,3,29,27,22,28,39,40,59,125,81,49,23,84,7,50,160,92,57,16,101,13,97,66,92,25,70,8,20,28,21,2,10,11,17,0,9,16,0,97,26,0,22,156,80,10,153,5,11,2,6,40,10,28,51,12,82,66,155,133,34,68,28,1,1,30,10,122,61,7,90,77,7,82,136,90,127,77,49,107,52,136,143,101,62,75,2,94,12,138,38,6,38,23,13,50,139,2,22,112,81,1,7,65,64,25,67,12,16,105,116,40,24,36,98,23,6,14,58,35,20,54,15,69,52,33,39,5,17,0,18,0,0,10,42,8,1,0,3,14,1,0,65,87,1,36,96,60,80,43,126,101,57,122,145,14,27,2,47,83,0,32,57,34,10,32,126,6,7,97,84,222,134,75,22,54,142,70,44,90,95,29,18,65,77,0,6,54,43,0,46,63,8,0,0,3,0,0,0,4,0,28,37,13,16,5,34,15,35,77,26,56,43,38,16,15,86,62,50,13,113,5,55,20,14,11,32,58,3,46,24,105,8,31,28,63,53,42,89,80,123,138,131,173,244,175,105,96,140,36,104,23,20,103,109,0,80,69,31,3,61,130,20,46,55,48,10,64,132,65,46,123,86,64,96,44,34,18,34,11,26,52,68,41,81,49,73,2,56,0,0,0,0,0,0,0,4,2,15,3,0,3,11,37,32,0,42,99,10,37,123,109,147,105,6,108,55,4,108,24,0,4,48,0,1,69,31,13,76,1,126,51,61,32,13,0,9,10,5,54,0,0,20,15,15,14,26,69,16,0,102,130,11,3,5,47,14,164,48,0,3,7,6,1,11,12,30,94,92,92,17,69,29,139,46,14,26,76,36,55,22,3,8,0,0,22,1,6,10,4,13,12,32,80,102,148,116,61,23,69,0,44,7,12,0,0,16,10,0,0,3,0,2,0,0,5,17,39,30,54,19,21,29,17,6,23,0,20,10,16,17,84,15,2,6,6,4,0,1,0,0,2,0,1,14,20,5,0,13,5,15,25,13,10,21,20,59,3,11,6,0,2,4,0,12,1,0,1,0,0,0,70,3,29,26,21,26,38,42,59,126,80,48,23,83,6,50,161,92,55,15,103,13,97,66,92,25,70,8,20,28,21,2,10,11,18,0,9,17,0,98,26,0,20,155,80,10,153,4,11,2,6,40,11,28,50,13,80,66,157,133,34,70,27,1,1,29,10,121,61,7,88,75,6,82,135,89,128,76,49,106,52,136,142,99,63,76,2,93,12,137,36,6,38,23,13,48,140,2,20,112,81,2,6,65,65,25,67,12,16,108,117,41,24,36,97,22,6,14,57,35,19,54,15,70,50,31,40,5,16,0,17,0,0,9,41,8,1,1,3,14,0,0,66,86,1,35,97,62,81,43,125,102,57,122,145,13,27,3,48,81,0,31,55,34,11,33,125,7,8,97,85,221,135,75,22,53,143,70,44,89,95,30,20,67,74,0,6,52,42,0,44,63,8,0,0,3,0,0,0,4,0,28,37,12,16,5,36,14,37,75,26,56,43,37,16,16,85,61,48,13,112,5,56,19,14,11,32,61,2,47,23,105,7,32,28,64,54,42,88,81,123,137,131,173,242,177,108,96,140,37,105,24,21,104,106,0,80,69,31,2,61,129,20,45,55,50,11,65,133,64,45,123,85,67,95,43,33,18,34,10,26,48,68,39,81,49,73,2,54,0,0,0,0,0,0,0,4,1,15,2,0,4,10,38,32,0,40,98,10,38,123,110,147,105,6,108,54,4,108,24,0,3,48,0,1,66,32,15,76,1,125,51,65,30,13,0,9,10,5,54,0,0,22,14,16,15,26,68,16,0,104,128,11,3,6,48,12,164,48,0,3,7,6,1,11,11,30,94,92,94,17,67,31,139,44,14,24,74,37,56,24,2,8,1,0,21,1,7,11,4,13,12,31,83,102,149,116,59,23,68,0,44,7,11,0,0,15,10,0,0,4,0,3,0,0,5,17,37,31,54,19,22,29,18,6,23,0,20,10,16,19,85,15,2,7,6,5,0,1,0,0,2,0,1,14,20,6,0,13,5,16,25,12,11,20,19,61,3,10,7,1,1,4,0,11,1,0,1,0,0,0,68,3,30,26,20,28,38,42,59,126,82,48,22,84,7,49,161,90,56,15,100,13,97,67,90,24,70,8,19,29,20,1,10,12,16,0,10,16,0,97,26,0,21,153,80,9,154,5,11,2,6,38,11,28,51,13,81,66,155,133,34,70,28,1,1,28,9,122,62,8,88,78,6,83,135,91,127,76,49,106,52,136,140,101,63,76,2,93,13,137,37,6,38,23,13,50,139,2,20,113,79,1,7,65,65,24,66,12,17,107,118,41,25,35,97,22,6,13,58,36,19,54,15,71,51,34,40,6,17,0,18,0,0,10,40,9,1,0,4,14,0,0,65,84,1,36,96,63,80,44,128,101,57,122,145,15,26,2,48,81,0,31,56,34,10,33,125,7,7,98,86,223,134,73,23,53,144,70,44,88,95,29,19,66,76,0,6,54,41,0,46,61,8,0,0,3,0,0,0,4,0,28,37,11,16,5,36,15,36,77,27,55,44,38,16,15,85,62,49,13,113,5,55,20,13,10,31,59,3,45,24,106,7,31,29,63,54,43,89,80,122,139,131,173,3,1,76,114,2,1,76,119,2,1,74,117

Nearest PDB structures (foldseek):
  7yvb-assembly1_A  TM=1.002E+00  e=7.301E-99  Aplysia californica
  8on8-assembly1_A  TM=7.408E-01  e=7.814E-35  Malacoceros fuliginosus
  8on7-assembly1_A  TM=7.199E-01  e=6.099E-34  Malacoceros fuliginosus
  8on9-assembly1_A  TM=7.282E-01  e=1.910E-33  Malacoceros fuliginosus
  5wku-assembly1_C  TM=7.390E-01  e=1.434E-30  Gallus gallus

Secondary structure (DSSP, 8-state):
-HHHHHHHHHHHHHHHHHHHHHHHHHHHS--EEEEEEEESSSPEEP-EEEEEESS-B-HHHHHHHHHTT--HHHHHHHHHHTTSEESSHHHHTSHHHHHHH-HHHHHHHB--HHHHEEEEEETTEEE-GGGEEEEE-TTS-EEEEET-SSSSS--EE-S-TTTSSEEEEEE-------TT-EE---TT-SS-S-BSEEEEEE-TTS---TTTT-EEE-TTEEEEEEEEEEEEE---TTT---B--EE-SSS-EE--HHHHHHHHHHHHHHHHSSEE-SSSPP---TT-EETT--TTHHHHHTTSSTTS-TT-EE--HHHHHHHHHHHHHHT--GGGGTS----BSEEEEEEEEEEEEE-S-TTTHHHHHHHHHHHH-SS-SSSHHHHHHHHHHHHH-------HHHHHHHHHHHHHHHHHEEEEEEEEEEEEEEEEEEEESS-HHHHHHHHHHHHHHHHHHHHHHHHHHH-/-HHHHHHHHHHHHHHHHHHHHHHHHHHHS--EEEEEEEESSSPEEP-EEEEEESS-B-HHHHHHHHHTT--HHHHHHHHHHHHSEESSHHHHTSHHHHHHH-HHHHHHHB--HHHHEEEEEETTEEE-GGGEEEEE-TTS-EEEEET-SSSSS--EE-S-TTTSSEEEEEE-------TT-EE---TT-SS-S-BSEEEEEE-TTS---TTTT-EEE-TTEEEEEEEEEEEEE---TTT---B--EE-SSS-EE--HHHHHHHHHHHHHHHHSSEE-SSSPP---TT-EETT--TTHHHHHTTSSTTS-TT-EE--HHHHHHHHHHHHHHT--GGGGTS----BSEEEEEEEEEEEEE-S-TTTHHHHHHHHHHHH-SS-SSSHHHHHHHHHHHHH-------HHHHHHHHHHHHHHHHHEEEEEEEEEEEEEEEEEEEESS-HHHHHHHHHHHHHHHHHHHHHHHHHHH-/-HHHHHHHHHHHHHHHHHHHHHHHHHHHS--EEEEEEEESSSPEEP-EEEEEESS-B-HHHHHHHHHTT--HHHHHHHHHHTTSEESSHHHHTSHHHHHHH-HHHHHHHB--HHHHEEEEEETTEEE-GGGEEEEE-TTS-EEEEET-SSSSS--EE-S-TTTSSEEEEEE-------TT-EE---TT-SS-S-BSEEEEEE-TTS---TTTT-EEE-TTEEEEEEEEEEEEE---TTT---B--EE-SSS-EE--HHHHHHHHHHHHHHHHSSEE-SSSPP---TT-EETT--TTHHHHHTTSSTTS-TT-EE--HHHHHHHHHHHHHHT--GGGGTS----BSEEEEEEEEEEEEE-S-TTTHHHHHHHHHHHH-SS-SSSHHHHHHHHHHHHH-------HHHHHHHHHHHHHHHHHEEEEEEEEEEEEEEEEEEEESS-HHHHHHHHHHHHHHHHHHHHHHHHHHH-/-EE-/-EE-/-EE-

B-factor: mean 58.3, std 26.46, range [23.19, 135.9]

InterPro domains:
  IPR001873 Epithelial sodium channel [PF00858] (1-465)
  IPR001873 Epithelial sodium channel [PR01078] (39-55)
  IPR001873 Epithelial sodium channel [PR01078] (114-125)
  IPR001873 Epithelial sodium channel [PR01078] (128-144)
  IPR001873 Epithelial sodium channel [PR01078] (193-211)
  IPR001873 Epithelial sodium channel [PR01078] (223-239)
  IPR001873 Epithelial sodium channel [PR01078] (338-358)
  IPR001873 Epithelial sodium channel [PTHR11690] (1-465)

Radius of gyration: 35.92 Å; Cα contacts (8 Å, |Δi|>4): 2924; chains: 6; bounding box: 87×93×116 Å

Sequence (1425 aa):
RKVIWALMVIIGFTAATLQLSLLVRKYLQFQVVELSEIKDSMPVEYPSVTICNIEPISLRKIRKAYNKNESQNLKDWLNFTQTFHFKDMSFMNSIRAFYENLGSDAKKISHDLRDLLIHCRFNREECTTENFTSSFDGNYFNCFTFNGGQLRDQLQMHATGPENGLSLIISIEKDEPLPGTYGVYNFENNILHSAGVRVVVHAPGSMPSPVDHGFDIPPGYSSSVGLKALLHTRLSEPYGNCTEDSLEGIQTYRNTFFACLQLCKQRRLIRECKCKSSALPDLSVENITFCGVIPDWKDIRRNVTGEYKMNQTIPTISLACEARVQKQLNNDRSYETECGCYQPCSETSYLKSVSLSYWPLEFYQLSALERFFSQKNPTDQQHFMKIAQDFLSRLAHPQTSYSLSEKEMAKEASDLIRQNLLRLNIYLEDLSVVEYRQLPAYGLADLFADIGGTLGLWMGISVLTIMELMERKVIWALMVIIGFTAATLQLSLLVRKYLQFQVVELSEIKDSMPVEYPSVTICNIEPISLRKIRKAYNKNESQNLKDWLNFTQTFHFKDMSFMNSIRAFYENLGSDAKKISHDLRDLLIHCRFNREECTTENFTSSFDGNYFNCFTFNGGQLRDQLQMHATGPENGLSLIISIEKDEPLPGTYGVYNFENNILHSAGVRVVVHAPGSMPSPVDHGFDIPPGYSSSVGLKALLHTRLSEPYGNCTEDSLEGIQTYRNTFFACLQLCKQRRLIRECKCKSSALPDLSVENITFCGVIPDWKDIRRNVTGEYKMNQTIPTISLACEARVQKQLNNDRSYETECGCYQPCSETSYLKSVSLSYWPLEFYQLSALERFFSQKNPTDQQHFMKIAQDFLSRLAHPQTSYSLSEKEMAKEASDLIRQNLLRLNIYLEDLSVVEYRQLPAYGLADLFADIGGTLGLWMGISVLTIMELMERKVIWALMVIIGFTAATLQLSLLVRKYLQFQVVELSEIKDSMPVEYPSVTICNIEPISLRKIRKAYNKNESQNLKDWLNFTQTFHFKDMSFMNSIRAFYENLGSDAKKISHDLRDLLIHCRFNREECTTENFTSSFDGNYFNCFTFNGGQLRDQLQMHATGPENGLSLIISIEKDEPLPGTYGVYNFENNILHSAGVRVVVHAPGSMPSPVDHGFDIPPGYSSSVGLKALLHTRLSEPYGNCTEDSLEGIQTYRNTFFACLQLCKQRRLIRECKCKSSALPDLSVENITFCGVIPDWKDIRRNVTGEYKMNQTIPTISLACEARVQKQLNNDRSYETECGCYQPCSETSYLKSVSLSYWPLEFYQLSALERFFSQKNPTDQQHFMKIAQDFLSRLAHPQTSYSLSEKEMAKEASDLIRQNLLRLNIYLEDLSVVEYRQLPAYGLADLFADIGGTLGLWMGISVLTIMELMEFMRFFMRFFMRF